Protein 1O0S (pdb70)

Solvent-accessible surface area: 52175 Å² total; per-residue (Å²): 108,35,31,114,140,96,65,27,58,32,150,153,58,89,136,56,84,161,123,77,68,59,18,66,54,132,24,21,91,100,68,123,55,26,203,52,122,22,9,78,0,14,22,38,22,89,37,9,14,12,10,15,0,50,71,157,17,2,94,155,15,1,0,28,3,8,11,0,17,17,99,17,90,12,123,68,14,6,141,40,5,9,34,71,0,134,130,38,114,73,63,32,26,45,10,72,23,4,12,31,1,27,14,60,2,12,23,5,5,5,36,0,2,10,77,47,10,146,70,0,3,46,6,10,26,62,77,7,4,4,68,0,1,79,85,69,11,51,18,75,58,39,24,30,7,0,18,0,8,23,102,10,40,32,37,72,114,0,68,108,1,0,42,15,13,95,42,108,40,1,64,0,0,0,0,0,2,0,25,51,2,101,73,59,28,22,4,1,1,14,0,16,0,3,0,8,3,5,6,4,3,0,4,3,5,1,6,0,45,10,77,8,12,0,10,0,0,0,2,1,1,0,52,35,107,115,15,16,100,45,109,59,20,1,7,24,170,64,129,16,47,124,45,177,85,8,50,57,0,0,42,20,0,0,108,0,0,17,146,44,15,26,99,66,0,0,0,0,0,4,3,1,22,62,108,22,3,62,115,3,10,104,78,4,35,106,125,30,1,0,0,0,1,27,24,10,0,28,2,0,0,2,0,0,0,3,24,0,0,28,85,24,25,162,100,81,1,8,95,8,84,4,0,0,36,8,11,47,40,37,0,4,5,0,0,53,10,0,5,45,9,0,68,88,60,71,35,55,88,128,72,0,8,93,57,0,29,0,2,38,170,98,3,3,1,0,132,120,54,202,172,45,73,104,54,16,98,68,1,8,10,112,42,106,107,28,107,38,20,57,78,1,1,168,67,7,118,0,4,0,0,0,0,22,20,111,65,171,37,19,1,75,79,116,2,0,104,20,0,33,124,32,24,165,91,0,4,0,0,0,16,10,69,76,51,51,86,5,0,1,46,2,101,61,0,0,51,45,4,121,13,22,4,4,0,0,1,23,15,73,34,113,90,31,136,37,131,72,128,61,21,73,9,1,23,12,28,27,1,5,0,3,0,0,0,0,0,0,1,9,5,0,52,0,122,58,0,53,58,43,4,0,5,21,0,0,118,43,0,9,78,42,4,82,115,95,14,34,156,21,13,31,2,1,7,89,17,131,72,1,104,63,2,1,15,43,0,0,10,53,0,0,101,83,0,47,184,80,39,41,13,80,37,198,91,92,13,114,40,19,71,95,32,0,101,26,47,33,32,71,20,95,47,84,83,14,53,99,32,84,124,49,145,74,150,110,91,84,120,184,60,152,90,102,121,95,140,216,172,139,103,220,113,51,32,114,144,89,66,26,72,28,170,143,53,90,137,57,72,154,163,78,65,62,28,69,54,137,29,21,91,102,75,122,56,28,195,44,125,20,7,81,0,13,23,37,24,96,35,11,13,12,10,14,0,46,67,155,19,2,94,153,15,1,0,30,2,9,13,2,17,17,99,17,88,20,124,69,14,8,144,31,4,15,32,72,0,143,129,47,114,75,66,33,24,45,15,68,17,4,12,34,1,29,15,52,2,16,24,5,6,5,53,0,1,20,73,52,13,148,71,1,4,43,6,9,26,68,83,7,1,2,72,2,6,81,81,80,11,56,20,76,60,41,23,27,4,0,18,0,7,22,99,11,43,33,39,75,115,0,66,110,2,1,48,16,19,97,39,122,46,1,66,0,0,0,0,0,1,0,27,54,2,107,72,49,28,23,3,1,1,16,0,14,0,5,0,11,4,6,5,4,2,0,4,2,6,1,4,0,43,12,74,14,14,0,10,0,0,0,2,0,0,0,49,38,104,114,17,25,107,45,98,62,6,1,6,25,117,70,103,18,42,114,49,178,82,4,39,60,0,0,42,17,0,0,101,0,0,17,146,36,16,25,98,72,0,0,0,0,0,4,2,2,18,65,98,15,4,69,90,0,10,91,87,2,37,110,116,10,2,0,0,0,0,28,26,9,0,28,1,0,0,2,0,0,0,0,20,1,0,24,96,26,28,158,88,93,0,6,103,7,67,1,0,0,35,7,6,45,39,41,0,4,4,0,0,51,7,0,4,47,11,0,72,84,61,70,32,43,110,141,78,0,9,86,54,0,24,1,1,40,168,99,4,2,3,0,116,99,57,196,177,46,90,114,61,11,81,72,1,4,15,108,40,106,108,21,108,41,12,48,109,0,0,114,64,10,119,0,4,0,0,0,0,22,18,103,66,179,33,20,0,66,74,113,4,0,92,0,0,33,113,29,22,160,81,0,2,0,0,0,19,10,68,70,49,63,80,3,0,1,39,2,100,47,0,0,45,46,4,107,10,25,2,3,0,1,2,24,14,81,35,111,85,38,128,31,114,82,117,62,23,83,5,4,48,11,32,28,1,9,0,3,0,0,0,0,0,0,1,8,7,0,54,1,129,60,1,62,45,37,4,0,6,18,0,0,123,40,0,9,74,48,5,79,117,90,22,20,155,21,9,55,0,1,5,94,36,139,68,0,105,65,2,0,15,48,0,0,13,50,0,0,99,83,0,45,186,79,43,37,16,83,34,198,88,90,14,152,44,16,74,106,31,0,99,26,46,30,25,56,22,110,46,90,87,15,44,90,27,66,131,67,148,74,150,109,88,90,161,178,70,252

Radius of gyration: 37.19 Å; Cα contacts (8 Å, |Δi|>4): 2303; chains: 2; bounding box: 97×107×68 Å

Structure (mmCIF, N/CA/C/O backbone):
data_1O0S
#
_entry.id   1O0S
#
_cell.length_a   130.947
_cell.length_b   130.947
_cell.length_c   149.128
_cell.angle_alpha   90.00
_cell.angle_beta   90.00
_cell.angle_gamma   120.00
#
_symmetry.space_group_name_H-M   'P 31 2 1'
#
loop_
_entity.id
_entity.type
_entity.pdbx_description
1 polymer 'NAD-dependent malic enzyme'
2 non-polymer TARTRONATE
3 non-polymer '1,4-DIHYDRONICOTINAMIDE ADENINE DINUCLEOTIDE'
4 water water
#
loop_
_atom_site.group_PDB
_atom_site.id
_atom_site.type_symbol
_atom_site.label_atom_id
_atom_site.label_alt_id
_atom_site.label_comp_id
_atom_site.label_asym_id
_atom_site.label_entity_id
_atom_site.label_seq_id
_atom_site.pdbx_PDB_ins_code
_atom_site.Cartn_x
_atom_site.Cartn_y
_atom_site.Cartn_z
_atom_site.occupancy
_atom_site.B_iso_or_equiv
_atom_site.auth_seq_id
_atom_site.auth_comp_id
_atom_site.auth_asym_id
_atom_site.auth_atom_id
_atom_site.pdbx_PDB_model_num
ATOM 1 N N . SER A 1 2 ? 41.342 77.857 46.609 1.00 46.06 2 SER A N 1
ATOM 2 C CA . SER A 1 2 ? 42.659 78.415 47.035 1.00 45.67 2 SER A CA 1
ATOM 3 C C . SER A 1 2 ? 43.127 79.511 46.081 1.00 45.68 2 SER A C 1
ATOM 4 O O . SER A 1 2 ? 42.686 79.595 44.937 1.00 48.98 2 SER A O 1
ATOM 7 N N . VAL A 1 3 ? 44.037 80.345 46.563 1.00 38.39 3 VAL A N 1
ATOM 8 C CA . VAL A 1 3 ? 44.563 81.445 45.774 1.00 36.62 3 VAL A CA 1
ATOM 9 C C . VAL A 1 3 ? 45.672 80.994 44.814 1.00 35.98 3 VAL A C 1
ATOM 10 O O . VAL A 1 3 ? 46.365 80.009 45.071 1.00 31.55 3 VAL A O 1
ATOM 14 N N . ALA A 1 4 ? 45.827 81.707 43.701 1.00 38.61 4 ALA A N 1
ATOM 15 C CA . ALA A 1 4 ? 46.858 81.370 42.717 1.00 39.01 4 ALA A CA 1
ATOM 16 C C . ALA A 1 4 ? 48.240 81.600 43.304 1.00 34.31 4 ALA A C 1
ATOM 17 O O . ALA A 1 4 ? 48.407 82.406 44.223 1.00 33.21 4 ALA A O 1
ATOM 19 N N . HIS A 1 5 ? 49.234 80.907 42.759 1.00 33.42 5 HIS A N 1
ATOM 20 C CA . HIS A 1 5 ? 50.605 81.023 43.249 1.00 34.25 5 HIS A CA 1
ATOM 21 C C . HIS A 1 5 ? 51.197 82.424 43.111 1.00 33.71 5 HIS A C 1
ATOM 22 O O . HIS A 1 5 ? 52.172 82.760 43.782 1.00 29.97 5 HIS A O 1
ATOM 29 N N . HIS A 1 6 ? 50.613 83.245 42.248 1.00 35.90 6 HIS A N 1
ATOM 30 C CA . HIS A 1 6 ? 51.124 84.600 42.050 1.00 40.07 6 HIS A CA 1
ATOM 31 C C . HIS A 1 6 ? 50.319 85.639 42.831 1.00 43.50 6 HIS A C 1
ATOM 32 O O . HIS A 1 6 ? 50.556 86.843 42.704 1.00 39.65 6 HIS A O 1
ATOM 39 N N . GLU A 1 7 ? 49.374 85.167 43.644 1.00 41.03 7 GLU A N 1
ATOM 40 C CA . GLU A 1 7 ? 48.531 86.054 44.447 1.00 34.52 7 GLU A CA 1
ATOM 41 C C . GLU A 1 7 ? 48.797 85.908 45.946 1.00 33.71 7 GLU A C 1
ATOM 42 O O . GLU A 1 7 ? 49.406 84.940 46.401 1.00 35.35 7 GLU A O 1
ATOM 48 N N . ASP A 1 8 ? 48.331 86.887 46.710 1.00 29.78 8 ASP A N 1
ATOM 49 C CA . ASP A 1 8 ? 48.486 86.879 48.157 1.00 28.94 8 ASP A CA 1
ATOM 50 C C . ASP A 1 8 ? 47.147 86.394 48.719 1.00 32.92 8 ASP A C 1
ATOM 51 O O . ASP A 1 8 ? 46.144 86.382 48.004 1.00 28.59 8 ASP A O 1
ATOM 56 N N . VAL A 1 9 ? 47.121 85.980 49.981 1.00 32.66 9 VAL A N 1
ATOM 57 C CA . VAL A 1 9 ? 45.872 85.518 50.573 1.00 28.54 9 VAL A CA 1
ATOM 58 C C . VAL A 1 9 ? 44.978 86.729 50.833 1.00 36.85 9 VAL A C 1
ATOM 59 O O . VAL A 1 9 ? 45.475 87.846 51.022 1.00 30.33 9 VAL A O 1
ATOM 63 N N . TYR A 1 10 ? 43.669 86.493 50.848 1.00 37.08 10 TYR A N 1
ATOM 64 C CA . TYR A 1 10 ? 42.663 87.533 51.063 1.00 39.67 10 TYR A CA 1
ATOM 65 C C . TYR A 1 10 ? 43.068 88.927 50.597 1.00 34.02 10 TYR A C 1
ATOM 66 O O . TYR A 1 10 ? 43.156 89.865 51.386 1.00 37.91 10 TYR A O 1
ATOM 75 N N . SER A 1 11 ? 43.311 89.043 49.296 1.00 34.87 11 SER A N 1
ATOM 76 C CA . SER A 1 11 ? 43.693 90.311 48.685 1.00 42.27 11 SER A CA 1
ATOM 77 C C . SER A 1 11 ? 42.902 90.527 47.400 1.00 41.31 11 SER A C 1
ATOM 78 O O . SER A 1 11 ? 43.424 91.078 46.427 1.00 42.54 11 SER A O 1
ATOM 81 N N . HIS A 1 12 ? 41.642 90.099 47.404 1.00 39.61 12 HIS A N 1
ATOM 82 C CA . HIS A 1 12 ? 40.786 90.225 46.233 1.00 46.91 12 HIS A CA 1
ATOM 83 C C . HIS A 1 12 ? 39.935 91.488 46.220 1.00 57.37 12 HIS A C 1
ATOM 84 O O . HIS A 1 12 ? 39.604 92.048 47.268 1.00 51.27 12 HIS A O 1
ATOM 91 N N . ASN A 1 13 ? 39.593 91.919 45.008 1.00 63.16 13 ASN A N 1
ATOM 92 C CA . ASN A 1 13 ? 38.771 93.099 44.775 1.00 64.15 13 ASN A CA 1
ATOM 93 C C . ASN A 1 13 ? 39.190 94.286 45.646 1.00 58.93 13 ASN A C 1
ATOM 94 O O . ASN A 1 13 ? 38.403 94.797 46.441 1.00 57.25 13 ASN A O 1
ATOM 99 N N . LEU A 1 14 ? 40.439 94.717 45.486 1.00 55.37 14 LEU A N 1
ATOM 100 C CA . LEU A 1 14 ? 40.968 95.848 46.245 1.00 59.88 14 LEU A CA 1
ATOM 101 C C . LEU A 1 14 ? 40.995 97.118 45.394 1.00 56.29 14 LEU A C 1
ATOM 102 O O . LEU A 1 14 ? 41.038 97.055 44.167 1.00 55.82 14 LEU A O 1
ATOM 107 N N . PRO A 1 15 ? 40.968 98.292 46.041 1.00 55.79 15 PRO A N 1
ATOM 108 C CA . PRO A 1 15 ? 40.997 99.543 45.283 1.00 54.87 15 PRO A CA 1
ATOM 109 C C . PRO A 1 15 ? 42.373 99.707 44.655 1.00 60.44 15 PRO A C 1
ATOM 110 O O . PRO A 1 15 ? 43.372 99.239 45.201 1.00 57.24 15 PRO A O 1
ATOM 114 N N . PRO A 1 16 ? 42.446 100.374 43.497 1.00 65.76 16 PRO A N 1
ATOM 115 C CA . PRO A 1 16 ? 43.746 100.561 42.851 1.00 65.53 16 PRO A CA 1
ATOM 116 C C . PRO A 1 16 ? 44.772 101.101 43.843 1.00 63.26 16 PRO A C 1
ATOM 117 O O . PRO A 1 16 ? 44.476 102.016 44.611 1.00 63.63 16 PRO A O 1
ATOM 121 N N . MET A 1 17 ? 45.972 100.529 43.837 1.00 61.58 17 MET A N 1
ATOM 122 C CA . MET A 1 17 ? 47.014 100.986 44.747 1.00 58.80 17 MET A CA 1
ATOM 123 C C . MET A 1 17 ? 48.403 101.048 44.145 1.00 53.86 17 MET A C 1
ATOM 124 O O . MET A 1 17 ? 48.789 100.219 43.324 1.00 53.31 17 MET A O 1
ATOM 129 N N . ASP A 1 18 ? 49.146 102.053 44.582 1.00 41.64 18 ASP A N 1
ATOM 130 C CA . ASP A 1 18 ? 50.515 102.285 44.157 1.00 53.38 18 ASP A CA 1
ATOM 131 C C . ASP A 1 18 ? 51.375 101.165 44.756 1.00 50.92 18 ASP A C 1
ATOM 132 O O . ASP A 1 18 ? 50.914 100.420 45.620 1.00 54.32 18 ASP A O 1
ATOM 137 N N . GLU A 1 19 ? 52.613 101.037 44.299 1.00 50.37 19 GLU A N 1
ATOM 138 C CA . GLU A 1 19 ? 53.501 100.012 44.829 1.00 51.93 19 GLU A CA 1
ATOM 139 C C . GLU A 1 19 ? 53.803 100.341 46.286 1.00 54.89 19 GLU A C 1
ATOM 140 O O . GLU A 1 19 ? 53.993 99.444 47.107 1.00 65.14 19 GLU A O 1
ATOM 146 N N . LYS A 1 20 ? 53.836 101.632 46.602 1.00 52.76 20 LYS A N 1
ATOM 147 C CA . LYS A 1 20 ? 54.106 102.092 47.962 1.00 49.99 20 LYS A CA 1
ATOM 148 C C . LYS A 1 20 ? 52.846 101.940 48.801 1.00 49.03 20 LYS A C 1
ATOM 149 O O . LYS A 1 20 ? 52.888 101.423 49.918 1.00 54.34 20 LYS A O 1
ATOM 155 N N . GLU A 1 21 ? 51.725 102.396 48.258 1.00 45.37 21 GLU A N 1
ATOM 156 C CA . GLU A 1 21 ? 50.457 102.296 48.962 1.00 48.37 21 GLU A CA 1
ATOM 157 C C . GLU A 1 21 ? 50.166 100.836 49.309 1.00 45.91 21 GLU A C 1
ATOM 158 O O . GLU A 1 21 ? 49.838 100.516 50.449 1.00 39.09 21 GLU A O 1
ATOM 164 N N . MET A 1 22 ? 50.305 99.954 48.322 1.00 43.63 22 MET A N 1
ATOM 165 C CA . MET A 1 22 ? 50.056 98.530 48.522 1.00 42.90 22 MET A CA 1
ATOM 166 C C . MET A 1 22 ? 50.852 97.952 49.690 1.00 39.79 22 MET A C 1
ATOM 167 O O . MET A 1 22 ? 50.311 97.200 50.502 1.00 39.61 22 MET A O 1
ATOM 172 N N . ALA A 1 23 ? 52.132 98.307 49.775 1.00 32.44 23 ALA A N 1
ATOM 173 C CA . ALA A 1 23 ? 52.998 97.797 50.837 1.00 37.23 23 ALA A CA 1
ATOM 174 C C . ALA A 1 23 ? 52.542 98.283 52.202 1.00 42.94 23 ALA A C 1
ATOM 175 O O . ALA A 1 23 ? 52.515 97.522 53.172 1.00 41.89 23 ALA A O 1
ATOM 177 N N . LEU A 1 24 ? 52.188 99.560 52.269 1.00 47.20 24 LEU A N 1
ATOM 178 C CA . LEU A 1 24 ? 51.728 100.166 53.510 1.00 42.26 24 LEU A CA 1
ATOM 179 C C . LEU A 1 24 ? 50.406 99.518 53.936 1.00 35.36 24 LEU A C 1
ATOM 180 O O . LEU A 1 24 ? 50.146 99.339 55.123 1.00 33.51 24 LEU A O 1
ATOM 185 N N . TYR A 1 25 ? 49.572 99.179 52.961 1.00 31.91 25 TYR A N 1
ATOM 186 C CA . TYR A 1 25 ? 48.296 98.529 53.241 1.00 30.77 25 TYR A CA 1
ATOM 187 C C . TYR A 1 25 ? 48.557 97.141 53.838 1.00 38.46 25 TYR A C 1
ATOM 188 O O . TYR A 1 25 ? 47.990 96.780 54.871 1.00 36.19 25 TYR A O 1
ATOM 197 N N . LYS A 1 26 ? 49.422 96.369 53.183 1.00 34.17 26 LYS A N 1
ATOM 198 C CA . LYS A 1 26 ? 49.749 95.024 53.647 1.00 33.18 26 LYS A CA 1
ATOM 199 C C . LYS A 1 26 ? 50.433 95.039 55.012 1.00 35.66 26 LYS A C 1
ATOM 200 O O . LYS A 1 26 ? 50.257 94.117 55.812 1.00 39.80 26 LYS A O 1
ATOM 206 N N . LEU A 1 27 ? 51.217 96.080 55.282 1.00 21.55 27 LEU A N 1
ATOM 207 C CA . LEU A 1 27 ? 51.902 96.170 56.567 1.00 30.27 27 LEU A CA 1
ATOM 208 C C . LEU A 1 27 ? 50.921 96.387 57.715 1.00 25.58 27 LEU A C 1
ATOM 209 O O . LEU A 1 27 ? 50.962 95.682 58.719 1.00 30.92 27 LEU A O 1
ATOM 214 N N . TYR A 1 28 ? 50.028 97.355 57.546 1.00 33.10 28 TYR A N 1
ATOM 215 C CA . TYR A 1 28 ? 49.046 97.713 58.573 1.00 32.63 28 TYR A CA 1
ATOM 216 C C . TYR A 1 28 ? 47.816 96.810 58.742 1.00 31.31 28 TYR A C 1
ATOM 217 O O . TYR A 1 28 ? 47.365 96.585 59.864 1.00 31.65 28 TYR A O 1
ATOM 226 N N . ARG A 1 29 ? 47.270 96.314 57.634 1.00 33.12 29 ARG A N 1
ATOM 227 C CA . ARG A 1 29 ? 46.049 95.510 57.659 1.00 28.73 29 ARG A CA 1
ATOM 228 C C . ARG A 1 29 ? 45.979 94.356 58.639 1.00 33.96 29 ARG A C 1
ATOM 229 O O . ARG A 1 29 ? 46.982 93.725 58.965 1.00 33.93 29 ARG A O 1
ATOM 237 N N . PRO A 1 30 ? 44.767 94.076 59.135 1.00 38.73 30 PRO A N 1
ATOM 238 C CA . PRO A 1 30 ? 44.554 92.981 60.086 1.00 32.66 30 PRO A CA 1
ATOM 239 C C . PRO A 1 30 ? 44.700 91.635 59.388 1.00 30.72 30 PRO A C 1
ATOM 240 O O . PRO A 1 30 ? 44.239 91.457 58.259 1.00 27.68 30 PRO A O 1
ATOM 244 N N . GLU A 1 31 ? 45.351 90.692 60.058 1.00 29.83 31 GLU A N 1
ATOM 245 C CA . GLU A 1 31 ? 45.568 89.367 59.493 1.00 31.96 31 GLU A CA 1
ATOM 246 C C . GLU A 1 31 ? 44.526 88.407 60.046 1.00 30.57 31 GLU A C 1
ATOM 247 O O . GLU A 1 31 ? 44.083 88.565 61.181 1.00 35.99 31 GLU A O 1
ATOM 253 N N . ARG A 1 32 ? 44.147 87.410 59.252 1.00 27.43 32 ARG A N 1
ATOM 254 C CA . ARG A 1 32 ? 43.146 86.440 59.685 1.00 31.40 32 ARG A CA 1
ATOM 255 C C . ARG A 1 32 ? 43.638 85.614 60.869 1.00 25.81 32 ARG A C 1
ATOM 256 O O . ARG A 1 32 ? 44.793 85.195 60.912 1.00 26.16 32 ARG A O 1
ATOM 264 N N . VAL A 1 33 ? 42.751 85.392 61.830 1.00 28.57 33 VAL A N 1
ATOM 265 C CA . VAL A 1 33 ? 43.076 84.609 63.018 1.00 36.50 33 VAL A CA 1
ATOM 266 C C . VAL A 1 33 ? 42.095 83.438 63.095 1.00 36.49 33 VAL A C 1
ATOM 267 O O . VAL A 1 33 ? 40.903 83.638 63.319 1.00 39.42 33 VAL A O 1
ATOM 271 N N . THR A 1 34 ? 42.603 82.225 62.903 1.00 36.20 34 THR A N 1
ATOM 272 C CA . THR A 1 34 ? 41.773 81.022 62.922 1.00 28.45 34 THR A CA 1
ATOM 273 C C . THR A 1 34 ? 41.638 80.435 64.326 1.00 33.24 34 THR A C 1
ATOM 274 O O . THR A 1 34 ? 42.630 80.228 65.021 1.00 37.07 34 THR A O 1
ATOM 278 N N . PRO A 1 35 ? 40.396 80.161 64.760 1.00 29.66 35 PRO A N 1
ATOM 279 C CA . PRO A 1 35 ? 40.124 79.601 66.085 1.00 32.51 35 PRO A CA 1
ATOM 280 C C . PRO A 1 35 ? 40.473 78.121 66.226 1.00 31.15 35 PRO A C 1
ATOM 281 O O . PRO A 1 35 ? 40.585 77.405 65.232 1.00 29.41 35 PRO A O 1
ATOM 285 N N . LYS A 1 36 ? 40.641 77.677 67.470 1.00 33.40 36 LYS A N 1
ATOM 286 C CA . LYS A 1 36 ? 40.943 76.277 67.767 1.00 41.73 36 LYS A CA 1
ATOM 287 C C . LYS A 1 36 ? 39.651 75.535 68.117 1.00 39.24 36 LYS A C 1
ATOM 288 O O . LYS A 1 36 ? 39.530 74.331 67.875 1.00 38.13 36 LYS A O 1
ATOM 294 N N . LYS A 1 37 ? 38.686 76.259 68.683 1.00 34.25 37 LYS A N 1
ATOM 295 C CA . LYS A 1 37 ? 37.408 75.660 69.092 1.00 33.35 37 LYS A CA 1
ATOM 296 C C . LYS A 1 37 ? 36.496 75.249 67.942 1.00 26.02 37 LYS A C 1
ATOM 297 O O . LYS A 1 37 ? 36.555 75.817 66.859 1.00 29.76 37 LYS A O 1
ATOM 303 N N . ARG A 1 38 ? 35.641 74.265 68.203 1.00 24.67 38 ARG A N 1
ATOM 304 C CA . ARG A 1 38 ? 34.695 73.766 67.208 1.00 28.71 38 ARG A CA 1
ATOM 305 C C . ARG A 1 38 ? 33.331 73.485 67.836 1.00 29.66 38 ARG A C 1
ATOM 306 O O . ARG A 1 38 ? 33.167 73.566 69.049 1.00 29.50 38 ARG A O 1
ATOM 314 N N . SER A 1 39 ? 32.360 73.145 66.997 1.00 26.57 39 SER A N 1
ATOM 315 C CA . SER A 1 39 ? 31.023 72.807 67.457 1.00 25.40 39 SER A CA 1
ATOM 316 C C . SER A 1 39 ? 30.491 73.729 68.541 1.00 27.16 39 SER A C 1
ATOM 317 O O . SER A 1 39 ? 30.689 74.936 68.473 1.00 27.84 39 SER A O 1
ATOM 320 N N . ALA A 1 40 ? 29.827 73.150 69.541 1.00 18.91 40 ALA A N 1
ATOM 321 C CA . ALA A 1 40 ? 29.228 73.928 70.626 1.00 22.31 40 ALA A CA 1
ATOM 322 C C . ALA A 1 40 ? 30.198 74.868 71.326 1.00 26.90 40 ALA A C 1
ATOM 323 O O . ALA A 1 40 ? 29.831 75.987 71.686 1.00 27.74 40 ALA A O 1
ATOM 325 N N . GLU A 1 41 ? 31.434 74.416 71.529 1.00 22.48 41 GLU A N 1
ATOM 326 C CA . GLU A 1 41 ? 32.416 75.252 72.191 1.00 25.85 41 GLU A CA 1
ATOM 327 C C . GLU A 1 41 ? 32.641 76.545 71.412 1.00 25.37 41 GLU A C 1
ATOM 328 O O . GLU A 1 41 ? 32.821 77.603 72.001 1.00 24.91 41 GLU A O 1
ATOM 334 N N . LEU A 1 42 ? 32.632 76.463 70.086 1.00 28.83 42 LEU A N 1
ATOM 335 C CA . LEU A 1 42 ? 32.824 77.658 69.270 1.00 29.20 42 LEU A CA 1
ATOM 336 C C . LEU A 1 42 ? 31.567 78.525 69.348 1.00 24.43 42 LEU A C 1
ATOM 337 O O . LEU A 1 42 ? 31.655 79.737 69.521 1.00 25.79 42 LEU A O 1
ATOM 342 N N . LEU A 1 43 ? 30.397 77.906 69.225 1.00 24.36 43 LEU A N 1
ATOM 343 C CA . LEU A 1 43 ? 29.152 78.670 69.292 1.00 28.03 43 LEU A CA 1
ATOM 344 C C . LEU A 1 43 ? 29.015 79.404 70.623 1.00 30.49 43 LEU A C 1
ATOM 345 O O . LEU A 1 43 ? 28.354 80.438 70.694 1.00 27.90 43 LEU A O 1
ATOM 350 N N . LYS A 1 44 ? 29.642 78.871 71.671 1.00 26.07 44 LYS A N 1
ATOM 351 C CA . LYS A 1 44 ? 29.562 79.476 73.000 1.00 32.59 44 LYS A CA 1
ATOM 352 C C . LYS A 1 44 ? 30.594 80.579 73.242 1.00 32.08 44 LYS A C 1
ATOM 353 O O . LYS A 1 44 ? 30.606 81.204 74.304 1.00 35.50 44 LYS A O 1
ATOM 359 N N . GLU A 1 45 ? 31.454 80.816 72.254 1.00 26.52 45 GLU A N 1
ATOM 360 C CA . GLU A 1 45 ? 32.446 81.885 72.340 1.00 21.31 45 GLU A CA 1
ATOM 361 C C . GLU A 1 45 ? 31.875 83.089 71.610 1.00 23.63 45 GLU A C 1
ATOM 362 O O . GLU A 1 45 ? 31.793 83.093 70.383 1.00 25.27 45 GLU A O 1
ATOM 368 N N . PRO A 1 46 ? 31.491 84.137 72.350 1.00 30.69 46 PRO A N 1
ATOM 369 C CA . PRO A 1 46 ? 30.923 85.342 71.736 1.00 26.85 46 PRO A CA 1
ATOM 370 C C . PRO A 1 46 ? 31.782 85.981 70.644 1.00 24.83 46 PRO A C 1
ATOM 371 O O . PRO A 1 46 ? 31.252 86.555 69.699 1.00 25.88 46 PRO A O 1
ATOM 375 N N . ARG A 1 47 ? 33.101 85.907 70.768 1.00 24.76 47 ARG A N 1
ATOM 376 C CA . ARG A 1 47 ? 33.943 86.536 69.755 1.00 28.18 47 ARG A CA 1
ATOM 377 C C . ARG A 1 47 ? 34.028 85.775 68.453 1.00 31.67 47 ARG A C 1
ATOM 378 O O . ARG A 1 47 ? 34.458 86.327 67.442 1.00 35.12 47 ARG A O 1
ATOM 386 N N . LEU A 1 48 ? 33.600 84.520 68.458 1.00 28.69 48 LEU A N 1
ATOM 387 C CA . LEU A 1 48 ? 33.643 83.720 67.239 1.00 28.26 48 LEU A CA 1
ATOM 388 C C . LEU A 1 48 ? 32.250 83.484 66.673 1.00 29.45 48 LEU A C 1
ATOM 389 O O . LEU A 1 48 ? 32.057 83.483 65.464 1.00 26.96 48 LEU A O 1
ATOM 394 N N . ASN A 1 49 ? 31.279 83.305 67.561 1.00 27.94 49 ASN A N 1
ATOM 395 C CA . ASN A 1 49 ? 29.919 82.998 67.152 1.00 26.00 49 ASN A CA 1
ATOM 396 C C . ASN A 1 49 ? 29.159 84.004 66.305 1.00 29.35 49 ASN A C 1
ATOM 397 O O . ASN A 1 49 ? 28.964 85.142 66.708 1.00 24.56 49 ASN A O 1
ATOM 402 N N . LYS A 1 50 ? 28.708 83.550 65.138 1.00 21.99 50 LYS A N 1
ATOM 403 C CA . LYS A 1 50 ? 27.941 84.376 64.216 1.00 25.76 50 LYS A CA 1
ATOM 404 C C . LYS A 1 50 ? 26.476 83.964 64.258 1.00 23.92 50 LYS A C 1
ATOM 405 O O . LYS A 1 50 ? 25.630 84.621 63.656 1.00 26.34 50 LYS A O 1
ATOM 411 N N . GLY A 1 51 ? 26.186 82.858 64.946 1.00 25.94 51 GLY A N 1
ATOM 412 C CA . GLY A 1 51 ? 24.821 82.367 65.010 1.00 24.37 51 GLY A CA 1
ATOM 413 C C . GLY A 1 51 ? 24.364 81.893 63.644 1.00 22.45 51 GLY A C 1
ATOM 414 O O . GLY A 1 51 ? 25.130 81.277 62.898 1.00 23.37 51 GLY A O 1
ATOM 415 N N . MET A 1 52 ? 23.117 82.173 63.296 1.00 25.07 52 MET A N 1
ATOM 416 C CA . MET A 1 52 ? 22.607 81.751 61.999 1.00 28.51 52 MET A CA 1
ATOM 417 C C . MET A 1 52 ? 23.253 82.544 60.877 1.00 21.98 52 MET A C 1
ATOM 418 O O . MET A 1 52 ? 22.914 82.376 59.702 1.00 25.34 52 MET A O 1
ATOM 423 N N . GLY A 1 53 ? 24.208 83.396 61.244 1.00 22.42 53 GLY A N 1
ATOM 424 C CA . GLY A 1 53 ? 24.918 84.181 60.251 1.00 21.05 53 GLY A CA 1
ATOM 425 C C . GLY A 1 53 ? 25.990 83.315 59.605 1.00 26.64 53 GLY A C 1
ATOM 426 O O . GLY A 1 53 ? 26.654 83.724 58.656 1.00 25.52 53 GLY A O 1
ATOM 427 N N . PHE A 1 54 ? 26.162 82.115 60.146 1.00 20.39 54 PHE A N 1
ATOM 428 C CA . PHE A 1 54 ? 27.126 81.137 59.643 1.00 19.65 54 PHE A CA 1
ATOM 429 C C . PHE A 1 54 ? 26.546 80.489 58.377 1.00 23.39 54 PHE A C 1
ATOM 430 O O . PHE A 1 54 ? 25.405 80.022 58.378 1.00 26.56 54 PHE A O 1
ATOM 438 N N . SER A 1 55 ? 27.326 80.438 57.305 1.00 20.91 55 SER A N 1
ATOM 439 C CA . SER A 1 55 ? 26.840 79.821 56.078 1.00 26.08 55 SER A CA 1
ATOM 440 C C . SER A 1 55 ? 26.853 78.308 56.268 1.00 24.01 55 SER A C 1
ATOM 441 O O . SER A 1 55 ? 27.454 77.809 57.213 1.00 23.46 55 SER A O 1
ATOM 444 N N . LEU A 1 56 ? 26.201 77.592 55.356 1.00 24.34 56 LEU A N 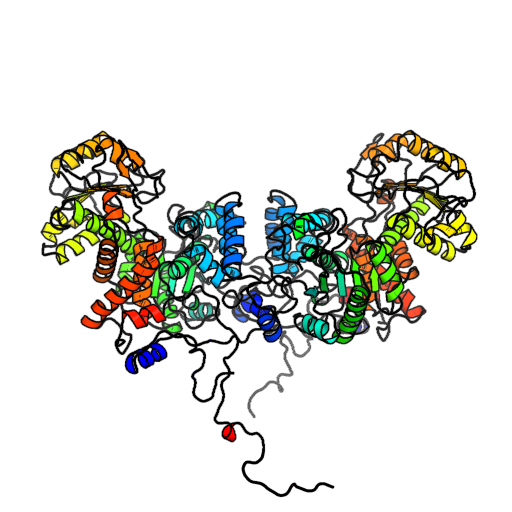1
ATOM 445 C CA . LEU A 1 56 ? 26.138 76.140 55.402 1.00 25.59 56 LEU A CA 1
ATOM 446 C C . LEU A 1 56 ? 27.544 75.540 55.327 1.00 23.35 56 LEU A C 1
ATOM 447 O O . LEU A 1 56 ? 27.862 74.595 56.061 1.00 29.20 56 LEU A O 1
ATOM 452 N N . TYR A 1 57 ? 28.396 76.083 54.456 1.00 21.80 57 TYR A N 1
ATOM 453 C CA . TYR A 1 57 ? 29.750 75.551 54.334 1.00 23.49 57 TYR A CA 1
ATOM 454 C C . TYR A 1 57 ? 30.518 75.781 55.621 1.00 27.61 57 TYR A C 1
ATOM 455 O O . TYR A 1 57 ? 31.254 74.902 56.073 1.00 25.19 57 TYR A O 1
ATOM 464 N N . GLU A 1 58 ? 30.358 76.962 56.210 1.00 25.13 58 GLU A N 1
ATOM 465 C CA . GLU A 1 58 ? 31.038 77.255 57.464 1.00 21.84 58 GLU A CA 1
ATOM 466 C C . GLU A 1 58 ? 30.596 76.292 58.568 1.00 22.83 58 GLU A C 1
ATOM 467 O O . GLU A 1 58 ? 31.418 75.822 59.358 1.00 24.28 58 GLU A O 1
ATOM 473 N N . ARG A 1 59 ? 29.294 76.015 58.628 1.00 23.57 59 ARG A N 1
ATOM 474 C CA . ARG A 1 59 ? 28.752 75.137 59.655 1.00 22.58 59 ARG A CA 1
ATOM 475 C C . ARG A 1 59 ? 29.249 73.717 59.533 1.00 21.41 59 ARG A C 1
ATOM 476 O O . ARG A 1 59 ? 29.464 73.043 60.535 1.00 24.65 59 ARG A O 1
ATOM 484 N N . GLN A 1 60 ? 29.417 73.253 58.304 1.00 26.11 60 GLN A N 1
ATOM 485 C CA . GLN A 1 60 ? 29.885 71.893 58.075 1.00 23.84 60 GLN A CA 1
ATOM 486 C C . GLN A 1 60 ? 31.377 71.755 58.396 1.00 19.19 60 GLN A C 1
ATOM 487 O O . GLN A 1 60 ? 31.796 70.796 59.057 1.00 26.31 60 GLN A O 1
ATOM 493 N N . TYR A 1 61 ? 32.170 72.720 57.939 1.00 19.90 61 TYR A N 1
ATOM 494 C CA . TYR A 1 61 ? 33.614 72.700 58.170 1.00 27.62 61 TYR A CA 1
ATOM 495 C C . TYR A 1 61 ? 33.989 72.784 59.640 1.00 21.36 61 TYR A C 1
ATOM 496 O O . TYR A 1 61 ? 34.843 72.030 60.113 1.00 24.33 61 TYR A O 1
ATOM 505 N N . LEU A 1 62 ? 33.349 73.707 60.353 1.00 23.95 62 LEU A N 1
ATOM 506 C CA . LEU A 1 62 ? 33.644 73.945 61.764 1.00 18.73 62 LEU A CA 1
ATOM 507 C C . LEU A 1 62 ? 32.900 73.062 62.755 1.00 20.92 62 LEU A C 1
ATOM 508 O O . LEU A 1 62 ? 33.014 73.271 63.952 1.00 21.06 62 LEU A O 1
ATOM 513 N N . GLY A 1 63 ? 32.120 72.104 62.260 1.00 14.22 63 GLY A N 1
ATOM 514 C CA . GLY A 1 63 ? 31.382 71.216 63.146 1.00 18.90 63 GLY A CA 1
ATOM 515 C C . GLY A 1 63 ? 30.196 71.831 63.872 1.00 21.71 63 GLY A C 1
ATOM 516 O O . GLY A 1 63 ? 29.824 71.383 64.969 1.00 21.72 63 GLY A O 1
ATOM 517 N N . LEU A 1 64 ? 29.579 72.827 63.246 1.00 19.18 64 LEU A N 1
ATOM 518 C CA . LEU A 1 64 ? 28.425 73.526 63.821 1.00 20.36 64 LEU A CA 1
ATOM 519 C C . LEU A 1 64 ? 27.094 73.041 63.226 1.00 29.98 64 LEU A C 1
ATOM 520 O O . LEU A 1 64 ? 26.019 73.295 63.783 1.00 22.37 64 LEU A O 1
ATOM 525 N N . HIS A 1 65 ? 27.160 72.343 62.099 1.00 27.73 65 HIS A N 1
ATOM 526 C CA . HIS A 1 65 ? 25.942 71.922 61.431 1.00 15.45 65 HIS A CA 1
ATOM 527 C C . HIS A 1 65 ? 25.023 71.060 62.282 1.00 16.75 65 HIS A C 1
ATOM 528 O O . HIS A 1 65 ? 25.436 70.059 62.863 1.00 18.02 65 HIS A O 1
ATOM 535 N N . GLY A 1 66 ? 23.762 71.469 62.358 1.00 21.46 66 GLY A N 1
ATOM 536 C CA . GLY A 1 66 ? 22.796 70.728 63.148 1.00 21.58 66 GLY A CA 1
ATOM 537 C C . GLY A 1 66 ? 22.592 71.327 64.534 1.00 24.64 66 GLY A C 1
ATOM 538 O O . GLY A 1 66 ? 21.556 71.100 65.157 1.00 22.98 66 GLY A O 1
ATOM 539 N N . LEU A 1 67 ? 23.567 72.095 65.015 1.00 20.50 67 LEU A N 1
ATOM 540 C CA . LEU A 1 67 ? 23.470 72.714 66.334 1.00 21.90 67 LEU A CA 1
ATOM 541 C C . LEU A 1 67 ? 22.750 74.054 66.232 1.00 24.99 67 LEU A C 1
ATOM 542 O O . LEU A 1 67 ? 22.408 74.660 67.246 1.00 26.12 67 LEU A O 1
ATOM 547 N N . LEU A 1 68 ? 22.546 74.515 65.004 1.00 24.13 68 LEU A N 1
ATOM 548 C CA . LEU A 1 68 ? 21.842 75.768 64.737 1.00 20.26 68 LEU A CA 1
ATOM 549 C C . LEU A 1 68 ? 20.618 75.461 63.860 1.00 25.11 68 LEU A C 1
ATOM 550 O O . LEU A 1 68 ? 20.587 74.450 63.154 1.00 24.94 68 LEU A O 1
ATOM 555 N N . PRO A 1 69 ? 19.590 76.329 63.902 1.00 22.27 69 PRO A N 1
ATOM 556 C CA . PRO A 1 69 ? 18.369 76.160 63.108 1.00 26.66 69 PRO A CA 1
ATOM 557 C C . PRO A 1 69 ? 18.727 76.235 61.614 1.00 28.57 69 PRO A C 1
ATOM 558 O O . PRO A 1 69 ? 19.693 76.905 61.232 1.00 29.07 69 PRO A O 1
ATOM 562 N N . PRO A 1 70 ? 17.944 75.564 60.754 1.00 25.91 70 PRO A N 1
ATOM 563 C CA . PRO A 1 70 ? 18.198 75.553 59.310 1.00 29.69 70 PRO A CA 1
ATOM 564 C C . PRO A 1 70 ? 17.877 76.830 58.548 1.00 34.95 70 PRO A C 1
ATOM 565 O O . PRO A 1 70 ? 17.401 76.779 57.416 1.00 37.24 70 PRO A O 1
ATOM 569 N N . ALA A 1 71 ? 18.132 77.974 59.167 1.00 33.84 71 ALA A N 1
ATOM 570 C CA . ALA A 1 71 ? 17.880 79.252 58.524 1.00 35.03 71 ALA A CA 1
ATOM 571 C C . ALA A 1 71 ? 19.219 79.952 58.451 1.00 31.66 71 ALA A C 1
ATOM 572 O O . ALA A 1 71 ? 20.031 79.826 59.367 1.00 26.13 71 ALA A O 1
ATOM 574 N N . PHE A 1 72 ? 19.453 80.681 57.367 1.00 30.62 72 PHE A N 1
ATOM 575 C CA . PHE A 1 72 ? 20.712 81.394 57.182 1.00 30.43 72 PHE A CA 1
ATOM 576 C C . PHE A 1 72 ? 20.449 82.886 57.071 1.00 34.10 72 PHE A C 1
ATOM 577 O O . PHE A 1 72 ? 19.559 83.314 56.345 1.00 33.04 72 PHE A O 1
ATOM 585 N N . MET A 1 73 ? 21.223 83.683 57.794 1.00 27.34 73 MET A N 1
ATOM 586 C CA . MET A 1 73 ? 21.001 85.120 57.785 1.00 32.61 73 MET A CA 1
ATOM 587 C C . MET A 1 73 ? 22.241 85.941 57.505 1.00 31.48 73 MET A C 1
ATOM 588 O O . MET A 1 73 ? 23.365 85.442 57.575 1.00 31.83 73 MET A O 1
ATOM 593 N N . THR A 1 74 ? 22.016 87.216 57.197 1.00 23.88 74 THR A N 1
ATOM 594 C CA . THR A 1 74 ? 23.099 88.166 56.964 1.00 20.86 74 THR A CA 1
ATOM 595 C C . THR A 1 74 ? 23.148 88.889 58.298 1.00 29.57 74 THR A C 1
ATOM 596 O O . THR A 1 74 ? 22.179 88.840 59.063 1.00 24.61 74 THR A O 1
ATOM 600 N N . GLN A 1 75 ? 24.251 89.564 58.587 1.00 32.63 75 GLN A N 1
ATOM 601 C CA . GLN A 1 75 ? 24.348 90.269 59.847 1.00 29.40 75 GLN A CA 1
ATOM 602 C C . GLN A 1 75 ? 23.266 91.337 59.922 1.00 32.93 75 GLN A C 1
ATOM 603 O O . GLN A 1 75 ? 22.756 91.628 61.002 1.00 30.05 75 GLN A O 1
ATOM 609 N N . GLU A 1 76 ? 22.916 91.915 58.774 1.00 31.93 76 GLU A N 1
ATOM 610 C CA . GLU A 1 76 ? 21.892 92.963 58.720 1.00 34.20 76 GLU A CA 1
ATOM 611 C C . GLU A 1 76 ? 20.524 92.424 59.125 1.00 26.45 76 GLU A C 1
ATOM 612 O O . GLU A 1 76 ? 19.800 93.054 59.899 1.00 37.50 76 GLU A O 1
ATOM 618 N N . GLN A 1 77 ? 20.168 91.257 58.603 1.00 31.22 77 GLN A N 1
ATOM 619 C CA . GLN A 1 77 ? 18.897 90.638 58.948 1.00 33.43 77 GLN A CA 1
ATOM 620 C C . GLN A 1 77 ? 18.891 90.293 60.445 1.00 41.96 77 GLN A C 1
ATOM 621 O O . GLN A 1 77 ? 17.859 90.365 61.111 1.00 33.00 77 GLN A O 1
ATOM 627 N N . GLN A 1 78 ? 20.051 89.911 60.968 1.00 33.76 78 GLN A N 1
ATOM 628 C CA . GLN A 1 78 ? 20.162 89.562 62.376 1.00 27.23 78 GLN A CA 1
ATOM 629 C C . GLN A 1 78 ? 19.977 90.803 63.246 1.00 22.77 78 GLN A C 1
ATOM 630 O O . GLN A 1 78 ? 19.328 90.751 64.291 1.00 25.43 78 GLN A O 1
ATOM 636 N N . ALA A 1 79 ? 20.560 91.916 62.813 1.00 26.16 79 ALA A N 1
ATOM 637 C CA . ALA A 1 79 ? 20.458 93.160 63.565 1.00 29.84 79 ALA A CA 1
ATOM 638 C C . ALA A 1 79 ? 19.007 93.632 63.573 1.00 31.32 79 ALA A C 1
ATOM 639 O O . ALA A 1 79 ? 18.529 94.196 64.560 1.00 27.17 79 ALA A O 1
ATOM 641 N N . TYR A 1 80 ? 18.310 93.398 62.466 1.00 26.26 80 TYR A N 1
ATOM 642 C CA . TYR A 1 80 ? 16.915 93.778 62.370 1.00 27.77 80 TYR A CA 1
ATOM 643 C C . TYR A 1 80 ? 16.142 93.019 63.444 1.00 37.15 80 TYR A C 1
ATOM 644 O O . TYR A 1 80 ? 15.373 93.611 64.194 1.00 42.52 80 TYR A O 1
ATOM 653 N N . ARG A 1 81 ? 16.361 91.706 63.522 1.00 31.48 81 ARG A N 1
ATOM 654 C CA . ARG A 1 81 ? 15.667 90.872 64.504 1.00 30.89 81 ARG A CA 1
ATOM 655 C C . ARG A 1 81 ? 15.938 91.363 65.919 1.00 32.48 81 ARG A C 1
ATOM 656 O O . ARG A 1 81 ? 15.037 91.396 66.762 1.00 26.58 81 ARG A O 1
ATOM 664 N N . VAL A 1 82 ? 17.180 91.757 66.180 1.00 27.31 82 VAL A N 1
ATOM 665 C CA . VAL A 1 82 ? 17.528 92.238 67.505 1.00 26.04 82 VAL A CA 1
ATOM 666 C C . VAL A 1 82 ? 16.878 93.576 67.840 1.00 32.55 82 VAL A C 1
ATOM 667 O O . VAL A 1 82 ? 16.299 93.734 68.916 1.00 33.73 82 VAL A O 1
ATOM 671 N N . ILE A 1 83 ? 16.968 94.542 66.932 1.00 29.41 83 ILE A N 1
ATOM 672 C CA . ILE A 1 83 ? 16.397 95.853 67.207 1.00 33.36 83 ILE A CA 1
ATOM 673 C C . ILE A 1 83 ? 14.880 95.740 67.372 1.00 33.13 83 ILE A C 1
ATOM 674 O O . ILE A 1 83 ? 14.294 96.363 68.259 1.00 34.07 83 ILE A O 1
ATOM 679 N N . THR A 1 84 ? 14.252 94.915 66.541 1.00 33.80 84 THR A N 1
ATOM 680 C CA . THR A 1 84 ? 12.812 94.711 66.623 1.00 33.18 84 THR A CA 1
ATOM 681 C C . THR A 1 84 ? 12.426 94.226 68.015 1.00 34.89 84 THR A C 1
ATOM 682 O O . THR A 1 84 ? 11.564 94.819 68.670 1.00 37.25 84 THR A O 1
ATOM 686 N N . LYS A 1 85 ? 13.071 93.157 68.474 1.00 31.29 85 LYS A N 1
ATOM 687 C CA . LYS A 1 85 ? 12.776 92.610 69.794 1.00 28.20 85 LYS A CA 1
ATOM 688 C C . LYS A 1 85 ? 13.133 93.598 70.914 1.00 34.10 85 LYS A C 1
ATOM 689 O O . LYS A 1 85 ? 12.497 93.621 71.972 1.00 36.91 85 LYS A O 1
ATOM 695 N N . LEU A 1 86 ? 14.150 94.416 70.674 1.00 26.93 86 LEU A N 1
ATOM 696 C CA . LEU A 1 86 ? 14.585 95.408 71.650 1.00 26.39 86 LEU A CA 1
ATOM 697 C C . LEU A 1 86 ? 13.440 96.391 71.934 1.00 36.30 86 LEU A C 1
ATOM 698 O O . LEU A 1 86 ? 13.090 96.650 73.090 1.00 33.09 86 LEU A O 1
ATOM 703 N N . ARG A 1 87 ? 12.850 96.919 70.865 1.00 36.68 87 ARG A N 1
ATOM 704 C CA . ARG A 1 87 ? 11.759 97.878 70.978 1.00 33.81 87 ARG A CA 1
ATOM 705 C C . ARG A 1 87 ? 10.457 97.287 71.494 1.00 35.37 87 ARG A C 1
ATOM 706 O O . ARG A 1 87 ? 9.612 98.018 72.006 1.00 39.14 87 ARG A O 1
ATOM 714 N N . GLU A 1 88 ? 10.289 95.973 71.367 1.00 36.21 88 GLU A N 1
ATOM 715 C CA . GLU A 1 88 ? 9.077 95.323 71.856 1.00 30.79 88 GLU A CA 1
ATOM 716 C C . GLU A 1 88 ? 9.213 95.072 73.351 1.00 36.82 88 GLU A C 1
ATOM 717 O O . GLU A 1 88 ? 8.247 94.678 74.005 1.00 37.26 88 GLU A O 1
ATOM 723 N N . GLN A 1 89 ? 10.410 95.290 73.894 1.00 31.08 89 GLN A N 1
ATOM 724 C CA . GLN A 1 89 ? 10.634 95.075 75.326 1.00 35.49 89 GLN A CA 1
ATOM 725 C C . GLN A 1 89 ? 9.766 96.030 76.150 1.00 39.12 89 GLN A C 1
ATOM 726 O O . GLN A 1 89 ? 9.527 97.171 75.749 1.00 31.96 89 GLN A O 1
ATOM 732 N N . PRO A 1 90 ? 9.296 95.569 77.322 1.00 34.64 90 PRO A N 1
ATOM 733 C CA . PRO A 1 90 ? 8.441 96.312 78.257 1.00 35.84 90 PRO A CA 1
ATOM 734 C C . PRO A 1 90 ? 9.057 97.577 78.839 1.00 40.91 90 PRO A C 1
ATOM 735 O O . PRO A 1 90 ? 8.353 98.546 79.114 1.00 35.60 90 PRO A O 1
ATOM 739 N N . ASN A 1 91 ? 10.370 97.570 79.029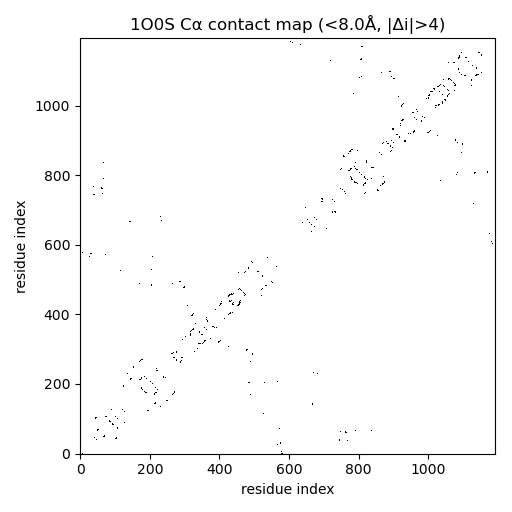 1.00 31.71 91 ASN A N 1
ATOM 740 C CA . ASN A 1 91 ? 11.037 98.725 79.599 1.00 30.35 91 ASN A CA 1
ATOM 741 C C . ASN A 1 91 ? 12.528 98.693 79.312 1.00 36.67 91 ASN A C 1
ATOM 742 O O . ASN A 1 91 ? 13.022 97.765 78.680 1.00 35.50 91 ASN A O 1
ATOM 747 N N . ASP A 1 92 ? 13.241 99.709 79.784 1.00 33.99 92 ASP A N 1
ATOM 748 C CA . ASP A 1 92 ? 14.673 99.799 79.566 1.00 32.86 92 ASP A CA 1
ATOM 749 C C . ASP A 1 92 ? 15.503 98.743 80.301 1.00 30.13 92 ASP A C 1
ATOM 750 O O . ASP A 1 92 ? 16.530 98.298 79.787 1.00 33.09 92 ASP A O 1
ATOM 755 N N . LEU A 1 93 ? 15.079 98.336 81.493 1.00 31.95 93 LEU A N 1
ATOM 756 C CA . LEU A 1 93 ? 15.833 97.318 82.226 1.00 31.37 93 LEU A CA 1
ATOM 757 C C . LEU A 1 93 ? 15.838 95.998 81.452 1.00 33.26 93 LEU A C 1
ATOM 758 O O . LEU A 1 93 ? 16.846 95.297 81.415 1.00 34.74 93 LEU A O 1
ATOM 763 N N . ALA A 1 94 ? 14.710 95.671 80.828 1.00 28.54 94 ALA A N 1
ATOM 764 C CA . ALA A 1 94 ? 14.600 94.447 80.043 1.00 30.65 94 ALA A CA 1
ATOM 765 C C . ALA A 1 94 ? 15.479 94.576 78.796 1.00 27.73 94 ALA A C 1
ATOM 766 O O . ALA A 1 94 ? 16.043 93.595 78.322 1.00 27.05 94 ALA A O 1
ATOM 768 N N . ARG A 1 95 ? 15.607 95.788 78.267 1.00 29.42 95 ARG A N 1
ATOM 769 C CA . ARG A 1 95 ? 16.456 95.984 77.102 1.00 26.44 95 ARG A CA 1
ATOM 770 C C . ARG A 1 95 ? 17.913 95.808 77.511 1.00 33.35 95 ARG A C 1
ATOM 771 O O . ARG A 1 95 ? 18.715 95.260 76.753 1.00 29.37 95 ARG A O 1
ATOM 779 N N . TYR A 1 96 ? 18.250 96.259 78.716 1.00 32.93 96 TYR A N 1
ATOM 780 C CA . TYR A 1 96 ? 19.614 96.121 79.215 1.00 33.22 96 TYR A CA 1
ATOM 781 C C . TYR A 1 96 ? 19.956 94.638 79.327 1.00 34.67 96 TYR A C 1
ATOM 782 O O . TYR A 1 96 ? 21.052 94.217 78.955 1.00 29.73 96 TYR A O 1
ATOM 791 N N . ILE A 1 97 ? 19.020 93.859 79.862 1.00 25.44 97 ILE A N 1
ATOM 792 C CA . ILE A 1 97 ? 19.204 92.416 80.029 1.00 25.48 97 ILE A CA 1
ATOM 793 C C . ILE A 1 97 ? 19.361 91.734 78.667 1.00 32.48 97 ILE A C 1
ATOM 794 O O . ILE A 1 97 ? 20.193 90.834 78.513 1.00 31.42 97 ILE A O 1
ATOM 799 N N . GLN A 1 98 ? 18.570 92.162 77.681 1.00 30.25 98 GLN A N 1
ATOM 800 C CA . GLN A 1 98 ? 18.641 91.570 76.343 1.00 28.83 98 GLN A CA 1
ATOM 801 C C . GLN A 1 98 ? 19.977 91.891 75.684 1.00 28.38 98 GLN A C 1
ATOM 802 O O . GLN A 1 98 ? 20.560 91.047 75.005 1.00 26.65 98 GLN A O 1
ATOM 808 N N . LEU A 1 99 ? 20.455 93.114 75.894 1.00 22.17 99 LEU A N 1
ATOM 809 C CA . LEU A 1 99 ? 21.713 93.566 75.310 1.00 27.03 99 LEU A CA 1
ATOM 810 C C . LEU A 1 99 ? 22.919 92.918 75.985 1.00 34.40 99 LEU A C 1
ATOM 811 O O . LEU A 1 99 ? 23.927 92.624 75.334 1.00 34.34 99 LEU A O 1
ATOM 816 N N . ASP A 1 100 ? 22.827 92.696 77.290 1.00 27.67 100 ASP A N 1
ATOM 817 C CA . ASP A 1 100 ? 23.924 92.064 78.004 1.00 29.75 100 ASP A CA 1
ATOM 818 C C . ASP A 1 100 ? 24.029 90.622 77.500 1.00 34.51 100 ASP A C 1
ATOM 819 O O . ASP A 1 100 ? 25.124 90.074 77.361 1.00 27.37 100 ASP A O 1
ATOM 824 N N . GLY A 1 101 ? 22.875 90.020 77.222 1.00 32.72 101 GLY A N 1
ATOM 825 C CA . GLY A 1 101 ? 22.845 88.660 76.726 1.00 25.83 101 GLY A CA 1
ATOM 826 C C . GLY A 1 101 ? 23.405 88.586 75.320 1.00 30.01 101 GLY A C 1
ATOM 827 O O . GLY A 1 101 ? 24.117 87.639 74.974 1.00 34.76 101 GLY A O 1
ATOM 828 N N . LEU A 1 102 ? 23.086 89.588 74.503 1.00 28.99 102 LEU A N 1
ATOM 829 C CA . LEU A 1 102 ? 23.570 89.632 73.127 1.00 31.21 102 LEU A CA 1
ATOM 830 C C . LEU A 1 102 ? 25.097 89.736 73.101 1.00 29.83 102 LEU A C 1
ATOM 831 O O . LEU A 1 102 ? 25.758 89.140 72.246 1.00 24.61 102 LEU A O 1
ATOM 836 N N . GLN A 1 103 ? 25.655 90.495 74.038 1.00 22.58 103 GLN A N 1
ATOM 837 C CA . GLN A 1 103 ? 27.102 90.651 74.110 1.00 26.14 103 GLN A CA 1
ATOM 838 C C . GLN A 1 103 ? 27.747 89.301 74.427 1.00 32.36 103 GLN A C 1
ATOM 839 O O . GLN A 1 103 ? 28.840 89.008 73.940 1.00 23.84 103 GLN A O 1
ATOM 845 N N . ASP A 1 104 ? 27.065 88.483 75.234 1.00 20.95 104 ASP A N 1
ATOM 846 C CA . ASP A 1 104 ? 27.574 87.154 75.594 1.00 34.11 104 ASP A CA 1
ATOM 847 C C . ASP A 1 104 ? 27.293 86.103 74.518 1.00 30.50 104 ASP A C 1
ATOM 848 O O . ASP A 1 104 ? 27.805 84.985 74.601 1.00 31.61 104 ASP A O 1
ATOM 853 N N . ARG A 1 105 ? 26.483 86.450 73.519 1.00 27.90 105 ARG A N 1
ATOM 854 C CA . ARG A 1 105 ? 26.116 85.496 72.467 1.00 24.14 105 ARG A CA 1
ATOM 855 C C . ARG A 1 105 ? 26.845 85.650 71.135 1.00 23.43 105 ARG A C 1
ATOM 856 O O . ARG A 1 105 ? 27.433 84.698 70.629 1.00 25.88 105 ARG A O 1
ATOM 864 N N . ASN A 1 106 ? 26.773 86.854 70.574 1.00 21.64 106 ASN A N 1
ATOM 865 C CA . ASN A 1 106 ? 27.371 87.193 69.292 1.00 26.72 106 ASN A CA 1
ATOM 866 C C . ASN A 1 106 ? 27.950 88.609 69.453 1.00 27.37 106 ASN A C 1
ATOM 867 O O . ASN A 1 106 ? 27.241 89.603 69.314 1.00 28.98 106 ASN A O 1
ATOM 872 N N . GLU A 1 107 ? 29.241 88.691 69.742 1.00 17.52 107 GLU A N 1
ATOM 873 C CA . GLU A 1 107 ? 29.893 89.979 69.973 1.00 23.04 107 GLU A CA 1
ATOM 874 C C . GLU A 1 107 ? 29.856 90.943 68.782 1.00 33.47 107 GLU A C 1
ATOM 875 O O . GLU A 1 107 ? 29.624 92.142 68.950 1.00 32.53 107 GLU A O 1
ATOM 881 N N . LYS A 1 108 ? 30.082 90.420 67.583 1.00 30.00 108 LYS A N 1
ATOM 882 C CA . LYS A 1 108 ? 30.061 91.231 66.368 1.00 28.75 108 LYS A CA 1
ATOM 883 C C . LYS A 1 108 ? 28.680 91.846 66.181 1.00 32.80 108 LYS A C 1
ATOM 884 O O . LYS A 1 108 ? 28.542 93.025 65.864 1.00 28.67 108 LYS A O 1
ATOM 890 N N . LEU A 1 109 ? 27.655 91.025 66.359 1.00 27.50 109 LEU A N 1
ATOM 891 C CA . LEU A 1 109 ? 26.287 91.488 66.216 1.00 22.93 109 LEU A CA 1
ATOM 892 C C . LEU A 1 109 ? 25.999 92.557 67.275 1.00 27.16 109 LEU A C 1
ATOM 893 O O . LEU A 1 109 ? 25.440 93.610 66.975 1.00 28.33 109 LEU A O 1
ATOM 898 N N . PHE A 1 110 ? 26.392 92.280 68.512 1.00 25.35 110 PHE A N 1
ATOM 899 C CA . PHE A 1 110 ? 26.193 93.226 69.611 1.00 24.65 110 PHE A CA 1
ATOM 900 C C . PHE A 1 110 ? 26.668 94.617 69.217 1.00 31.85 110 PHE A C 1
ATOM 901 O O . PHE A 1 110 ? 25.915 95.590 69.286 1.00 30.07 110 PHE A O 1
ATOM 909 N N . TYR A 1 111 ? 27.927 94.719 68.807 1.00 23.42 111 TYR A N 1
ATOM 910 C CA . TYR A 1 111 ? 28.453 96.017 68.429 1.00 29.82 111 TYR A CA 1
ATOM 911 C C . TYR A 1 111 ? 27.815 96.555 67.159 1.00 29.44 111 TYR A C 1
ATOM 912 O O . TYR A 1 111 ? 27.620 97.763 67.024 1.00 29.93 111 TYR A O 1
ATOM 921 N N . ARG A 1 112 ? 27.462 95.672 66.234 1.00 30.61 112 ARG A N 1
ATOM 922 C CA . ARG A 1 112 ? 26.798 96.124 65.019 1.00 33.15 112 ARG A CA 1
ATOM 923 C C . ARG A 1 112 ? 25.529 96.883 65.428 1.00 35.89 112 ARG A C 1
ATOM 924 O O . ARG A 1 112 ? 25.343 98.053 65.084 1.00 35.48 112 ARG A O 1
ATOM 932 N N . VAL A 1 113 ? 24.668 96.203 66.175 1.00 33.53 113 VAL A N 1
ATOM 933 C CA . VAL A 1 113 ? 23.407 96.774 66.632 1.00 32.46 113 VAL A CA 1
ATOM 934 C C . VAL A 1 113 ? 23.593 98.064 67.441 1.00 27.30 113 VAL A C 1
ATOM 935 O O . VAL A 1 113 ? 22.950 99.076 67.159 1.00 34.96 113 VAL A O 1
ATOM 939 N N . VAL A 1 114 ? 24.475 98.031 68.431 1.00 26.57 114 VAL A N 1
ATOM 940 C CA . VAL A 1 114 ? 24.731 99.207 69.253 1.00 18.01 114 VAL A CA 1
ATOM 941 C C . VAL A 1 114 ? 25.262 100.389 68.450 1.00 30.80 114 VAL A C 1
ATOM 942 O O . VAL A 1 114 ? 24.842 101.520 68.671 1.00 35.96 114 VAL A O 1
ATOM 946 N N . CYS A 1 115 ? 26.191 100.135 67.531 1.00 37.67 115 CYS A N 1
ATOM 947 C CA . CYS A 1 115 ? 26.764 101.208 66.723 1.00 30.82 115 CYS A CA 1
ATOM 948 C C . CYS A 1 115 ? 25.746 101.793 65.756 1.00 33.04 115 CYS A C 1
ATOM 949 O O . CYS A 1 115 ? 25.753 102.992 65.490 1.00 35.03 115 CYS A O 1
ATOM 952 N N . ASP A 1 116 ? 24.872 100.942 65.234 1.00 30.91 116 ASP A N 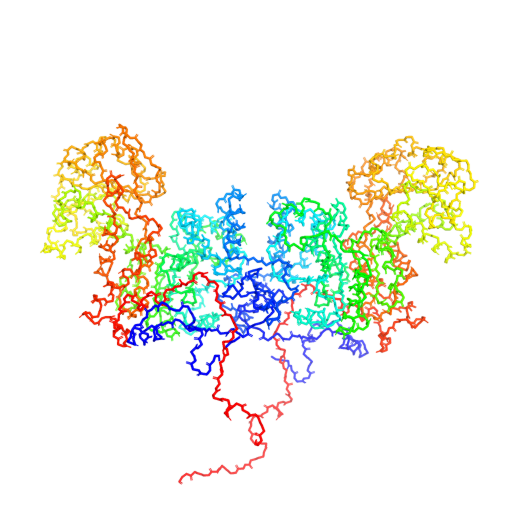1
ATOM 953 C CA . ASP A 1 116 ? 23.839 101.379 64.299 1.00 36.90 116 ASP A CA 1
ATOM 954 C C . ASP A 1 116 ? 22.758 102.225 64.974 1.00 31.38 116 ASP A C 1
ATOM 955 O O . ASP A 1 116 ? 22.180 103.114 64.357 1.00 34.59 116 ASP A O 1
ATOM 960 N N . HIS A 1 117 ? 22.481 101.950 66.241 1.00 28.31 117 HIS A N 1
ATOM 961 C CA . HIS A 1 117 ? 21.444 102.692 66.956 1.00 32.18 117 HIS A CA 1
ATOM 962 C C . HIS A 1 117 ? 22.050 103.257 68.233 1.00 30.84 117 HIS A C 1
ATOM 963 O O . HIS A 1 117 ? 21.537 103.034 69.328 1.00 37.51 117 HIS A O 1
ATOM 970 N N . VAL A 1 118 ? 23.142 103.995 68.081 1.00 31.95 118 VAL A N 1
ATOM 971 C CA . VAL A 1 118 ? 23.846 104.559 69.217 1.00 35.56 118 VAL A CA 1
ATOM 972 C C . VAL A 1 118 ? 23.024 105.514 70.094 1.00 42.75 118 VAL A C 1
ATOM 973 O O . VAL A 1 118 ? 23.039 105.403 71.322 1.00 43.58 118 VAL A O 1
ATOM 977 N N . LYS A 1 119 ? 22.298 106.439 69.478 1.00 41.36 119 LYS A N 1
ATOM 978 C CA . LYS A 1 119 ? 21.509 107.390 70.253 1.00 41.60 119 LYS A CA 1
ATOM 979 C C . LYS A 1 119 ? 20.417 106.676 71.046 1.00 37.26 119 LYS A C 1
ATOM 980 O O . LYS A 1 119 ? 20.120 107.034 72.184 1.00 35.18 119 LYS A O 1
ATOM 986 N N . GLU A 1 120 ? 19.839 105.649 70.437 1.00 40.26 120 GLU A N 1
ATOM 987 C CA . GLU A 1 120 ? 18.769 104.878 71.055 1.00 34.41 120 GLU A CA 1
ATOM 988 C C . GLU A 1 120 ? 19.259 103.834 72.066 1.00 33.86 120 GLU A C 1
ATOM 989 O O . GLU A 1 120 ? 18.549 103.508 73.014 1.00 37.94 120 GLU A O 1
ATOM 995 N N . LEU A 1 121 ? 20.474 103.323 71.886 1.00 33.14 121 LEU A N 1
ATOM 996 C CA . LEU A 1 121 ? 20.971 102.284 72.783 1.00 27.23 121 LEU A CA 1
ATOM 997 C C . LEU A 1 121 ? 22.058 102.660 73.778 1.00 29.36 121 LEU A C 1
ATOM 998 O O . LEU A 1 121 ? 22.273 101.941 74.753 1.00 41.45 121 LEU A O 1
ATOM 1003 N N . MET A 1 122 ? 22.756 103.763 73.547 1.00 30.69 122 MET A N 1
ATOM 1004 C CA . MET A 1 122 ? 23.804 104.156 74.474 1.00 32.13 122 MET A CA 1
ATOM 1005 C C . MET A 1 122 ? 23.253 104.300 75.901 1.00 33.22 122 MET A C 1
ATOM 1006 O O . MET A 1 122 ? 23.875 103.849 76.859 1.00 36.62 122 MET A O 1
ATOM 1011 N N . PRO A 1 123 ? 22.083 104.935 76.064 1.00 32.61 123 PRO A N 1
ATOM 1012 C CA . PRO A 1 123 ? 21.538 105.080 77.421 1.00 36.81 123 PRO A CA 1
ATOM 1013 C C . PRO A 1 123 ? 21.042 103.769 78.056 1.00 38.69 123 PRO A C 1
ATOM 1014 O O . PRO A 1 123 ? 20.576 103.743 79.200 1.00 32.75 123 PRO A O 1
ATOM 1018 N N . ILE A 1 124 ? 21.147 102.677 77.307 1.00 39.16 124 ILE A N 1
ATOM 1019 C CA . ILE A 1 124 ? 20.745 101.368 77.810 1.00 32.28 124 ILE A CA 1
ATOM 1020 C C . ILE A 1 124 ? 22.012 100.641 78.246 1.00 38.44 124 ILE A C 1
ATOM 1021 O O . ILE A 1 124 ? 22.087 100.096 79.349 1.00 29.31 124 ILE A O 1
ATOM 1026 N N . VAL A 1 125 ? 23.008 100.652 77.363 1.00 29.85 125 VAL A N 1
ATOM 1027 C CA . VAL A 1 125 ? 24.284 100.001 77.617 1.00 35.35 125 VAL A CA 1
ATOM 1028 C C . VAL A 1 125 ? 24.982 100.595 78.830 1.00 30.29 125 VAL A C 1
ATOM 1029 O O . VAL A 1 125 ? 25.556 99.875 79.641 1.00 28.47 125 VAL A O 1
ATOM 1033 N N . TYR A 1 126 ? 24.928 101.914 78.957 1.00 26.70 126 TYR A N 1
ATOM 1034 C CA . TYR A 1 126 ? 25.596 102.574 80.069 1.00 36.97 126 TYR A CA 1
ATOM 1035 C C . TYR A 1 126 ? 24.740 103.711 80.602 1.00 45.48 126 TYR A C 1
ATOM 1036 O O . TYR A 1 126 ? 23.670 103.495 81.171 1.00 46.12 126 TYR A O 1
ATOM 1045 N N . THR A 1 127 ? 25.241 104.921 80.385 1.00 58.47 127 THR A N 1
ATOM 1046 C CA . THR A 1 127 ? 24.619 106.169 80.794 1.00 61.97 127 THR A CA 1
ATOM 1047 C C . THR A 1 127 ? 23.735 106.079 82.040 1.00 55.87 127 THR A C 1
ATOM 1048 O O . THR A 1 127 ? 24.239 106.316 83.138 1.00 64.48 127 THR A O 1
ATOM 1052 N N . PRO A 1 128 ? 22.425 105.743 81.911 1.00 47.69 128 PRO A N 1
ATOM 1053 C CA . PRO A 1 128 ? 21.670 105.689 83.167 1.00 38.81 128 PRO A CA 1
ATOM 1054 C C . PRO A 1 128 ? 21.022 104.344 83.510 1.00 38.04 128 PRO A C 1
ATOM 1055 O O . PRO A 1 128 ? 20.722 104.078 84.671 1.00 37.84 128 PRO A O 1
ATOM 1059 N N . THR A 1 129 ? 20.787 103.505 82.508 1.00 30.22 129 THR A N 1
ATOM 1060 C CA . THR A 1 129 ? 20.143 102.224 82.763 1.00 30.92 129 THR A CA 1
ATOM 1061 C C . THR A 1 129 ? 21.011 101.207 83.497 1.00 29.64 129 THR A C 1
ATOM 1062 O O . THR A 1 129 ? 20.513 100.451 84.336 1.00 25.62 129 THR A O 1
ATOM 1066 N N . VAL A 1 130 ? 22.304 101.191 83.193 1.00 32.87 130 VAL A N 1
ATOM 1067 C CA . VAL A 1 130 ? 23.217 100.229 83.813 1.00 29.03 130 VAL A CA 1
ATOM 1068 C C . VAL A 1 130 ? 23.218 100.313 85.341 1.00 30.41 130 VAL A C 1
ATOM 1069 O O . VAL A 1 130 ? 23.197 99.288 86.030 1.00 26.70 130 VAL A O 1
ATOM 1073 N N . GLY A 1 131 ? 23.237 101.526 85.879 1.00 34.75 131 GLY A N 1
ATOM 1074 C CA . GLY A 1 131 ? 23.223 101.669 87.326 1.00 29.89 131 GLY A CA 1
ATOM 1075 C C . GLY A 1 131 ? 21.921 101.139 87.913 1.00 27.60 131 GLY A C 1
ATOM 1076 O O . GLY A 1 131 ? 21.913 100.457 88.942 1.00 28.45 131 GLY A O 1
ATOM 1077 N N . LEU A 1 132 ? 20.809 101.452 87.256 1.00 25.91 132 LEU A N 1
ATOM 1078 C CA . LEU A 1 132 ? 19.505 101.006 87.725 1.00 31.16 132 LEU A CA 1
ATOM 1079 C C . LEU A 1 132 ? 19.428 99.486 87.697 1.00 37.23 132 LEU A C 1
ATOM 1080 O O . LEU A 1 132 ? 18.829 98.870 88.585 1.00 34.68 132 LEU A O 1
ATOM 1085 N N . ALA A 1 133 ? 20.033 98.880 86.677 1.00 30.84 133 ALA A N 1
ATOM 1086 C CA . ALA A 1 133 ? 20.027 97.428 86.564 1.00 30.79 133 ALA A CA 1
ATOM 1087 C C . ALA A 1 133 ? 20.844 96.793 87.699 1.00 30.82 133 ALA A C 1
ATOM 1088 O O . ALA A 1 133 ? 20.431 95.788 88.286 1.00 33.82 133 ALA A O 1
ATOM 1090 N N . CYS A 1 134 ? 21.999 97.377 88.012 1.00 33.59 134 CYS A N 1
ATOM 1091 C CA . CYS A 1 134 ? 22.844 96.842 89.085 1.00 34.79 134 CYS A CA 1
ATOM 1092 C C . CYS A 1 134 ? 22.082 96.878 90.405 1.00 35.16 134 CYS A C 1
ATOM 1093 O O . CYS A 1 134 ? 22.088 95.910 91.170 1.00 37.62 134 CYS A O 1
ATOM 1096 N N . GLN A 1 135 ? 21.422 98.000 90.669 1.00 29.10 135 GLN A N 1
ATOM 1097 C CA . GLN A 1 135 ? 20.661 98.155 91.906 1.00 29.99 135 GLN A CA 1
ATOM 1098 C C . GLN A 1 135 ? 19.449 97.220 92.010 1.00 34.95 135 GLN A C 1
ATOM 1099 O O . GLN A 1 135 ? 19.276 96.518 93.012 1.00 34.67 135 GLN A O 1
ATOM 1105 N N . ASN A 1 136 ? 18.621 97.195 90.971 1.00 37.26 136 ASN A N 1
ATOM 1106 C CA . ASN A 1 136 ? 17.409 96.380 90.995 1.00 40.11 136 ASN A CA 1
ATOM 1107 C C . ASN A 1 136 ? 17.514 94.874 90.760 1.00 45.90 136 ASN A C 1
ATOM 1108 O O . ASN A 1 136 ? 16.749 94.113 91.350 1.00 44.02 136 ASN A O 1
ATOM 1113 N N . PHE A 1 137 ? 18.445 94.430 89.920 1.00 40.40 137 PHE A N 1
ATOM 1114 C CA . PHE A 1 137 ? 18.568 92.996 89.644 1.00 43.35 137 PHE A CA 1
ATOM 1115 C C . PHE A 1 137 ? 19.531 92.271 90.576 1.00 50.27 137 PHE A C 1
ATOM 1116 O O . PHE A 1 137 ? 19.400 91.068 90.793 1.00 47.85 137 PHE A O 1
ATOM 1124 N N . GLY A 1 138 ? 20.498 92.999 91.125 1.00 53.53 138 GLY A N 1
ATOM 1125 C CA . GLY A 1 138 ? 21.463 92.374 92.007 1.00 51.20 138 GLY A CA 1
ATOM 1126 C C . GLY A 1 138 ? 22.334 91.464 91.174 1.00 51.65 138 GLY A C 1
ATOM 1127 O O . GLY A 1 138 ? 22.831 91.886 90.133 1.00 64.41 138 GLY A O 1
ATOM 1128 N N . TYR A 1 139 ? 22.523 90.221 91.608 1.00 52.53 139 TYR A N 1
ATOM 1129 C CA . TYR A 1 139 ? 23.343 89.294 90.838 1.00 55.62 139 TYR A CA 1
ATOM 1130 C C . TYR A 1 139 ? 22.646 88.962 89.537 1.00 53.24 139 TYR A C 1
ATOM 1131 O O . TYR A 1 139 ? 21.565 88.377 89.528 1.00 56.01 139 TYR A O 1
ATOM 1140 N N . ILE A 1 140 ? 23.289 89.337 88.440 1.00 54.77 140 ILE A N 1
ATOM 1141 C CA . ILE A 1 140 ? 22.764 89.117 87.102 1.00 51.46 140 ILE A CA 1
ATOM 1142 C C . ILE A 1 140 ? 23.441 87.908 86.454 1.00 50.44 140 ILE A C 1
ATOM 1143 O O . ILE A 1 140 ? 24.670 87.853 86.354 1.00 50.53 140 ILE A O 1
ATOM 1148 N N . TYR A 1 141 ? 22.636 86.935 86.032 1.00 41.18 141 TYR A N 1
ATOM 1149 C CA . TYR A 1 141 ? 23.161 85.724 85.399 1.00 41.92 141 TYR A CA 1
ATOM 1150 C C . TYR A 1 141 ? 23.830 86.052 84.067 1.00 43.67 141 TYR A C 1
ATOM 1151 O O . TYR A 1 141 ? 23.221 86.685 83.199 1.00 36.50 141 TYR A O 1
ATOM 1160 N N . ARG A 1 142 ? 25.073 85.617 83.896 1.00 35.48 142 ARG A N 1
ATOM 1161 C CA . ARG A 1 142 ? 25.780 85.867 82.647 1.00 38.45 142 ARG A CA 1
ATOM 1162 C C . ARG A 1 142 ? 27.136 85.193 82.581 1.00 32.62 142 ARG A C 1
ATOM 1163 O O . ARG A 1 142 ? 27.620 84.649 83.572 1.00 36.26 142 ARG A O 1
ATOM 1171 N N . LYS A 1 143 ? 27.738 85.225 81.396 1.00 31.21 143 LYS A N 1
ATOM 1172 C CA . LYS A 1 143 ? 29.043 84.624 81.200 1.00 28.46 143 LYS A CA 1
ATOM 1173 C C . LYS A 1 143 ? 30.051 85.478 81.948 1.00 31.03 143 LYS A C 1
ATOM 1174 O O . LYS A 1 143 ? 29.859 86.687 82.097 1.00 39.81 143 LYS A O 1
ATOM 1180 N N . PRO A 1 144 ? 31.130 84.860 82.450 1.00 27.57 144 PRO A N 1
ATOM 1181 C CA . PRO A 1 144 ? 32.159 85.595 83.192 1.00 30.37 144 PRO A CA 1
ATOM 1182 C C . PRO A 1 144 ? 32.761 86.694 82.321 1.00 34.87 144 PRO A C 1
ATOM 1183 O O . PRO A 1 144 ? 33.642 86.426 81.506 1.00 39.72 144 PRO A O 1
ATOM 1187 N N . LYS A 1 145 ? 32.288 87.925 82.486 1.00 32.37 145 LYS A N 1
ATOM 1188 C CA . LYS A 1 145 ? 32.806 89.020 81.671 1.00 30.86 145 LYS A CA 1
ATOM 1189 C C . LYS A 1 145 ? 33.544 90.072 82.472 1.00 28.75 145 LYS A C 1
ATOM 1190 O O . LYS A 1 145 ? 33.787 91.170 81.987 1.00 34.67 145 LYS A O 1
ATOM 1196 N N . GLY A 1 146 ? 33.917 89.725 83.695 1.00 34.50 146 GLY A N 1
ATOM 1197 C CA . GLY A 1 146 ? 34.642 90.660 84.531 1.00 30.74 146 GLY A CA 1
ATOM 1198 C C . GLY A 1 146 ? 35.330 89.941 85.671 1.00 28.28 146 GLY A C 1
ATOM 1199 O O . GLY A 1 146 ? 35.158 88.737 85.855 1.00 28.43 146 GLY A O 1
ATOM 1200 N N . LEU A 1 147 ? 36.116 90.680 86.437 1.00 21.16 147 LEU A N 1
ATOM 1201 C CA . LEU A 1 147 ? 36.818 90.103 87.566 1.00 24.69 147 LEU A CA 1
ATOM 1202 C C . LEU A 1 147 ? 36.507 90.821 88.885 1.00 25.20 147 LEU A C 1
ATOM 1203 O O . LEU A 1 147 ? 36.267 92.032 88.915 1.00 29.28 147 LEU A O 1
ATOM 1208 N N . TYR A 1 148 ? 36.489 90.056 89.967 1.00 21.82 148 TYR A N 1
ATOM 1209 C CA . TYR A 1 148 ? 36.276 90.611 91.289 1.00 26.29 148 TYR A CA 1
ATOM 1210 C C . TYR A 1 148 ? 37.588 90.412 92.031 1.00 26.87 148 TYR A C 1
ATOM 1211 O O . TYR A 1 148 ? 38.067 89.284 92.153 1.00 27.04 148 TYR A O 1
ATOM 1220 N N . ILE A 1 149 ? 38.169 91.500 92.514 1.00 23.70 149 ILE A N 1
ATOM 1221 C CA . ILE A 1 149 ? 39.410 91.431 93.271 1.00 23.75 149 ILE A CA 1
ATOM 1222 C C . ILE A 1 149 ? 39.035 92.059 94.607 1.00 29.09 149 ILE A C 1
ATOM 1223 O O . ILE A 1 149 ? 38.595 93.202 94.656 1.00 25.02 149 ILE A O 1
ATOM 1228 N N . THR A 1 150 ? 39.186 91.307 95.692 1.00 23.17 150 THR A N 1
ATOM 1229 C CA . THR A 1 150 ? 38.774 91.822 96.987 1.00 31.22 150 THR A CA 1
ATOM 1230 C C . THR A 1 150 ? 39.899 92.168 97.939 1.00 30.73 150 THR A C 1
ATOM 1231 O O . THR A 1 150 ? 41.071 91.879 97.692 1.00 28.99 150 THR A O 1
ATOM 1235 N N . ILE A 1 151 ? 39.516 92.778 99.052 1.00 30.18 151 ILE A N 1
ATOM 1236 C CA . ILE A 1 151 ? 40.466 93.177 100.077 1.00 21.62 151 ILE A CA 1
ATOM 1237 C C . ILE A 1 151 ? 41.149 91.949 100.695 1.00 22.52 151 ILE A C 1
ATOM 1238 O O . ILE A 1 151 ? 42.167 92.075 101.391 1.00 29.87 151 ILE A O 1
ATOM 1243 N N . ASN A 1 152 ? 40.596 90.762 100.430 1.00 22.96 152 ASN A N 1
ATOM 1244 C CA . ASN A 1 152 ? 41.171 89.514 100.940 1.00 23.96 152 ASN A CA 1
ATOM 1245 C C . ASN A 1 152 ? 42.114 88.844 99.930 1.00 29.44 152 ASN A C 1
ATOM 1246 O O . ASN A 1 152 ? 42.560 87.713 100.131 1.00 26.27 152 ASN A O 1
ATOM 1251 N N . ASP A 1 153 ? 42.390 89.536 98.833 1.00 25.05 153 ASP A N 1
ATOM 1252 C CA . ASP A 1 153 ? 43.299 89.022 97.818 1.00 33.79 153 ASP A CA 1
ATOM 1253 C C . ASP A 1 153 ? 44.399 90.067 97.713 1.00 29.20 153 ASP A C 1
ATOM 1254 O O . ASP A 1 153 ? 44.950 90.321 96.637 1.00 28.03 153 ASP A O 1
ATOM 1259 N N . ASN A 1 154 ? 44.723 90.650 98.862 1.00 34.61 154 ASN A N 1
ATOM 1260 C CA . ASN A 1 154 ? 45.697 91.721 98.941 1.00 32.02 154 ASN A CA 1
ATOM 1261 C C . ASN A 1 154 ? 47.165 91.354 98.856 1.00 34.58 154 ASN A C 1
ATOM 1262 O O . ASN A 1 154 ? 47.822 91.163 99.878 1.00 36.97 154 ASN A O 1
ATOM 1267 N N . SER A 1 155 ? 47.672 91.280 97.628 1.00 34.95 155 SER A N 1
ATOM 1268 C CA . SER A 1 155 ? 49.081 90.992 97.356 1.00 31.23 155 SER A CA 1
ATOM 1269 C C . SER A 1 155 ? 49.219 90.923 95.851 1.00 27.96 155 SER A C 1
ATOM 1270 O O . SER A 1 155 ? 48.261 90.595 95.153 1.00 26.06 155 SER A O 1
ATOM 1273 N N . VAL A 1 156 ? 50.404 91.241 95.346 1.00 28.95 156 VAL A N 1
ATOM 1274 C CA . VAL A 1 156 ? 50.645 91.210 93.908 1.00 25.72 156 VAL A CA 1
ATOM 1275 C C . VAL A 1 156 ? 50.355 89.811 93.354 1.00 25.75 156 VAL A C 1
ATOM 1276 O O . VAL A 1 156 ? 49.709 89.657 92.312 1.00 27.59 156 VAL A O 1
ATOM 1280 N N . SER A 1 157 ? 50.816 88.794 94.070 1.00 22.48 157 SER A N 1
ATOM 1281 C CA . SER A 1 157 ? 50.625 87.406 93.650 1.00 21.73 157 SER A CA 1
ATOM 1282 C C . SER A 1 157 ? 49.166 86.948 93.618 1.00 27.28 157 SER A C 1
ATOM 1283 O O . SER A 1 157 ? 48.739 86.280 92.670 1.00 23.51 157 SER A O 1
ATOM 1286 N N . LYS A 1 158 ? 48.399 87.290 94.650 1.00 24.53 158 LYS A N 1
ATOM 1287 C CA . LYS A 1 158 ? 46.998 86.879 94.685 1.00 30.42 158 LYS A CA 1
ATOM 1288 C C . LYS A 1 158 ? 46.208 87.554 93.568 1.00 23.50 158 LYS A C 1
ATOM 1289 O O . LYS A 1 158 ? 45.352 86.936 92.939 1.00 24.49 158 LYS A O 1
ATOM 1295 N N . ILE A 1 159 ? 46.502 88.821 93.312 1.00 21.81 159 ILE A N 1
ATOM 1296 C CA . ILE A 1 159 ? 45.820 89.530 92.246 1.00 24.98 159 ILE A CA 1
ATOM 1297 C C . ILE A 1 159 ? 46.300 88.986 90.899 1.00 29.36 159 ILE A C 1
ATOM 1298 O O . ILE A 1 159 ? 45.508 88.824 89.969 1.00 25.88 159 ILE A O 1
ATOM 1303 N N . TYR A 1 160 ? 47.593 88.680 90.806 1.00 26.19 160 TYR A N 1
ATOM 1304 C CA . TYR A 1 160 ? 48.177 88.138 89.575 1.00 24.67 160 TYR A CA 1
ATOM 1305 C C . TYR A 1 160 ? 47.481 86.825 89.193 1.00 16.73 160 TYR A C 1
ATOM 1306 O O . TYR A 1 160 ? 47.130 86.603 88.031 1.00 23.57 160 TYR A O 1
ATOM 1315 N N . GLN A 1 161 ? 47.300 85.952 90.180 1.00 22.92 161 GLN A N 1
ATOM 1316 C CA . GLN A 1 161 ? 46.645 84.674 89.948 1.00 20.33 161 GLN A CA 1
ATOM 1317 C C . GLN A 1 161 ? 45.206 84.865 89.482 1.00 30.93 161 GLN A C 1
ATOM 1318 O O . GLN A 1 161 ? 44.699 84.065 88.699 1.00 28.56 161 GLN A O 1
ATOM 1324 N N . ILE A 1 162 ? 44.543 85.913 89.964 1.00 25.95 162 ILE A N 1
ATOM 1325 C CA . ILE A 1 162 ? 43.168 86.173 89.542 1.00 24.96 162 ILE A CA 1
ATOM 1326 C C . ILE A 1 162 ? 43.158 86.648 88.085 1.00 27.33 162 ILE A C 1
ATOM 1327 O O . ILE A 1 162 ? 42.286 86.263 87.296 1.00 28.45 162 ILE A O 1
ATOM 1332 N N . LEU A 1 163 ? 44.127 87.484 87.723 1.00 25.41 163 LEU A N 1
ATOM 1333 C CA . LEU A 1 163 ? 44.206 87.980 86.354 1.00 25.88 163 LEU A CA 1
ATOM 1334 C C . LEU A 1 163 ? 44.538 86.825 85.421 1.00 26.30 163 LEU A C 1
ATOM 1335 O O . LEU A 1 163 ? 44.121 86.812 84.260 1.00 25.26 163 LEU A O 1
ATOM 1340 N N . SER A 1 164 ? 45.288 85.858 85.944 1.00 26.95 164 SER A N 1
ATOM 1341 C CA . SER A 1 164 ? 45.689 84.682 85.183 1.00 21.09 164 SER A CA 1
ATOM 1342 C C . SER A 1 164 ? 44.492 83.787 84.893 1.00 32.27 164 SER A C 1
ATOM 1343 O O . SER A 1 164 ? 44.575 82.887 84.057 1.00 23.32 164 SER A O 1
ATOM 1346 N N . ASN A 1 165 ? 43.380 84.013 85.588 1.00 20.68 165 ASN A N 1
ATOM 1347 C CA . ASN A 1 165 ? 42.193 83.198 85.346 1.00 25.70 165 ASN A CA 1
ATOM 1348 C C . ASN A 1 165 ? 41.357 83.785 84.228 1.00 27.18 165 ASN A C 1
ATOM 1349 O O . ASN A 1 165 ? 40.412 83.163 83.753 1.00 26.72 165 ASN A O 1
ATOM 1354 N N . TRP A 1 166 ? 41.715 84.994 83.811 1.00 24.22 166 TRP A N 1
ATOM 1355 C CA . TRP A 1 166 ? 41.014 85.659 82.724 1.00 27.64 166 TRP A CA 1
ATOM 1356 C C . TRP A 1 166 ? 41.483 84.980 81.436 1.00 34.60 166 TRP A C 1
ATOM 1357 O O . TRP A 1 166 ? 42.676 84.739 81.262 1.00 36.79 166 TRP A O 1
ATOM 1368 N N . HIS A 1 167 ? 40.545 84.668 80.549 1.00 34.34 167 HIS A N 1
ATOM 1369 C CA . HIS A 1 167 ? 40.854 83.995 79.288 1.00 39.38 167 HIS A CA 1
ATOM 1370 C C . HIS A 1 167 ? 41.856 84.694 78.363 1.00 43.02 167 HIS A C 1
ATOM 1371 O O . HIS A 1 167 ? 42.833 84.082 77.927 1.00 43.88 167 HIS A O 1
ATOM 1378 N N . GLU A 1 168 ? 41.626 85.969 78.070 1.00 37.20 168 GLU A N 1
ATOM 1379 C CA . GLU A 1 168 ? 42.506 86.715 77.170 1.00 30.40 168 GLU A CA 1
ATOM 1380 C C . GLU A 1 168 ? 43.815 87.172 77.806 1.00 36.74 168 GLU A C 1
ATOM 1381 O O . GLU A 1 168 ? 43.825 87.707 78.914 1.00 26.20 168 GLU A O 1
ATOM 1387 N N . GLU A 1 169 ? 44.920 86.970 77.091 1.00 35.18 169 GLU A N 1
ATOM 1388 C CA . GLU A 1 169 ? 46.232 87.366 77.590 1.00 24.84 169 GLU A CA 1
ATOM 1389 C C . GLU A 1 169 ? 46.662 88.740 77.077 1.00 25.37 169 GLU A C 1
ATOM 1390 O O . GLU A 1 169 ? 47.506 89.397 77.679 1.00 25.77 169 GLU A O 1
ATOM 1396 N N . ASP A 1 170 ? 46.094 89.181 75.962 1.00 23.40 170 ASP A N 1
ATOM 1397 C CA . ASP A 1 170 ? 46.477 90.480 75.422 1.00 28.63 170 ASP A CA 1
ATOM 1398 C C . ASP A 1 170 ? 45.562 91.599 75.929 1.00 26.35 170 ASP A C 1
ATOM 1399 O O . ASP A 1 170 ? 44.870 92.254 75.156 1.00 27.20 170 ASP A O 1
ATOM 1404 N N . VAL A 1 171 ? 45.562 91.807 77.242 1.00 26.14 171 VAL A N 1
ATOM 1405 C CA . VAL A 1 171 ? 44.758 92.862 77.847 1.00 25.36 171 VAL A CA 1
ATOM 1406 C C . VAL A 1 171 ? 45.511 94.188 77.766 1.00 20.84 171 VAL A C 1
ATOM 1407 O O . VAL A 1 171 ? 46.671 94.275 78.176 1.00 22.07 171 VAL A O 1
ATOM 1411 N N . ARG A 1 172 ? 44.843 95.218 77.255 1.00 18.25 172 ARG A N 1
ATOM 1412 C CA . ARG A 1 172 ? 45.449 96.545 77.121 1.00 33.29 172 ARG A CA 1
ATOM 1413 C C . ARG A 1 172 ? 44.604 97.669 77.729 1.00 38.06 172 ARG A C 1
ATOM 1414 O O . ARG A 1 172 ? 45.084 98.792 77.905 1.00 33.80 172 ARG A O 1
ATOM 1422 N N . ALA A 1 173 ? 43.343 97.373 78.027 1.00 33.72 173 ALA A N 1
ATOM 1423 C CA . ALA A 1 173 ? 42.457 98.376 78.614 1.00 30.35 173 ALA A CA 1
ATOM 1424 C C . ALA A 1 173 ? 41.692 97.786 79.783 1.00 26.13 173 ALA A C 1
ATOM 1425 O O . ALA A 1 173 ? 41.019 96.772 79.643 1.00 24.35 173 ALA A O 1
ATOM 1427 N N . ILE A 1 174 ? 41.816 98.425 80.940 1.00 25.12 174 ILE A N 1
ATOM 1428 C CA . ILE A 1 174 ? 41.136 97.987 82.149 1.00 28.90 174 ILE A CA 1
ATOM 1429 C C . ILE A 1 174 ? 40.335 99.150 82.739 1.00 31.96 174 ILE A C 1
ATOM 1430 O O . ILE A 1 174 ? 40.846 100.264 82.867 1.00 26.13 174 ILE A O 1
ATOM 1435 N N . VAL A 1 175 ? 39.070 98.904 83.057 1.00 27.13 175 VAL A N 1
ATOM 1436 C CA . VAL A 1 175 ? 38.242 99.927 83.695 1.00 24.39 175 VAL A CA 1
ATOM 1437 C C . VAL A 1 175 ? 37.899 99.344 85.055 1.00 23.86 175 VAL A C 1
ATOM 1438 O O . VAL A 1 175 ? 37.280 98.285 85.142 1.00 28.40 175 VAL A O 1
ATOM 1442 N N . VAL A 1 176 ? 38.330 100.020 86.115 1.00 27.65 176 VAL A N 1
ATOM 1443 C CA . VAL A 1 176 ? 38.083 99.542 87.473 1.00 29.58 176 VAL A CA 1
ATOM 1444 C C . VAL A 1 176 ? 37.239 100.495 88.325 1.00 36.01 176 VAL A C 1
ATOM 1445 O O . VAL A 1 176 ? 37.273 101.709 88.131 1.00 28.34 176 VAL A O 1
ATOM 1449 N N . THR A 1 177 ? 36.479 99.924 89.261 1.00 33.98 177 THR A N 1
ATOM 1450 C CA . THR A 1 177 ? 35.631 100.683 90.185 1.00 29.21 177 THR A CA 1
ATOM 1451 C C . THR A 1 177 ? 35.560 99.931 91.514 1.00 27.55 177 THR A C 1
ATOM 1452 O O . THR A 1 177 ? 35.685 98.707 91.534 1.00 33.61 177 THR A O 1
ATOM 1456 N N . ASP A 1 178 ? 35.400 100.641 92.629 1.00 28.22 178 ASP A N 1
ATOM 1457 C CA . ASP A 1 178 ? 35.237 99.927 93.889 1.00 30.79 178 ASP A CA 1
ATOM 1458 C C . ASP A 1 178 ? 33.743 99.927 94.205 1.00 33.36 178 ASP A C 1
ATOM 1459 O O . ASP A 1 178 ? 33.310 99.416 95.230 1.00 32.12 178 ASP A O 1
ATOM 1464 N N . GLY A 1 179 ? 32.970 100.494 93.278 1.00 33.82 179 GLY A N 1
ATOM 1465 C CA . GLY A 1 179 ? 31.520 100.545 93.387 1.00 38.68 179 GLY A CA 1
ATOM 1466 C C . GLY A 1 179 ? 30.919 101.448 94.450 1.00 47.92 179 GLY A C 1
ATOM 1467 O O . GLY A 1 179 ? 29.735 101.318 94.790 1.00 36.49 179 GLY A O 1
ATOM 1468 N N . GLU A 1 180 ? 31.717 102.375 94.968 1.00 38.98 180 GLU A N 1
ATOM 1469 C CA . GLU A 1 180 ? 31.243 103.273 96.014 1.00 37.78 180 GLU A CA 1
ATOM 1470 C C . GLU A 1 180 ? 30.366 104.409 95.505 1.00 37.39 180 GLU A C 1
ATOM 1471 O O . GLU A 1 180 ? 29.409 104.798 96.168 1.00 35.09 180 GLU A O 1
ATOM 1477 N N . ARG A 1 181 ? 30.661 104.931 94.322 1.00 31.29 181 ARG A N 1
ATOM 1478 C CA . ARG A 1 181 ? 29.869 106.034 93.815 1.00 26.03 181 ARG A CA 1
ATOM 1479 C C . ARG A 1 181 ? 29.298 105.832 92.420 1.00 29.24 181 ARG A C 1
ATOM 1480 O O . ARG A 1 181 ? 29.628 106.574 91.488 1.00 28.84 181 ARG A O 1
ATOM 1488 N N . ILE A 1 182 ? 28.433 104.834 92.274 1.00 33.47 182 ILE A N 1
ATOM 1489 C CA . ILE A 1 182 ? 27.800 104.574 90.990 1.00 35.91 182 ILE A CA 1
ATOM 1490 C C . ILE A 1 182 ? 26.944 105.815 90.705 1.00 45.07 182 ILE A C 1
ATOM 1491 O O . ILE A 1 182 ? 25.990 106.112 91.434 1.00 40.73 182 ILE A O 1
ATOM 1496 N N . LEU A 1 183 ? 27.313 106.544 89.653 1.00 41.98 183 LEU A N 1
ATOM 1497 C CA . LEU A 1 183 ? 26.640 107.787 89.279 1.00 42.99 183 LEU A CA 1
ATOM 1498 C C . LEU A 1 183 ? 25.122 107.810 89.380 1.00 37.33 183 LEU A C 1
ATOM 1499 O O . LEU A 1 183 ? 24.424 107.189 88.579 1.00 47.16 183 LEU A O 1
ATOM 1504 N N . GLY A 1 184 ? 24.619 108.552 90.360 1.00 44.91 184 GLY A N 1
ATOM 1505 C CA . GLY A 1 184 ? 23.183 108.666 90.551 1.00 43.20 184 GLY A CA 1
ATOM 1506 C C . GLY A 1 184 ? 22.535 107.584 91.403 1.00 46.80 184 GLY A C 1
ATOM 1507 O O . GLY A 1 184 ? 21.322 107.594 91.597 1.00 51.19 184 GLY A O 1
ATOM 1508 N N . LEU A 1 185 ? 23.327 106.655 91.923 1.00 37.22 185 LEU A N 1
ATOM 1509 C CA . LEU A 1 185 ? 22.773 105.587 92.742 1.00 39.53 185 LEU A CA 1
ATOM 1510 C C . LEU A 1 185 ? 23.491 105.392 94.065 1.00 29.26 185 LEU A C 1
ATOM 1511 O O . LEU A 1 185 ? 22.892 104.944 95.042 1.00 43.21 185 LEU A O 1
ATOM 1516 N N . GLY A 1 186 ? 24.774 105.724 94.099 1.00 35.72 186 GLY A N 1
ATOM 1517 C CA . GLY A 1 186 ? 25.520 105.571 95.333 1.00 31.50 186 GLY A CA 1
ATOM 1518 C C . GLY A 1 186 ? 26.288 104.273 95.457 1.00 30.02 186 GLY A C 1
ATOM 1519 O O . GLY A 1 186 ? 26.723 103.689 94.470 1.00 39.71 186 GLY A O 1
ATOM 1520 N N . ASP A 1 187 ? 26.439 103.826 96.694 1.00 25.04 187 ASP A N 1
ATOM 1521 C CA . ASP A 1 187 ? 27.179 102.626 97.020 1.00 32.82 187 ASP A CA 1
ATOM 1522 C C . ASP A 1 187 ? 26.375 101.364 96.739 1.00 35.26 187 ASP A C 1
ATOM 1523 O O . ASP A 1 187 ? 25.371 101.096 97.404 1.00 28.24 187 ASP A O 1
ATOM 1528 N N . LEU A 1 188 ? 26.816 100.590 95.751 1.00 26.71 188 LEU A N 1
ATOM 1529 C CA . LEU A 1 188 ? 26.131 99.353 95.406 1.00 26.42 188 LEU A CA 1
ATOM 1530 C C . LEU A 1 188 ? 27.052 98.155 95.567 1.00 26.52 188 LEU A C 1
ATOM 1531 O O . LEU A 1 188 ? 26.704 97.038 95.189 1.00 30.23 188 LEU A O 1
ATOM 1536 N N . GLY A 1 189 ? 28.226 98.406 96.142 1.00 22.24 189 GLY A N 1
ATOM 1537 C CA . GLY A 1 189 ? 29.201 97.360 96.391 1.00 29.33 189 GLY A CA 1
ATOM 1538 C C . GLY A 1 189 ? 29.496 96.452 95.215 1.00 28.29 189 GLY A C 1
ATOM 1539 O O . GLY A 1 189 ? 29.625 96.904 94.079 1.00 27.65 189 GLY A O 1
ATOM 1540 N N . ALA A 1 190 ? 29.584 95.159 95.501 1.00 29.72 190 ALA A N 1
ATOM 1541 C CA . ALA A 1 190 ? 29.886 94.149 94.498 1.00 27.53 190 ALA A CA 1
ATOM 1542 C C . ALA A 1 190 ? 28.864 94.080 93.364 1.00 29.73 190 ALA A C 1
ATOM 1543 O O . ALA A 1 190 ? 29.056 93.350 92.396 1.00 33.93 190 ALA A O 1
ATOM 1545 N N . TYR A 1 191 ? 27.777 94.837 93.475 1.00 26.69 191 TYR A N 1
ATOM 1546 C CA . TYR A 1 191 ? 26.775 94.847 92.410 1.00 29.05 191 TYR A CA 1
ATOM 1547 C C . TYR A 1 191 ? 27.200 95.805 91.285 1.00 28.77 191 TYR A C 1
ATOM 1548 O O . TYR A 1 191 ? 26.621 95.807 90.191 1.00 34.08 191 TYR A O 1
ATOM 1557 N N . GLY A 1 192 ? 28.211 96.620 91.554 1.00 29.45 192 GLY A N 1
ATOM 1558 C CA . GLY A 1 192 ? 28.642 97.590 90.563 1.00 36.87 192 GLY A CA 1
ATOM 1559 C C . GLY A 1 192 ? 29.445 97.072 89.385 1.00 41.13 192 GLY A C 1
ATOM 1560 O O . GLY A 1 192 ? 29.863 97.858 88.531 1.00 33.57 192 GLY A O 1
ATOM 1561 N N . ILE A 1 193 ? 29.646 95.759 89.320 1.00 35.40 193 ILE A N 1
ATOM 1562 C CA . ILE A 1 193 ? 30.435 95.163 88.245 1.00 34.60 193 ILE A CA 1
ATOM 1563 C C . ILE A 1 193 ? 29.948 95.584 86.863 1.00 35.84 193 ILE A C 1
ATOM 1564 O O . ILE A 1 193 ? 30.734 95.665 85.921 1.00 32.55 193 ILE A O 1
ATOM 1569 N N . GLY A 1 194 ? 28.654 95.867 86.747 1.00 30.62 194 GLY A N 1
ATOM 1570 C CA . GLY A 1 194 ? 28.096 96.261 85.460 1.00 21.67 194 GLY A CA 1
ATOM 1571 C C . GLY A 1 194 ? 28.595 97.587 84.916 1.00 26.87 194 GLY A C 1
ATOM 1572 O O . GLY A 1 194 ? 28.482 97.853 83.712 1.00 24.68 194 GLY A O 1
ATOM 1573 N N . ILE A 1 195 ? 29.144 98.427 85.794 1.00 26.48 195 ILE A N 1
ATOM 1574 C CA . ILE A 1 195 ? 29.640 99.733 85.374 1.00 21.47 195 ILE A CA 1
ATOM 1575 C C . ILE A 1 195 ? 30.878 99.579 84.471 1.00 23.83 195 ILE A C 1
ATOM 1576 O O . ILE A 1 195 ? 30.916 100.107 83.364 1.00 32.70 195 ILE A O 1
ATOM 1581 N N . PRO A 1 196 ? 31.909 98.862 84.944 1.00 25.09 196 PRO A N 1
ATOM 1582 C CA . PRO A 1 196 ? 33.109 98.684 84.117 1.00 23.42 196 PRO A CA 1
ATOM 1583 C C . PRO A 1 196 ? 32.738 97.960 82.814 1.00 27.09 196 PRO A C 1
ATOM 1584 O O . PRO A 1 196 ? 33.238 98.288 81.736 1.00 25.37 196 PRO A O 1
ATOM 1588 N N . VAL A 1 197 ? 31.835 96.989 82.919 1.00 22.12 197 VAL A N 1
ATOM 1589 C CA . VAL A 1 197 ? 31.400 96.245 81.749 1.00 23.07 197 VAL A CA 1
ATOM 1590 C C . VAL A 1 197 ? 30.803 97.194 80.713 1.00 26.21 197 VAL A C 1
ATOM 1591 O O . VAL A 1 197 ? 31.207 97.190 79.551 1.00 26.43 197 VAL A O 1
ATOM 1595 N N . GLY A 1 198 ? 29.856 98.021 81.145 1.00 25.53 198 GLY A N 1
ATOM 1596 C CA . GLY A 1 198 ? 29.223 98.949 80.229 1.00 15.97 198 GLY A CA 1
ATOM 1597 C C . GLY A 1 198 ? 30.185 99.987 79.687 1.00 23.94 198 GLY A C 1
ATOM 1598 O O . GLY A 1 198 ? 30.116 100.350 78.511 1.00 24.63 198 GLY A O 1
ATOM 1599 N N . LYS A 1 199 ? 31.088 100.462 80.537 1.00 21.40 199 LYS A N 1
ATOM 1600 C CA . LYS A 1 199 ? 32.052 101.474 80.114 1.00 26.61 199 LYS A CA 1
ATOM 1601 C C . LYS A 1 199 ? 32.930 100.909 78.991 1.00 33.70 199 LYS A C 1
ATOM 1602 O O . LYS A 1 199 ? 33.154 101.573 77.975 1.00 27.78 199 LYS A O 1
ATOM 1608 N N . LEU A 1 200 ? 33.419 99.683 79.174 1.00 32.29 200 LEU A N 1
ATOM 1609 C CA . LEU A 1 200 ? 34.256 99.039 78.164 1.00 30.13 200 LEU A CA 1
ATOM 1610 C C . LEU A 1 200 ? 33.466 98.776 76.882 1.00 30.56 200 LEU A C 1
ATOM 1611 O O . LEU A 1 200 ? 34.009 98.871 75.778 1.00 30.89 200 LEU A O 1
ATOM 1616 N N . ALA A 1 201 ? 32.184 98.453 77.015 1.00 23.23 201 ALA A N 1
ATOM 1617 C CA . ALA A 1 201 ? 31.370 98.224 75.823 1.00 22.58 201 ALA A CA 1
ATOM 1618 C C . ALA A 1 201 ? 31.364 99.492 74.969 1.00 29.71 201 ALA A C 1
ATOM 1619 O O . ALA A 1 201 ? 31.255 99.424 73.736 1.00 24.72 201 ALA A O 1
ATOM 1621 N N . LEU A 1 202 ? 31.474 100.649 75.619 1.00 25.23 202 LEU A N 1
ATOM 1622 C CA . LEU A 1 202 ? 31.491 101.916 74.888 1.00 21.97 202 LEU A CA 1
ATOM 1623 C C . LEU A 1 202 ? 32.894 102.150 74.307 1.00 20.88 202 LEU A C 1
ATOM 1624 O O . LEU A 1 202 ? 33.031 102.690 73.207 1.00 28.61 202 LEU A O 1
ATOM 1629 N N . TYR A 1 203 ? 33.932 101.749 75.040 1.00 24.20 203 TYR A N 1
ATOM 1630 C CA . TYR A 1 203 ? 35.299 101.879 74.524 1.00 35.80 203 TYR A CA 1
ATOM 1631 C C . TYR A 1 203 ? 35.306 101.233 73.129 1.00 22.86 203 TYR A C 1
ATOM 1632 O O . TYR A 1 203 ? 35.815 101.802 72.160 1.00 23.41 203 TYR A O 1
ATOM 1641 N N . VAL A 1 204 ? 34.718 100.048 73.029 1.00 29.75 204 VAL A N 1
ATOM 1642 C CA . VAL A 1 204 ? 34.668 99.334 71.760 1.00 26.19 204 VAL A CA 1
ATOM 1643 C C . VAL A 1 204 ? 33.737 99.992 70.743 1.00 29.50 204 VAL A C 1
ATOM 1644 O O . VAL A 1 204 ? 34.166 100.385 69.663 1.00 30.45 204 VAL A O 1
ATOM 1648 N N . ALA A 1 205 ? 32.460 100.111 71.091 1.00 28.15 205 ALA A N 1
ATOM 1649 C CA . ALA A 1 205 ? 31.466 100.691 70.190 1.00 33.08 205 ALA A CA 1
ATOM 1650 C C . ALA A 1 205 ? 31.712 102.136 69.733 1.00 30.13 205 ALA A C 1
ATOM 1651 O O . ALA A 1 205 ? 31.436 102.477 68.582 1.00 28.48 205 ALA A O 1
ATOM 1653 N N . LEU A 1 206 ? 32.228 102.983 70.618 1.00 36.58 206 LEU A N 1
ATOM 1654 C CA . LEU A 1 206 ? 32.446 104.384 70.257 1.00 35.88 206 LEU A CA 1
ATOM 1655 C C . LEU A 1 206 ? 33.893 104.742 69.940 1.00 35.06 206 LEU A C 1
ATOM 1656 O O . LEU A 1 206 ? 34.144 105.631 69.123 1.00 32.68 206 LEU A O 1
ATOM 1661 N N . GLY A 1 207 ? 34.835 104.061 70.591 1.00 31.95 207 GLY A N 1
ATOM 1662 C CA . GLY A 1 207 ? 36.247 104.337 70.356 1.00 27.53 207 GLY A CA 1
ATOM 1663 C C . GLY A 1 207 ? 36.907 103.477 69.283 1.00 36.19 207 GLY A C 1
ATOM 1664 O O . GLY A 1 207 ? 37.812 103.931 68.583 1.00 37.70 207 GLY A O 1
ATOM 1665 N N . GLY A 1 208 ? 36.456 102.234 69.148 1.00 38.07 208 GLY A N 1
ATOM 1666 C CA . GLY A 1 208 ? 37.037 101.341 68.161 1.00 40.28 208 GLY A CA 1
ATOM 1667 C C . GLY A 1 208 ? 38.068 100.425 68.800 1.00 39.04 208 GLY A C 1
ATOM 1668 O O . GLY A 1 208 ? 38.730 99.638 68.117 1.00 32.59 208 GLY A O 1
ATOM 1669 N N . VAL A 1 209 ? 38.210 100.541 70.118 1.00 28.77 209 VAL A N 1
ATOM 1670 C CA . VAL A 1 209 ? 39.150 99.724 70.869 1.00 28.66 209 VAL A CA 1
ATOM 1671 C C . VAL A 1 209 ? 38.807 98.248 70.675 1.00 35.74 209 VAL A C 1
ATOM 1672 O O . VAL A 1 209 ? 37.634 97.870 70.736 1.00 34.88 209 VAL A O 1
ATOM 1676 N N . GLN A 1 210 ? 39.822 97.419 70.429 1.00 26.98 210 GLN A N 1
ATOM 1677 C CA . GLN A 1 210 ? 39.598 95.982 70.219 1.00 35.12 210 GLN A CA 1
ATOM 1678 C C . GLN A 1 210 ? 38.992 95.374 71.474 1.00 24.16 210 GLN A C 1
ATOM 1679 O O . GLN A 1 210 ? 39.555 95.505 72.559 1.00 27.10 210 GLN A O 1
ATOM 1685 N N . PRO A 1 211 ? 37.829 94.707 71.349 1.00 21.67 211 PRO A N 1
ATOM 1686 C CA . PRO A 1 211 ? 37.213 94.113 72.545 1.00 29.10 211 PRO A CA 1
ATOM 1687 C C . PRO A 1 211 ? 38.050 93.106 73.328 1.00 30.38 211 PRO A C 1
ATOM 1688 O O . PRO A 1 211 ? 37.882 92.968 74.539 1.00 29.09 211 PRO A O 1
ATOM 1692 N N . LYS A 1 212 ? 38.969 92.417 72.665 1.00 29.92 212 LYS A N 1
ATOM 1693 C CA . LYS A 1 212 ? 39.786 91.446 73.382 1.00 28.62 212 LYS A CA 1
ATOM 1694 C C . LYS A 1 212 ? 40.772 92.145 74.317 1.00 29.18 212 LYS A C 1
ATOM 1695 O O . LYS A 1 212 ? 41.325 91.526 75.224 1.00 28.17 212 LYS A O 1
ATOM 1701 N N . TRP A 1 213 ? 41.004 93.434 74.100 1.00 25.34 213 TRP A N 1
ATOM 1702 C CA . TRP A 1 213 ? 41.933 94.162 74.963 1.00 28.80 213 TRP A CA 1
ATOM 1703 C C . TRP A 1 213 ? 41.289 94.657 76.254 1.00 22.34 213 TRP A C 1
ATOM 1704 O O . TRP A 1 213 ? 41.988 95.091 77.167 1.00 29.43 213 TRP A O 1
ATOM 1715 N N . CYS A 1 214 ? 39.961 94.601 76.320 1.00 32.45 214 CYS A N 1
ATOM 1716 C CA . CYS A 1 214 ? 39.210 95.111 77.467 1.00 24.15 214 CYS A CA 1
ATOM 1717 C C . CYS A 1 214 ? 38.982 94.153 78.629 1.00 31.57 214 CYS A C 1
ATOM 1718 O O . CYS A 1 214 ? 38.579 93.003 78.440 1.00 27.47 214 CYS A O 1
ATOM 1721 N N . LEU A 1 215 ? 39.231 94.650 79.836 1.00 25.77 215 LEU A N 1
ATOM 1722 C CA . LEU A 1 215 ? 39.062 93.870 81.053 1.00 21.23 215 LEU A CA 1
ATOM 1723 C C . LEU A 1 215 ? 38.355 94.682 82.151 1.00 30.60 215 LEU A C 1
ATOM 1724 O O . LEU A 1 215 ? 38.955 95.586 82.744 1.00 28.83 215 LEU A O 1
ATOM 1729 N N . PRO A 1 216 ? 37.074 94.375 82.433 1.00 23.83 216 PRO A N 1
ATOM 1730 C CA . PRO A 1 216 ? 36.344 95.110 83.478 1.00 24.31 216 PRO A CA 1
ATOM 1731 C C . PRO A 1 216 ? 36.706 94.556 84.863 1.00 27.50 216 PRO A C 1
ATOM 1732 O O . PRO A 1 216 ? 36.783 93.339 85.049 1.00 23.84 216 PRO A O 1
ATOM 1736 N N . VAL A 1 217 ? 36.927 95.442 85.832 1.00 20.98 217 VAL A N 1
ATOM 1737 C CA . VAL A 1 217 ? 37.269 95.008 87.184 1.00 23.10 217 VAL A CA 1
ATOM 1738 C C . VAL A 1 217 ? 36.501 95.727 88.288 1.00 32.00 217 VAL A C 1
ATOM 1739 O O . VAL A 1 217 ? 36.251 96.932 88.220 1.00 20.11 217 VAL A O 1
ATOM 1743 N N . LEU A 1 218 ? 36.124 94.970 89.308 1.00 26.66 218 LEU A N 1
ATOM 1744 C CA . LEU A 1 218 ? 35.449 95.550 90.447 1.00 30.03 218 LEU A CA 1
ATOM 1745 C C . LEU A 1 218 ? 36.230 95.168 91.687 1.00 22.55 218 LEU A C 1
ATOM 1746 O O . LEU A 1 218 ? 36.470 93.979 91.933 1.00 25.93 218 LEU A O 1
ATOM 1751 N N . LEU A 1 219 ? 36.646 96.169 92.457 1.00 22.47 219 LEU A N 1
ATOM 1752 C CA . LEU A 1 219 ? 37.385 95.904 93.691 1.00 26.36 219 LEU A CA 1
ATOM 1753 C C . LEU A 1 219 ? 36.367 95.882 94.827 1.00 27.44 219 LEU A C 1
ATOM 1754 O O . LEU A 1 219 ? 35.566 96.805 94.958 1.00 35.25 219 LEU A O 1
ATOM 1759 N N . ASP A 1 220 ? 36.382 94.824 95.630 1.00 26.84 220 ASP A N 1
ATOM 1760 C CA . ASP A 1 220 ? 35.438 94.711 96.728 1.00 32.99 220 ASP A CA 1
ATOM 1761 C C . ASP A 1 220 ? 36.143 94.790 98.067 1.00 35.31 220 ASP A C 1
ATOM 1762 O O . ASP A 1 220 ? 36.864 93.870 98.452 1.00 37.99 220 ASP A O 1
ATOM 1767 N N . VAL A 1 221 ? 35.936 95.905 98.765 1.00 30.04 221 VAL A N 1
ATOM 1768 C CA . VAL A 1 221 ? 36.525 96.114 100.081 1.00 27.50 221 VAL A CA 1
ATOM 1769 C C . VAL A 1 221 ? 35.396 96.242 101.098 1.00 34.29 221 VAL A C 1
ATOM 1770 O O . VAL A 1 221 ? 35.624 96.572 102.265 1.00 32.07 221 VAL A O 1
ATOM 1774 N N . GLY A 1 222 ? 34.178 95.965 100.642 1.00 34.98 222 GLY A N 1
ATOM 1775 C CA . GLY A 1 222 ? 33.011 96.057 101.503 1.00 32.24 222 GLY A CA 1
ATOM 1776 C C . GLY A 1 222 ? 32.035 97.085 100.966 1.00 27.38 222 GLY A C 1
ATOM 1777 O O . GLY A 1 222 ? 32.209 97.596 99.862 1.00 30.84 222 GLY A O 1
ATOM 1778 N N . THR A 1 223 ? 30.996 97.387 101.738 1.00 29.84 223 THR A N 1
ATOM 1779 C CA . THR A 1 223 ? 30.012 98.379 101.326 1.00 32.22 223 THR A CA 1
ATOM 1780 C C . THR A 1 223 ? 29.431 99.043 102.568 1.00 38.37 223 THR A C 1
ATOM 1781 O O . THR A 1 223 ? 29.289 98.399 103.615 1.00 33.11 223 THR A O 1
ATOM 1785 N N . ASN A 1 224 ? 29.124 100.334 102.461 1.00 37.93 224 ASN A N 1
ATOM 1786 C CA . ASN A 1 224 ? 28.550 101.072 103.586 1.00 41.56 224 ASN A CA 1
ATOM 1787 C C . ASN A 1 224 ? 27.055 101.259 103.367 1.00 36.89 224 ASN A C 1
ATOM 1788 O O . ASN A 1 224 ? 26.394 102.023 104.068 1.00 36.43 224 ASN A O 1
ATOM 1793 N N . ASN A 1 225 ? 26.534 100.560 102.370 1.00 38.79 225 ASN A N 1
ATOM 1794 C CA . ASN A 1 225 ? 25.120 100.609 102.059 1.00 29.61 225 ASN A CA 1
ATOM 1795 C C . ASN A 1 225 ? 24.477 99.582 102.985 1.00 43.35 225 ASN A C 1
ATOM 1796 O O . ASN A 1 225 ? 24.619 98.370 102.786 1.00 39.88 225 ASN A O 1
ATOM 1801 N N . MET A 1 226 ? 23.792 100.077 104.011 1.00 39.30 226 MET A N 1
ATOM 1802 C CA . MET A 1 226 ? 23.130 99.224 104.988 1.00 38.78 226 MET A CA 1
ATOM 1803 C C . MET A 1 226 ? 22.084 98.290 104.395 1.00 27.73 226 MET A C 1
ATOM 1804 O O . MET A 1 226 ? 21.901 97.175 104.883 1.00 41.31 226 MET A O 1
ATOM 1809 N N . ASP A 1 227 ? 21.383 98.733 103.359 1.00 29.58 227 ASP A N 1
ATOM 1810 C CA . ASP A 1 227 ? 20.384 97.866 102.749 1.00 35.92 227 ASP A CA 1
ATOM 1811 C C . ASP A 1 227 ? 21.044 96.589 102.229 1.00 38.25 227 ASP A C 1
ATOM 1812 O O . ASP A 1 227 ? 20.482 95.500 102.345 1.00 45.15 227 ASP A O 1
ATOM 1817 N N . LEU A 1 228 ? 22.245 96.721 101.673 1.00 28.31 228 LEU A N 1
ATOM 1818 C CA . LEU A 1 228 ? 22.958 95.563 101.147 1.00 31.31 228 LEU A CA 1
ATOM 1819 C C . LEU A 1 228 ? 23.466 94.670 102.267 1.00 34.42 228 LEU A C 1
ATOM 1820 O O . LEU A 1 228 ? 23.428 93.444 102.159 1.00 35.60 228 LEU A O 1
ATOM 1825 N N . LEU A 1 229 ? 23.942 95.276 103.349 1.00 34.52 229 LEU A N 1
ATOM 1826 C CA . LEU A 1 229 ? 24.459 94.481 104.454 1.00 27.13 229 LEU A CA 1
ATOM 1827 C C . LEU A 1 229 ? 23.332 93.754 105.167 1.00 33.43 229 LEU A C 1
ATOM 1828 O O . LEU A 1 229 ? 23.564 92.771 105.872 1.00 33.80 229 LEU A O 1
ATOM 1833 N N . ASN A 1 230 ? 22.109 94.232 104.967 1.00 34.78 230 ASN A N 1
ATOM 1834 C CA . ASN A 1 230 ? 20.945 93.599 105.576 1.00 34.88 230 ASN A CA 1
ATOM 1835 C C . ASN A 1 230 ? 20.264 92.663 104.583 1.00 30.42 230 ASN A C 1
ATOM 1836 O O . ASN A 1 230 ? 19.417 91.857 104.965 1.00 39.28 230 ASN A O 1
ATOM 1841 N N . ASP A 1 231 ? 20.653 92.777 103.311 1.00 34.45 231 ASP A N 1
ATOM 1842 C CA . ASP A 1 231 ? 20.095 91.970 102.216 1.00 30.45 231 ASP A CA 1
ATOM 1843 C C . ASP A 1 231 ? 20.627 90.531 102.194 1.00 27.38 231 ASP A C 1
ATOM 1844 O O . ASP A 1 231 ? 21.822 90.310 102.010 1.00 41.41 231 ASP A O 1
ATOM 1849 N N . PRO A 1 232 ? 19.743 89.536 102.367 1.00 30.87 232 PRO A N 1
ATOM 1850 C CA . PRO A 1 232 ? 20.169 88.130 102.362 1.00 36.53 232 PRO A CA 1
ATOM 1851 C C . PRO A 1 232 ? 20.598 87.624 100.989 1.00 36.73 232 PRO A C 1
ATOM 1852 O O . PRO A 1 232 ? 21.010 86.469 100.840 1.00 30.37 232 PRO A O 1
ATOM 1856 N N . PHE A 1 233 ? 20.509 88.500 99.996 1.00 24.53 233 PHE A N 1
ATOM 1857 C CA . PHE A 1 233 ? 20.863 88.159 98.630 1.00 31.75 233 PHE A CA 1
ATOM 1858 C C . PHE A 1 233 ? 22.068 88.932 98.132 1.00 32.64 233 PHE A C 1
ATOM 1859 O O . PHE A 1 233 ? 22.438 88.825 96.965 1.00 35.29 233 PHE A O 1
ATOM 1867 N N . TYR A 1 234 ? 22.682 89.712 99.016 1.00 31.19 234 TYR A N 1
ATOM 1868 C CA . TYR A 1 234 ? 23.869 90.469 98.645 1.00 32.43 234 TYR A CA 1
ATOM 1869 C C . TYR A 1 234 ? 24.966 89.439 98.407 1.00 31.21 234 TYR A C 1
ATOM 1870 O O . TYR A 1 234 ? 25.093 88.478 99.169 1.00 28.50 234 TYR A O 1
ATOM 1879 N N . ILE A 1 235 ? 25.764 89.633 97.367 1.00 31.56 235 ILE A N 1
ATOM 1880 C CA . ILE A 1 235 ? 26.815 88.664 97.079 1.00 35.00 235 ILE A CA 1
ATOM 1881 C C . ILE A 1 235 ? 28.217 89.197 97.249 1.00 32.38 235 ILE A C 1
ATOM 1882 O O . ILE A 1 235 ? 29.169 88.580 96.791 1.00 29.14 235 ILE A O 1
ATOM 1887 N N . GLY A 1 236 ? 28.352 90.338 97.916 1.00 33.71 236 GLY A N 1
ATOM 1888 C CA . GLY A 1 236 ? 29.676 90.897 98.130 1.00 32.38 236 GLY A CA 1
ATOM 1889 C C . GLY A 1 236 ? 30.146 90.628 99.549 1.00 31.39 236 GLY A C 1
ATOM 1890 O O . GLY A 1 236 ? 29.445 89.971 100.336 1.00 26.31 236 GLY A O 1
ATOM 1891 N N . LEU A 1 237 ? 31.338 91.113 99.880 1.00 22.98 237 LEU A N 1
ATOM 1892 C CA . LEU A 1 237 ? 31.864 90.947 101.229 1.00 27.06 237 LEU A CA 1
ATOM 1893 C C . LEU A 1 237 ? 30.873 91.656 102.159 1.00 32.95 237 LEU A C 1
ATOM 1894 O O . LEU A 1 237 ? 30.543 92.825 101.953 1.00 28.04 237 LEU A O 1
ATOM 1899 N N . ARG A 1 238 ? 30.381 90.954 103.172 1.00 30.81 238 ARG A N 1
ATOM 1900 C CA . ARG A 1 238 ? 29.400 91.566 104.056 1.00 38.45 238 ARG A CA 1
ATOM 1901 C C . ARG A 1 238 ? 30.023 92.288 105.250 1.00 32.39 238 ARG A C 1
ATOM 1902 O O . ARG A 1 238 ? 30.012 91.804 106.379 1.00 44.48 238 ARG A O 1
ATOM 1910 N N . HIS A 1 239 ? 30.579 93.458 104.969 1.00 31.21 239 HIS A N 1
ATOM 1911 C CA . HIS A 1 239 ? 31.209 94.300 105.975 1.00 36.75 239 HIS A CA 1
ATOM 1912 C C . HIS A 1 239 ? 31.313 95.714 105.412 1.00 40.20 239 HIS A C 1
ATOM 1913 O O . HIS A 1 239 ? 31.144 95.925 104.210 1.00 35.08 239 HIS A O 1
ATOM 1920 N N . LYS A 1 240 ? 31.570 96.689 106.274 1.00 40.21 240 LYS A N 1
ATOM 1921 C CA . LYS A 1 240 ? 31.690 98.055 105.799 1.00 37.17 240 LYS A CA 1
ATOM 1922 C C . LYS A 1 240 ? 33.004 98.191 105.049 1.00 33.92 240 LYS A C 1
ATOM 1923 O O . LYS A 1 240 ? 33.891 97.352 105.185 1.00 33.39 240 LYS A O 1
ATOM 1929 N N . ARG A 1 241 ? 33.118 99.250 104.255 1.00 36.40 241 ARG A N 1
ATOM 1930 C CA . ARG A 1 241 ? 34.308 99.505 103.453 1.00 27.10 241 ARG A CA 1
ATOM 1931 C C . ARG A 1 241 ? 35.581 99.681 104.264 1.00 35.06 241 ARG A C 1
ATOM 1932 O O . ARG A 1 241 ? 35.588 100.393 105.268 1.00 36.45 241 ARG A O 1
ATOM 1940 N N . VAL A 1 242 ? 36.655 99.021 103.827 1.00 30.11 242 VAL A N 1
ATOM 1941 C CA . VAL A 1 242 ? 37.955 99.130 104.489 1.00 25.54 242 VAL A CA 1
ATOM 1942 C C . VAL A 1 242 ? 38.566 100.423 103.937 1.00 31.97 242 VAL A C 1
ATOM 1943 O O . VAL A 1 242 ? 38.368 100.739 102.765 1.00 28.34 242 VAL A O 1
ATOM 1947 N N . ARG A 1 243 ? 39.285 101.183 104.762 1.00 39.43 243 ARG A N 1
ATOM 1948 C CA . ARG A 1 243 ? 39.843 102.450 104.282 1.00 42.77 243 ARG A CA 1
ATOM 1949 C C . ARG A 1 243 ? 41.253 102.847 104.713 1.00 38.97 243 ARG A C 1
ATOM 1950 O O . ARG A 1 243 ? 41.793 103.846 104.232 1.00 38.78 243 ARG A O 1
ATOM 1958 N N . GLY A 1 244 ? 41.862 102.091 105.611 1.00 39.20 244 GLY A N 1
ATOM 1959 C CA . GLY A 1 244 ? 43.190 102.482 106.051 1.00 54.71 244 GLY A CA 1
ATOM 1960 C C . GLY A 1 244 ? 44.298 102.280 105.035 1.00 51.36 244 GLY A C 1
ATOM 1961 O O . GLY A 1 244 ? 44.107 102.448 103.827 1.00 49.65 244 GLY A O 1
ATOM 1962 N N . LYS A 1 245 ? 45.475 101.937 105.543 1.00 48.09 245 LYS A N 1
ATOM 1963 C CA . LYS A 1 245 ? 46.622 101.674 104.699 1.00 46.54 245 LYS A CA 1
ATOM 1964 C C . LYS A 1 245 ? 46.294 100.436 103.860 1.00 48.86 245 LYS A C 1
ATOM 1965 O O . LYS A 1 245 ? 46.789 100.286 102.745 1.00 51.23 245 LYS A O 1
ATOM 1971 N N . ASP A 1 246 ? 45.442 99.566 104.404 1.00 39.48 246 ASP A N 1
ATOM 1972 C CA . ASP A 1 246 ? 45.038 98.332 103.729 1.00 42.72 246 ASP A CA 1
ATOM 1973 C C . ASP A 1 246 ? 44.353 98.582 102.388 1.00 39.17 246 ASP A C 1
ATOM 1974 O O . ASP A 1 246 ? 44.592 97.862 101.418 1.00 47.02 246 ASP A O 1
ATOM 1979 N N . TYR A 1 247 ? 43.503 99.598 102.330 1.00 32.12 247 TYR A N 1
ATOM 1980 C CA . TYR A 1 247 ? 42.818 99.927 101.088 1.00 36.77 247 TYR A CA 1
ATOM 1981 C C . TYR A 1 247 ? 43.850 100.471 100.110 1.00 38.34 247 TYR A C 1
ATOM 1982 O O . TYR A 1 247 ? 43.857 100.111 98.934 1.00 35.92 247 TYR A O 1
ATOM 1991 N N . ASP A 1 248 ? 44.719 101.340 100.612 1.00 34.14 248 ASP A N 1
ATOM 1992 C CA . ASP A 1 248 ? 45.760 101.950 99.797 1.00 40.73 248 ASP A CA 1
ATOM 1993 C C . ASP A 1 248 ? 46.747 100.894 99.315 1.00 40.49 248 ASP A C 1
ATOM 1994 O O . ASP A 1 248 ? 47.360 101.034 98.258 1.00 36.20 248 ASP A O 1
ATOM 1999 N N . THR A 1 249 ? 46.900 99.839 100.103 1.00 38.43 249 THR A N 1
ATOM 2000 C CA . THR A 1 249 ? 47.803 98.762 99.753 1.00 38.73 249 THR A CA 1
ATOM 2001 C C . THR A 1 249 ? 47.194 97.921 98.636 1.00 40.46 249 THR A C 1
ATOM 2002 O O . THR A 1 249 ? 47.885 97.539 97.694 1.00 39.24 249 THR A O 1
ATOM 2006 N N . LEU A 1 250 ? 45.895 97.657 98.732 1.00 39.81 250 LEU A N 1
ATOM 2007 C CA . LEU A 1 250 ? 45.213 96.872 97.713 1.00 32.70 250 LEU A CA 1
ATOM 2008 C C . LEU A 1 250 ? 45.316 97.574 96.375 1.00 34.99 250 LEU A C 1
ATOM 2009 O O . LEU A 1 250 ? 45.588 96.944 95.352 1.00 41.37 250 LEU A O 1
ATOM 2014 N N . LEU A 1 251 ? 45.089 98.883 96.374 1.00 28.94 251 LEU A N 1
ATOM 2015 C CA . LEU A 1 251 ? 45.165 99.624 95.133 1.00 30.94 251 LEU A CA 1
ATOM 2016 C C . LEU A 1 251 ? 46.578 99.638 94.581 1.00 27.36 251 LEU A C 1
ATOM 2017 O O . LEU A 1 251 ? 46.762 99.554 93.372 1.00 31.00 251 LEU A O 1
ATOM 2022 N N . ASP A 1 252 ? 47.574 99.746 95.456 1.00 27.80 252 ASP A N 1
ATOM 2023 C CA . ASP A 1 252 ? 48.954 99.746 94.991 1.00 36.07 252 ASP A CA 1
ATOM 2024 C C . ASP A 1 252 ? 49.276 98.374 94.413 1.00 35.22 252 ASP A C 1
ATOM 2025 O O . ASP A 1 252 ? 49.816 98.267 93.314 1.00 33.46 252 ASP A O 1
ATOM 2030 N N . ASN A 1 253 ? 48.947 97.328 95.163 1.00 35.22 253 ASN A N 1
ATOM 2031 C CA . ASN A 1 253 ? 49.188 95.971 94.699 1.00 32.61 253 ASN A CA 1
ATOM 2032 C C . ASN A 1 253 ? 48.433 95.693 93.402 1.00 31.63 253 ASN A C 1
ATOM 2033 O O . ASN A 1 253 ? 48.896 94.921 92.564 1.00 34.80 253 ASN A O 1
ATOM 2038 N N . PHE A 1 254 ? 47.279 96.329 93.238 1.00 35.29 254 PHE A N 1
ATOM 2039 C CA . PHE A 1 254 ? 46.476 96.153 92.039 1.00 27.79 254 PHE A CA 1
ATOM 2040 C C . PHE A 1 254 ? 47.212 96.713 90.820 1.00 37.68 254 PHE A C 1
ATOM 2041 O O . PHE A 1 254 ? 47.408 96.007 89.829 1.00 34.11 254 PHE A O 1
ATOM 2049 N N . MET A 1 255 ? 47.615 97.980 90.890 1.00 30.21 255 MET A N 1
ATOM 2050 C CA . MET A 1 255 ? 48.319 98.605 89.772 1.00 29.73 255 MET A CA 1
ATOM 2051 C C . MET A 1 255 ? 49.590 97.823 89.441 1.00 28.66 255 MET A C 1
ATOM 2052 O O . MET A 1 255 ? 49.943 97.677 88.278 1.00 25.63 255 MET A O 1
ATOM 2057 N N . LYS A 1 256 ? 50.274 97.321 90.464 1.00 25.04 256 LYS A N 1
ATOM 2058 C CA . LYS A 1 256 ? 51.495 96.555 90.246 1.00 29.17 256 LYS A CA 1
ATOM 2059 C C . LYS A 1 256 ? 51.173 95.266 89.502 1.00 34.46 256 LYS A C 1
ATOM 2060 O O . LYS A 1 256 ? 51.726 95.000 88.435 1.00 36.88 256 LYS A O 1
ATOM 2066 N N . ALA A 1 257 ? 50.273 94.467 90.066 1.00 36.80 257 ALA A N 1
ATOM 2067 C CA . ALA A 1 257 ? 49.894 93.200 89.451 1.00 29.27 257 ALA A CA 1
ATOM 2068 C C . ALA A 1 257 ? 49.415 93.374 88.005 1.00 32.36 257 ALA A C 1
ATOM 2069 O O . ALA A 1 257 ? 49.846 92.643 87.111 1.00 23.00 257 ALA A O 1
ATOM 2071 N N . CYS A 1 258 ? 48.542 94.347 87.756 1.00 27.28 258 CYS A N 1
ATOM 2072 C CA . CYS A 1 258 ? 48.065 94.557 86.392 1.00 30.27 258 CYS A CA 1
ATOM 2073 C C . CYS A 1 258 ? 49.203 94.842 85.414 1.00 38.18 258 CYS A C 1
ATOM 2074 O O . CYS A 1 258 ? 49.217 94.314 84.292 1.00 27.61 258 CYS A O 1
ATOM 2077 N N . THR A 1 259 ? 50.153 95.677 85.829 1.00 33.55 259 THR A N 1
ATOM 2078 C CA . THR A 1 259 ? 51.274 96.016 84.956 1.00 32.44 259 THR A CA 1
ATOM 2079 C C . THR A 1 259 ? 52.294 94.883 84.882 1.00 31.04 259 THR A C 1
ATOM 2080 O O . THR A 1 259 ? 52.902 94.662 83.836 1.00 35.67 259 THR A O 1
ATOM 2084 N N . LYS A 1 260 ? 52.470 94.161 85.985 1.00 28.12 260 LYS A N 1
ATOM 2085 C CA . LYS A 1 260 ? 53.410 93.045 86.016 1.00 25.92 260 LYS A CA 1
ATOM 2086 C C . LYS A 1 260 ? 52.897 91.962 85.072 1.00 35.14 260 LYS A C 1
ATOM 2087 O O . LYS A 1 260 ? 53.667 91.293 84.392 1.00 32.75 260 LYS A O 1
ATOM 2093 N N . LYS A 1 261 ? 51.581 91.813 85.029 1.00 33.77 261 LYS A N 1
ATOM 2094 C CA . LYS A 1 261 ? 50.939 90.811 84.196 1.00 32.33 261 LYS A CA 1
ATOM 2095 C C . LYS A 1 261 ? 50.796 91.211 82.722 1.00 37.45 261 LYS A C 1
ATOM 2096 O O . LYS A 1 261 ? 51.218 90.475 81.841 1.00 29.30 261 LYS A O 1
ATOM 2102 N N . TYR A 1 262 ? 50.208 92.373 82.451 1.00 33.67 262 TYR A N 1
ATOM 2103 C CA . TYR A 1 262 ? 49.986 92.794 81.066 1.00 28.35 262 TYR A CA 1
ATOM 2104 C C . TYR A 1 262 ? 50.949 93.822 80.485 1.00 35.15 262 TYR A C 1
ATOM 2105 O O . TYR A 1 262 ? 50.892 94.121 79.287 1.00 32.67 262 TYR A O 1
ATOM 2114 N N . GLY A 1 263 ? 51.827 94.366 81.318 1.00 29.73 263 GLY A N 1
ATOM 2115 C CA . GLY A 1 263 ? 52.764 95.358 80.823 1.00 30.67 263 GLY A CA 1
ATOM 2116 C C . GLY A 1 263 ? 52.479 96.747 81.362 1.00 32.23 263 GLY A C 1
ATOM 2117 O O . GLY A 1 263 ? 51.330 97.108 81.613 1.00 29.98 263 GLY A O 1
ATOM 2118 N N . GLN A 1 264 ? 53.540 97.529 81.529 1.00 32.76 264 GLN A N 1
ATOM 2119 C CA . GLN A 1 264 ? 53.449 98.883 82.045 1.00 31.39 264 GLN A CA 1
ATOM 2120 C C . GLN A 1 264 ? 52.579 99.802 81.194 1.00 31.56 264 GLN A C 1
ATOM 2121 O O . GLN A 1 264 ? 52.036 100.787 81.693 1.00 31.05 264 GLN A O 1
ATOM 2127 N N . LYS A 1 265 ? 52.437 99.490 79.911 1.00 23.40 265 LYS A N 1
ATOM 2128 C CA . LYS A 1 265 ? 51.627 100.334 79.043 1.00 31.77 265 LYS A CA 1
ATOM 2129 C C . LYS A 1 265 ? 50.119 100.097 79.176 1.00 27.34 265 LYS A C 1
ATOM 2130 O O . LYS A 1 265 ? 49.322 100.785 78.543 1.00 27.60 265 LYS A O 1
ATOM 2136 N N . THR A 1 266 ? 49.728 99.137 80.005 1.00 24.82 266 THR A N 1
ATOM 2137 C CA . THR A 1 266 ? 48.315 98.834 80.191 1.00 25.98 266 THR A CA 1
ATOM 2138 C C . THR A 1 266 ? 47.556 100.056 80.671 1.00 29.67 266 THR A C 1
ATOM 2139 O O . THR A 1 266 ? 47.963 100.711 81.635 1.00 31.99 266 THR A O 1
ATOM 2143 N N . LEU A 1 267 ? 46.456 100.365 79.993 1.00 24.07 267 LEU A N 1
ATOM 2144 C CA . LEU A 1 267 ? 45.636 101.514 80.372 1.00 29.91 267 LEU A CA 1
ATOM 2145 C C . LEU A 1 267 ? 44.644 101.104 81.449 1.00 26.85 267 LEU A C 1
ATOM 2146 O O . LEU A 1 267 ? 43.834 100.206 81.245 1.00 27.19 267 LEU A O 1
ATOM 2151 N N . ILE A 1 268 ? 44.728 101.753 82.605 1.00 31.60 268 ILE A N 1
ATOM 2152 C CA . ILE A 1 268 ? 43.825 101.462 83.712 1.00 34.23 268 ILE A CA 1
ATOM 2153 C C . ILE A 1 268 ? 43.025 102.730 83.985 1.00 35.72 268 ILE A C 1
ATOM 2154 O O . ILE A 1 268 ? 43.584 103.760 84.357 1.00 29.60 268 ILE A O 1
ATOM 2159 N N . GLN A 1 269 ? 41.716 102.656 83.786 1.00 29.59 269 GLN A N 1
ATOM 2160 C CA . GLN A 1 269 ? 40.865 103.817 83.993 1.00 27.72 269 GLN A CA 1
ATOM 2161 C C . GLN A 1 269 ? 39.952 103.622 85.209 1.00 37.52 269 GLN A C 1
ATOM 2162 O O . GLN A 1 269 ? 39.302 102.583 85.355 1.00 35.32 269 GLN A O 1
ATOM 2168 N N . PHE A 1 270 ? 39.924 104.621 86.084 1.00 33.61 270 PHE A N 1
ATOM 2169 C CA . PHE A 1 270 ? 39.109 104.579 87.292 1.00 30.58 270 PHE A CA 1
ATOM 2170 C C . PHE A 1 270 ? 37.710 105.158 87.040 1.00 32.71 270 PHE A C 1
ATOM 2171 O O . PHE A 1 270 ? 37.562 106.237 86.462 1.00 36.93 270 PHE A O 1
ATOM 2179 N N . GLU A 1 271 ? 36.686 104.421 87.464 1.00 36.70 271 GLU A N 1
ATOM 2180 C CA . GLU A 1 271 ? 35.302 104.833 87.262 1.00 36.44 271 GLU A CA 1
ATOM 2181 C C . GLU A 1 271 ? 34.436 104.674 88.516 1.00 41.34 271 GLU A C 1
ATOM 2182 O O . GLU A 1 271 ? 34.523 103.673 89.228 1.00 31.64 271 GLU A O 1
ATOM 2188 N N . ASP A 1 272 ? 33.605 105.680 88.771 1.00 37.75 272 ASP A N 1
ATOM 2189 C CA . ASP A 1 272 ? 32.682 105.686 89.899 1.00 30.72 272 ASP A CA 1
ATOM 2190 C C . ASP A 1 272 ? 33.227 105.480 91.313 1.00 28.97 272 ASP A C 1
ATOM 2191 O O . ASP A 1 272 ? 32.606 104.804 92.135 1.00 32.25 272 ASP A O 1
ATOM 2196 N N . PHE A 1 273 ? 34.391 106.047 91.603 1.00 25.60 273 PHE A N 1
ATOM 2197 C CA . PHE A 1 273 ? 34.913 105.965 92.959 1.00 32.26 273 PHE A CA 1
ATOM 2198 C C . PHE A 1 273 ? 34.281 107.158 93.689 1.00 31.64 273 PHE A C 1
ATOM 2199 O O . PHE A 1 273 ? 33.725 108.041 93.044 1.00 34.14 273 PHE A O 1
ATOM 2207 N N . ALA A 1 274 ? 34.356 107.191 95.014 1.00 34.21 274 ALA A N 1
ATOM 2208 C CA . ALA A 1 274 ? 33.793 108.320 95.757 1.00 41.26 274 ALA A CA 1
ATOM 2209 C C . ALA A 1 274 ? 34.627 109.554 95.382 1.00 38.14 274 ALA A C 1
ATOM 2210 O O . ALA A 1 274 ? 35.853 109.479 95.318 1.00 40.89 274 ALA A O 1
ATOM 2212 N N . ASN A 1 275 ? 33.966 110.678 95.126 1.00 37.06 275 ASN A N 1
ATOM 2213 C CA . ASN A 1 275 ? 34.657 111.902 94.709 1.00 31.22 275 ASN A CA 1
ATOM 2214 C C . ASN A 1 275 ? 36.026 112.206 95.319 1.00 37.47 275 ASN A C 1
ATOM 2215 O O . ASN A 1 275 ? 37.007 112.368 94.591 1.00 40.66 275 ASN A O 1
ATOM 2220 N N . PRO A 1 276 ? 36.120 112.297 96.654 1.00 36.09 276 PRO A N 1
ATOM 2221 C CA . PRO A 1 276 ? 37.422 112.598 97.264 1.00 41.21 276 PRO A CA 1
ATOM 2222 C C . PRO A 1 276 ? 38.460 111.522 97.008 1.00 39.89 276 PRO A C 1
ATOM 2223 O O . PRO A 1 276 ? 39.620 111.805 96.710 1.00 38.95 276 PRO A O 1
ATOM 2227 N N . ASN A 1 277 ? 38.023 110.280 97.140 1.00 37.41 277 ASN A N 1
ATOM 2228 C CA . ASN A 1 277 ? 38.881 109.134 96.935 1.00 25.20 277 ASN A CA 1
ATOM 2229 C C . ASN A 1 277 ? 39.341 109.097 95.472 1.00 36.03 277 ASN A C 1
ATOM 2230 O O . ASN A 1 277 ? 40.516 108.879 95.178 1.00 36.56 277 ASN A O 1
ATOM 2235 N N . ALA A 1 278 ? 38.412 109.347 94.559 1.00 33.76 278 ALA A N 1
ATOM 2236 C CA . ALA A 1 278 ? 38.721 109.343 93.140 1.00 30.85 278 ALA A CA 1
ATOM 2237 C C . ALA A 1 278 ? 39.788 110.374 92.792 1.00 39.85 278 ALA A C 1
ATOM 2238 O O . ALA A 1 278 ? 40.712 110.092 92.020 1.00 37.60 278 ALA A O 1
ATOM 2240 N N . PHE A 1 279 ? 39.667 111.571 93.357 1.00 41.60 279 PHE A N 1
ATOM 2241 C CA . PHE A 1 279 ? 40.633 112.620 93.071 1.00 36.78 279 PHE A CA 1
ATOM 2242 C C . PHE A 1 279 ? 42.000 112.266 93.645 1.00 35.81 279 PHE A C 1
ATOM 2243 O O . PHE A 1 279 ? 43.033 112.496 93.012 1.00 35.43 279 PHE A O 1
ATOM 2251 N N . ARG A 1 280 ? 42.001 111.702 94.846 1.00 31.89 280 ARG A N 1
ATOM 2252 C CA . ARG A 1 280 ? 43.241 111.313 95.513 1.00 37.28 280 ARG A CA 1
ATOM 2253 C C . ARG A 1 280 ? 43.986 110.270 94.680 1.00 42.43 280 ARG A C 1
ATOM 2254 O O . ARG A 1 280 ? 45.179 110.402 94.408 1.00 41.55 280 ARG A O 1
ATOM 2262 N N . LEU A 1 281 ? 43.270 109.231 94.277 1.00 37.76 281 LEU A N 1
ATOM 2263 C CA . LEU A 1 281 ? 43.867 108.172 93.486 1.00 39.97 281 LEU A CA 1
ATOM 2264 C C . LEU A 1 281 ? 44.425 108.711 92.173 1.00 35.27 281 LEU A C 1
ATOM 2265 O O . LEU A 1 281 ? 45.514 108.319 91.762 1.00 35.07 281 LEU A O 1
ATOM 2270 N N . LEU A 1 282 ? 43.701 109.619 91.523 1.00 32.82 282 LEU A N 1
ATOM 2271 C CA . LEU A 1 282 ? 44.180 110.186 90.261 1.00 32.71 282 LEU A CA 1
ATOM 2272 C C . LEU A 1 282 ? 45.505 110.909 90.461 1.00 36.82 282 LEU A C 1
ATOM 2273 O O . LEU A 1 282 ? 46.432 110.777 89.657 1.00 35.62 282 LEU A O 1
ATOM 2278 N N . ASP A 1 283 ? 45.597 111.670 91.543 1.00 40.55 283 ASP A N 1
ATOM 2279 C CA . ASP A 1 283 ? 46.813 112.409 91.827 1.00 45.13 283 ASP A CA 1
ATOM 2280 C C . ASP A 1 283 ? 47.984 111.469 92.137 1.00 44.04 283 ASP A C 1
ATOM 2281 O O . ASP A 1 283 ? 49.130 111.756 91.793 1.00 39.27 283 ASP A O 1
ATOM 2286 N N . LYS A 1 284 ? 47.696 110.334 92.762 1.00 40.89 284 LYS A N 1
ATOM 2287 C CA . LYS A 1 284 ? 48.757 109.390 93.106 1.00 44.18 284 LYS A CA 1
ATOM 2288 C C . LYS A 1 284 ? 49.278 108.536 91.945 1.00 45.02 284 LYS A C 1
ATOM 2289 O O . LYS A 1 284 ? 50.461 108.195 91.900 1.00 41.19 284 LYS A O 1
ATOM 2295 N N . TYR A 1 285 ? 48.407 108.207 91.000 1.00 34.35 285 TYR A N 1
ATOM 2296 C CA . TYR A 1 285 ? 48.800 107.347 89.895 1.00 32.72 285 TYR A CA 1
ATOM 2297 C C . TYR A 1 285 ? 49.022 108.016 88.542 1.00 33.22 285 TYR A C 1
ATOM 2298 O O . TYR A 1 285 ? 49.770 107.494 87.713 1.00 42.85 285 TYR A O 1
ATOM 2307 N N . GLN A 1 286 ? 48.394 109.166 88.321 1.00 37.68 286 GLN A N 1
ATOM 2308 C CA . GLN A 1 286 ? 48.504 109.887 87.050 1.00 33.19 286 GLN A CA 1
ATOM 2309 C C . GLN A 1 286 ? 49.871 109.846 86.375 1.00 41.79 286 GLN A C 1
ATOM 2310 O O . GLN A 1 286 ? 49.976 109.544 85.179 1.00 34.93 286 GLN A O 1
ATOM 2316 N N . ASP A 1 287 ? 50.914 110.161 87.136 1.00 45.43 287 ASP A N 1
ATOM 2317 C CA . ASP A 1 287 ? 52.267 110.191 86.597 1.00 47.51 287 ASP A CA 1
ATOM 2318 C C . ASP A 1 287 ? 53.074 108.914 86.793 1.00 43.61 287 ASP A C 1
ATOM 2319 O O . ASP A 1 287 ? 54.228 108.851 86.379 1.00 31.62 287 ASP A O 1
ATOM 2324 N N . LYS A 1 288 ? 52.481 107.902 87.421 1.00 44.87 288 LYS A N 1
ATOM 2325 C CA . LYS A 1 288 ? 53.188 106.642 87.645 1.00 36.37 288 LYS A CA 1
ATOM 2326 C C . LYS A 1 288 ? 52.725 105.551 86.684 1.00 40.21 288 LYS A C 1
ATOM 2327 O O . LYS A 1 288 ? 53.509 104.687 86.300 1.00 35.02 288 LYS A O 1
ATOM 2333 N N . TYR A 1 289 ? 51.453 105.585 86.299 1.00 36.99 289 TYR A N 1
ATOM 2334 C CA . TYR A 1 289 ? 50.917 104.582 85.386 1.00 32.80 289 TYR A CA 1
ATOM 2335 C C . TYR A 1 289 ? 50.149 105.208 84.227 1.00 30.99 289 TYR A C 1
ATOM 2336 O O . TYR A 1 289 ? 49.983 106.423 84.153 1.00 33.58 289 TYR A O 1
ATOM 2345 N N . THR A 1 290 ? 49.704 104.368 83.301 1.00 29.22 290 THR A N 1
ATOM 2346 C CA . THR A 1 290 ? 48.922 104.846 82.168 1.00 32.72 290 THR A CA 1
ATOM 2347 C C . THR A 1 290 ? 47.489 104.821 82.693 1.00 36.24 290 THR A C 1
ATOM 2348 O O . THR A 1 290 ? 46.729 103.875 82.447 1.00 25.83 290 THR A O 1
ATOM 2352 N N . MET A 1 291 ? 47.130 105.872 83.424 1.00 35.33 291 MET A N 1
ATOM 2353 C CA . MET A 1 291 ? 45.814 105.957 84.044 1.00 41.87 291 MET A CA 1
ATOM 2354 C C . MET A 1 291 ? 45.149 107.322 83.985 1.00 33.60 291 MET A C 1
ATOM 2355 O O . MET A 1 291 ? 45.801 108.342 83.798 1.00 33.30 291 MET A O 1
ATOM 2360 N N . PHE A 1 292 ? 43.830 107.317 84.132 1.00 37.33 292 PHE A N 1
ATOM 2361 C CA . PHE A 1 292 ? 43.040 108.540 84.149 1.00 32.95 292 PHE A CA 1
ATOM 2362 C C . PHE A 1 292 ? 41.668 108.214 84.721 1.00 36.69 292 PHE A C 1
ATOM 2363 O O . PHE A 1 292 ? 41.269 107.042 84.779 1.00 34.31 292 PHE A O 1
ATOM 2371 N N . ASN A 1 293 ? 40.969 109.239 85.192 1.00 37.43 293 ASN A N 1
ATOM 2372 C CA . ASN A 1 293 ? 39.643 109.049 85.769 1.00 29.63 293 ASN A CA 1
ATOM 2373 C C . ASN A 1 293 ? 38.649 109.821 84.920 1.00 29.80 293 ASN A C 1
ATOM 2374 O O . ASN A 1 293 ? 38.703 111.049 84.858 1.00 36.66 293 ASN A O 1
ATOM 2379 N N . ASP A 1 294 ? 37.743 109.104 84.264 1.00 28.20 294 ASP A N 1
ATOM 2380 C CA . ASP A 1 294 ? 36.768 109.751 83.398 1.00 36.52 294 ASP A CA 1
ATOM 2381 C C . ASP A 1 294 ? 35.840 110.737 84.110 1.00 38.38 294 ASP A C 1
ATOM 2382 O O . ASP A 1 294 ? 35.524 111.794 83.558 1.00 32.22 294 ASP A O 1
ATOM 2387 N N . ASP A 1 295 ? 35.399 110.391 85.321 1.00 33.54 295 ASP A N 1
ATOM 2388 C CA . ASP A 1 295 ? 34.493 111.258 86.079 1.00 34.06 295 ASP A CA 1
ATOM 2389 C C . ASP A 1 295 ? 35.086 112.634 86.309 1.00 32.46 295 ASP A C 1
ATOM 2390 O O . ASP A 1 295 ? 34.381 113.640 86.262 1.00 33.17 295 ASP A O 1
ATOM 2395 N N . ILE A 1 296 ? 36.388 112.662 86.551 1.00 33.42 296 ILE A N 1
ATOM 2396 C CA . ILE A 1 296 ? 37.104 113.901 86.793 1.00 31.98 296 ILE A CA 1
ATOM 2397 C C . ILE A 1 296 ? 37.577 114.547 85.499 1.00 37.52 296 ILE A C 1
ATOM 2398 O O . ILE A 1 296 ? 37.080 115.591 85.087 1.00 40.72 296 ILE A O 1
ATOM 2403 N N . GLN A 1 297 ? 38.539 113.903 84.853 1.00 42.54 297 GLN A N 1
ATOM 2404 C CA . GLN A 1 297 ? 39.126 114.425 83.628 1.00 27.48 297 GLN A CA 1
ATOM 2405 C C . GLN A 1 297 ? 38.242 114.370 82.397 1.00 30.62 297 GLN A C 1
ATOM 2406 O O . GLN A 1 297 ? 38.324 115.244 81.532 1.00 41.45 297 GLN A O 1
ATOM 2412 N N . GLY A 1 298 ? 37.404 113.347 82.302 1.00 29.42 298 GLY A N 1
ATOM 2413 C CA . GLY A 1 298 ? 36.536 113.236 81.147 1.00 24.80 298 GLY A CA 1
ATOM 2414 C C . GLY A 1 298 ? 35.442 114.287 81.186 1.00 32.00 298 GLY A C 1
ATOM 2415 O O . GLY A 1 298 ? 35.115 114.916 80.174 1.00 30.71 298 GLY A O 1
ATOM 2416 N N . THR A 1 299 ? 34.871 114.483 82.368 1.00 37.76 299 THR A N 1
ATOM 2417 C CA . THR A 1 299 ? 33.805 115.464 82.534 1.00 33.54 299 THR A CA 1
ATOM 2418 C C . THR A 1 299 ? 34.348 116.857 82.229 1.00 37.29 299 THR A C 1
ATOM 2419 O O . THR A 1 299 ? 33.826 117.569 81.365 1.00 40.29 299 THR A O 1
ATOM 2423 N N . ALA A 1 300 ? 35.405 117.236 82.939 1.00 34.13 300 ALA A N 1
ATOM 2424 C CA . ALA A 1 300 ? 36.041 118.535 82.747 1.00 36.34 300 ALA A CA 1
ATOM 2425 C C . ALA A 1 300 ? 36.297 118.794 81.262 1.00 39.61 300 ALA A C 1
ATOM 2426 O O . ALA A 1 300 ? 36.018 119.874 80.739 1.00 43.75 300 ALA A O 1
ATOM 2428 N N . SER A 1 301 ? 36.813 117.771 80.592 1.00 38.68 301 SER A N 1
ATOM 2429 C CA . SER A 1 301 ? 37.148 117.826 79.177 1.00 27.34 301 SER A CA 1
ATOM 2430 C C . SER A 1 301 ? 35.998 118.041 78.203 1.00 32.95 301 SER A C 1
ATOM 2431 O O . SER A 1 301 ? 36.077 118.902 77.323 1.00 33.48 301 SER A O 1
ATOM 2434 N N . VAL A 1 302 ? 34.937 117.254 78.338 1.00 30.14 302 VAL A N 1
ATOM 2435 C CA . VAL A 1 302 ? 33.825 117.379 77.410 1.00 32.98 302 VAL A CA 1
ATOM 2436 C C . VAL A 1 302 ? 33.080 118.699 77.565 1.00 31.76 302 VAL A C 1
ATOM 2437 O O . VAL A 1 302 ? 32.547 119.231 76.588 1.00 34.80 302 VAL A O 1
ATOM 2441 N N . ILE A 1 303 ? 33.035 119.235 78.781 1.00 36.03 303 ILE A N 1
ATOM 2442 C CA . ILE A 1 303 ? 32.356 120.512 78.975 1.00 31.49 303 ILE A CA 1
ATOM 2443 C C . ILE A 1 303 ? 33.190 121.615 78.322 1.00 34.12 303 ILE A C 1
ATOM 2444 O O . ILE A 1 303 ? 32.651 122.507 77.652 1.00 34.87 303 ILE A O 1
ATOM 2449 N N . VAL A 1 304 ? 34.508 121.546 78.506 1.00 31.60 304 VAL A N 1
ATOM 2450 C CA . VAL A 1 304 ? 35.397 122.526 77.895 1.00 42.81 304 VAL A CA 1
ATOM 2451 C C . VAL A 1 304 ? 35.197 122.476 76.383 1.00 43.32 304 VAL A C 1
ATOM 2452 O O . VAL A 1 304 ? 35.295 123.493 75.699 1.00 42.67 304 VAL A O 1
ATOM 2456 N N . ALA A 1 305 ? 34.907 121.288 75.862 1.00 41.45 305 ALA A N 1
ATOM 2457 C CA . ALA A 1 305 ? 34.685 121.142 74.430 1.00 45.24 305 ALA A CA 1
ATOM 2458 C C . ALA A 1 305 ? 33.423 121.906 74.028 1.00 48.31 305 ALA A C 1
ATOM 2459 O O . ALA A 1 305 ? 33.388 122.568 72.989 1.00 41.66 305 ALA A O 1
ATOM 2461 N N . GLY A 1 306 ? 32.385 121.804 74.853 1.00 47.19 306 GLY A N 1
ATOM 2462 C CA . GLY A 1 306 ? 31.147 122.503 74.556 1.00 39.41 306 GLY A CA 1
ATOM 2463 C C . GLY A 1 306 ? 31.373 124.000 74.584 1.00 36.76 306 GLY A C 1
ATOM 2464 O O . GLY A 1 306 ? 30.895 124.729 73.716 1.00 41.17 306 GLY A O 1
ATOM 2465 N N . LEU A 1 307 ? 32.117 124.456 75.586 1.00 38.78 307 LEU A N 1
ATOM 2466 C CA . LEU A 1 307 ? 32.425 125.872 75.733 1.00 45.45 307 LEU A CA 1
ATOM 2467 C C . LEU A 1 307 ? 33.267 126.369 74.555 1.00 47.35 307 LEU A C 1
ATOM 2468 O O . LEU A 1 307 ? 32.997 127.434 73.995 1.00 46.94 307 LEU A O 1
ATOM 2473 N N . LEU A 1 308 ? 34.279 125.595 74.175 1.00 43.61 308 LEU A N 1
ATOM 2474 C CA . LEU A 1 308 ? 35.126 125.964 73.045 1.00 44.01 308 LEU A CA 1
ATOM 2475 C C . LEU A 1 308 ? 34.246 126.178 71.822 1.00 39.90 308 LEU A C 1
ATOM 2476 O O . LEU A 1 308 ? 34.403 127.155 71.095 1.00 44.32 308 LEU A O 1
ATOM 2481 N N . THR A 1 309 ? 33.308 125.267 71.597 1.00 34.97 309 THR A N 1
ATOM 2482 C CA . THR A 1 309 ? 32.416 125.399 70.457 1.00 41.59 309 THR A CA 1
ATOM 2483 C C . THR A 1 309 ? 31.628 126.704 70.574 1.00 47.99 309 THR A C 1
ATOM 2484 O O . THR A 1 309 ? 31.471 127.425 69.586 1.00 45.09 309 THR A O 1
ATOM 2488 N N . CYS A 1 310 ? 31.137 127.003 71.781 1.00 39.02 310 CYS A N 1
ATOM 2489 C CA . CYS A 1 310 ? 30.364 128.225 72.016 1.00 44.17 310 CYS A CA 1
ATOM 2490 C C . CYS A 1 310 ? 31.134 129.450 71.546 1.00 35.63 310 CYS A C 1
ATOM 2491 O O . CYS A 1 310 ? 30.552 130.393 71.009 1.00 43.60 310 CYS A O 1
ATOM 2494 N N . THR A 1 311 ? 32.443 129.424 71.764 1.00 39.04 311 THR A N 1
ATOM 2495 C CA . THR A 1 311 ? 33.325 130.507 71.357 1.00 46.96 311 THR A CA 1
ATOM 2496 C C . THR A 1 311 ? 32.993 130.953 69.938 1.00 50.86 311 THR A C 1
ATOM 2497 O O . THR A 1 311 ? 32.874 132.148 69.663 1.00 51.33 311 THR A O 1
ATOM 2501 N N . ARG A 1 312 ? 32.830 129.985 69.044 1.00 51.02 312 ARG A N 1
ATOM 2502 C CA . ARG A 1 312 ? 32.519 130.271 67.648 1.00 56.09 312 ARG A CA 1
ATOM 2503 C C . ARG A 1 312 ? 31.219 131.048 67.462 1.00 58.85 312 ARG A C 1
ATOM 2504 O O . ARG A 1 312 ? 30.882 131.428 66.344 1.00 67.36 312 ARG A O 1
ATOM 2512 N N . VAL A 1 313 ? 30.489 131.286 68.548 1.00 60.12 313 VAL A N 1
ATOM 2513 C CA . VAL A 1 313 ? 29.231 132.023 68.460 1.00 59.75 313 VAL A CA 1
ATOM 2514 C C . VAL A 1 313 ? 29.279 133.316 69.276 1.00 63.08 313 VAL A C 1
ATOM 2515 O O . VAL A 1 313 ? 28.840 134.368 68.810 1.00 63.10 313 VAL A O 1
ATOM 2519 N N . THR A 1 314 ? 29.815 133.241 70.490 1.00 68.24 314 THR A N 1
ATOM 2520 C CA . THR A 1 314 ? 29.920 134.421 71.342 1.00 64.68 314 THR A CA 1
ATOM 2521 C C . THR A 1 314 ? 31.075 135.278 70.845 1.00 66.85 314 THR A C 1
ATOM 2522 O O . THR A 1 314 ? 31.290 136.387 71.325 1.00 71.05 314 THR A O 1
ATOM 2526 N N . LYS A 1 315 ? 31.820 134.747 69.883 1.00 68.11 315 LYS A N 1
ATOM 2527 C CA . LYS A 1 315 ? 32.962 135.447 69.311 1.00 65.39 315 LYS A CA 1
ATOM 2528 C C . LYS A 1 315 ? 33.960 135.854 70.391 1.00 68.35 315 LYS A C 1
ATOM 2529 O O . LYS A 1 315 ? 34.795 136.733 70.177 1.00 68.44 315 LYS A O 1
ATOM 2535 N N . LYS A 1 316 ? 33.867 135.214 71.552 1.00 64.16 316 LYS A N 1
ATOM 2536 C CA . LYS A 1 316 ? 34.775 135.501 72.659 1.00 61.27 316 LYS A CA 1
ATOM 2537 C C . LYS A 1 316 ? 35.546 134.243 73.039 1.00 54.98 316 LYS A C 1
ATOM 2538 O O . LYS A 1 316 ? 34.950 133.229 73.394 1.00 51.43 316 LYS A O 1
ATOM 2544 N N . LEU A 1 317 ? 36.870 134.310 72.970 1.00 56.58 317 LEU A N 1
ATOM 2545 C CA . LEU A 1 317 ? 37.700 133.162 73.318 1.00 61.91 317 LEU A CA 1
ATOM 2546 C C . LEU A 1 317 ? 37.500 132.752 74.769 1.00 62.14 317 LEU A C 1
ATOM 2547 O O . LEU A 1 317 ? 37.003 133.530 75.581 1.00 62.92 317 LEU A O 1
ATOM 2552 N N . VAL A 1 318 ? 37.889 131.523 75.088 1.00 59.16 318 VAL A N 1
ATOM 2553 C CA . VAL A 1 318 ? 37.768 131.014 76.446 1.00 54.68 318 VAL A CA 1
ATOM 2554 C C . VAL A 1 318 ? 38.523 131.936 77.394 1.00 57.16 318 VAL A C 1
ATOM 2555 O O . VAL A 1 318 ? 38.121 132.130 78.542 1.00 59.77 318 VAL A O 1
ATOM 2559 N N . SER A 1 319 ? 39.622 132.501 76.902 1.00 58.29 319 SER A N 1
ATOM 2560 C CA . SER A 1 319 ? 40.447 133.407 77.693 1.00 54.31 319 SER A CA 1
ATOM 2561 C C . SER A 1 319 ? 39.882 134.829 77.660 1.00 54.51 319 SER A C 1
ATOM 2562 O O . SER A 1 319 ? 40.421 135.746 78.293 1.00 43.13 319 SER A O 1
ATOM 2565 N N . GLN A 1 320 ? 38.792 135.003 76.918 1.00 48.19 320 GLN A N 1
ATOM 2566 C CA . GLN A 1 320 ? 38.136 136.300 76.799 1.00 48.76 320 GLN A CA 1
ATOM 2567 C C . GLN A 1 320 ? 36.727 136.241 77.382 1.00 52.67 320 GLN A C 1
ATOM 2568 O O . GLN A 1 320 ? 35.902 137.118 77.126 1.00 47.98 320 GLN A O 1
ATOM 2574 N N . GLU A 1 321 ? 36.461 135.206 78.174 1.00 54.25 321 GLU A N 1
ATOM 2575 C CA . GLU A 1 321 ? 35.143 135.013 78.768 1.00 53.67 321 GLU A CA 1
ATOM 2576 C C . GLU A 1 321 ? 35.182 134.915 80.295 1.00 53.24 321 GLU A C 1
ATOM 2577 O O . GLU A 1 321 ? 36.237 134.694 80.894 1.00 53.04 321 GLU A O 1
ATOM 2583 N N . LYS A 1 322 ? 34.019 135.095 80.915 1.00 52.13 322 LYS A N 1
ATOM 2584 C CA . LYS A 1 322 ? 33.887 135.016 82.368 1.00 53.39 322 LYS A CA 1
ATOM 2585 C C . LYS A 1 322 ? 32.883 133.906 82.644 1.00 49.46 322 LYS A C 1
ATOM 2586 O O . LYS A 1 322 ? 31.806 133.882 82.042 1.00 40.55 322 LYS A O 1
ATOM 2592 N N . TYR A 1 323 ? 33.235 132.993 83.546 1.00 43.30 323 TYR A N 1
ATOM 2593 C CA . TYR A 1 323 ? 32.360 131.872 83.865 1.00 47.38 323 TYR A CA 1
ATOM 2594 C C . TYR A 1 323 ? 31.858 131.850 85.301 1.00 39.43 323 TYR A C 1
ATOM 2595 O O . TYR A 1 323 ? 32.611 132.090 86.244 1.00 44.45 323 TYR A O 1
ATOM 2604 N N . LEU A 1 324 ? 30.576 131.547 85.457 1.00 40.19 324 LEU A N 1
ATOM 2605 C CA . LEU A 1 324 ? 29.970 131.457 86.776 1.00 35.19 324 LEU A CA 1
ATOM 2606 C C . LEU A 1 324 ? 29.442 130.037 86.974 1.00 36.02 324 LEU A C 1
ATOM 2607 O O . LEU A 1 324 ? 28.600 129.573 86.209 1.00 36.40 324 LEU A O 1
ATOM 2612 N N . PHE A 1 325 ? 29.951 129.350 87.993 1.00 35.45 325 PHE A N 1
ATOM 2613 C CA . PHE A 1 325 ? 29.515 127.991 88.289 1.00 31.95 325 PHE A CA 1
ATOM 2614 C C . PHE A 1 325 ? 28.552 127.972 89.470 1.00 40.17 325 PHE A C 1
ATOM 2615 O O . PHE A 1 325 ? 28.876 128.479 90.544 1.00 36.86 325 PHE A O 1
ATOM 2623 N N . PHE A 1 326 ? 27.366 127.403 89.276 1.00 37.54 326 PHE A N 1
ATOM 2624 C CA . PHE A 1 326 ? 26.413 127.288 90.376 1.00 37.30 326 PHE A CA 1
ATOM 2625 C C . PHE A 1 326 ? 26.668 125.890 90.935 1.00 38.57 326 PHE A C 1
ATOM 2626 O O . PHE A 1 326 ? 26.203 124.894 90.381 1.00 34.94 326 PHE A O 1
ATOM 2634 N N . GLY A 1 327 ? 27.420 125.825 92.026 1.00 35.32 327 GLY A N 1
ATOM 2635 C CA . GLY A 1 327 ? 27.776 124.544 92.604 1.00 30.39 327 GLY A CA 1
ATOM 2636 C C . GLY A 1 327 ? 29.281 124.446 92.432 1.00 42.05 327 GLY A C 1
ATOM 2637 O O . GLY A 1 327 ? 29.812 124.863 91.398 1.00 44.69 327 GLY A O 1
ATOM 2638 N N . ALA A 1 328 ? 29.978 123.912 93.429 1.00 36.46 328 ALA A N 1
ATOM 2639 C CA . ALA A 1 328 ? 31.427 123.810 93.346 1.00 39.19 328 ALA A CA 1
ATOM 2640 C C . ALA A 1 328 ? 31.973 122.486 93.876 1.00 33.16 328 ALA A C 1
ATOM 2641 O O . ALA A 1 328 ? 32.976 122.464 94.590 1.00 39.64 328 ALA A O 1
ATOM 2643 N N . GLY A 1 329 ? 31.314 121.386 93.525 1.00 35.10 329 GLY A N 1
ATOM 2644 C CA . GLY A 1 329 ? 31.768 120.081 93.975 1.00 32.25 329 GLY A CA 1
ATOM 2645 C C . GLY A 1 329 ? 32.836 119.489 93.063 1.00 41.03 329 GLY A C 1
ATOM 2646 O O . GLY A 1 329 ? 33.760 120.187 92.630 1.00 33.19 329 GLY A O 1
ATOM 2647 N N . ALA A 1 330 ? 32.713 118.202 92.754 1.00 37.44 330 ALA A N 1
ATOM 2648 C CA . ALA A 1 330 ? 33.696 117.547 91.895 1.00 41.22 330 ALA A CA 1
ATOM 2649 C C . ALA A 1 330 ? 33.626 118.044 90.454 1.00 37.28 330 ALA A C 1
ATOM 2650 O O . ALA A 1 330 ? 34.624 118.492 89.895 1.00 40.39 330 ALA A O 1
ATOM 2652 N N . ALA A 1 331 ? 32.442 117.968 89.857 1.00 35.24 331 ALA A N 1
ATOM 2653 C CA . ALA A 1 331 ? 32.261 118.385 88.472 1.00 38.62 331 ALA A CA 1
ATOM 2654 C C . ALA A 1 331 ? 32.714 119.815 88.199 1.00 44.19 331 ALA A C 1
ATOM 2655 O O . ALA A 1 331 ? 33.636 120.049 87.411 1.00 39.45 331 ALA A O 1
ATOM 2657 N N . SER A 1 332 ? 32.065 120.771 88.854 1.00 39.54 332 SER A N 1
ATOM 2658 C CA . SER A 1 332 ? 32.394 122.177 88.664 1.00 42.10 332 SER A CA 1
ATOM 2659 C C . SER A 1 332 ? 33.866 122.485 88.882 1.00 38.20 332 SER A C 1
ATOM 2660 O O . SER A 1 332 ? 34.490 123.157 88.061 1.00 38.76 332 SER A O 1
ATOM 2663 N N . THR A 1 333 ? 34.426 121.999 89.981 1.00 37.69 333 THR A N 1
ATOM 2664 C CA . THR A 1 333 ? 35.830 122.269 90.260 1.00 39.56 333 THR A CA 1
ATOM 2665 C C . THR A 1 333 ? 36.728 121.714 89.161 1.00 40.73 333 THR A C 1
ATOM 2666 O O . THR A 1 333 ? 37.638 122.396 88.695 1.00 36.05 333 THR A O 1
ATOM 2670 N N . GLY A 1 334 ? 36.461 120.482 88.738 1.00 42.23 334 GLY A N 1
ATOM 2671 C CA . GLY A 1 334 ? 37.264 119.880 87.687 1.00 36.98 334 GLY A CA 1
ATOM 2672 C C . GLY A 1 334 ? 37.177 120.673 86.397 1.00 39.86 334 GLY A C 1
ATOM 2673 O O . GLY A 1 334 ? 38.190 120.945 85.745 1.00 41.94 334 GLY A O 1
ATOM 2674 N N . ILE A 1 335 ? 35.958 121.052 86.028 1.00 33.81 335 ILE A N 1
ATOM 2675 C CA . ILE A 1 335 ? 35.736 121.821 84.807 1.00 38.52 335 ILE A CA 1
ATOM 2676 C C . ILE A 1 335 ? 36.470 123.152 84.857 1.00 35.09 335 ILE A C 1
ATOM 2677 O O . ILE A 1 335 ? 37.153 123.519 83.911 1.00 43.33 335 ILE A O 1
ATOM 2682 N N . ALA A 1 336 ? 36.321 123.867 85.968 1.00 44.68 336 ALA A N 1
ATOM 2683 C CA . ALA A 1 336 ? 36.961 125.165 86.148 1.00 42.93 336 ALA A CA 1
ATOM 2684 C C . ALA A 1 336 ? 38.476 125.065 85.989 1.00 48.55 336 ALA A C 1
ATOM 2685 O O . ALA A 1 336 ? 39.084 125.862 85.272 1.00 49.67 336 ALA A O 1
ATOM 2687 N N . GLU A 1 337 ? 39.082 124.084 86.654 1.00 47.68 337 GLU A N 1
ATOM 2688 C CA . GLU A 1 337 ? 40.527 123.887 86.568 1.00 49.63 337 GLU A CA 1
ATOM 2689 C C . GLU A 1 337 ? 40.934 123.632 85.111 1.00 49.48 337 GLU A C 1
ATOM 2690 O O . GLU A 1 337 ? 41.933 124.171 84.632 1.00 45.68 337 GLU A O 1
ATOM 2696 N N . MET A 1 338 ? 40.150 122.825 84.402 1.00 42.56 338 MET A N 1
ATOM 2697 C CA . MET A 1 338 ? 40.440 122.538 82.997 1.00 50.10 338 MET A CA 1
ATOM 2698 C C . MET A 1 338 ? 40.341 123.808 82.160 1.00 51.55 338 MET A C 1
ATOM 2699 O O . MET A 1 338 ? 41.076 123.975 81.186 1.00 49.43 338 MET A O 1
ATOM 2704 N N . ILE A 1 339 ? 39.417 124.693 82.532 1.00 48.07 339 ILE A N 1
ATOM 2705 C CA . ILE A 1 339 ? 39.240 125.953 81.821 1.00 46.86 339 ILE A CA 1
ATOM 2706 C C . ILE A 1 339 ? 40.457 126.838 82.078 1.00 45.53 339 ILE A C 1
ATOM 2707 O O . ILE A 1 339 ? 40.899 127.569 81.196 1.00 42.61 339 ILE A O 1
ATOM 2712 N N . VAL A 1 340 ? 41.002 126.759 83.288 1.00 48.43 340 VAL A N 1
ATOM 2713 C CA . VAL A 1 340 ? 42.176 127.546 83.640 1.00 52.83 340 VAL A CA 1
ATOM 2714 C C . VAL A 1 340 ? 43.354 127.117 82.771 1.00 60.40 340 VAL A C 1
ATOM 2715 O O . VAL A 1 340 ? 44.061 127.956 82.206 1.00 63.75 340 VAL A O 1
ATOM 2719 N N . HIS A 1 341 ? 43.558 125.808 82.665 1.00 57.59 341 HIS A N 1
ATOM 2720 C CA . HIS A 1 341 ? 44.644 125.272 81.856 1.00 53.01 341 HIS A CA 1
ATOM 2721 C C . HIS A 1 341 ? 44.463 125.761 80.422 1.00 47.84 341 HIS A C 1
ATOM 2722 O O . HIS A 1 341 ? 45.385 126.310 79.825 1.00 59.60 341 HIS A O 1
ATOM 2729 N N . GLN A 1 342 ? 43.263 125.577 79.881 1.00 51.89 342 GLN A N 1
ATOM 2730 C CA . GLN A 1 342 ? 42.965 125.997 78.515 1.00 48.70 342 GLN A CA 1
ATOM 2731 C C . GLN A 1 342 ? 43.202 127.481 78.273 1.00 56.17 342 GLN A C 1
ATOM 2732 O O . GLN A 1 342 ? 43.595 127.875 77.177 1.00 62.29 342 GLN A O 1
ATOM 2738 N N . MET A 1 343 ? 42.951 128.308 79.283 1.00 55.23 343 MET A N 1
ATOM 2739 C CA . MET A 1 343 ? 43.150 129.743 79.127 1.00 58.39 343 MET A CA 1
ATOM 2740 C C . MET A 1 343 ? 44.638 130.066 79.108 1.00 56.50 343 MET A C 1
ATOM 2741 O O . MET A 1 343 ? 45.076 130.947 78.367 1.00 52.54 343 MET A O 1
ATOM 2746 N N . GLN A 1 344 ? 45.415 129.353 79.917 1.00 49.32 344 GLN A N 1
ATOM 2747 C CA . GLN A 1 344 ? 46.852 129.586 79.950 1.00 53.73 344 GLN A CA 1
ATOM 2748 C C . GLN A 1 344 ? 47.432 129.232 78.583 1.00 60.16 344 GLN A C 1
ATOM 2749 O O . GLN A 1 344 ? 48.205 130.001 78.010 1.00 58.14 344 GLN A O 1
ATOM 2755 N N . ASN A 1 345 ? 47.045 128.073 78.056 1.00 57.57 345 ASN A N 1
ATOM 2756 C CA . ASN A 1 345 ? 47.527 127.647 76.749 1.00 54.31 345 ASN A CA 1
ATOM 2757 C C . ASN A 1 345 ? 47.104 128.657 75.692 1.00 60.00 345 ASN A C 1
ATOM 2758 O O . ASN A 1 345 ? 47.498 128.547 74.530 1.00 62.92 345 ASN A O 1
ATOM 2763 N N . GLU A 1 346 ? 46.297 129.637 76.094 1.00 55.64 346 GLU A N 1
ATOM 2764 C CA . GLU A 1 346 ? 45.839 130.659 75.165 1.00 57.04 346 GLU A CA 1
ATOM 2765 C C . GLU A 1 346 ? 46.628 131.956 75.305 1.00 53.58 346 GLU A C 1
ATOM 2766 O O . GLU A 1 346 ? 46.439 132.880 74.518 1.00 54.99 346 GLU A O 1
ATOM 2772 N N . GLY A 1 347 ? 47.506 132.027 76.302 1.00 56.41 347 GLY A N 1
ATOM 2773 C CA . GLY A 1 347 ? 48.306 133.228 76.486 1.00 54.74 347 GLY A CA 1
ATOM 2774 C C . GLY A 1 347 ? 48.190 133.911 77.838 1.00 62.43 347 GLY A C 1
ATOM 2775 O O . GLY A 1 347 ? 49.154 134.506 78.318 1.00 64.36 347 GLY A O 1
ATOM 2776 N N . ILE A 1 348 ? 47.016 133.829 78.454 1.00 63.95 348 ILE A N 1
ATOM 2777 C CA . ILE A 1 348 ? 46.781 134.454 79.752 1.00 63.76 348 ILE A CA 1
ATOM 2778 C C . ILE A 1 348 ? 47.518 133.754 80.894 1.00 65.73 348 ILE A C 1
ATOM 2779 O O . ILE A 1 348 ? 47.904 132.591 80.777 1.00 72.05 348 ILE A O 1
ATOM 2784 N N . SER A 1 349 ? 47.716 134.477 81.994 1.00 60.56 349 SER A N 1
ATOM 2785 C CA . SER A 1 349 ? 48.390 133.931 83.170 1.00 57.79 349 SER A CA 1
ATOM 2786 C C . SER A 1 349 ? 47.380 133.159 84.009 1.00 56.52 349 SER A C 1
ATOM 2787 O O . SER A 1 349 ? 46.174 133.353 83.866 1.00 51.94 349 SER A O 1
ATOM 2790 N N . LYS A 1 350 ? 47.869 132.286 84.884 1.00 59.90 350 LYS A N 1
ATOM 2791 C CA . LYS A 1 350 ? 46.982 131.504 85.735 1.00 60.78 350 LYS A CA 1
ATOM 2792 C C . LYS A 1 350 ? 46.224 132.457 86.656 1.00 64.84 350 LYS A C 1
ATOM 2793 O O . LYS A 1 350 ? 45.032 132.277 86.917 1.00 63.55 350 LYS A O 1
ATOM 2799 N N . GLU A 1 351 ? 46.927 133.478 87.135 1.00 64.57 351 GLU A N 1
ATOM 2800 C CA . GLU A 1 351 ? 46.346 134.476 88.028 1.00 62.07 351 GLU A CA 1
ATOM 2801 C C . GLU A 1 351 ? 45.106 135.110 87.406 1.00 58.59 351 GLU A C 1
ATOM 2802 O O . GLU A 1 351 ? 44.044 135.159 88.029 1.00 54.68 351 GLU A O 1
ATOM 2808 N N . GLU A 1 352 ? 45.245 135.592 86.176 1.00 49.39 352 GLU A N 1
ATOM 2809 C CA . GLU A 1 352 ? 44.133 136.227 85.480 1.00 58.32 352 GLU A CA 1
ATOM 2810 C C . GLU A 1 352 ? 43.106 135.199 85.034 1.00 59.78 352 GLU A C 1
ATOM 2811 O O . GLU A 1 352 ? 41.923 135.508 84.905 1.00 60.92 352 GLU A O 1
ATOM 2817 N N . ALA A 1 353 ? 43.566 133.978 84.787 1.00 63.93 353 ALA A N 1
ATOM 2818 C CA . ALA A 1 353 ? 42.678 132.905 84.362 1.00 60.69 353 ALA A CA 1
ATOM 2819 C C . ALA A 1 353 ? 41.613 132.693 85.437 1.00 57.60 353 ALA A C 1
ATOM 2820 O O . ALA A 1 353 ? 40.415 132.685 85.149 1.00 55.41 353 ALA A O 1
ATOM 2822 N N . CYS A 1 354 ? 42.059 132.526 86.678 1.00 46.54 354 CYS A N 1
ATOM 2823 C CA . CYS A 1 354 ? 41.148 132.327 87.797 1.00 52.24 354 CYS A CA 1
ATOM 2824 C C . CYS A 1 354 ? 40.158 133.489 87.956 1.00 52.82 354 CYS A C 1
ATOM 2825 O O . CYS A 1 354 ? 38.968 133.277 88.205 1.00 49.17 354 CYS A O 1
ATOM 2828 N N . ASN A 1 355 ? 40.657 134.713 87.800 1.00 52.46 355 ASN A N 1
ATOM 2829 C CA . ASN A 1 355 ? 39.840 135.919 87.924 1.00 54.45 355 ASN A CA 1
ATOM 2830 C C . ASN A 1 355 ? 38.571 135.922 87.078 1.00 48.91 355 ASN A C 1
ATOM 2831 O O . ASN A 1 355 ? 37.625 136.647 87.384 1.00 50.35 355 ASN A O 1
ATOM 2836 N N . ARG A 1 356 ? 38.554 135.131 86.010 1.00 43.41 356 ARG A N 1
ATOM 2837 C CA . ARG A 1 356 ? 37.385 135.065 85.132 1.00 44.67 356 ARG A CA 1
ATOM 2838 C C . ARG A 1 356 ? 36.452 133.916 85.513 1.00 43.82 356 ARG A C 1
ATOM 2839 O O . ARG A 1 356 ? 35.458 133.653 84.823 1.00 41.09 356 ARG A O 1
ATOM 2847 N N . ILE A 1 357 ? 36.784 133.240 86.612 1.00 35.68 357 ILE A N 1
ATOM 2848 C CA . ILE A 1 357 ? 35.993 132.119 87.101 1.00 38.95 357 ILE A CA 1
ATOM 2849 C C . ILE A 1 357 ? 35.436 132.368 88.499 1.00 44.26 357 ILE A C 1
ATOM 2850 O O . ILE A 1 357 ? 36.185 132.653 89.438 1.00 40.67 357 ILE A O 1
ATOM 2855 N N . TYR A 1 358 ? 34.116 132.251 88.628 1.00 38.38 358 TYR A N 1
ATOM 2856 C CA . TYR A 1 358 ? 33.441 132.457 89.907 1.00 44.38 358 TYR A CA 1
ATOM 2857 C C . TYR A 1 358 ? 32.726 131.182 90.327 1.00 39.12 358 TYR A C 1
ATOM 2858 O O . TYR A 1 358 ? 32.044 130.548 89.519 1.00 38.49 358 TYR A O 1
ATOM 2867 N N . LEU A 1 359 ? 32.875 130.820 91.597 1.00 39.35 359 LEU A N 1
ATOM 2868 C CA . LEU A 1 359 ? 32.245 129.617 92.116 1.00 42.33 359 LEU A CA 1
ATOM 2869 C C . LEU A 1 359 ? 31.244 129.897 93.230 1.00 44.08 359 LEU A C 1
ATOM 2870 O O . LEU A 1 359 ? 31.498 130.697 94.133 1.00 39.27 359 LEU A O 1
ATOM 2875 N N . MET A 1 360 ? 30.099 129.231 93.145 1.00 48.42 360 MET A N 1
ATOM 2876 C CA . MET A 1 360 ? 29.051 129.337 94.153 1.00 47.83 360 MET A CA 1
ATOM 2877 C C . MET A 1 360 ? 28.764 127.915 94.609 1.00 48.90 360 MET A C 1
ATOM 2878 O O . MET A 1 360 ? 28.743 126.995 93.786 1.00 40.24 360 MET A O 1
ATOM 2883 N N . ASP A 1 361 ? 28.555 127.731 95.911 1.00 44.56 361 ASP A N 1
ATOM 2884 C CA . ASP A 1 361 ? 28.233 126.413 96.449 1.00 44.03 361 ASP A CA 1
ATOM 2885 C C . ASP A 1 361 ? 27.036 126.562 97.388 1.00 45.85 361 ASP A C 1
ATOM 2886 O O . ASP A 1 361 ? 26.451 127.640 97.481 1.00 36.87 361 ASP A O 1
ATOM 2891 N N . ILE A 1 362 ? 26.672 125.491 98.084 1.00 51.15 362 ILE A N 1
ATOM 2892 C CA . ILE A 1 362 ? 25.524 125.536 98.985 1.00 48.74 362 ILE A CA 1
ATOM 2893 C C . ILE A 1 362 ? 25.533 126.732 99.944 1.00 47.01 362 ILE A C 1
ATOM 2894 O O . ILE A 1 362 ? 24.478 127.160 100.410 1.00 54.00 362 ILE A O 1
ATOM 2899 N N . ASP A 1 363 ? 26.711 127.276 100.236 1.00 47.24 363 ASP A N 1
ATOM 2900 C CA . ASP A 1 363 ? 26.804 128.420 101.136 1.00 45.07 363 ASP A CA 1
ATOM 2901 C C . ASP A 1 363 ? 26.712 129.748 100.390 1.00 53.11 363 ASP A C 1
ATOM 2902 O O . ASP A 1 363 ? 26.502 130.798 100.999 1.00 61.86 363 ASP A O 1
ATOM 2907 N N . GLY A 1 364 ? 26.865 129.701 99.072 1.00 48.85 364 GLY A N 1
ATOM 2908 C CA . GLY A 1 364 ? 26.805 130.916 98.280 1.00 51.85 364 GLY A CA 1
ATOM 2909 C C . GLY A 1 364 ? 28.088 131.159 97.506 1.00 50.61 364 GLY A C 1
ATOM 2910 O O . GLY A 1 364 ? 28.759 130.216 97.093 1.00 52.80 364 GLY A O 1
ATOM 2911 N N . LEU A 1 365 ? 28.437 132.424 97.311 1.00 48.66 365 LEU A N 1
ATOM 2912 C CA . LEU A 1 365 ? 29.642 132.766 96.568 1.00 45.39 365 LEU A CA 1
ATOM 2913 C C . LEU A 1 365 ? 30.882 132.470 97.387 1.00 51.00 365 LEU A C 1
ATOM 2914 O O . LEU A 1 365 ? 30.968 132.854 98.553 1.00 49.54 365 LEU A O 1
ATOM 2919 N N . VAL A 1 366 ? 31.843 131.781 96.781 1.00 43.77 366 VAL A N 1
ATOM 2920 C CA . VAL A 1 366 ? 33.079 131.472 97.482 1.00 43.44 366 VAL A CA 1
ATOM 2921 C C . VAL A 1 366 ? 33.941 132.731 97.437 1.00 50.73 366 VAL A C 1
ATOM 2922 O O . VAL A 1 366 ? 34.414 133.131 96.374 1.00 46.29 366 VAL A O 1
ATOM 2926 N N . THR A 1 367 ? 34.126 133.361 98.593 1.00 52.33 367 THR A N 1
ATOM 2927 C CA . THR A 1 367 ? 34.922 134.583 98.686 1.00 50.84 367 THR A CA 1
ATOM 2928 C C . THR A 1 367 ? 36.225 134.333 99.438 1.00 50.39 367 THR A C 1
ATOM 2929 O O . THR A 1 367 ? 36.338 133.369 100.196 1.00 50.11 367 THR A O 1
ATOM 2933 N N . LYS A 1 368 ? 37.204 135.210 99.241 1.00 45.90 368 LYS A N 1
ATOM 2934 C CA . LYS A 1 368 ? 38.484 135.052 99.918 1.00 60.17 368 LYS A CA 1
ATOM 2935 C C . LYS A 1 368 ? 38.313 135.063 101.432 1.00 64.62 368 LYS A C 1
ATOM 2936 O O . LYS A 1 368 ? 39.170 134.567 102.165 1.00 70.50 368 LYS A O 1
ATOM 2942 N N . ASN A 1 369 ? 37.199 135.619 101.897 1.00 70.75 369 ASN A N 1
ATOM 2943 C CA . ASN A 1 369 ? 36.933 135.698 103.327 1.00 75.68 369 ASN A CA 1
ATOM 2944 C C . ASN A 1 369 ? 36.008 134.606 103.856 1.00 78.97 369 ASN A C 1
ATOM 2945 O O . ASN A 1 369 ? 35.123 134.882 104.665 1.00 84.56 369 ASN A O 1
ATOM 2950 N N . ARG A 1 370 ? 36.203 133.371 103.403 1.00 78.56 370 ARG A N 1
ATOM 2951 C CA . ARG A 1 370 ? 35.376 132.267 103.882 1.00 79.44 370 ARG A CA 1
ATOM 2952 C C . ARG A 1 370 ? 36.146 131.496 104.956 1.00 81.36 370 ARG A C 1
ATOM 2953 O O . ARG A 1 370 ? 37.373 131.403 104.901 1.00 82.79 370 ARG A O 1
ATOM 2961 N N . LYS A 1 371 ? 35.419 130.954 105.931 1.00 80.38 371 LYS A N 1
ATOM 2962 C CA . LYS A 1 371 ? 36.024 130.215 107.039 1.00 79.88 371 LYS A CA 1
ATOM 2963 C C . LYS A 1 371 ? 36.996 129.113 106.628 1.00 77.87 371 LYS A C 1
ATOM 2964 O O . LYS A 1 371 ? 38.213 129.300 106.673 1.00 81.80 371 LYS A O 1
ATOM 2970 N N . GLU A 1 372 ? 36.460 127.961 106.244 1.00 77.13 372 GLU A N 1
ATOM 2971 C CA . GLU A 1 372 ? 37.292 126.838 105.834 1.00 75.55 372 GLU A CA 1
ATOM 2972 C C . GLU A 1 372 ? 36.852 126.318 104.471 1.00 77.29 372 GLU A C 1
ATOM 2973 O O . GLU A 1 372 ? 35.865 125.589 104.366 1.00 83.30 372 GLU A O 1
ATOM 2979 N N . MET A 1 373 ? 37.592 126.689 103.430 1.00 74.98 373 MET A N 1
ATOM 2980 C CA . MET A 1 373 ? 37.264 126.264 102.073 1.00 75.27 373 MET A CA 1
ATOM 2981 C C . MET A 1 373 ? 38.222 125.209 101.518 1.00 74.56 373 MET A C 1
ATOM 2982 O O . MET A 1 373 ? 39.355 125.067 101.991 1.00 68.17 373 MET A O 1
ATOM 2987 N N . ASN A 1 374 ? 37.752 124.473 100.512 1.00 70.87 374 ASN A N 1
ATOM 2988 C CA . ASN A 1 374 ? 38.542 123.428 99.867 1.00 67.94 374 ASN A CA 1
ATOM 2989 C C . ASN A 1 374 ? 39.794 124.029 99.242 1.00 59.82 374 ASN A C 1
ATOM 2990 O O . ASN A 1 374 ? 39.729 125.070 98.590 1.00 65.64 374 ASN A O 1
ATOM 2995 N N . PRO A 1 375 ? 40.949 123.370 99.418 1.00 62.74 375 PRO A N 1
ATOM 2996 C CA . PRO A 1 375 ? 42.210 123.869 98.858 1.00 63.39 375 PRO A CA 1
ATOM 2997 C C . PRO A 1 375 ? 42.080 124.248 97.383 1.00 61.20 375 PRO A C 1
ATOM 2998 O O . PRO A 1 375 ? 42.559 125.293 96.954 1.00 59.51 375 PRO A O 1
ATOM 3002 N N . ARG A 1 376 ? 41.418 123.389 96.616 1.00 66.93 376 ARG A N 1
ATOM 3003 C CA . ARG A 1 376 ? 41.224 123.611 95.185 1.00 61.04 376 ARG A CA 1
ATOM 3004 C C . ARG A 1 376 ? 40.391 124.856 94.882 1.00 55.75 376 ARG A C 1
ATOM 3005 O O . ARG A 1 376 ? 40.254 125.255 93.726 1.00 52.73 376 ARG A O 1
ATOM 3013 N N . HIS A 1 377 ? 39.839 125.470 95.922 1.00 55.27 377 HIS A N 1
ATOM 3014 C CA . HIS A 1 377 ? 39.030 126.671 95.753 1.00 54.15 377 HIS A CA 1
ATOM 3015 C C . HIS A 1 377 ? 39.825 127.933 96.093 1.00 57.18 377 HIS A C 1
ATOM 3016 O O . HIS A 1 377 ? 39.450 129.041 95.705 1.00 55.93 377 HIS A O 1
ATOM 3023 N N . VAL A 1 378 ? 40.931 127.757 96.809 1.00 53.90 378 VAL A N 1
ATOM 3024 C CA . VAL A 1 378 ? 41.780 128.874 97.208 1.00 52.03 378 VAL A CA 1
ATOM 3025 C C . VAL A 1 378 ? 42.081 129.853 96.072 1.00 58.07 378 VAL A C 1
ATOM 3026 O O . VAL A 1 378 ? 41.963 131.065 96.240 1.00 61.03 378 VAL A O 1
ATOM 3030 N N . GLN A 1 379 ? 42.468 129.326 94.915 1.00 55.01 379 GLN A N 1
ATOM 3031 C CA . GLN A 1 379 ? 42.807 130.172 93.778 1.00 54.43 379 GLN A CA 1
ATOM 3032 C C . GLN A 1 379 ? 41.611 130.733 93.015 1.00 54.37 379 GLN A C 1
ATOM 3033 O O . GLN A 1 379 ? 41.788 131.512 92.075 1.00 42.80 379 GLN A O 1
ATOM 3039 N N . PHE A 1 380 ? 40.401 130.336 93.405 1.00 45.00 380 PHE A N 1
ATOM 3040 C CA . PHE A 1 380 ? 39.199 130.832 92.738 1.00 50.51 380 PHE A CA 1
ATOM 3041 C C . PHE A 1 380 ? 38.400 131.768 93.649 1.00 52.67 380 PHE A C 1
ATOM 3042 O O . PHE A 1 380 ? 37.519 132.496 93.186 1.00 46.77 380 PHE A O 1
ATOM 3050 N N . ALA A 1 381 ? 38.707 131.743 94.943 1.00 52.74 381 ALA A N 1
ATOM 3051 C CA . ALA A 1 381 ? 38.019 132.598 95.906 1.00 55.07 381 ALA A CA 1
ATOM 3052 C C . ALA A 1 381 ? 38.046 134.032 95.400 1.00 54.07 381 ALA A C 1
ATOM 3053 O O . ALA A 1 381 ? 39.090 134.532 94.981 1.00 49.55 381 ALA A O 1
ATOM 3055 N N . LYS A 1 382 ? 36.895 134.693 95.448 1.00 56.85 382 LYS A N 1
ATOM 3056 C CA . LYS A 1 382 ? 36.785 136.066 94.974 1.00 56.03 382 LYS A CA 1
ATOM 3057 C C . LYS A 1 382 ? 36.857 137.133 96.066 1.00 55.94 382 LYS A C 1
ATOM 3058 O O . LYS A 1 382 ? 36.248 137.006 97.131 1.00 58.42 382 LYS A O 1
ATOM 3064 N N . ASP A 1 383 ? 37.643 138.171 95.788 1.00 59.19 383 ASP A N 1
ATOM 3065 C CA . ASP A 1 383 ? 37.778 139.301 96.673 1.00 57.28 383 ASP A CA 1
ATOM 3066 C C . ASP A 1 383 ? 36.565 140.208 96.591 1.00 52.75 383 ASP A C 1
ATOM 3067 O O . ASP A 1 383 ? 36.634 141.317 96.089 1.00 53.80 383 ASP A O 1
ATOM 3072 N N . MET A 1 384 ? 35.417 139.676 97.011 1.00 46.38 384 MET A N 1
ATOM 3073 C CA . MET A 1 384 ? 34.185 140.457 96.866 1.00 54.36 384 MET A CA 1
ATOM 3074 C C . MET A 1 384 ? 33.215 140.135 98.002 1.00 55.41 384 MET A C 1
ATOM 3075 O O . MET A 1 384 ? 33.472 139.241 98.811 1.00 53.85 384 MET A O 1
ATOM 3080 N N . PRO A 1 385 ? 32.101 140.884 98.096 1.00 56.09 385 PRO A N 1
ATOM 3081 C CA . PRO A 1 385 ? 31.100 140.671 99.148 1.00 54.45 385 PRO A CA 1
ATOM 3082 C C . PRO A 1 385 ? 30.348 139.345 99.081 1.00 49.26 385 PRO A C 1
ATOM 3083 O O . PRO A 1 385 ? 29.939 138.907 98.008 1.00 48.18 385 PRO A O 1
ATOM 3087 N N . GLU A 1 386 ? 30.159 138.718 100.239 1.00 47.11 386 GLU A N 1
ATOM 3088 C CA . GLU A 1 386 ? 29.454 137.441 100.312 1.00 50.90 386 GLU A CA 1
ATOM 3089 C C . GLU A 1 386 ? 27.966 137.580 99.985 1.00 52.80 386 GLU A C 1
ATOM 3090 O O . GLU A 1 386 ? 27.346 138.603 100.283 1.00 53.23 386 GLU A O 1
ATOM 3096 N N . THR A 1 387 ? 27.401 136.547 99.366 1.00 49.61 387 THR A N 1
ATOM 3097 C CA . THR A 1 387 ? 25.983 136.539 99.008 1.00 44.73 387 THR A CA 1
ATOM 3098 C C . THR A 1 387 ? 25.498 135.132 98.647 1.00 51.04 387 THR A C 1
ATOM 3099 O O . THR A 1 387 ? 26.299 134.237 98.384 1.00 56.23 387 THR A O 1
ATOM 3103 N N . THR A 1 388 ? 24.182 134.951 98.630 1.00 46.10 388 THR A N 1
ATOM 3104 C CA . THR A 1 388 ? 23.576 133.662 98.313 1.00 44.99 388 THR A CA 1
ATOM 3105 C C . THR A 1 388 ? 22.700 133.805 97.075 1.00 46.85 388 THR A C 1
ATOM 3106 O O . THR A 1 388 ? 22.063 132.850 96.631 1.00 43.51 388 THR A O 1
ATOM 3110 N N . SER A 1 389 ? 22.677 135.009 96.517 1.00 40.71 389 SER A N 1
ATOM 3111 C CA . SER A 1 389 ? 21.856 135.292 95.350 1.00 46.11 389 SER A CA 1
ATOM 3112 C C . SER A 1 389 ? 22.581 135.097 94.023 1.00 42.08 389 SER A C 1
ATOM 3113 O O . SER A 1 389 ? 23.607 135.727 93.764 1.00 39.92 389 SER A O 1
ATOM 3116 N N . ILE A 1 390 ? 22.034 134.224 93.180 1.00 46.63 390 ILE A N 1
ATOM 3117 C CA . ILE A 1 390 ? 22.626 133.972 91.879 1.00 42.39 390 ILE A CA 1
ATOM 3118 C C . ILE A 1 390 ? 22.551 135.286 91.119 1.00 48.01 390 ILE A C 1
ATOM 3119 O O . ILE A 1 390 ? 23.514 135.699 90.470 1.00 45.38 390 ILE A O 1
ATOM 3124 N N . LEU A 1 391 ? 21.403 135.949 91.218 1.00 39.64 391 LEU A N 1
ATOM 3125 C CA . LEU A 1 391 ? 21.202 137.218 90.526 1.00 45.71 391 LEU A CA 1
ATOM 3126 C C . LEU A 1 391 ? 22.175 138.298 90.978 1.00 41.78 391 LEU A C 1
ATOM 3127 O O . LEU A 1 391 ? 22.620 139.105 90.165 1.00 42.82 391 LEU A O 1
ATOM 3132 N N . GLU A 1 392 ? 22.513 138.320 92.265 1.00 40.04 392 GLU A N 1
ATOM 3133 C CA . GLU A 1 392 ? 23.451 139.325 92.747 1.00 42.06 392 GLU A CA 1
ATOM 3134 C C . GLU A 1 392 ? 24.847 139.051 92.207 1.00 40.10 392 GLU A C 1
ATOM 3135 O O . GLU A 1 392 ? 25.563 139.984 91.832 1.00 46.51 392 GLU A O 1
ATOM 3141 N N . VAL A 1 393 ? 25.232 137.775 92.161 1.00 46.86 393 VAL A N 1
ATOM 3142 C CA . VAL A 1 393 ? 26.550 137.391 91.650 1.00 46.56 393 VAL A CA 1
ATOM 3143 C C . VAL A 1 393 ? 26.625 137.656 90.150 1.00 39.76 393 VAL A C 1
ATOM 3144 O O . VAL A 1 393 ? 27.650 138.107 89.644 1.00 40.47 393 VAL A O 1
ATOM 3148 N N . ILE A 1 394 ? 25.533 137.378 89.443 1.00 42.89 394 ILE A N 1
ATOM 3149 C CA . ILE A 1 394 ? 25.475 137.616 88.003 1.00 39.36 394 ILE A CA 1
ATOM 3150 C C . ILE A 1 394 ? 25.697 139.102 87.715 1.00 48.74 394 ILE A C 1
ATOM 3151 O O . ILE A 1 394 ? 26.612 139.470 86.975 1.00 51.78 394 ILE A O 1
ATOM 3156 N N . ARG A 1 395 ? 24.865 139.949 88.314 1.00 44.84 395 ARG A N 1
ATOM 3157 C CA . ARG A 1 395 ? 24.964 141.393 88.138 1.00 45.80 395 ARG A CA 1
ATOM 3158 C C . ARG A 1 395 ? 26.343 141.954 88.497 1.00 42.36 395 ARG A C 1
ATOM 3159 O O . ARG A 1 395 ? 26.802 142.923 87.895 1.00 51.43 395 ARG A O 1
ATOM 3167 N N . ALA A 1 396 ? 27.001 141.348 89.478 1.00 37.67 396 ALA A N 1
ATOM 3168 C CA . ALA A 1 396 ? 28.311 141.825 89.906 1.00 45.82 396 ALA A CA 1
ATOM 3169 C C . ALA A 1 396 ? 29.451 141.423 88.975 1.00 52.82 396 ALA A C 1
ATOM 3170 O O . ALA A 1 396 ? 30.379 142.202 88.754 1.00 56.46 396 ALA A O 1
ATOM 3172 N N . ALA A 1 397 ? 29.385 140.210 88.434 1.00 49.14 397 ALA A N 1
ATOM 3173 C CA . ALA A 1 397 ? 30.434 139.718 87.544 1.00 48.90 397 ALA A CA 1
ATOM 3174 C C . ALA A 1 397 ? 30.026 139.736 86.073 1.00 43.61 397 ALA A C 1
ATOM 3175 O O . ALA A 1 397 ? 30.879 139.683 85.185 1.00 44.59 397 ALA A O 1
ATOM 3177 N N . ARG A 1 398 ? 28.723 139.811 85.818 1.00 33.64 398 ARG A N 1
ATOM 3178 C CA . ARG A 1 398 ? 28.213 139.819 84.448 1.00 43.64 398 ARG A CA 1
ATOM 3179 C C . ARG A 1 398 ? 28.909 138.717 83.636 1.00 46.58 398 ARG A C 1
ATOM 3180 O O . ARG A 1 398 ? 29.470 138.981 82.571 1.00 47.90 398 ARG A O 1
ATOM 3188 N N . PRO A 1 399 ? 28.877 137.467 84.130 1.00 44.04 399 PRO A N 1
ATOM 3189 C CA . PRO A 1 399 ? 29.524 136.366 83.409 1.00 40.51 399 PRO A CA 1
ATOM 3190 C C . PRO A 1 399 ? 28.908 136.198 82.031 1.00 40.45 399 PRO A C 1
ATOM 3191 O O . PRO A 1 399 ? 27.799 136.666 81.783 1.00 34.58 399 PRO A O 1
ATOM 3195 N N . GLY A 1 400 ? 29.631 135.526 81.139 1.00 46.64 400 GLY A N 1
ATOM 3196 C CA . GLY A 1 400 ? 29.119 135.300 79.798 1.00 40.11 400 GLY A CA 1
ATOM 3197 C C . GLY A 1 400 ? 28.571 133.893 79.705 1.00 46.17 400 GLY A C 1
ATOM 3198 O O . GLY A 1 400 ? 27.795 133.567 78.801 1.00 50.27 400 GLY A O 1
ATOM 3199 N N . ALA A 1 401 ? 28.983 133.057 80.655 1.00 38.85 401 ALA A N 1
ATOM 3200 C CA . ALA A 1 401 ? 28.547 131.670 80.708 1.00 43.04 401 ALA A CA 1
ATOM 3201 C C . ALA A 1 401 ? 28.108 131.272 82.115 1.00 39.01 401 ALA A C 1
ATOM 3202 O O . ALA A 1 401 ? 28.758 131.610 83.115 1.00 38.19 401 ALA A O 1
ATOM 3204 N N . LEU A 1 402 ? 26.998 130.544 82.177 1.00 37.25 402 LEU A N 1
ATOM 3205 C CA . LEU A 1 402 ? 26.443 130.074 83.438 1.00 37.41 402 LEU A CA 1
ATOM 3206 C C . LEU A 1 402 ? 26.425 128.548 83.420 1.00 32.11 402 LEU A C 1
ATOM 3207 O O . LEU A 1 402 ? 25.702 127.939 82.628 1.00 35.46 402 LEU A O 1
ATOM 3212 N N . ILE A 1 403 ? 27.216 127.941 84.300 1.00 34.24 403 ILE A N 1
ATOM 3213 C CA . ILE A 1 403 ? 27.308 126.487 84.383 1.00 33.43 403 ILE A CA 1
ATOM 3214 C C . ILE A 1 403 ? 26.820 125.915 85.711 1.00 32.29 403 ILE A C 1
ATOM 3215 O O . ILE A 1 403 ? 27.385 126.195 86.765 1.00 35.45 403 ILE A O 1
ATOM 3220 N N . GLY A 1 404 ? 25.775 125.098 85.652 1.00 30.00 404 GLY A N 1
ATOM 3221 C CA . GLY A 1 404 ? 25.254 124.498 86.866 1.00 34.90 404 GLY A CA 1
ATOM 3222 C C . GLY A 1 404 ? 25.599 123.030 87.078 1.00 32.55 404 GLY A C 1
ATOM 3223 O O . GLY A 1 404 ? 25.297 122.175 86.240 1.00 31.72 404 GLY A O 1
ATOM 3224 N N . ALA A 1 405 ? 26.255 122.747 88.198 1.00 38.01 405 ALA A N 1
ATOM 3225 C CA . ALA A 1 405 ? 26.621 121.385 88.578 1.00 41.58 405 ALA A CA 1
ATOM 3226 C C . ALA A 1 405 ? 26.276 121.274 90.067 1.00 43.55 405 ALA A C 1
ATOM 3227 O O . ALA A 1 405 ? 27.134 121.017 90.926 1.00 29.16 405 ALA A O 1
ATOM 3229 N N . SER A 1 406 ? 24.999 121.518 90.349 1.00 42.64 406 SER A N 1
ATOM 3230 C CA . SER A 1 406 ? 24.445 121.465 91.697 1.00 53.68 406 SER A CA 1
ATOM 3231 C C . SER A 1 406 ? 23.115 120.747 91.564 1.00 54.23 406 SER A C 1
ATOM 3232 O O . SER A 1 406 ? 22.205 121.234 90.894 1.00 67.14 406 SER A O 1
ATOM 3235 N N . THR A 1 407 ? 23.005 119.596 92.202 1.00 50.20 407 THR A N 1
ATOM 3236 C CA . THR A 1 407 ? 21.795 118.782 92.158 1.00 52.09 407 THR A CA 1
ATOM 3237 C C . THR A 1 407 ? 20.447 119.487 92.388 1.00 52.98 407 THR A C 1
ATOM 3238 O O . THR A 1 407 ? 19.430 118.817 92.585 1.00 58.80 407 THR A O 1
ATOM 3242 N N . VAL A 1 408 ? 20.425 120.817 92.356 1.00 45.10 408 VAL A N 1
ATOM 3243 C CA . VAL A 1 408 ? 19.191 121.564 92.591 1.00 41.72 408 VAL A CA 1
ATOM 3244 C C . VAL A 1 408 ? 18.320 121.794 91.359 1.00 42.68 408 VAL A C 1
ATOM 3245 O O . VAL A 1 408 ? 18.666 122.571 90.467 1.00 37.33 408 VAL A O 1
ATOM 3249 N N . ARG A 1 409 ? 17.172 121.122 91.335 1.00 46.46 409 ARG A N 1
ATOM 3250 C CA . ARG A 1 409 ? 16.218 121.232 90.238 1.00 49.90 409 ARG A CA 1
ATOM 3251 C C . ARG A 1 409 ? 15.770 122.676 89.999 1.00 50.45 409 ARG A C 1
ATOM 3252 O O . ARG A 1 409 ? 15.503 123.425 90.938 1.00 46.60 409 ARG A O 1
ATOM 3260 N N . GLY A 1 410 ? 15.696 123.051 88.727 1.00 50.31 410 GLY A N 1
ATOM 3261 C CA . GLY A 1 410 ? 15.257 124.382 88.343 1.00 53.09 410 GLY A CA 1
ATOM 3262 C C . GLY A 1 410 ? 15.819 125.590 89.070 1.00 47.84 410 GLY A C 1
ATOM 3263 O O . GLY A 1 410 ? 15.108 126.583 89.239 1.00 46.77 410 GLY A O 1
ATOM 3264 N N . ALA A 1 411 ? 17.079 125.529 89.490 1.00 38.96 411 ALA A N 1
ATOM 3265 C CA . ALA A 1 411 ? 17.701 126.655 90.181 1.00 39.93 411 ALA A CA 1
ATOM 3266 C C . ALA A 1 411 ? 17.960 127.817 89.218 1.00 45.43 411 ALA A C 1
ATOM 3267 O O . ALA A 1 411 ? 18.246 128.940 89.643 1.00 43.04 411 ALA A O 1
ATOM 3269 N N . PHE A 1 412 ? 17.877 127.532 87.921 1.00 34.64 412 PHE A N 1
ATOM 3270 C CA . PHE A 1 412 ? 18.079 128.542 86.888 1.00 46.13 412 PHE A CA 1
ATOM 3271 C C . PHE A 1 412 ? 16.695 128.966 86.423 1.00 47.78 412 PHE A C 1
ATOM 3272 O O . PHE A 1 412 ? 16.219 128.549 85.367 1.00 44.95 412 PHE A O 1
ATOM 3280 N N . ASN A 1 413 ? 16.051 129.793 87.237 1.00 52.78 413 ASN A N 1
ATOM 3281 C CA . ASN A 1 413 ? 14.704 130.274 86.951 1.00 55.99 413 ASN A CA 1
ATOM 3282 C C . ASN A 1 413 ? 14.689 131.417 85.944 1.00 57.28 413 ASN A C 1
ATOM 3283 O O . ASN A 1 413 ? 15.732 131.978 85.599 1.00 61.67 413 ASN A O 1
ATOM 3288 N N . GLU A 1 414 ? 13.485 131.761 85.493 1.00 58.93 414 GLU A N 1
ATOM 3289 C CA . GLU A 1 414 ? 13.278 132.836 84.530 1.00 54.42 414 GLU A CA 1
ATOM 3290 C C . GLU A 1 414 ? 14.121 134.064 84.848 1.00 49.08 414 GLU A C 1
ATOM 3291 O O . GLU A 1 414 ? 14.858 134.541 83.993 1.00 47.27 414 GLU A O 1
ATOM 3297 N N . GLU A 1 415 ? 14.029 134.570 86.074 1.00 46.84 415 GLU A N 1
ATOM 3298 C CA . GLU A 1 415 ? 14.809 135.746 86.444 1.00 49.82 415 GLU A CA 1
ATOM 3299 C C . GLU A 1 415 ? 16.304 135.577 86.198 1.00 51.96 415 GLU A C 1
ATOM 3300 O O . GLU A 1 415 ? 16.980 136.517 85.768 1.00 47.07 415 GLU A O 1
ATOM 3306 N N . VAL A 1 416 ? 16.824 134.385 86.478 1.00 50.30 416 VAL A N 1
ATOM 3307 C CA . VAL A 1 416 ? 18.245 134.131 86.283 1.00 44.09 416 VAL A CA 1
ATOM 3308 C C . VAL A 1 416 ? 18.587 134.080 84.808 1.00 42.56 416 VAL A C 1
ATOM 3309 O O . VAL A 1 416 ? 19.566 134.680 84.370 1.00 36.45 416 VAL A O 1
ATOM 3313 N N . ILE A 1 417 ? 17.768 133.362 84.049 1.00 41.71 417 ILE A N 1
ATOM 3314 C CA . ILE A 1 417 ? 17.971 133.222 82.617 1.00 37.46 417 ILE A CA 1
ATOM 3315 C C . ILE A 1 417 ? 17.888 134.602 81.966 1.00 43.63 417 ILE A C 1
ATOM 3316 O O . ILE A 1 417 ? 18.750 134.975 81.165 1.00 41.18 417 ILE A O 1
ATOM 3321 N N . ARG A 1 418 ? 16.855 135.360 82.331 1.00 48.46 418 ARG A N 1
ATOM 3322 C CA . ARG A 1 418 ? 16.645 136.708 81.805 1.00 42.27 418 ARG A CA 1
ATOM 3323 C C . ARG A 1 418 ? 17.876 137.559 82.055 1.00 42.29 418 ARG A C 1
ATOM 3324 O O . ARG A 1 418 ? 18.328 138.288 81.173 1.00 48.38 418 ARG A O 1
ATOM 3332 N N . ALA A 1 419 ? 18.410 137.473 83.268 1.00 39.61 419 ALA A N 1
ATOM 3333 C CA . ALA A 1 419 ? 19.594 138.243 83.623 1.00 43.93 419 ALA A CA 1
ATOM 3334 C C . ALA A 1 419 ? 20.733 137.945 82.648 1.00 50.21 419 ALA A C 1
ATOM 3335 O O . ALA A 1 419 ? 21.378 138.857 82.119 1.00 42.66 419 ALA A O 1
ATOM 3337 N N . MET A 1 420 ? 20.971 136.661 82.408 1.00 46.98 420 MET A N 1
ATOM 3338 C CA . MET A 1 420 ? 22.028 136.245 81.504 1.00 43.06 420 MET A CA 1
ATOM 3339 C C . MET A 1 420 ? 21.788 136.770 80.095 1.00 41.01 420 MET A C 1
ATOM 3340 O O . MET A 1 420 ? 22.725 137.180 79.406 1.00 41.39 420 MET A O 1
ATOM 3345 N N . ALA A 1 421 ? 20.530 136.746 79.670 1.00 42.11 421 ALA A N 1
ATOM 3346 C CA . ALA A 1 421 ? 20.166 137.230 78.347 1.00 51.19 421 ALA A CA 1
ATOM 3347 C C . ALA A 1 421 ? 19.865 138.717 78.449 1.00 58.08 421 ALA A C 1
ATOM 3348 O O . ALA A 1 421 ? 18.775 139.168 78.100 1.00 73.11 421 ALA A O 1
ATOM 3350 N N . GLU A 1 422 ? 20.837 139.470 78.950 1.00 60.29 422 GLU A N 1
ATOM 3351 C CA . GLU A 1 422 ? 20.703 140.912 79.105 1.00 63.23 422 GLU A CA 1
ATOM 3352 C C . GLU A 1 422 ? 22.118 141.460 79.134 1.00 61.39 422 GLU A C 1
ATOM 3353 O O . GLU A 1 422 ? 22.396 142.537 78.606 1.00 68.23 422 GLU A O 1
ATOM 3359 N N . ILE A 1 423 ? 23.009 140.698 79.756 1.00 57.21 423 ILE A N 1
ATOM 3360 C CA . ILE A 1 423 ? 24.413 141.069 79.843 1.00 58.87 423 ILE A CA 1
ATOM 3361 C C . ILE A 1 423 ? 25.126 140.445 78.647 1.00 57.37 423 ILE A C 1
ATOM 3362 O O . ILE A 1 423 ? 26.248 140.823 78.314 1.00 60.50 423 ILE A O 1
ATOM 3367 N N . ASN A 1 424 ? 24.456 139.498 77.995 1.00 48.92 424 ASN A N 1
ATOM 3368 C CA . ASN A 1 424 ? 25.043 138.793 76.861 1.00 52.31 424 ASN A CA 1
ATOM 3369 C C . ASN A 1 424 ? 24.067 138.576 75.705 1.00 47.90 424 ASN A C 1
ATOM 3370 O O . ASN A 1 424 ? 22.911 138.201 75.919 1.00 49.23 424 ASN A O 1
ATOM 3375 N N . GLU A 1 425 ? 24.546 138.801 74.484 1.00 50.73 425 GLU A N 1
ATOM 3376 C CA . GLU A 1 425 ? 23.737 138.618 73.275 1.00 52.75 425 GLU A CA 1
ATOM 3377 C C . GLU A 1 425 ? 23.377 137.150 73.072 1.00 53.78 425 GLU A C 1
ATOM 3378 O O . GLU A 1 425 ? 22.270 136.822 72.634 1.00 47.99 425 GLU A O 1
ATOM 3384 N N . ARG A 1 426 ? 24.332 136.274 73.371 1.00 53.43 426 ARG A N 1
ATOM 3385 C CA . ARG A 1 426 ? 24.142 134.833 73.244 1.00 47.11 426 ARG A CA 1
ATOM 3386 C C . ARG A 1 426 ? 24.663 134.163 74.517 1.00 51.07 426 ARG A C 1
ATOM 3387 O O . ARG A 1 426 ? 25.769 133.622 74.554 1.00 44.42 426 ARG A O 1
ATOM 3395 N N . PRO A 1 427 ? 23.857 134.202 75.586 1.00 52.59 427 PRO A N 1
ATOM 3396 C CA . PRO A 1 427 ? 24.192 133.621 76.889 1.00 49.70 427 PRO A CA 1
ATOM 3397 C C . PRO A 1 427 ? 24.431 132.115 76.873 1.00 34.56 427 PRO A C 1
ATOM 3398 O O . PRO A 1 427 ? 23.650 131.354 76.299 1.00 38.54 427 PRO A O 1
ATOM 3402 N N . ILE A 1 428 ? 25.514 131.700 77.519 1.00 40.12 428 ILE A N 1
ATOM 3403 C CA . ILE A 1 428 ? 25.866 130.289 77.602 1.00 38.33 428 ILE A CA 1
ATOM 3404 C C . ILE A 1 428 ? 25.280 129.729 78.895 1.00 36.80 428 ILE A C 1
ATOM 3405 O O . ILE A 1 428 ? 25.670 130.137 79.992 1.00 35.27 428 ILE A O 1
ATOM 3410 N N . ILE A 1 429 ? 24.333 128.803 78.764 1.00 37.67 429 ILE A N 1
ATOM 3411 C CA . ILE A 1 429 ? 23.702 128.191 79.930 1.00 32.52 429 ILE A CA 1
ATOM 3412 C C . ILE A 1 429 ? 23.858 126.673 79.895 1.00 33.39 429 ILE A C 1
ATOM 3413 O O . ILE A 1 429 ? 23.325 126.005 79.009 1.00 36.73 429 ILE A O 1
ATOM 3418 N N . PHE A 1 430 ? 24.595 126.136 80.860 1.00 37.52 430 PHE A N 1
ATOM 3419 C CA . PHE A 1 430 ? 24.817 124.696 80.954 1.00 38.90 430 PHE A CA 1
ATOM 3420 C C . PHE A 1 430 ? 24.195 124.144 82.235 1.00 38.26 430 PHE A C 1
ATOM 3421 O O . PHE A 1 430 ? 24.637 124.475 83.340 1.00 35.73 430 PHE A O 1
ATOM 3429 N N . ALA A 1 431 ? 23.166 123.313 82.081 1.00 36.40 431 ALA A N 1
ATOM 3430 C CA . ALA A 1 431 ? 22.491 122.682 83.219 1.00 36.92 431 ALA A CA 1
ATOM 3431 C C . ALA A 1 431 ? 22.969 121.227 83.214 1.00 34.10 431 ALA A C 1
ATOM 3432 O O . ALA A 1 431 ? 22.403 120.374 82.538 1.00 35.46 431 ALA A O 1
ATOM 3434 N N . LEU A 1 432 ? 24.014 120.957 83.986 1.00 34.17 432 LEU A N 1
ATOM 3435 C CA . LEU A 1 432 ? 24.640 119.639 84.019 1.00 35.73 432 LEU A CA 1
ATOM 3436 C C . LEU A 1 432 ? 24.148 118.602 85.018 1.00 39.63 432 LEU A C 1
ATOM 3437 O O . LEU A 1 432 ? 24.425 117.416 84.850 1.00 44.76 432 LEU A O 1
ATOM 3442 N N . SER A 1 433 ? 23.435 119.016 86.056 1.00 36.01 433 SER A N 1
ATOM 3443 C CA . SER A 1 433 ? 22.961 118.042 87.037 1.00 36.65 433 SER A CA 1
ATOM 3444 C C . SER A 1 433 ? 22.133 116.948 86.382 1.00 36.41 433 SER A C 1
ATOM 3445 O O . SER A 1 433 ? 21.354 117.212 85.471 1.00 39.44 433 SER A O 1
ATOM 3448 N N . ASN A 1 434 ? 22.319 115.718 86.849 1.00 35.03 434 ASN A N 1
ATOM 3449 C CA . ASN A 1 434 ? 21.606 114.565 86.311 1.00 34.50 434 ASN A CA 1
ATOM 3450 C C . ASN A 1 434 ? 20.707 113.948 87.384 1.00 33.11 434 ASN A C 1
ATOM 3451 O O . ASN A 1 434 ? 20.998 114.048 88.573 1.00 37.00 434 ASN A O 1
ATOM 3456 N N . PRO A 1 435 ? 19.587 113.328 86.980 1.00 36.51 435 PRO A N 1
ATOM 3457 C CA . PRO A 1 435 ? 19.127 113.210 85.591 1.00 39.12 435 PRO A CA 1
ATOM 3458 C C . PRO A 1 435 ? 18.433 114.513 85.217 1.00 44.33 435 PRO A C 1
ATOM 3459 O O . PRO A 1 435 ? 18.608 115.522 85.905 1.00 39.75 435 PRO A O 1
ATOM 3463 N N . THR A 1 436 ? 17.640 114.490 84.145 1.00 46.54 436 THR A N 1
ATOM 3464 C CA . THR A 1 436 ? 16.918 115.685 83.711 1.00 47.33 436 THR A CA 1
ATOM 3465 C C . THR A 1 436 ? 16.089 116.265 84.856 1.00 50.60 436 THR A C 1
ATOM 3466 O O . THR A 1 436 ? 15.931 117.481 84.962 1.00 42.17 436 THR A O 1
ATOM 3470 N N . SER A 1 437 ? 15.573 115.392 85.720 1.00 49.56 437 SER A N 1
ATOM 3471 C CA . SER A 1 437 ? 14.757 115.829 86.847 1.00 49.64 437 SER A CA 1
ATOM 3472 C C . SER A 1 437 ? 15.529 116.690 87.843 1.00 48.92 437 SER A C 1
ATOM 3473 O O . SER A 1 437 ? 14.929 117.284 88.738 1.00 54.18 437 SER A O 1
ATOM 3476 N N . LYS A 1 438 ? 16.853 116.755 87.702 1.00 34.69 438 LYS A N 1
ATOM 3477 C CA . LYS A 1 438 ? 17.656 117.571 88.614 1.00 32.71 438 LYS A CA 1
ATOM 3478 C C . LYS A 1 438 ? 18.265 118.765 87.877 1.00 38.89 438 LYS A C 1
ATOM 3479 O O . LYS A 1 438 ? 18.929 119.615 88.480 1.00 32.36 438 LYS A O 1
ATOM 3485 N N . ALA A 1 439 ? 18.032 118.821 86.569 1.00 36.58 439 ALA A N 1
ATOM 3486 C CA . ALA A 1 439 ? 18.562 119.893 85.737 1.00 40.44 439 ALA A CA 1
ATOM 3487 C C . ALA A 1 439 ? 18.222 121.280 86.282 1.00 43.19 439 ALA A C 1
ATOM 3488 O O . ALA A 1 439 ? 17.069 121.558 86.621 1.00 36.52 439 ALA A O 1
ATOM 3490 N N . GLU A 1 440 ? 19.234 122.144 86.370 1.00 44.64 440 GLU A N 1
ATOM 3491 C CA . GLU A 1 440 ? 19.045 123.505 86.861 1.00 38.67 440 GLU A CA 1
ATOM 3492 C C . GLU A 1 440 ? 17.998 124.234 86.018 1.00 46.06 440 GLU A C 1
ATOM 3493 O O . GLU A 1 440 ? 17.453 125.256 86.442 1.00 44.42 440 GLU A O 1
ATOM 3499 N N . CYS A 1 441 ? 17.737 123.708 84.821 1.00 40.86 441 CYS A N 1
ATOM 3500 C CA . CYS A 1 441 ? 16.723 124.256 83.923 1.00 43.37 441 CYS A CA 1
ATOM 3501 C C . CYS A 1 441 ? 16.650 123.404 82.662 1.00 46.36 441 CYS A C 1
ATOM 3502 O O . CYS A 1 441 ? 17.641 122.801 82.253 1.00 43.81 441 CYS A O 1
ATOM 3505 N N . THR A 1 442 ? 15.467 123.321 82.065 1.00 46.77 442 THR A N 1
ATOM 3506 C CA . THR A 1 442 ? 15.297 122.533 80.851 1.00 43.39 442 THR A CA 1
ATOM 3507 C C . THR A 1 442 ? 15.746 123.380 79.664 1.00 47.65 442 THR A C 1
ATOM 3508 O O . THR A 1 442 ? 15.974 124.584 79.805 1.00 43.77 442 THR A O 1
ATOM 3512 N N . ALA A 1 443 ? 15.881 122.749 78.502 1.00 47.08 443 ALA A N 1
ATOM 3513 C CA . ALA A 1 443 ? 16.292 123.461 77.298 1.00 48.63 443 ALA A CA 1
ATOM 3514 C C . ALA A 1 443 ? 15.176 124.418 76.907 1.00 51.03 443 ALA A C 1
ATOM 3515 O O . ALA A 1 443 ? 15.425 125.572 76.554 1.00 47.67 443 ALA A O 1
ATOM 3517 N N . GLU A 1 444 ? 13.943 123.925 76.985 1.00 49.81 444 GLU A N 1
ATOM 3518 C CA . GLU A 1 444 ? 12.765 124.713 76.638 1.00 57.76 444 GLU A CA 1
ATOM 3519 C C . GLU A 1 444 ? 12.728 126.038 77.394 1.00 55.94 444 GLU A C 1
ATOM 3520 O O . GLU A 1 444 ? 12.356 127.073 76.835 1.00 51.51 444 GLU A O 1
ATOM 3526 N N . GLU A 1 445 ? 13.116 126.000 78.665 1.00 53.62 445 GLU A N 1
ATOM 3527 C CA . GLU A 1 445 ? 13.129 127.195 79.501 1.00 51.60 445 GLU A CA 1
ATOM 3528 C C . GLU A 1 445 ? 14.256 128.143 79.116 1.00 47.46 445 GLU A C 1
ATOM 3529 O O . GLU A 1 445 ? 14.073 129.359 79.103 1.00 46.83 445 GLU A O 1
ATOM 3535 N N . ALA A 1 446 ? 15.422 127.584 78.805 1.00 43.96 446 ALA A N 1
ATOM 3536 C CA . ALA A 1 446 ? 16.581 128.391 78.430 1.00 42.96 446 ALA A CA 1
ATOM 3537 C C . ALA A 1 446 ? 16.361 129.150 77.122 1.00 45.93 446 ALA A C 1
ATOM 3538 O O . ALA A 1 446 ? 16.798 130.292 76.976 1.00 43.56 446 ALA A O 1
ATOM 3540 N N . TYR A 1 447 ? 15.683 128.517 76.172 1.00 38.75 447 TYR A N 1
ATOM 3541 C CA . TYR A 1 447 ? 15.430 129.150 74.885 1.00 51.43 447 TYR A CA 1
ATOM 3542 C C . TYR A 1 447 ? 14.267 130.131 74.970 1.00 56.76 447 TYR A C 1
ATOM 3543 O O . TYR A 1 447 ? 14.343 131.242 74.443 1.00 59.97 447 TYR A O 1
ATOM 3552 N N . THR A 1 448 ? 13.196 129.725 75.642 1.00 55.62 448 THR A N 1
ATOM 3553 C CA . THR A 1 448 ? 12.027 130.583 75.791 1.00 56.59 448 THR A CA 1
ATOM 3554 C C . THR A 1 448 ? 12.383 131.882 76.514 1.00 55.29 448 THR A C 1
ATOM 3555 O O . THR A 1 448 ? 12.026 132.968 76.067 1.00 60.91 448 THR A O 1
ATOM 3559 N N . PHE A 1 449 ? 13.107 131.763 77.621 1.00 50.17 449 PHE A N 1
ATOM 3560 C CA . PHE A 1 449 ? 13.498 132.917 78.421 1.00 52.11 449 PHE A CA 1
ATOM 3561 C C . PHE A 1 449 ? 14.690 133.707 77.892 1.00 51.61 449 PHE A C 1
ATOM 3562 O O . PHE A 1 449 ? 15.255 134.539 78.601 1.00 53.80 449 PHE A O 1
ATOM 3570 N N . THR A 1 450 ? 15.077 133.441 76.650 1.00 46.80 450 THR A N 1
ATOM 3571 C CA . THR A 1 450 ? 16.183 134.162 76.027 1.00 49.43 450 THR A CA 1
ATOM 3572 C C . THR A 1 450 ? 15.786 134.471 74.591 1.00 45.41 450 THR A C 1
ATOM 3573 O O . THR A 1 450 ? 16.593 134.958 73.800 1.00 44.45 450 THR A O 1
ATOM 3577 N N . ASN A 1 451 ? 14.529 134.181 74.267 1.00 51.27 451 ASN A N 1
ATOM 3578 C CA . ASN A 1 451 ? 14.007 134.413 72.929 1.00 54.25 451 ASN A CA 1
ATOM 3579 C C . ASN A 1 451 ? 14.833 133.605 71.941 1.00 62.99 451 ASN A C 1
ATOM 3580 O O . ASN A 1 451 ? 15.039 134.014 70.798 1.00 65.55 451 ASN A O 1
ATOM 3585 N N . GLY A 1 452 ? 15.316 132.456 72.404 1.00 63.05 452 GLY A N 1
ATOM 3586 C CA . GLY A 1 452 ? 16.105 131.573 71.563 1.00 59.35 452 GLY A CA 1
ATOM 3587 C C . GLY A 1 452 ? 17.490 132.074 71.203 1.00 55.88 452 GLY A C 1
ATOM 3588 O O . GLY A 1 452 ? 17.926 131.918 70.067 1.00 64.27 452 GLY A O 1
ATOM 3589 N N . ALA A 1 453 ? 18.192 132.663 72.164 1.00 52.80 453 ALA A N 1
ATOM 3590 C CA . ALA A 1 453 ? 19.531 133.176 71.905 1.00 51.52 453 ALA A CA 1
ATOM 3591 C C . ALA A 1 453 ? 20.566 132.489 72.790 1.00 53.35 453 ALA A C 1
ATOM 3592 O O . ALA A 1 453 ? 21.768 132.608 72.563 1.00 48.89 453 ALA A O 1
ATOM 3594 N N . ALA A 1 454 ? 20.095 131.768 73.800 1.00 50.58 454 ALA A N 1
ATOM 3595 C CA . ALA A 1 454 ? 20.987 131.080 74.723 1.00 47.74 454 ALA A CA 1
ATOM 3596 C C . ALA A 1 454 ? 21.730 129.904 74.081 1.00 44.61 454 ALA A C 1
ATOM 3597 O O . ALA A 1 454 ? 21.207 129.233 73.194 1.00 36.77 454 ALA A O 1
ATOM 3599 N N . LEU A 1 455 ? 22.957 129.672 74.533 1.00 43.98 455 LEU A N 1
ATOM 3600 C CA . LEU A 1 455 ? 23.768 128.558 74.052 1.00 46.24 455 LEU A CA 1
ATOM 3601 C C . LEU A 1 455 ? 23.663 127.528 75.171 1.00 46.52 455 LEU A C 1
ATOM 3602 O O . LEU A 1 455 ? 24.426 127.558 76.138 1.00 35.07 455 LEU A O 1
ATOM 3607 N N . TYR A 1 456 ? 22.708 126.616 75.023 1.00 47.55 456 TYR A N 1
ATOM 3608 C CA . TYR A 1 456 ? 22.425 125.612 76.039 1.00 49.56 456 TYR A CA 1
ATOM 3609 C C . TYR A 1 456 ? 22.954 124.201 75.800 1.00 46.47 456 TYR A C 1
ATOM 3610 O O . TYR A 1 456 ? 22.962 123.702 74.677 1.00 45.94 456 TYR A O 1
ATOM 3619 N N . ALA A 1 457 ? 23.378 123.567 76.889 1.00 49.89 457 ALA A N 1
ATOM 3620 C CA . ALA A 1 457 ? 23.876 122.196 76.880 1.00 47.47 457 ALA A CA 1
ATOM 3621 C C . ALA A 1 457 ? 23.442 121.600 78.219 1.00 46.68 457 ALA A C 1
ATOM 3622 O O . ALA A 1 457 ? 23.310 122.323 79.204 1.00 44.25 457 ALA A O 1
ATOM 3624 N N . SER A 1 458 ? 23.218 120.292 78.261 1.00 40.65 458 SER A N 1
ATOM 3625 C CA . SER A 1 458 ? 22.783 119.653 79.500 1.00 44.43 458 SER A CA 1
ATOM 3626 C C . SER A 1 458 ? 23.472 118.322 79.753 1.00 49.43 458 SER A C 1
ATOM 3627 O O . SER A 1 458 ? 24.046 117.728 78.845 1.00 44.85 458 SER A O 1
ATOM 3630 N N . GLY A 1 459 ? 23.404 117.858 80.995 1.00 48.79 459 GLY A N 1
ATOM 3631 C CA . GLY A 1 459 ? 24.008 116.586 81.333 1.00 56.86 459 GLY A CA 1
ATOM 3632 C C . GLY A 1 459 ? 23.119 115.477 80.808 1.00 59.40 459 GLY A C 1
ATOM 3633 O O . GLY A 1 459 ? 23.598 114.471 80.288 1.00 59.93 459 GLY A O 1
ATOM 3634 N N . SER A 1 460 ? 21.812 115.679 80.935 1.00 59.83 460 SER A N 1
ATOM 3635 C CA . SER A 1 460 ? 20.830 114.707 80.480 1.00 56.98 460 SER A CA 1
ATOM 3636 C C . SER A 1 460 ? 20.019 115.281 79.322 1.00 60.33 460 SER A C 1
ATOM 3637 O O . SER A 1 460 ? 19.513 116.399 79.396 1.00 66.31 460 SER A O 1
ATOM 3640 N N . PRO A 1 461 ? 19.884 114.506 78.238 1.00 61.72 461 PRO A N 1
ATOM 3641 C CA . PRO A 1 461 ? 19.166 114.812 76.993 1.00 61.87 461 PRO A CA 1
ATOM 3642 C C . PRO A 1 461 ? 17.751 115.380 77.094 1.00 58.02 461 PRO A C 1
ATOM 3643 O O . PRO A 1 461 ? 16.901 114.833 77.796 1.00 55.34 461 PRO A O 1
ATOM 3647 N N . PHE A 1 462 ? 17.511 116.477 76.374 1.00 55.04 462 PHE A N 1
ATOM 3648 C CA . PHE A 1 462 ? 16.196 117.116 76.322 1.00 57.73 462 PHE A CA 1
ATOM 3649 C C . PHE A 1 462 ? 15.691 117.114 74.876 1.00 62.20 462 PHE A C 1
ATOM 3650 O O . PHE A 1 462 ? 16.473 117.245 73.935 1.00 59.67 462 PHE A O 1
ATOM 3658 N N . PRO A 1 463 ? 14.373 116.970 74.682 1.00 65.38 463 PRO A N 1
ATOM 3659 C CA . PRO A 1 463 ? 13.777 116.951 73.340 1.00 63.40 463 PRO A CA 1
ATOM 3660 C C . PRO A 1 463 ? 14.104 118.207 72.539 1.00 61.40 463 PRO A C 1
ATOM 3661 O O . PRO A 1 463 ? 14.646 119.171 73.078 1.00 63.13 463 PRO A O 1
ATOM 3665 N N . ASN A 1 464 ? 13.774 118.191 71.251 1.00 62.12 464 ASN A N 1
ATOM 3666 C CA . ASN A 1 464 ? 14.012 119.346 70.393 1.00 66.44 464 ASN A CA 1
ATOM 3667 C C . ASN A 1 464 ? 12.945 120.396 70.685 1.00 67.02 464 ASN A C 1
ATOM 3668 O O . ASN A 1 464 ? 11.809 120.058 71.017 1.00 61.22 464 ASN A O 1
ATOM 3673 N N . PHE A 1 465 ? 13.309 121.668 70.557 1.00 70.17 465 PHE A N 1
ATOM 3674 C CA . PHE A 1 465 ? 12.370 122.750 70.825 1.00 71.56 465 PHE A CA 1
ATOM 3675 C C . PHE A 1 465 ? 12.069 123.585 69.584 1.00 72.07 465 PHE A C 1
ATOM 3676 O O . PHE A 1 465 ? 12.959 123.879 68.786 1.00 67.58 465 PHE A O 1
ATOM 3684 N N . GLU A 1 466 ? 10.805 123.968 69.430 1.00 76.17 466 GLU A N 1
ATOM 3685 C CA . GLU A 1 466 ? 10.381 124.766 68.286 1.00 81.23 466 GLU A CA 1
ATOM 3686 C C . GLU A 1 466 ? 9.727 126.071 68.725 1.00 78.58 466 GLU A C 1
ATOM 3687 O O . GLU A 1 466 ? 8.552 126.097 69.092 1.00 74.84 466 GLU A O 1
ATOM 3693 N N . LEU A 1 467 ? 10.501 127.152 68.680 1.00 80.69 467 LEU A N 1
ATOM 3694 C CA . LEU A 1 467 ? 10.023 128.471 69.084 1.00 87.29 467 LEU A CA 1
ATOM 3695 C C . LEU A 1 467 ? 10.036 129.480 67.939 1.00 88.19 467 LEU A C 1
ATOM 3696 O O . LEU A 1 467 ? 11.093 129.780 67.380 1.00 87.16 467 LEU A O 1
ATOM 3701 N N . ASN A 1 468 ? 8.860 130.010 67.611 1.00 88.31 468 ASN A N 1
ATOM 3702 C CA . ASN A 1 468 ? 8.721 131.001 66.545 1.00 88.18 468 ASN A CA 1
ATOM 3703 C C . ASN A 1 468 ? 9.399 130.574 65.246 1.00 84.41 468 ASN A C 1
ATOM 3704 O O . ASN A 1 468 ? 10.129 131.358 64.636 1.00 80.58 468 ASN A O 1
ATOM 3709 N N . GLY A 1 469 ? 9.155 129.336 64.825 1.00 82.19 469 GLY A N 1
ATOM 3710 C CA . GLY A 1 469 ? 9.755 128.844 63.598 1.00 80.59 469 GLY A CA 1
ATOM 3711 C C . GLY A 1 469 ? 11.123 128.218 63.806 1.00 79.56 469 GLY A C 1
ATOM 3712 O O . GLY A 1 469 ? 11.357 127.081 63.396 1.00 83.53 469 GLY A O 1
ATOM 3713 N N . HIS A 1 470 ? 12.026 128.961 64.440 1.00 78.27 470 HIS A N 1
ATOM 3714 C CA . HIS A 1 470 ? 13.383 128.485 64.710 1.00 77.96 470 HIS A CA 1
ATOM 3715 C C . HIS A 1 470 ? 13.379 127.203 65.536 1.00 78.14 470 HIS A C 1
ATOM 3716 O O . HIS A 1 470 ? 12.821 127.162 66.634 1.00 76.35 470 HIS A O 1
ATOM 3723 N N . THR A 1 471 ? 14.008 126.159 65.006 1.00 76.92 471 THR A N 1
ATOM 3724 C CA . THR A 1 471 ? 14.079 124.880 65.703 1.00 74.67 471 THR A CA 1
ATOM 3725 C C . THR A 1 471 ? 15.387 124.804 66.481 1.00 68.51 471 THR A C 1
ATOM 3726 O O . THR A 1 471 ? 16.417 125.300 66.022 1.00 67.56 471 THR A O 1
ATOM 3730 N N . TYR A 1 472 ? 15.339 124.192 67.660 1.00 61.51 472 TYR A N 1
ATOM 3731 C CA . TYR A 1 472 ? 16.527 124.053 68.493 1.00 61.78 472 TYR A CA 1
ATOM 3732 C C . TYR A 1 472 ? 16.781 122.597 68.889 1.00 61.41 472 TYR A C 1
ATOM 3733 O O . TYR A 1 472 ? 15.859 121.869 69.266 1.00 55.65 472 TYR A O 1
ATOM 3742 N N . LYS A 1 473 ? 18.039 122.181 68.789 1.00 57.09 473 LYS A N 1
ATOM 3743 C CA . LYS A 1 473 ? 18.438 120.825 69.147 1.00 55.20 473 LYS A CA 1
ATOM 3744 C C . LYS A 1 473 ? 19.499 120.924 70.239 1.00 56.21 473 LYS A C 1
ATOM 3745 O O . LYS A 1 473 ? 20.696 120.841 69.964 1.00 60.09 473 LYS A O 1
ATOM 3751 N N . PRO A 1 474 ? 19.070 121.108 71.496 1.00 48.82 474 PRO A N 1
ATOM 3752 C CA . PRO A 1 474 ? 20.018 121.216 72.608 1.00 47.69 474 PRO A CA 1
ATOM 3753 C C . PRO A 1 474 ? 20.883 119.959 72.721 1.00 47.47 474 PRO A C 1
ATOM 3754 O O . PRO A 1 474 ? 20.388 118.837 72.569 1.00 46.59 474 PRO A O 1
ATOM 3758 N N . GLY A 1 475 ? 22.172 120.154 72.978 1.00 45.22 475 GLY A N 1
ATOM 3759 C CA . GLY A 1 475 ? 23.084 119.029 73.093 1.00 48.44 475 GLY A CA 1
ATOM 3760 C C . GLY A 1 475 ? 23.380 118.558 74.507 1.00 52.62 475 GLY A C 1
ATOM 3761 O O . GLY A 1 475 ? 23.050 119.229 75.490 1.00 47.07 475 GLY A O 1
ATOM 3762 N N . GLN A 1 476 ? 24.016 117.393 74.601 1.00 51.88 476 GLN A N 1
ATOM 3763 C CA . GLN A 1 476 ? 24.373 116.793 75.883 1.00 48.45 476 GLN A CA 1
ATOM 3764 C C . GLN A 1 476 ? 25.890 116.794 76.064 1.00 42.05 476 GLN A C 1
ATOM 3765 O O . GLN A 1 476 ? 26.626 116.471 75.140 1.00 40.19 476 GLN A O 1
ATOM 3771 N N . GLY A 1 477 ? 26.360 117.151 77.252 1.00 48.32 477 GLY A N 1
ATOM 3772 C CA . GLY A 1 477 ? 27.794 117.145 77.500 1.00 40.46 477 GLY A CA 1
ATOM 3773 C C . GLY A 1 477 ? 28.204 115.751 77.946 1.00 40.07 477 GLY A C 1
ATOM 3774 O O . GLY A 1 477 ? 28.632 115.542 79.088 1.00 38.70 477 GLY A O 1
ATOM 3775 N N . ASN A 1 478 ? 28.078 114.798 77.028 1.00 30.68 478 ASN A N 1
ATOM 3776 C CA . ASN A 1 478 ? 28.388 113.400 77.295 1.00 27.92 478 ASN A CA 1
ATOM 3777 C C . ASN A 1 478 ? 29.878 113.059 77.247 1.00 34.39 478 ASN A C 1
ATOM 3778 O O . ASN A 1 478 ? 30.560 113.344 76.264 1.00 34.31 478 ASN A O 1
ATOM 3783 N N . ASN A 1 479 ? 30.373 112.436 78.311 1.00 38.70 479 ASN A N 1
ATOM 3784 C CA . ASN A 1 479 ? 31.778 112.039 78.400 1.00 37.97 479 ASN A CA 1
ATOM 3785 C C . ASN A 1 479 ? 32.171 111.126 77.246 1.00 39.95 479 ASN A C 1
ATOM 3786 O O . ASN A 1 479 ? 33.335 111.078 76.855 1.00 37.93 479 ASN A O 1
ATOM 3791 N N . ALA A 1 480 ? 31.189 110.412 76.705 1.00 28.67 480 ALA A N 1
ATOM 3792 C CA . ALA A 1 480 ? 31.417 109.500 75.599 1.00 24.95 480 ALA A CA 1
ATOM 3793 C C . ALA A 1 480 ? 32.087 110.163 74.405 1.00 39.86 480 ALA A C 1
ATOM 3794 O O . ALA A 1 480 ? 32.619 109.467 73.536 1.00 35.10 480 ALA A O 1
ATOM 3796 N N . TYR A 1 481 ? 32.043 111.498 74.346 1.00 32.23 481 TYR A N 1
ATOM 3797 C CA . TYR A 1 481 ? 32.667 112.245 73.247 1.00 36.23 481 TYR A CA 1
ATOM 3798 C C . TYR A 1 481 ? 34.186 112.272 73.399 1.00 35.63 481 TYR A C 1
ATOM 3799 O O . TYR A 1 481 ? 34.917 112.455 72.427 1.00 44.72 481 TYR A O 1
ATOM 3808 N N . ILE A 1 482 ? 34.650 112.089 74.628 1.00 33.11 482 ILE A N 1
ATOM 3809 C CA . ILE A 1 482 ? 36.070 112.140 74.930 1.00 29.58 482 ILE A CA 1
ATOM 3810 C C . ILE A 1 482 ? 36.781 110.812 75.241 1.00 35.36 482 ILE A C 1
ATOM 3811 O O . ILE A 1 482 ? 37.693 110.422 74.517 1.00 35.29 482 ILE A O 1
ATOM 3816 N N . PHE A 1 483 ? 36.365 110.116 76.299 1.00 33.06 483 PHE A N 1
ATOM 3817 C CA . PHE A 1 483 ? 37.054 108.891 76.709 1.00 36.61 483 PHE A CA 1
ATOM 3818 C C . PHE A 1 483 ? 37.344 107.801 75.671 1.00 30.40 483 PHE A C 1
ATOM 3819 O O . PHE A 1 483 ? 38.410 107.191 75.708 1.00 35.78 483 PHE A O 1
ATOM 3827 N N . PRO A 1 484 ? 36.426 107.547 74.726 1.00 33.37 484 PRO A N 1
ATOM 3828 C CA . PRO A 1 484 ? 36.756 106.497 73.755 1.00 32.38 484 PRO A CA 1
ATOM 3829 C C . PRO A 1 484 ? 38.029 106.856 72.978 1.00 34.50 484 PRO A C 1
ATOM 3830 O O . PRO A 1 484 ? 38.992 106.086 72.947 1.00 33.76 484 PRO A O 1
ATOM 3834 N N . GLY A 1 485 ? 38.023 108.034 72.362 1.00 29.79 485 GLY A N 1
ATOM 3835 C CA . GLY A 1 485 ? 39.168 108.483 71.586 1.00 26.57 485 GLY A CA 1
ATOM 3836 C C . GLY A 1 485 ? 40.436 108.628 72.398 1.00 32.40 485 GLY A C 1
ATOM 3837 O O . GLY A 1 485 ? 41.524 108.332 71.906 1.00 34.05 485 GLY A O 1
ATOM 3838 N N . VAL A 1 486 ? 40.313 109.087 73.641 1.00 30.38 486 VAL A N 1
ATOM 3839 C CA . VAL A 1 486 ? 41.491 109.245 74.486 1.00 28.52 486 VAL A CA 1
ATOM 3840 C C . VAL A 1 486 ? 42.054 107.871 74.828 1.00 31.43 486 VAL A C 1
ATOM 3841 O O . VAL A 1 486 ? 43.263 107.699 74.942 1.00 31.62 486 VAL A O 1
ATOM 3845 N N . ALA A 1 487 ? 41.162 106.900 74.995 1.00 27.58 487 ALA A N 1
ATOM 3846 C CA . ALA A 1 487 ? 41.565 105.537 75.299 1.00 30.34 487 ALA A CA 1
ATOM 3847 C C . ALA A 1 487 ? 42.241 104.927 74.065 1.00 28.21 487 ALA A C 1
ATOM 3848 O O . ALA A 1 487 ? 43.319 104.351 74.165 1.00 26.97 487 ALA A O 1
ATOM 3850 N N . LEU A 1 488 ? 41.604 105.079 72.905 1.00 30.78 488 LEU A N 1
ATOM 3851 C CA . LEU A 1 488 ? 42.127 104.540 71.649 1.00 34.80 488 LEU A CA 1
ATOM 3852 C C . LEU A 1 488 ? 43.542 105.031 71.369 1.00 35.21 488 LEU A C 1
ATOM 3853 O O . LEU A 1 488 ? 44.463 104.233 71.208 1.00 34.09 488 LEU A O 1
ATOM 3858 N N . GLY A 1 489 ? 43.707 106.349 71.312 1.00 35.73 489 GLY A N 1
ATOM 3859 C CA . GLY A 1 489 ? 45.015 106.921 71.056 1.00 32.39 489 GLY A CA 1
ATOM 3860 C C . GLY A 1 489 ? 46.044 106.446 72.058 1.00 29.17 489 GLY A C 1
ATOM 3861 O O . GLY A 1 489 ? 47.174 106.132 71.701 1.00 38.75 489 GLY A O 1
ATOM 3862 N N . THR A 1 490 ? 45.646 106.378 73.319 1.00 30.30 490 THR A N 1
ATOM 3863 C CA . THR A 1 490 ? 46.541 105.946 74.389 1.00 22.33 490 THR A CA 1
ATOM 3864 C C . THR A 1 490 ? 47.006 104.499 74.213 1.00 28.34 490 THR A C 1
ATOM 3865 O O . THR A 1 490 ? 48.171 104.172 74.437 1.00 26.27 490 THR A O 1
ATOM 3869 N N . ILE A 1 491 ? 46.092 103.633 73.802 1.00 29.30 491 ILE A N 1
ATOM 3870 C CA . ILE A 1 491 ? 46.421 102.229 73.618 1.00 24.09 491 ILE A CA 1
ATOM 3871 C C . ILE A 1 491 ? 47.294 102.013 72.376 1.00 29.87 491 ILE A C 1
ATOM 3872 O O . ILE A 1 491 ? 48.425 101.533 72.481 1.00 28.88 491 ILE A O 1
ATOM 3877 N N . LEU A 1 492 ? 46.775 102.399 71.214 1.00 20.81 492 LEU A N 1
ATOM 3878 C CA . LEU A 1 492 ? 47.481 102.228 69.949 1.00 34.50 492 LEU A CA 1
ATOM 3879 C C . LEU A 1 492 ? 48.902 102.773 69.910 1.00 36.24 492 LEU A C 1
ATOM 3880 O O . LEU A 1 492 ? 49.768 102.180 69.273 1.00 36.40 492 LEU A O 1
ATOM 3885 N N . PHE A 1 493 ? 49.151 103.891 70.584 1.00 36.89 493 PHE A N 1
ATOM 3886 C CA . PHE A 1 493 ? 50.484 104.476 70.579 1.00 29.16 493 PHE A CA 1
ATOM 3887 C C . PHE A 1 493 ? 51.268 104.292 71.864 1.00 24.74 493 PHE A C 1
ATOM 3888 O O . PHE A 1 493 ? 52.397 104.767 71.979 1.00 27.91 493 PHE A O 1
ATOM 3896 N N . GLN A 1 494 ? 50.677 103.589 72.827 1.00 20.02 494 GLN A N 1
ATOM 3897 C CA . GLN A 1 494 ? 51.350 103.322 74.086 1.00 26.08 494 GLN A CA 1
ATOM 3898 C C . GLN A 1 494 ? 51.839 104.583 74.778 1.00 32.43 494 GLN A C 1
ATOM 3899 O O . GLN A 1 494 ? 52.987 104.660 75.227 1.00 32.60 494 GLN A O 1
ATOM 3905 N N . ILE A 1 495 ? 50.965 105.576 74.858 1.00 39.83 495 ILE A N 1
ATOM 3906 C CA . ILE A 1 495 ? 51.302 106.823 75.526 1.00 33.30 495 ILE A CA 1
ATOM 3907 C C . ILE A 1 495 ? 51.566 106.457 76.987 1.00 35.71 495 ILE A C 1
ATOM 3908 O O . ILE A 1 495 ? 50.775 105.750 77.604 1.00 34.93 495 ILE A O 1
ATOM 3913 N N . ARG A 1 496 ? 52.686 106.924 77.530 1.00 31.67 496 ARG A N 1
ATOM 3914 C CA . ARG A 1 496 ? 53.067 106.608 78.905 1.00 36.55 496 ARG A CA 1
ATOM 3915 C C . ARG A 1 496 ? 52.139 107.179 79.977 1.00 36.83 496 ARG A C 1
ATOM 3916 O O . ARG A 1 496 ? 51.802 106.497 80.951 1.00 35.19 496 ARG A O 1
ATOM 3924 N N . HIS A 1 497 ? 51.751 108.440 79.808 1.00 34.27 497 HIS A N 1
ATOM 3925 C CA . HIS A 1 497 ? 50.875 109.100 80.766 1.00 31.97 497 HIS A CA 1
ATOM 3926 C C . HIS A 1 497 ? 49.924 110.039 80.053 1.00 33.29 497 HIS A C 1
ATOM 3927 O O . HIS A 1 497 ? 50.265 110.618 79.023 1.00 40.24 497 HIS A O 1
ATOM 3934 N N . VAL A 1 498 ? 48.720 110.176 80.600 1.00 42.17 498 VAL A N 1
ATOM 3935 C CA . VAL A 1 498 ? 47.707 111.046 80.020 1.00 40.34 498 VAL A CA 1
ATOM 3936 C C . VAL A 1 498 ? 47.526 112.278 80.905 1.00 45.59 498 VAL A C 1
ATOM 3937 O O . VAL A 1 498 ? 47.082 112.167 82.048 1.00 36.31 498 VAL A O 1
ATOM 3941 N N . ASP A 1 499 ? 47.874 113.450 80.382 1.00 45.79 499 ASP A N 1
ATOM 3942 C CA . ASP A 1 499 ? 47.730 114.681 81.152 1.00 33.85 499 ASP A CA 1
ATOM 3943 C C . ASP A 1 499 ? 46.666 115.625 80.602 1.00 39.11 499 ASP A C 1
ATOM 3944 O O . ASP A 1 499 ? 46.040 115.358 79.573 1.00 38.20 499 ASP A O 1
ATOM 3949 N N . ASN A 1 500 ? 46.469 116.736 81.303 1.00 42.61 500 ASN A N 1
ATOM 3950 C CA . ASN A 1 500 ? 45.478 117.728 80.914 1.00 44.04 500 ASN A CA 1
ATOM 3951 C C . ASN A 1 500 ? 45.614 118.154 79.462 1.00 37.54 500 ASN A C 1
ATOM 3952 O O . ASN A 1 500 ? 44.621 118.289 78.747 1.00 46.15 500 ASN A O 1
ATOM 3957 N N . ASP A 1 501 ? 46.848 118.372 79.030 1.00 40.22 501 ASP A N 1
ATOM 3958 C CA . ASP A 1 501 ? 47.101 118.803 77.663 1.00 38.69 501 ASP A CA 1
ATOM 3959 C C . ASP A 1 501 ? 46.421 117.879 76.669 1.00 32.76 501 ASP A C 1
ATOM 3960 O O . ASP A 1 501 ? 45.786 118.342 75.722 1.00 36.36 501 ASP A O 1
ATOM 3965 N N . LEU A 1 502 ? 46.524 116.572 76.900 1.00 37.47 502 LEU A N 1
ATOM 3966 C CA . LEU A 1 502 ? 45.899 115.606 76.002 1.00 32.07 502 LEU A CA 1
ATOM 3967 C C . LEU A 1 502 ? 44.363 115.675 76.049 1.00 35.79 502 LEU A C 1
ATOM 3968 O O . LEU A 1 502 ? 43.707 115.567 75.008 1.00 36.56 502 LEU A O 1
ATOM 3973 N N . PHE A 1 503 ? 43.780 115.857 77.235 1.00 31.82 503 PHE A N 1
ATOM 3974 C CA . PHE A 1 503 ? 42.319 115.973 77.317 1.00 34.31 503 PHE A CA 1
ATOM 3975 C C . PHE A 1 503 ? 41.878 117.258 76.616 1.00 27.72 503 PHE A C 1
ATOM 3976 O O . PHE A 1 503 ? 40.820 117.312 75.986 1.00 33.79 503 PHE A O 1
ATOM 3984 N N . LEU A 1 504 ? 42.704 118.294 76.730 1.00 36.56 504 LEU A N 1
ATOM 3985 C CA . LEU A 1 504 ? 42.413 119.576 76.100 1.00 36.35 504 LEU A CA 1
ATOM 3986 C C . LEU A 1 504 ? 42.439 119.382 74.588 1.00 37.88 504 LEU A C 1
ATOM 3987 O O . LEU A 1 504 ? 41.607 119.922 73.859 1.00 41.10 504 LEU A O 1
ATOM 3992 N N . LEU A 1 505 ? 43.403 118.591 74.128 1.00 45.93 505 LEU A N 1
ATOM 3993 C CA . LEU A 1 505 ? 43.557 118.286 72.710 1.00 35.72 505 LEU A CA 1
ATOM 3994 C C . LEU A 1 505 ? 42.316 117.528 72.240 1.00 34.34 505 LEU A C 1
ATOM 3995 O O . LEU A 1 505 ? 41.799 117.756 71.142 1.00 28.32 505 LEU A O 1
ATOM 4000 N N . ALA A 1 506 ? 41.836 116.619 73.078 1.00 32.63 506 ALA A N 1
ATOM 4001 C CA . ALA A 1 506 ? 40.648 115.858 72.728 1.00 33.29 506 ALA A CA 1
ATOM 4002 C C . ALA A 1 506 ? 39.446 116.802 72.656 1.00 36.03 506 ALA A C 1
ATOM 4003 O O . ALA A 1 506 ? 38.613 116.696 71.751 1.00 40.77 506 ALA A O 1
ATOM 4005 N N . ALA A 1 507 ? 39.365 117.727 73.611 1.00 38.61 507 ALA A N 1
ATOM 4006 C CA . ALA A 1 507 ? 38.258 118.686 73.664 1.00 38.13 507 ALA A CA 1
ATOM 4007 C C . ALA A 1 507 ? 38.269 119.586 72.439 1.00 40.59 507 ALA A C 1
ATOM 4008 O O . ALA A 1 507 ? 37.224 119.845 71.842 1.00 39.45 507 ALA A O 1
ATOM 4010 N N . LYS A 1 508 ? 39.452 120.065 72.061 1.00 40.29 508 LYS A N 1
ATOM 4011 C CA . LYS A 1 508 ? 39.563 120.922 70.888 1.00 36.56 508 LYS A CA 1
ATOM 4012 C C . LYS A 1 508 ? 39.113 120.146 69.656 1.00 37.53 508 LYS A C 1
ATOM 4013 O O . LYS A 1 508 ? 38.458 120.695 68.766 1.00 44.82 508 LYS A O 1
ATOM 4019 N N . LYS A 1 509 ? 39.439 118.857 69.616 1.00 33.27 509 LYS A N 1
ATOM 4020 C CA . LYS A 1 509 ? 39.052 118.031 68.479 1.00 37.82 509 LYS A CA 1
ATOM 4021 C C . LYS A 1 509 ? 37.537 117.847 68.420 1.00 37.36 509 LYS A C 1
ATOM 4022 O O . LYS A 1 509 ? 36.943 117.880 67.345 1.00 32.93 509 LYS A O 1
ATOM 4028 N N . VAL A 1 510 ? 36.906 117.635 69.568 1.00 34.22 510 VAL A N 1
ATOM 4029 C CA . VAL A 1 510 ? 35.458 117.477 69.573 1.00 37.26 510 VAL A CA 1
ATOM 4030 C C . VAL A 1 510 ? 34.821 118.762 69.036 1.00 36.95 510 VAL A C 1
ATOM 4031 O O . VAL A 1 510 ? 33.913 118.725 68.198 1.00 29.48 510 VAL A O 1
ATOM 4035 N N . ALA A 1 511 ? 35.310 119.900 69.518 1.00 32.92 511 ALA A N 1
ATOM 4036 C CA . ALA A 1 511 ? 34.783 121.195 69.090 1.00 34.94 511 ALA A CA 1
ATOM 4037 C C . ALA A 1 511 ? 34.886 121.381 67.578 1.00 37.07 511 ALA A C 1
ATOM 4038 O O . ALA A 1 511 ? 33.922 121.787 66.931 1.00 36.62 511 ALA A O 1
ATOM 4040 N N . SER A 1 512 ? 36.052 121.063 67.020 1.00 37.65 512 SER A N 1
ATOM 4041 C CA . SER A 1 512 ? 36.295 121.215 65.586 1.00 41.02 512 SER A CA 1
ATOM 4042 C C . SER A 1 512 ? 35.372 120.377 64.704 1.00 46.35 512 SER A C 1
ATOM 4043 O O . SER A 1 512 ? 35.236 120.648 63.514 1.00 39.80 512 SER A O 1
ATOM 4046 N N . CYS A 1 513 ? 34.751 119.351 65.275 1.00 45.19 513 CYS A N 1
ATOM 4047 C CA . CYS A 1 513 ? 33.862 118.505 64.489 1.00 43.88 513 CYS A CA 1
ATOM 4048 C C . CYS A 1 513 ? 32.411 118.955 64.500 1.00 41.16 513 CYS A C 1
ATOM 4049 O O . CYS A 1 513 ? 31.567 118.351 63.838 1.00 49.00 513 CYS A O 1
ATOM 4052 N N . VAL A 1 514 ? 32.113 120.014 65.250 1.00 42.67 514 VAL A N 1
ATOM 4053 C CA . VAL A 1 514 ? 30.751 120.536 65.286 1.00 35.63 514 VAL A CA 1
ATOM 4054 C C . VAL A 1 514 ? 30.507 121.249 63.961 1.00 36.91 514 VAL A C 1
ATOM 4055 O O . VAL A 1 514 ? 31.190 122.223 63.632 1.00 43.51 514 VAL A O 1
ATOM 4059 N N . THR A 1 515 ? 29.529 120.761 63.207 1.00 36.35 515 THR A N 1
ATOM 4060 C CA . THR A 1 515 ? 29.203 121.327 61.897 1.00 50.44 515 THR A CA 1
ATOM 4061 C C . THR A 1 515 ? 28.353 122.594 61.963 1.00 58.65 515 THR A C 1
ATOM 4062 O O . THR A 1 515 ? 27.712 122.879 62.975 1.00 62.00 515 THR A O 1
ATOM 4066 N N . GLU A 1 516 ? 28.346 123.347 60.869 1.00 59.01 516 GLU A N 1
ATOM 4067 C CA . GLU A 1 516 ? 27.571 124.576 60.802 1.00 62.73 516 GLU A CA 1
ATOM 4068 C C . GLU A 1 516 ? 26.082 124.275 60.807 1.00 63.77 516 GLU A C 1
ATOM 4069 O O . GLU A 1 516 ? 25.297 125.011 61.401 1.00 66.62 516 GLU A O 1
ATOM 4075 N N . ASP A 1 517 ? 25.697 123.189 60.145 1.00 64.00 517 ASP A N 1
ATOM 4076 C CA . ASP A 1 517 ? 24.296 122.798 60.074 1.00 70.50 517 ASP A CA 1
ATOM 4077 C C . ASP A 1 517 ? 23.700 122.533 61.450 1.00 70.70 517 ASP A C 1
ATOM 4078 O O . ASP A 1 517 ? 22.487 122.648 61.635 1.00 69.50 517 ASP A O 1
ATOM 4083 N N . SER A 1 518 ? 24.549 122.181 62.413 1.00 67.72 518 SER A N 1
ATOM 4084 C CA . SER A 1 518 ? 24.078 121.905 63.767 1.00 65.47 518 SER A CA 1
ATOM 4085 C C . SER A 1 518 ? 24.208 123.159 64.616 1.00 63.52 518 SER A C 1
ATOM 4086 O O . SER A 1 518 ? 23.416 123.393 65.530 1.00 64.76 518 SER A O 1
ATOM 4089 N N . LEU A 1 519 ? 25.216 123.964 64.304 1.00 61.44 519 LEU A N 1
ATOM 4090 C CA . LEU A 1 519 ? 25.460 125.201 65.032 1.00 64.17 519 LEU A CA 1
ATOM 4091 C C . LEU A 1 519 ? 24.292 126.161 64.795 1.00 66.94 519 LEU A C 1
ATOM 4092 O O . LEU A 1 519 ? 23.967 126.984 65.652 1.00 61.59 519 LEU A O 1
ATOM 4097 N N . LYS A 1 520 ? 23.664 126.050 63.627 1.00 68.19 520 LYS A N 1
ATOM 4098 C CA . LYS A 1 520 ? 22.539 126.912 63.293 1.00 69.51 520 LYS A CA 1
ATOM 4099 C C . LYS A 1 520 ? 21.283 126.434 64.005 1.00 70.06 520 LYS A C 1
ATOM 4100 O O . LYS A 1 520 ? 20.256 127.116 64.004 1.00 68.27 520 LYS A O 1
ATOM 4106 N N . VAL A 1 521 ? 21.375 125.258 64.617 1.00 65.53 521 VAL A N 1
ATOM 4107 C CA . VAL A 1 521 ? 20.255 124.685 65.352 1.00 62.69 521 VAL A CA 1
ATOM 4108 C C . VAL A 1 521 ? 20.586 124.673 66.848 1.00 60.17 521 VAL A C 1
ATOM 4109 O O . VAL A 1 521 ? 20.029 123.886 67.617 1.00 63.04 521 VAL A O 1
ATOM 4113 N N . GLY A 1 522 ? 21.505 125.549 67.247 1.00 54.73 522 GLY A N 1
ATOM 4114 C CA . GLY A 1 522 ? 21.901 125.642 68.643 1.00 57.21 522 GLY A CA 1
ATOM 4115 C C . GLY A 1 522 ? 22.567 124.404 69.226 1.00 56.12 522 GLY A C 1
ATOM 4116 O O . GLY A 1 522 ? 22.462 124.140 70.424 1.00 53.91 522 GLY A O 1
ATOM 4117 N N . ARG A 1 523 ? 23.260 123.643 68.388 1.00 56.27 523 ARG A N 1
ATOM 4118 C CA . ARG A 1 523 ? 23.934 122.439 68.855 1.00 50.37 523 ARG A CA 1
ATOM 4119 C C . ARG A 1 523 ? 25.431 122.701 68.988 1.00 50.91 523 ARG A C 1
ATOM 4120 O O . ARG A 1 523 ? 26.093 123.033 68.004 1.00 53.09 523 ARG A O 1
ATOM 4128 N N . VAL A 1 524 ? 25.960 122.559 70.203 1.00 44.58 524 VAL A N 1
ATOM 4129 C CA . VAL A 1 524 ? 27.384 122.787 70.457 1.00 42.64 524 VAL A CA 1
ATOM 4130 C C . VAL A 1 524 ? 28.161 121.482 70.680 1.00 37.89 524 VAL A C 1
ATOM 4131 O O . VAL A 1 524 ? 29.240 121.481 71.274 1.00 34.59 524 VAL A O 1
ATOM 4135 N N . TYR A 1 525 ? 27.593 120.377 70.208 1.00 36.01 525 TYR A N 1
ATOM 4136 C CA . TYR A 1 525 ? 28.223 119.059 70.312 1.00 38.91 525 TYR A CA 1
ATOM 4137 C C . TYR A 1 525 ? 27.919 118.284 69.053 1.00 35.13 525 TYR A C 1
ATOM 4138 O O . TYR A 1 525 ? 26.851 118.445 68.471 1.00 42.27 525 TYR A O 1
ATOM 4147 N N . PRO A 1 526 ? 28.866 117.449 68.597 1.00 39.94 526 PRO A N 1
ATOM 4148 C CA . PRO A 1 526 ? 28.651 116.658 67.384 1.00 35.65 526 PRO A CA 1
ATOM 4149 C C . PRO A 1 526 ? 27.591 115.605 67.663 1.00 36.27 526 PRO A C 1
ATOM 4150 O O . PRO A 1 526 ? 27.254 115.351 68.816 1.00 44.46 526 PRO A O 1
ATOM 4154 N N . GLN A 1 527 ? 27.066 114.994 66.612 1.00 44.27 527 GLN A N 1
ATOM 4155 C CA . GLN A 1 527 ? 26.064 113.955 66.780 1.00 37.60 527 GLN A CA 1
ATOM 4156 C C . GLN A 1 527 ? 26.756 112.690 67.275 1.00 39.41 527 GLN A C 1
ATOM 4157 O O . GLN A 1 527 ? 27.861 112.361 66.837 1.00 33.66 527 GLN A O 1
ATOM 4163 N N . LEU A 1 528 ? 26.102 111.984 68.189 1.00 38.76 528 LEU A N 1
ATOM 4164 C CA . LEU A 1 528 ? 26.659 110.767 68.772 1.00 38.86 528 LEU A CA 1
ATOM 4165 C C . LEU A 1 528 ? 27.165 109.752 67.745 1.00 32.46 528 LEU A C 1
ATOM 4166 O O . LEU A 1 528 ? 28.211 109.139 67.948 1.00 36.99 528 LEU A O 1
ATOM 4171 N N . LYS A 1 529 ? 26.445 109.586 66.639 1.00 32.68 529 LYS A N 1
ATOM 4172 C CA . LYS A 1 529 ? 26.866 108.631 65.622 1.00 39.77 529 LYS A CA 1
ATOM 4173 C C . LYS A 1 529 ? 28.217 108.971 65.007 1.00 35.32 529 LYS A C 1
ATOM 4174 O O . LYS A 1 529 ? 28.767 108.184 64.236 1.00 41.97 529 LYS A O 1
ATOM 4180 N N . GLU A 1 530 ? 28.757 110.134 65.347 1.00 36.08 530 GLU A N 1
ATOM 4181 C CA . GLU A 1 530 ? 30.044 110.547 64.800 1.00 37.00 530 GLU A CA 1
ATOM 4182 C C . GLU A 1 530 ? 31.229 110.279 65.719 1.00 28.91 530 GLU A C 1
ATOM 4183 O O . GLU A 1 530 ? 32.372 110.513 65.340 1.00 34.25 530 GLU A O 1
ATOM 4189 N N . ILE A 1 531 ? 30.969 109.771 66.917 1.00 28.86 531 ILE A N 1
ATOM 4190 C CA . ILE A 1 531 ? 32.054 109.513 67.858 1.00 27.75 531 ILE A CA 1
ATOM 4191 C C . ILE A 1 531 ? 33.148 108.557 67.358 1.00 24.95 531 ILE A C 1
ATOM 4192 O O . ILE A 1 531 ? 34.316 108.721 67.711 1.00 31.05 531 ILE A O 1
ATOM 4197 N N . ARG A 1 532 ? 32.793 107.565 66.548 1.00 26.51 532 ARG A N 1
ATOM 4198 C CA . ARG A 1 532 ? 33.809 106.638 66.046 1.00 32.81 532 ARG A CA 1
ATOM 4199 C C . ARG A 1 532 ? 34.851 107.392 65.231 1.00 34.78 532 ARG A C 1
ATOM 4200 O O . ARG A 1 532 ? 36.053 107.193 65.413 1.00 31.41 532 ARG A O 1
ATOM 4208 N N . GLU A 1 533 ? 34.380 108.259 64.338 1.00 32.94 533 GLU A N 1
ATOM 4209 C CA . GLU A 1 533 ? 35.261 109.057 63.493 1.00 31.83 533 GLU A CA 1
ATOM 4210 C C . GLU A 1 533 ? 36.017 110.056 64.358 1.00 38.79 533 GLU A C 1
ATOM 4211 O O . GLU A 1 533 ? 37.225 110.243 64.197 1.00 41.10 533 GLU A O 1
ATOM 4217 N N . ILE A 1 534 ? 35.310 110.692 65.286 1.00 34.31 534 ILE A N 1
ATOM 4218 C CA . ILE A 1 534 ? 35.939 111.655 66.178 1.00 23.88 534 ILE A CA 1
ATOM 4219 C C . ILE A 1 534 ? 37.044 110.970 66.971 1.00 27.41 534 ILE A C 1
ATOM 4220 O O . ILE A 1 534 ? 38.130 111.529 67.156 1.00 35.13 534 ILE A O 1
ATOM 4225 N N . SER A 1 535 ? 36.754 109.763 67.449 1.00 29.08 535 SER A N 1
ATOM 4226 C CA . SER A 1 535 ? 37.713 108.968 68.216 1.00 31.62 535 SER A CA 1
ATOM 4227 C C . SER A 1 535 ? 39.007 108.725 67.432 1.00 32.71 535 SER A C 1
ATOM 4228 O O . SER A 1 535 ? 40.104 108.809 67.983 1.00 32.95 535 SER A O 1
ATOM 4231 N N . ILE A 1 536 ? 38.867 108.396 66.152 1.00 31.91 536 ILE A N 1
ATOM 4232 C CA . ILE A 1 536 ? 40.024 108.152 65.292 1.00 35.16 536 ILE A CA 1
ATOM 4233 C C . ILE A 1 536 ? 40.832 109.439 65.126 1.00 34.83 536 ILE A C 1
ATOM 4234 O O . ILE A 1 536 ? 42.063 109.438 65.231 1.00 39.35 536 ILE A O 1
ATOM 4239 N N . GLN A 1 537 ? 40.131 110.539 64.873 1.00 32.20 537 GLN A N 1
ATOM 4240 C CA . GLN A 1 537 ? 40.786 111.824 64.690 1.00 30.45 537 GLN A CA 1
ATOM 4241 C C . GLN A 1 537 ? 41.512 112.225 65.962 1.00 39.14 537 GLN A C 1
ATOM 4242 O O . GLN A 1 537 ? 42.584 112.835 65.913 1.00 40.40 537 GLN A O 1
ATOM 4248 N N . ILE A 1 538 ? 40.940 111.877 67.108 1.00 36.25 538 ILE A N 1
ATOM 4249 C CA . ILE A 1 538 ? 41.579 112.204 68.374 1.00 31.17 538 ILE A CA 1
ATOM 4250 C C . ILE A 1 538 ? 42.835 111.355 68.540 1.00 34.69 538 ILE A C 1
ATOM 4251 O O . ILE A 1 538 ? 43.882 111.854 68.958 1.00 35.29 538 ILE A O 1
ATOM 4256 N N . ALA A 1 539 ? 42.725 110.067 68.214 1.00 36.98 539 ALA A N 1
ATOM 4257 C CA . ALA A 1 539 ? 43.853 109.141 68.342 1.00 35.01 539 ALA A CA 1
ATOM 4258 C C . ALA A 1 539 ? 45.060 109.620 67.531 1.00 22.26 539 ALA A C 1
ATOM 4259 O O . ALA A 1 539 ? 46.187 109.653 68.034 1.00 31.42 539 ALA A O 1
ATOM 4261 N N . VAL A 1 540 ? 44.816 109.999 66.282 1.00 29.26 540 VAL A N 1
ATOM 4262 C CA . VAL A 1 540 ? 45.877 110.499 65.410 1.00 33.61 540 VAL A CA 1
ATOM 4263 C C . VAL A 1 540 ? 46.496 111.790 65.957 1.00 42.28 540 VAL A C 1
ATOM 4264 O O . VAL A 1 540 ? 47.717 111.955 65.958 1.00 42.20 540 VAL A O 1
ATOM 4268 N N . GLU A 1 541 ? 45.653 112.705 66.424 1.00 39.25 541 GLU A N 1
ATOM 4269 C CA . GLU A 1 541 ? 46.140 113.976 66.953 1.00 38.13 541 GLU A CA 1
ATOM 4270 C C . GLU A 1 541 ? 47.026 113.735 68.173 1.00 35.70 541 GLU A C 1
ATOM 4271 O O . GLU A 1 541 ? 48.070 114.368 68.334 1.00 29.60 541 GLU A O 1
ATOM 4277 N N . MET A 1 542 ? 46.607 112.814 69.032 1.00 31.58 542 MET A N 1
ATOM 4278 C CA . MET A 1 542 ? 47.383 112.478 70.218 1.00 29.86 542 MET A CA 1
ATOM 4279 C C . MET A 1 542 ? 48.759 111.929 69.831 1.00 26.44 542 MET A C 1
ATOM 4280 O O . MET A 1 542 ? 49.753 112.174 70.524 1.00 31.03 542 MET A O 1
ATOM 4285 N N . ALA A 1 543 ? 48.810 111.168 68.741 1.00 31.67 543 ALA A N 1
ATOM 4286 C CA . ALA A 1 543 ? 50.072 110.592 68.283 1.00 34.98 543 ALA A CA 1
ATOM 4287 C C . ALA A 1 543 ? 51.022 111.732 67.915 1.00 27.76 543 ALA A C 1
ATOM 4288 O O . ALA A 1 543 ? 52.142 111.816 68.427 1.00 35.92 543 ALA A O 1
ATOM 4290 N N . LYS A 1 544 ? 50.555 112.617 67.042 1.00 26.51 544 LYS A N 1
ATOM 4291 C CA . LYS A 1 544 ? 51.359 113.759 66.618 1.00 38.15 544 LYS A CA 1
ATOM 4292 C C . LYS A 1 544 ? 51.930 114.496 67.836 1.00 39.68 544 LYS A C 1
ATOM 4293 O O . LYS A 1 544 ? 53.142 114.717 67.940 1.00 37.51 544 LYS A O 1
ATOM 4299 N N . TYR A 1 545 ? 51.047 114.855 68.763 1.00 38.71 545 TYR A N 1
ATOM 4300 C CA . TYR A 1 545 ? 51.441 115.566 69.972 1.00 40.27 545 TYR A CA 1
ATOM 4301 C C . TYR A 1 545 ? 52.431 114.765 70.809 1.00 38.39 545 TYR A C 1
ATOM 4302 O O . TYR A 1 545 ? 53.433 115.299 71.277 1.00 46.76 545 TYR A O 1
ATOM 4311 N N . CYS A 1 546 ? 52.152 113.483 70.998 1.00 40.35 546 CYS A N 1
ATOM 4312 C CA . CYS A 1 546 ? 53.019 112.652 71.823 1.00 40.69 546 CYS A CA 1
ATOM 4313 C C . CYS A 1 546 ? 54.374 112.304 71.222 1.00 42.43 546 CYS A C 1
ATOM 4314 O O . CYS A 1 546 ? 55.359 112.184 71.951 1.00 49.14 546 CYS A O 1
ATOM 4317 N N . TYR A 1 547 ? 54.441 112.139 69.905 1.00 40.87 547 TYR A N 1
ATOM 4318 C CA . TYR A 1 547 ? 55.726 111.832 69.290 1.00 49.59 547 TYR A CA 1
ATOM 4319 C C . TYR A 1 547 ? 56.648 113.047 69.397 1.00 49.23 547 TYR A C 1
ATOM 4320 O O . TYR A 1 547 ? 57.858 112.895 69.546 1.00 49.51 547 TYR A O 1
ATOM 4329 N N . LYS A 1 548 ? 56.068 114.246 69.361 1.00 52.50 548 LYS A N 1
ATOM 4330 C CA . LYS A 1 548 ? 56.855 115.475 69.468 1.00 48.32 548 LYS A CA 1
ATOM 4331 C C . LYS A 1 548 ? 57.536 115.615 70.826 1.00 52.49 548 LYS A C 1
ATOM 4332 O O . LYS A 1 548 ? 58.687 116.052 70.898 1.00 53.46 548 LYS A O 1
ATOM 4338 N N . ASN A 1 549 ? 56.839 115.258 71.903 1.00 43.97 549 ASN A N 1
ATOM 4339 C CA . ASN A 1 549 ? 57.454 115.360 73.223 1.00 46.00 549 ASN A CA 1
ATOM 4340 C C . ASN A 1 549 ? 57.943 114.013 73.753 1.00 48.08 549 ASN A C 1
ATOM 4341 O O . ASN A 1 549 ? 58.230 113.865 74.940 1.00 52.51 549 ASN A O 1
ATOM 4346 N N . GLY A 1 550 ? 58.037 113.039 72.854 1.00 46.82 550 GLY A N 1
ATOM 4347 C CA . GLY A 1 550 ? 58.527 111.719 73.208 1.00 42.43 550 GLY A CA 1
ATOM 4348 C C . GLY A 1 550 ? 57.825 110.979 74.324 1.00 38.62 550 GLY A C 1
ATOM 4349 O O . GLY A 1 550 ? 58.481 110.394 75.193 1.00 38.49 550 GLY A O 1
ATOM 4350 N N . THR A 1 551 ? 56.498 110.983 74.310 1.00 35.86 551 THR A N 1
ATOM 4351 C CA . THR A 1 551 ? 55.745 110.283 75.343 1.00 37.44 551 THR A CA 1
ATOM 4352 C C . THR A 1 551 ? 55.035 109.057 74.779 1.00 36.03 551 THR A C 1
ATOM 4353 O O . THR A 1 551 ? 54.500 108.240 75.534 1.00 39.99 551 THR A O 1
ATOM 4357 N N . ALA A 1 552 ? 55.029 108.930 73.455 1.00 34.77 552 ALA A N 1
ATOM 4358 C CA . ALA A 1 552 ? 54.426 107.769 72.806 1.00 34.78 552 ALA A CA 1
ATOM 4359 C C . ALA A 1 552 ? 55.491 106.679 72.773 1.00 39.76 552 ALA A C 1
ATOM 4360 O O . ALA A 1 552 ? 56.578 106.880 72.232 1.00 41.38 552 ALA A O 1
ATOM 4362 N N . ASN A 1 553 ? 55.186 105.525 73.350 1.00 39.90 553 ASN A N 1
ATOM 4363 C CA . ASN A 1 553 ? 56.157 104.443 73.380 1.00 39.66 553 ASN A CA 1
ATOM 4364 C C . ASN A 1 553 ? 56.158 103.534 72.155 1.00 42.84 553 ASN A C 1
ATOM 4365 O O . ASN A 1 553 ? 57.106 102.785 71.948 1.00 40.99 553 ASN A O 1
ATOM 4370 N N . LEU A 1 554 ? 55.105 103.578 71.346 1.00 39.27 554 LEU A N 1
ATOM 4371 C CA . LEU A 1 554 ? 55.093 102.742 70.157 1.00 32.58 554 LEU A CA 1
ATOM 4372 C C . LEU A 1 554 ? 56.277 103.178 69.307 1.00 41.39 554 LEU A C 1
ATOM 4373 O O . LEU A 1 554 ? 56.386 104.344 68.912 1.00 30.86 554 LEU A O 1
ATOM 4378 N N . TYR A 1 555 ? 57.169 102.236 69.042 1.00 38.10 555 TYR A N 1
ATOM 4379 C CA . TYR A 1 555 ? 58.351 102.506 68.249 1.00 31.66 555 TYR A CA 1
ATOM 4380 C C . TYR A 1 555 ? 58.399 101.544 67.069 1.00 38.15 555 TYR A C 1
ATOM 4381 O O . TYR A 1 555 ? 58.214 100.340 67.233 1.00 41.87 555 TYR A O 1
ATOM 4390 N N . PRO A 1 556 ? 58.632 102.068 65.856 1.00 41.85 556 PRO A N 1
ATOM 4391 C CA . PRO A 1 556 ? 58.832 103.492 65.572 1.00 41.85 556 PRO A CA 1
ATOM 4392 C C . PRO A 1 556 ? 57.501 104.144 65.232 1.00 43.50 556 PRO A C 1
ATOM 4393 O O . PRO A 1 556 ? 56.485 103.459 65.111 1.00 43.30 556 PRO A O 1
ATOM 4397 N N . GLN A 1 557 ? 57.504 105.463 65.073 1.00 35.71 557 GLN A N 1
ATOM 4398 C CA . GLN A 1 557 ? 56.279 106.160 64.716 1.00 36.00 557 GLN A CA 1
ATOM 4399 C C . GLN A 1 557 ? 55.820 105.631 63.362 1.00 43.14 557 GLN A C 1
ATOM 4400 O O . GLN A 1 557 ? 56.593 105.618 62.405 1.00 38.86 557 GLN A O 1
ATOM 4406 N N . PRO A 1 558 ? 54.566 105.163 63.262 1.00 42.87 558 PRO A N 1
ATOM 4407 C CA . PRO A 1 558 ? 54.109 104.660 61.964 1.00 45.54 558 PRO A CA 1
ATOM 4408 C C . PRO A 1 558 ? 54.152 105.733 60.875 1.00 51.62 558 PRO A C 1
ATOM 4409 O O . PRO A 1 558 ? 53.823 106.896 61.117 1.00 54.16 558 PRO A O 1
ATOM 4413 N N . GLU A 1 559 ? 54.571 105.326 59.679 1.00 49.67 559 GLU A N 1
ATOM 4414 C CA . GLU A 1 559 ? 54.683 106.220 58.528 1.00 50.06 559 GLU A CA 1
ATOM 4415 C C . GLU A 1 559 ? 53.394 106.985 58.232 1.00 49.91 559 GLU A C 1
ATOM 4416 O O . GLU A 1 559 ? 53.436 108.154 57.848 1.00 50.74 559 GLU A O 1
ATOM 4422 N N . ASP A 1 560 ? 52.251 106.329 58.397 1.00 42.63 560 ASP A N 1
ATOM 4423 C CA . ASP A 1 560 ? 50.965 106.982 58.144 1.00 41.44 560 ASP A CA 1
ATOM 4424 C C . ASP A 1 560 ? 50.039 106.783 59.345 1.00 47.26 560 ASP A C 1
ATOM 4425 O O . ASP A 1 560 ? 49.318 105.782 59.433 1.00 37.81 560 ASP A O 1
ATOM 4430 N N . LEU A 1 561 ? 50.068 107.751 60.260 1.00 37.49 561 LEU A N 1
ATOM 4431 C CA . LEU A 1 561 ? 49.270 107.707 61.480 1.00 41.22 561 LEU A CA 1
ATOM 4432 C C . LEU A 1 561 ? 47.804 107.342 61.272 1.00 35.25 561 LEU A C 1
ATOM 4433 O O . LEU A 1 561 ? 47.294 106.407 61.892 1.00 35.44 561 LEU A O 1
ATOM 4438 N N . GLU A 1 562 ? 47.131 108.078 60.398 1.00 33.64 562 GLU A N 1
ATOM 4439 C CA . GLU A 1 562 ? 45.722 107.837 60.128 1.00 38.95 562 GLU A CA 1
ATOM 4440 C C . GLU A 1 562 ? 45.440 106.439 59.585 1.00 41.16 562 GLU A C 1
ATOM 4441 O O . GLU A 1 562 ? 44.481 105.786 59.998 1.00 35.83 562 GLU A O 1
ATOM 4447 N N . LYS A 1 563 ? 46.266 105.979 58.652 1.00 40.83 563 LYS A N 1
ATOM 4448 C CA . LYS A 1 563 ? 46.073 104.650 58.085 1.00 41.32 563 LYS A CA 1
ATOM 4449 C C . LYS A 1 563 ? 46.290 103.574 59.142 1.00 22.42 563 LYS A C 1
ATOM 4450 O O . LYS A 1 563 ? 45.510 102.628 59.238 1.00 29.50 563 LYS A O 1
ATOM 4456 N N . TYR A 1 564 ? 47.354 103.722 59.925 1.00 26.10 564 TYR A N 1
ATOM 4457 C CA . TYR A 1 564 ? 47.660 102.772 60.997 1.00 30.51 564 TYR A CA 1
ATOM 4458 C C . TYR A 1 564 ? 46.450 102.661 61.929 1.00 31.15 564 TYR A C 1
ATOM 4459 O O . TYR A 1 564 ? 45.976 101.563 62.207 1.00 26.62 564 TYR A O 1
ATOM 4468 N N . VAL A 1 565 ? 45.952 103.803 62.401 1.00 31.99 565 VAL A N 1
ATOM 4469 C CA . VAL A 1 565 ? 44.794 103.831 63.301 1.00 27.57 565 VAL A CA 1
ATOM 4470 C C . VAL A 1 565 ? 43.540 103.208 62.682 1.00 35.08 565 VAL A C 1
ATOM 4471 O O . VAL A 1 565 ? 42.865 102.400 63.321 1.00 33.95 565 VAL A O 1
ATOM 4475 N N . ARG A 1 566 ? 43.234 103.581 61.443 1.00 29.56 566 ARG A N 1
ATOM 4476 C CA . ARG A 1 566 ? 42.062 103.045 60.760 1.00 29.25 566 ARG A CA 1
ATOM 4477 C C . ARG A 1 566 ? 42.174 101.540 60.534 1.00 30.53 566 ARG A C 1
ATOM 4478 O O . ARG A 1 566 ? 41.165 100.851 60.398 1.00 32.17 566 ARG A O 1
ATOM 4486 N N . ALA A 1 567 ? 43.392 101.017 60.486 1.00 37.38 567 ALA A N 1
ATOM 4487 C CA . ALA A 1 567 ? 43.539 99.578 60.293 1.00 39.93 567 ALA A CA 1
ATOM 4488 C C . ALA A 1 567 ? 43.472 98.857 61.643 1.00 35.30 567 ALA A C 1
ATOM 4489 O O . ALA A 1 567 ? 43.242 97.655 61.698 1.00 42.22 567 ALA A O 1
ATOM 4491 N N . GLN A 1 568 ? 43.665 99.602 62.727 1.00 32.02 568 GLN A N 1
ATOM 4492 C CA . GLN A 1 568 ? 43.639 99.036 64.071 1.00 26.71 568 GLN A CA 1
ATOM 4493 C C . GLN A 1 568 ? 42.260 98.951 64.733 1.00 35.56 568 GLN A C 1
ATOM 4494 O O . GLN A 1 568 ? 42.011 98.049 65.537 1.00 30.14 568 GLN A O 1
ATOM 4500 N N . VAL A 1 569 ? 41.368 99.882 64.411 1.00 28.05 569 VAL A N 1
ATOM 4501 C CA . VAL A 1 569 ? 40.048 99.895 65.034 1.00 31.36 569 VAL A CA 1
ATOM 4502 C C . VAL A 1 569 ? 39.187 98.673 64.747 1.00 36.06 569 VAL A C 1
ATOM 4503 O O . VAL A 1 569 ? 39.303 98.047 63.693 1.00 31.18 569 VAL A O 1
ATOM 4507 N N . TYR A 1 570 ? 38.308 98.362 65.696 1.00 26.89 570 TYR A N 1
ATOM 4508 C CA . TYR A 1 570 ? 37.408 97.218 65.608 1.00 29.18 570 TYR A CA 1
ATOM 4509 C C . TYR A 1 570 ? 36.477 97.272 64.402 1.00 31.33 570 TYR A C 1
ATOM 4510 O O . TYR A 1 570 ? 35.946 98.324 64.055 1.00 31.84 570 TYR A O 1
ATOM 4519 N N . ASN A 1 571 ? 36.279 96.119 63.773 1.00 28.82 571 ASN A N 1
ATOM 4520 C CA . ASN A 1 571 ? 35.418 96.010 62.606 1.00 29.10 571 ASN A CA 1
ATOM 4521 C C . ASN A 1 571 ? 34.230 95.122 62.965 1.00 31.69 571 ASN A C 1
ATOM 4522 O O . ASN A 1 571 ? 34.391 93.933 63.228 1.00 28.82 571 ASN A O 1
ATOM 4527 N N . THR A 1 572 ? 33.039 95.712 62.969 1.00 29.61 572 THR A N 1
ATOM 4528 C CA . THR A 1 572 ? 31.819 95.002 63.325 1.00 30.11 572 THR A CA 1
ATOM 4529 C C . THR A 1 572 ? 31.368 93.958 62.317 1.00 27.46 572 THR A C 1
ATOM 4530 O O . THR A 1 572 ? 30.453 93.190 62.592 1.00 25.60 572 THR A O 1
ATOM 4534 N N . GLU A 1 573 ? 32.014 93.921 61.157 1.00 30.50 573 GLU A N 1
ATOM 4535 C CA . GLU A 1 573 ? 31.665 92.957 60.121 1.00 28.44 573 GLU A CA 1
ATOM 4536 C C . GLU A 1 573 ? 32.164 91.544 60.445 1.00 23.39 573 GLU A C 1
ATOM 4537 O O . GLU A 1 573 ? 33.225 91.361 61.028 1.00 29.84 573 GLU A O 1
ATOM 4543 N N . TYR A 1 574 ? 31.390 90.542 60.057 1.00 25.46 574 TYR A N 1
ATOM 4544 C CA . TYR A 1 574 ? 31.792 89.166 60.287 1.00 27.86 574 TYR A CA 1
ATOM 4545 C C . TYR A 1 574 ? 33.076 88.884 59.498 1.00 31.74 574 TYR A C 1
ATOM 4546 O O . TYR A 1 574 ? 33.233 89.334 58.368 1.00 30.98 574 TYR A O 1
ATOM 4555 N N . GLU A 1 575 ? 33.987 88.132 60.094 1.00 30.98 575 GLU A N 1
ATOM 4556 C CA . GLU A 1 575 ? 35.239 87.791 59.426 1.00 36.24 575 GLU A CA 1
ATOM 4557 C C . GLU A 1 575 ? 35.326 86.291 59.151 1.00 36.19 575 GLU A C 1
ATOM 4558 O O . GLU A 1 575 ? 34.583 85.495 59.733 1.00 29.57 575 GLU A O 1
ATOM 4564 N N . GLU A 1 576 ? 36.234 85.912 58.258 1.00 36.02 576 GLU A N 1
ATOM 4565 C CA . GLU A 1 576 ? 36.438 84.507 57.930 1.00 30.52 576 GLU A CA 1
ATOM 4566 C C . GLU A 1 576 ? 37.163 83.843 59.092 1.00 29.87 576 GLU A C 1
ATOM 4567 O O . GLU A 1 576 ? 38.111 84.406 59.636 1.00 27.68 576 GLU A O 1
ATOM 4573 N N . LEU A 1 577 ? 36.718 82.651 59.475 1.00 29.45 577 LEU A N 1
ATOM 4574 C CA . LEU A 1 577 ? 37.349 81.928 60.573 1.00 31.02 577 LEU A CA 1
ATOM 4575 C C . LEU A 1 577 ? 38.160 80.739 60.050 1.00 32.36 577 LEU A C 1
ATOM 4576 O O . LEU A 1 577 ? 38.859 80.074 60.807 1.00 41.46 577 LEU A O 1
ATOM 4581 N N . ILE A 1 578 ? 38.049 80.474 58.755 1.00 30.05 578 ILE A N 1
ATOM 4582 C CA . ILE A 1 578 ? 38.768 79.372 58.127 1.00 31.75 578 ILE A CA 1
ATOM 4583 C C . ILE A 1 578 ? 40.038 79.857 57.431 1.00 33.45 578 ILE A C 1
ATOM 4584 O O . ILE A 1 578 ? 40.018 80.868 56.716 1.00 32.31 578 ILE A O 1
ATOM 4589 N N . ASN A 1 579 ? 41.142 79.141 57.645 1.00 26.91 579 ASN A N 1
ATOM 4590 C CA . ASN A 1 579 ? 42.416 79.511 57.034 1.00 26.91 579 ASN A CA 1
ATOM 4591 C C . ASN A 1 579 ? 42.282 79.715 55.535 1.00 25.34 579 ASN A C 1
ATOM 4592 O O . ASN A 1 579 ? 41.570 78.970 54.852 1.00 31.25 579 ASN A O 1
ATOM 4597 N N . ALA A 1 580 ? 42.969 80.724 55.017 1.00 27.96 580 ALA A N 1
ATOM 4598 C CA . ALA A 1 580 ? 42.957 80.960 53.583 1.00 32.10 580 ALA A CA 1
ATOM 4599 C C . ALA A 1 580 ? 44.007 79.992 53.039 1.00 29.47 580 ALA A C 1
ATOM 4600 O O . ALA A 1 580 ? 45.042 79.782 53.674 1.00 31.30 580 ALA A O 1
ATOM 4602 N N . THR A 1 581 ? 43.726 79.382 51.893 1.00 34.19 581 THR A N 1
ATOM 4603 C CA . THR A 1 581 ? 44.660 78.444 51.265 1.00 31.76 581 THR A CA 1
ATOM 4604 C C . THR A 1 581 ? 45.272 79.128 50.052 1.00 28.84 581 THR A C 1
ATOM 4605 O O . THR A 1 581 ? 44.673 80.035 49.474 1.00 33.44 581 THR A O 1
ATOM 4609 N N . TYR A 1 582 ? 46.467 78.704 49.666 1.00 34.87 582 TYR A N 1
ATOM 4610 C CA . TYR A 1 582 ? 47.123 79.310 48.519 1.00 36.54 582 TYR A CA 1
ATOM 4611 C C . TYR A 1 582 ? 48.122 78.357 47.880 1.00 40.32 582 TYR A C 1
ATOM 4612 O O . TYR A 1 582 ? 48.755 77.537 48.557 1.00 25.25 582 TYR A O 1
ATOM 4621 N N . ASP A 1 583 ? 48.237 78.472 46.564 1.00 37.28 583 ASP A N 1
ATOM 4622 C CA . ASP A 1 583 ? 49.121 77.631 45.784 1.00 30.44 583 ASP A CA 1
ATOM 4623 C C . ASP A 1 583 ? 50.586 77.978 45.878 1.00 37.11 583 ASP A C 1
ATOM 4624 O O . ASP A 1 583 ? 50.972 79.100 46.198 1.00 34.75 583 ASP A O 1
ATOM 4629 N N . TRP A 1 584 ? 51.394 76.969 45.601 1.00 35.90 584 TRP A N 1
ATOM 4630 C CA . TRP A 1 584 ? 52.834 77.095 45.550 1.00 34.58 584 TRP A CA 1
ATOM 4631 C C . TRP A 1 584 ? 53.089 76.755 44.077 1.00 30.57 584 TRP A C 1
ATOM 4632 O O . TRP A 1 584 ? 52.185 76.276 43.385 1.00 28.06 584 TRP A O 1
ATOM 4643 N N . PRO A 1 585 ? 54.298 77.024 43.565 1.00 36.30 585 PRO A N 1
ATOM 4644 C CA . PRO A 1 585 ? 54.508 76.673 42.157 1.00 37.60 585 PRO A CA 1
ATOM 4645 C C . PRO A 1 585 ? 54.174 75.192 42.002 1.00 36.62 585 PRO A C 1
ATOM 4646 O O . PRO A 1 585 ? 54.616 74.363 42.796 1.00 35.84 585 PRO A O 1
ATOM 4650 N N . GLU A 1 586 ? 53.373 74.871 40.995 1.00 31.21 586 GLU A N 1
ATOM 4651 C CA . GLU A 1 586 ? 52.949 73.497 40.751 1.00 35.27 586 GLU A CA 1
ATOM 4652 C C . GLU A 1 586 ? 54.001 72.417 41.033 1.00 30.77 586 GLU A C 1
ATOM 4653 O O . GLU A 1 586 ? 53.715 71.424 41.701 1.00 41.83 586 GLU A O 1
ATOM 4659 N N . GLN A 1 587 ? 55.216 72.605 40.533 1.00 28.90 587 GLN A N 1
ATOM 4660 C CA . GLN A 1 587 ? 56.259 71.605 40.725 1.00 31.65 587 GLN A CA 1
ATOM 4661 C C . GLN A 1 587 ? 56.676 71.459 42.185 1.00 42.23 587 GLN A C 1
ATOM 4662 O O . GLN A 1 587 ? 57.155 70.393 42.602 1.00 37.96 587 GLN A O 1
ATOM 4668 N N . ASP A 1 588 ? 56.491 72.518 42.968 1.00 29.73 588 ASP A N 1
ATOM 4669 C CA . ASP A 1 588 ? 56.869 72.466 44.373 1.00 36.90 588 ASP A CA 1
ATOM 4670 C C . ASP A 1 588 ? 55.799 71.874 45.293 1.00 34.24 588 ASP A C 1
ATOM 4671 O O . ASP A 1 588 ? 56.073 71.609 46.464 1.00 31.61 588 ASP A O 1
ATOM 4676 N N . MET A 1 589 ? 54.593 71.669 44.773 1.00 28.21 589 MET A N 1
ATOM 4677 C CA . MET A 1 589 ? 53.502 71.101 45.571 1.00 37.68 589 MET A CA 1
ATOM 4678 C C . MET A 1 589 ? 53.296 69.619 45.283 1.00 41.92 589 MET A C 1
ATOM 4679 O O . MET A 1 589 ? 52.355 69.017 45.799 1.00 39.87 589 MET A O 1
ATOM 4684 N N . ARG A 1 590 ? 54.155 69.042 44.447 1.00 42.17 590 ARG A N 1
ATOM 4685 C CA . ARG A 1 590 ? 54.046 67.632 44.074 1.00 40.29 590 ARG A CA 1
ATOM 4686 C C . ARG A 1 590 ? 54.404 66.681 45.205 1.00 33.48 590 ARG A C 1
ATOM 4687 O O . ARG A 1 590 ? 55.337 66.930 45.973 1.00 33.52 590 ARG A O 1
ATOM 4695 N N . HIS A 1 591 ? 53.661 65.581 45.283 1.00 36.77 591 HIS A N 1
ATOM 4696 C CA . HIS A 1 591 ? 53.889 64.543 46.284 1.00 36.36 591 HIS A CA 1
ATOM 4697 C C . HIS A 1 591 ? 54.632 63.400 45.593 1.00 37.96 591 HIS A C 1
ATOM 4698 O O . HIS A 1 591 ? 54.263 63.004 44.490 1.00 40.13 591 HIS A O 1
ATOM 4705 N N . GLY A 1 592 ? 55.666 62.869 46.239 1.00 37.10 592 GLY A N 1
ATOM 4706 C CA . GLY A 1 592 ? 56.413 61.775 45.645 1.00 39.23 592 GLY A CA 1
ATOM 4707 C C . GLY A 1 592 ? 57.895 62.074 45.600 1.00 36.04 592 GLY A C 1
ATOM 4708 O O . GLY A 1 592 ? 58.297 63.228 45.753 1.00 30.61 592 GLY A O 1
ATOM 4709 N N . PHE A 1 593 ? 58.709 61.040 45.403 1.00 34.49 593 PHE A N 1
ATOM 4710 C CA . PHE A 1 593 ? 60.152 61.230 45.338 1.00 39.47 593 PHE A CA 1
ATOM 4711 C C . PHE A 1 593 ? 60.511 62.306 44.320 1.00 38.55 593 PHE A C 1
ATOM 4712 O O . PHE A 1 593 ? 59.965 62.341 43.211 1.00 33.40 593 PHE A O 1
ATOM 4720 N N . PRO A 1 594 ? 61.412 63.219 44.698 1.00 35.59 594 PRO A N 1
ATOM 4721 C CA . PRO A 1 594 ? 61.830 64.284 43.785 1.00 43.06 594 PRO A CA 1
ATOM 4722 C C . PRO A 1 594 ? 62.752 63.649 42.738 1.00 46.34 594 PRO A C 1
ATOM 4723 O O . PRO A 1 594 ? 62.768 64.052 41.579 1.00 39.51 594 PRO A O 1
ATOM 4727 N N . VAL A 1 595 ? 63.505 62.639 43.170 1.00 44.11 595 VAL A N 1
ATOM 4728 C CA . VAL A 1 595 ? 64.417 61.903 42.299 1.00 41.25 595 VAL A CA 1
ATOM 4729 C C . VAL A 1 595 ? 64.071 60.421 42.409 1.00 32.15 595 VAL A C 1
ATOM 4730 O O . VAL A 1 595 ? 64.031 59.866 43.502 1.00 34.22 595 VAL A O 1
ATOM 4734 N N . PRO A 1 596 ? 63.824 59.759 41.268 1.00 41.14 596 PRO A N 1
ATOM 4735 C CA . PRO A 1 596 ? 63.468 58.338 41.238 1.00 34.19 596 PRO A CA 1
ATOM 4736 C C . PRO A 1 596 ? 64.461 57.354 41.846 1.00 36.81 596 PRO A C 1
ATOM 4737 O O . PRO A 1 596 ? 65.676 57.540 41.781 1.00 33.31 596 PRO A O 1
ATOM 4741 N N . VAL A 1 597 ? 63.911 56.305 42.446 1.00 26.36 597 VAL A N 1
ATOM 4742 C CA . VAL A 1 597 ? 64.695 55.250 43.054 1.00 35.28 597 VAL A CA 1
ATOM 4743 C C . VAL A 1 597 ? 63.973 53.953 42.738 1.00 29.09 597 VAL A C 1
ATOM 4744 O O . VAL A 1 597 ? 62.810 53.973 42.344 1.00 27.92 597 VAL A O 1
ATOM 4748 N N . VAL A 1 598 ? 64.666 52.830 42.894 1.00 26.71 598 VAL A N 1
ATOM 4749 C CA . VAL A 1 598 ? 64.058 51.529 42.652 1.00 36.02 598 VAL A CA 1
ATOM 4750 C C . VAL A 1 598 ? 63.334 51.115 43.938 1.00 42.71 598 VAL A C 1
ATOM 4751 O O . VAL A 1 598 ? 63.894 51.200 45.033 1.00 42.96 598 VAL A O 1
ATOM 4755 N N . ARG A 1 599 ? 62.087 50.679 43.812 1.00 51.55 599 ARG A N 1
ATOM 4756 C CA . ARG A 1 599 ? 61.317 50.277 44.988 1.00 54.60 599 ARG A CA 1
ATOM 4757 C C . ARG A 1 599 ? 61.954 49.083 45.702 1.00 50.12 599 ARG A C 1
ATOM 4758 O O . ARG A 1 599 ? 62.478 48.175 45.060 1.00 52.48 599 ARG A O 1
ATOM 4766 N N . HIS A 1 600 ? 61.916 49.097 47.034 1.00 54.89 600 HIS A N 1
ATOM 4767 C CA . HIS A 1 600 ? 62.469 48.003 47.831 1.00 50.88 600 HIS A CA 1
ATOM 4768 C C . HIS A 1 600 ? 61.683 46.727 47.557 1.00 54.63 600 HIS A C 1
ATOM 4769 O O . HIS A 1 600 ? 60.620 46.760 46.933 1.00 53.89 600 HIS A O 1
ATOM 4776 N N . ASP A 1 601 ? 62.213 45.607 48.040 1.00 57.21 601 ASP A N 1
ATOM 4777 C CA . ASP A 1 601 ? 61.564 44.305 47.904 1.00 63.74 601 ASP A CA 1
ATOM 4778 C C . ASP A 1 601 ? 61.245 43.862 49.331 1.00 63.57 601 ASP A C 1
ATOM 4779 O O . ASP A 1 601 ? 61.854 44.368 50.271 1.00 54.89 601 ASP A O 1
ATOM 4784 N N . SER A 1 602 ? 60.304 42.934 49.503 1.00 68.37 602 SER A N 1
ATOM 4785 C CA . SER A 1 602 ? 59.933 42.469 50.848 1.00 78.44 602 SER A CA 1
ATOM 4786 C C . SER A 1 602 ? 60.320 41.000 51.170 1.00 81.60 602 SER A C 1
ATOM 4787 O O . SER A 1 602 ? 61.464 40.606 50.970 1.00 82.73 602 SER A O 1
ATOM 4790 N N . MET A 1 603 ? 59.380 40.178 51.649 1.00 87.79 603 MET A N 1
ATOM 4791 C CA . MET A 1 603 ? 59.614 38.726 52.045 1.00 89.29 603 MET A CA 1
ATOM 4792 C C . MET A 1 603 ? 60.231 37.451 51.326 1.00 93.52 603 MET A C 1
ATOM 4793 O O . MET A 1 603 ? 60.833 37.824 49.961 1.00 96.67 603 MET A O 1
ATOM 4798 N N . SER B 1 2 ? 42.865 66.063 97.964 1.00 48.81 2 SER B N 1
ATOM 4799 C CA . SER B 1 2 ? 43.202 64.430 98.633 1.00 51.45 2 SER B CA 1
ATOM 4800 C C . SER B 1 2 ? 43.378 63.318 100.054 1.00 52.93 2 SER B C 1
ATOM 4801 O O . SER B 1 2 ? 43.788 63.521 101.129 1.00 56.78 2 SER B O 1
ATOM 4804 N N . VAL B 1 3 ? 43.786 61.889 100.079 1.00 44.15 3 VAL B N 1
ATOM 4805 C CA . VAL B 1 3 ? 44.216 60.308 101.449 1.00 37.62 3 VAL B CA 1
ATOM 4806 C C . VAL B 1 3 ? 45.455 58.779 102.595 1.00 40.46 3 VAL B C 1
ATOM 4807 O O . VAL B 1 3 ? 46.488 58.347 101.998 1.00 35.03 3 VAL B O 1
ATOM 4811 N N . ALA B 1 4 ? 45.288 57.840 103.766 1.00 40.02 4 ALA B N 1
ATOM 4812 C CA . ALA B 1 4 ? 46.344 56.802 104.271 1.00 46.59 4 ALA B CA 1
ATOM 4813 C C . ALA B 1 4 ? 46.546 55.612 103.347 1.00 48.93 4 ALA B C 1
ATOM 4814 O O . ALA B 1 4 ? 45.631 55.225 102.631 1.00 48.69 4 ALA B O 1
ATOM 4816 N N . HIS B 1 5 ? 47.749 55.042 103.364 1.00 43.00 5 HIS B N 1
ATOM 4817 C CA . HIS B 1 5 ? 48.051 53.923 102.477 1.00 43.38 5 HIS B CA 1
ATOM 4818 C C . HIS B 1 5 ? 47.139 52.711 102.657 1.00 46.33 5 HIS B C 1
ATOM 4819 O O . HIS B 1 5 ? 46.996 51.898 101.743 1.00 39.65 5 HIS B O 1
ATOM 4826 N N . HIS B 1 6 ? 46.520 52.592 103.829 1.00 48.86 6 HIS B N 1
ATOM 4827 C CA . HIS B 1 6 ? 45.619 51.471 104.105 1.00 44.42 6 HIS B CA 1
ATOM 4828 C C . HIS B 1 6 ? 44.158 51.799 103.788 1.00 40.53 6 HIS B C 1
ATOM 4829 O O . HIS B 1 6 ? 43.280 50.954 103.930 1.00 44.77 6 HIS B O 1
ATOM 4836 N N . GLU B 1 7 ? 43.903 53.026 103.351 1.00 38.92 7 GLU B N 1
ATOM 4837 C CA . GLU B 1 7 ? 42.549 53.450 103.022 1.00 37.96 7 GLU B CA 1
ATOM 4838 C C . GLU B 1 7 ? 42.303 53.511 101.513 1.00 41.09 7 GLU B C 1
ATOM 4839 O O . GLU B 1 7 ? 43.233 53.567 100.706 1.00 37.47 7 GLU B O 1
ATOM 4845 N N . ASP B 1 8 ? 41.029 53.497 101.148 1.00 36.21 8 ASP B N 1
ATOM 4846 C CA . ASP B 1 8 ? 40.626 53.597 99.763 1.00 27.12 8 ASP B CA 1
ATOM 4847 C C . ASP B 1 8 ? 40.205 55.047 99.627 1.00 37.79 8 ASP B C 1
ATOM 4848 O O . ASP B 1 8 ? 39.842 55.680 100.624 1.00 30.28 8 ASP B O 1
ATOM 4853 N N . VAL B 1 9 ? 40.272 55.584 98.412 1.00 34.10 9 VAL B N 1
ATOM 4854 C CA . VAL B 1 9 ? 39.868 56.965 98.173 1.00 27.09 9 VAL B CA 1
ATOM 4855 C C . VAL B 1 9 ? 38.364 57.084 98.436 1.00 25.32 9 VAL B C 1
ATOM 4856 O O . VAL B 1 9 ? 37.652 56.083 98.444 1.00 28.92 9 VAL B O 1
ATOM 4860 N N . TYR B 1 10 ? 37.896 58.311 98.645 1.00 31.71 10 TYR B N 1
ATOM 4861 C CA . TYR B 1 10 ? 36.489 58.607 98.939 1.00 32.78 10 TYR B CA 1
ATOM 4862 C C . TYR B 1 10 ? 35.656 57.483 99.552 1.00 33.31 10 TYR B C 1
ATOM 4863 O O . TYR B 1 10 ? 34.631 57.078 99.005 1.00 34.45 10 TYR B O 1
ATOM 4872 N N . SER B 1 11 ? 36.089 57.016 100.720 1.00 37.10 11 SER B N 1
ATOM 4873 C CA . SER B 1 11 ? 35.401 55.939 101.428 1.00 35.88 11 SER B CA 1
ATOM 4874 C C . SER B 1 11 ? 35.212 56.240 102.917 1.00 41.86 11 SER B C 1
ATOM 4875 O O . SER B 1 11 ? 35.178 55.320 103.734 1.00 42.00 11 SER B O 1
ATOM 4878 N N . HIS B 1 12 ? 35.092 57.514 103.274 1.00 44.54 12 HIS B N 1
ATOM 4879 C CA . HIS B 1 12 ? 34.921 57.881 104.679 1.00 49.16 12 HIS B CA 1
ATOM 4880 C C . HIS B 1 12 ? 33.445 57.940 105.076 1.00 41.24 12 HIS B C 1
ATOM 4881 O O . HIS B 1 12 ? 32.565 58.139 104.232 1.00 40.81 12 HIS B O 1
ATOM 4888 N N . ASN B 1 13 ? 33.185 57.750 106.366 1.00 49.96 13 ASN B N 1
ATOM 4889 C CA . ASN B 1 13 ? 31.826 57.788 106.896 1.00 54.01 13 ASN B CA 1
ATOM 4890 C C . ASN B 1 13 ? 30.903 56.823 106.152 1.00 52.30 13 ASN B C 1
ATOM 4891 O O . ASN B 1 13 ? 29.766 57.166 105.829 1.00 52.68 13 ASN B O 1
ATOM 4896 N N . LEU B 1 14 ? 31.392 55.619 105.877 1.00 50.44 14 LEU B N 1
ATOM 4897 C CA . LEU B 1 14 ? 30.578 54.625 105.182 1.00 55.58 14 LEU B CA 1
ATOM 4898 C C . LEU B 1 14 ? 29.804 53.774 106.189 1.00 56.19 14 LEU B C 1
ATOM 4899 O O . LEU B 1 14 ? 30.357 53.327 107.192 1.00 55.23 14 LEU B O 1
ATOM 4904 N N . PRO B 1 15 ? 28.507 53.544 105.934 1.00 55.26 15 PRO B N 1
ATOM 4905 C CA . PRO B 1 15 ? 27.680 52.739 106.837 1.00 54.36 15 PRO B CA 1
ATOM 4906 C C . PRO B 1 15 ? 28.311 51.377 107.098 1.00 55.58 15 PRO B C 1
ATOM 4907 O O . PRO B 1 15 ? 29.096 50.882 106.289 1.00 52.35 15 PRO B O 1
ATOM 4911 N N . PRO B 1 16 ? 27.973 50.753 108.237 1.00 61.56 16 PRO B N 1
ATOM 4912 C CA . PRO B 1 16 ? 28.532 49.439 108.563 1.00 60.50 16 PRO B CA 1
ATOM 4913 C C . PRO B 1 16 ? 28.185 48.433 107.469 1.00 55.46 16 PRO B C 1
ATOM 4914 O O . PRO B 1 16 ? 27.024 48.311 107.073 1.00 53.77 16 PRO B O 1
ATOM 4918 N N . MET B 1 17 ? 29.197 47.724 106.981 1.00 52.45 17 MET B N 1
ATOM 4919 C CA . MET B 1 17 ? 28.999 46.737 105.926 1.00 49.26 17 MET B CA 1
ATOM 4920 C C . MET B 1 17 ? 29.873 45.512 106.109 1.00 49.64 17 MET B C 1
ATOM 4921 O O . MET B 1 17 ? 31.013 45.608 106.562 1.00 44.22 17 MET B O 1
ATOM 4926 N N . ASP B 1 18 ? 29.329 44.362 105.730 1.00 53.81 18 ASP B N 1
ATOM 4927 C CA . ASP B 1 18 ? 30.045 43.097 105.806 1.00 58.34 18 ASP B CA 1
ATOM 4928 C C . ASP B 1 18 ? 31.005 43.019 104.618 1.00 52.66 18 ASP B C 1
ATOM 4929 O O . ASP B 1 18 ? 30.767 43.633 103.583 1.00 58.48 18 ASP B O 1
ATOM 4934 N N . GLU B 1 19 ? 32.090 42.271 104.778 1.00 52.29 19 GLU B N 1
ATOM 4935 C CA . GLU B 1 19 ? 33.099 42.112 103.732 1.00 48.68 19 GLU B CA 1
ATOM 4936 C C . GLU B 1 19 ? 32.511 42.035 102.318 1.00 51.71 19 GLU B C 1
ATOM 4937 O O . GLU B 1 19 ? 33.004 42.693 101.392 1.00 41.45 19 GLU B O 1
ATOM 4943 N N . LYS B 1 20 ? 31.461 41.233 102.157 1.00 46.89 20 LYS B N 1
ATOM 4944 C CA . LYS B 1 20 ? 30.803 41.067 100.861 1.00 45.06 20 LYS B CA 1
ATOM 4945 C C . LYS B 1 20 ? 30.009 42.305 100.453 1.00 47.36 20 LYS B C 1
ATOM 4946 O O . LYS B 1 20 ? 30.036 42.718 99.293 1.00 48.40 20 LYS B O 1
ATOM 4952 N N . GLU B 1 21 ? 29.289 42.884 101.405 1.00 39.75 21 GLU B N 1
ATOM 4953 C CA . GLU B 1 21 ? 28.498 44.073 101.136 1.00 43.43 21 GLU B CA 1
ATOM 4954 C C . GLU B 1 21 ? 29.437 45.198 100.727 1.00 38.67 21 GLU B C 1
ATOM 4955 O O . GLU B 1 21 ? 29.111 46.008 99.866 1.00 34.39 21 GLU B O 1
ATOM 4961 N N . MET B 1 22 ? 30.604 45.243 101.356 1.00 32.39 22 MET B N 1
ATOM 4962 C CA . MET B 1 22 ? 31.596 46.262 101.041 1.00 38.57 22 MET B CA 1
ATOM 4963 C C . MET B 1 22 ? 32.045 46.065 99.603 1.00 35.12 22 MET B C 1
ATOM 4964 O O . MET B 1 22 ? 32.135 47.018 98.836 1.00 36.17 22 MET B O 1
ATOM 4969 N N . ALA B 1 23 ? 32.315 44.817 99.241 1.00 31.74 23 ALA B N 1
ATOM 4970 C CA . ALA B 1 23 ? 32.770 44.508 97.891 1.00 31.58 23 ALA B CA 1
ATOM 4971 C C . ALA B 1 23 ? 31.751 44.904 96.830 1.00 31.07 23 ALA B C 1
ATOM 4972 O O . ALA B 1 23 ? 32.094 45.540 95.840 1.00 27.55 23 ALA B O 1
ATOM 4974 N N . LEU B 1 24 ? 30.495 44.530 97.037 1.00 24.90 24 LEU B N 1
ATOM 4975 C CA . LEU B 1 24 ? 29.455 44.848 96.063 1.00 33.57 24 LEU B CA 1
ATOM 4976 C C . LEU B 1 24 ? 29.233 46.355 95.963 1.00 30.78 24 LEU B C 1
ATOM 4977 O O . LEU B 1 24 ? 28.903 46.872 94.899 1.00 37.56 24 LEU B O 1
ATOM 4982 N N . TYR B 1 25 ? 29.407 47.050 97.080 1.00 30.03 25 TYR B N 1
ATOM 4983 C CA . TYR B 1 25 ? 29.225 48.491 97.126 1.00 32.85 25 TYR B CA 1
ATOM 4984 C C . TYR B 1 25 ? 30.298 49.189 96.283 1.00 31.80 25 TYR B C 1
ATOM 4985 O O . TYR B 1 25 ? 30.007 50.122 95.537 1.00 25.86 25 TYR B O 1
ATOM 4994 N N . LYS B 1 26 ? 31.538 48.731 96.410 1.00 27.90 26 LYS B N 1
ATOM 4995 C CA . LYS B 1 26 ? 32.650 49.305 95.660 1.00 30.78 26 LYS B CA 1
ATOM 4996 C C . LYS B 1 26 ? 32.510 49.011 94.167 1.00 30.18 26 LYS B C 1
ATOM 4997 O O . LYS B 1 26 ? 32.889 49.818 93.318 1.00 31.54 26 LYS B O 1
ATOM 5003 N N . LEU B 1 27 ? 31.961 47.845 93.856 1.00 25.59 27 LEU B N 1
ATOM 5004 C CA . LEU B 1 27 ? 31.778 47.443 92.476 1.00 25.77 27 LEU B CA 1
ATOM 5005 C C . LEU B 1 27 ? 30.747 48.297 91.742 1.00 35.17 27 LEU B C 1
ATOM 5006 O O . LEU B 1 27 ? 30.960 48.684 90.594 1.00 29.85 27 LEU B O 1
ATOM 5011 N N . TYR B 1 28 ? 29.635 48.588 92.413 1.00 26.04 28 TYR B N 1
ATOM 5012 C CA . TYR B 1 28 ? 28.547 49.368 91.824 1.00 26.92 28 TYR B CA 1
ATOM 5013 C C . TYR B 1 28 ? 28.666 50.892 91.964 1.00 22.76 28 TYR B C 1
ATOM 5014 O O . TYR B 1 28 ? 28.147 51.638 91.140 1.00 21.69 28 TYR B O 1
ATOM 5023 N N . ARG B 1 29 ? 29.338 51.362 93.004 1.00 27.49 29 ARG B N 1
ATOM 5024 C CA . ARG B 1 29 ? 29.394 52.798 93.235 1.00 27.07 29 ARG B CA 1
ATOM 5025 C C . ARG B 1 29 ? 29.990 53.691 92.147 1.00 31.38 29 ARG B C 1
ATOM 5026 O O . ARG B 1 29 ? 30.931 53.315 91.447 1.00 27.37 29 ARG B O 1
ATOM 5034 N N . PRO B 1 30 ? 29.430 54.898 91.989 1.00 26.00 30 PRO B N 1
ATOM 5035 C CA . PRO B 1 30 ? 29.945 55.822 90.983 1.00 25.51 30 PRO B CA 1
ATOM 5036 C C . PRO B 1 30 ? 31.361 56.212 91.376 1.00 30.57 30 PRO B C 1
ATOM 5037 O O . PRO B 1 30 ? 31.673 56.304 92.569 1.00 33.30 30 PRO B O 1
ATOM 5041 N N . GLU B 1 31 ? 32.215 56.413 90.376 1.00 23.85 31 GLU B N 1
ATOM 5042 C CA . GLU B 1 31 ? 33.595 56.801 90.611 1.00 26.81 31 GLU B CA 1
ATOM 5043 C C . GLU B 1 31 ? 33.715 58.279 90.252 1.00 23.96 31 GLU B C 1
ATOM 5044 O O . GLU B 1 31 ? 32.922 58.804 89.472 1.00 26.82 31 GLU B O 1
ATOM 5050 N N . ARG B 1 32 ? 34.713 58.945 90.810 1.00 26.15 32 ARG B N 1
ATOM 5051 C CA . ARG B 1 32 ? 34.906 60.357 90.530 1.00 24.51 32 ARG B CA 1
ATOM 5052 C C . ARG B 1 32 ? 35.447 60.571 89.121 1.00 24.10 32 ARG B C 1
ATOM 5053 O O . ARG B 1 32 ? 36.229 59.769 88.610 1.00 22.66 32 ARG B O 1
ATOM 5061 N N . VAL B 1 33 ? 35.023 61.665 88.506 1.00 27.91 33 VAL B N 1
ATOM 5062 C CA . VAL B 1 33 ? 35.449 62.032 87.161 1.00 25.97 33 VAL B CA 1
ATOM 5063 C C . VAL B 1 33 ? 35.926 63.467 87.243 1.00 28.64 33 VAL B C 1
ATOM 5064 O O . VAL B 1 33 ? 35.137 64.368 87.514 1.00 32.18 33 VAL B O 1
ATOM 5068 N N . THR B 1 34 ? 37.223 63.670 87.045 1.00 27.50 34 THR B N 1
ATOM 5069 C CA . THR B 1 34 ? 37.818 64.999 87.086 1.00 28.88 34 THR B CA 1
ATOM 5070 C C . THR B 1 34 ? 37.740 65.605 85.686 1.00 30.89 34 THR B C 1
ATOM 5071 O O . THR B 1 34 ? 38.032 64.934 84.702 1.00 39.66 34 THR B O 1
ATOM 5075 N N . PRO B 1 35 ? 37.335 66.879 85.577 1.00 30.28 35 PRO B N 1
ATOM 5076 C CA . PRO B 1 35 ? 37.234 67.529 84.265 1.00 33.30 35 PRO B CA 1
ATOM 5077 C C . PRO B 1 35 ? 38.575 68.056 83.773 1.00 23.20 35 PRO B C 1
ATOM 5078 O O . PRO B 1 35 ? 39.539 68.097 84.523 1.00 26.28 35 PRO B O 1
ATOM 5082 N N . LYS B 1 36 ? 38.615 68.468 82.512 1.00 27.48 36 LYS B N 1
ATOM 5083 C CA . LYS B 1 36 ? 39.825 69.013 81.910 1.00 38.89 36 LYS B CA 1
ATOM 5084 C C . LYS B 1 36 ? 39.751 70.536 81.875 1.00 32.52 36 LYS B C 1
ATOM 5085 O O . LYS B 1 36 ? 40.776 71.216 81.897 1.00 35.40 36 LYS B O 1
ATOM 5091 N N . LYS B 1 37 ? 38.533 71.068 81.828 1.00 34.12 37 LYS B N 1
ATOM 5092 C CA . LYS B 1 37 ? 38.335 72.514 81.761 1.00 28.27 37 LYS B CA 1
ATOM 5093 C C . LYS B 1 37 ? 38.679 73.264 83.040 1.00 26.50 37 LYS B C 1
ATOM 5094 O O . LYS B 1 37 ? 38.688 72.695 84.130 1.00 27.19 37 LYS B O 1
ATOM 5100 N N . ARG B 1 38 ? 38.987 74.545 82.879 1.00 24.73 38 ARG B N 1
ATOM 5101 C CA . ARG B 1 38 ? 39.346 75.417 83.990 1.00 23.63 38 ARG B CA 1
ATOM 5102 C C . ARG B 1 38 ? 38.758 76.798 83.726 1.00 27.96 38 ARG B C 1
ATOM 5103 O O . ARG B 1 38 ? 38.294 77.082 82.622 1.00 19.88 38 ARG B O 1
ATOM 5111 N N . SER B 1 39 ? 38.791 77.652 84.745 1.00 21.12 39 SER B N 1
ATOM 5112 C CA . SER B 1 39 ? 38.310 79.011 84.619 1.00 27.44 39 SER B CA 1
ATOM 5113 C C . SER B 1 39 ? 36.964 79.144 83.907 1.00 22.32 39 SER B C 1
ATOM 5114 O O . SER B 1 39 ? 36.086 78.298 84.065 1.00 22.62 39 SER B O 1
ATOM 5117 N N . ALA B 1 40 ? 36.808 80.216 83.130 1.00 23.22 40 ALA B N 1
ATOM 5118 C CA . ALA B 1 40 ? 35.552 80.488 82.434 1.00 24.07 40 ALA B CA 1
ATOM 5119 C C . ALA B 1 40 ? 35.046 79.293 81.641 1.00 27.42 40 ALA B C 1
ATOM 5120 O O . ALA B 1 40 ? 33.843 79.038 81.602 1.00 29.83 40 ALA B O 1
ATOM 5122 N N . GLU B 1 41 ? 35.951 78.560 81.001 1.00 20.17 41 GLU B N 1
ATOM 5123 C CA . GLU B 1 41 ? 35.527 77.378 80.250 1.00 24.02 41 GLU B CA 1
ATOM 5124 C C . GLU B 1 41 ? 34.770 76.420 81.180 1.00 26.06 41 GLU B C 1
ATOM 5125 O O . GLU B 1 41 ? 33.707 75.904 80.828 1.00 22.49 41 GLU B O 1
ATOM 5131 N N . LEU B 1 42 ? 35.307 76.189 82.373 1.00 20.45 42 LEU B N 1
ATOM 5132 C CA . LEU B 1 42 ? 34.639 75.302 83.320 1.00 24.85 42 LEU B CA 1
ATOM 5133 C C . LEU B 1 42 ? 33.323 75.937 83.789 1.00 27.72 42 LEU B C 1
ATOM 5134 O O . LEU B 1 42 ? 32.290 75.269 83.870 1.00 19.75 42 LEU B O 1
ATOM 5139 N N . LEU B 1 43 ? 33.350 77.232 84.091 1.00 20.08 43 LEU B N 1
ATOM 5140 C CA . LEU B 1 43 ? 32.142 77.928 84.544 1.00 21.70 43 LEU B CA 1
ATOM 5141 C C . LEU B 1 43 ? 31.032 77.913 83.479 1.00 28.50 43 LEU B C 1
ATOM 5142 O O . LEU B 1 43 ? 29.853 77.983 83.819 1.00 25.66 43 LEU B O 1
ATOM 5147 N N . LYS B 1 44 ? 31.422 77.829 82.203 1.00 23.92 44 LYS B N 1
ATOM 5148 C CA . LYS B 1 44 ? 30.484 77.813 81.074 1.00 26.55 44 LYS B CA 1
ATOM 5149 C C . LYS B 1 44 ? 29.908 76.434 80.778 1.00 19.90 44 LYS B C 1
ATOM 5150 O O . LYS B 1 44 ? 29.085 76.291 79.871 1.00 20.70 44 LYS B O 1
ATOM 5156 N N . GLU B 1 45 ? 30.371 75.422 81.506 1.00 20.90 45 GLU B N 1
ATOM 5157 C CA . GLU B 1 45 ? 29.869 74.062 81.332 1.00 21.62 45 GLU B CA 1
ATOM 5158 C C . GLU B 1 45 ? 28.867 73.799 82.449 1.00 24.00 45 GLU B C 1
ATOM 5159 O O . GLU B 1 45 ? 29.257 73.642 83.604 1.00 19.51 45 GLU B O 1
ATOM 5165 N N . PRO B 1 46 ? 27.565 73.734 82.119 1.00 29.67 46 PRO B N 1
ATOM 5166 C CA . PRO B 1 46 ? 26.500 73.492 83.104 1.00 24.79 46 PRO B CA 1
ATOM 5167 C C . PRO B 1 46 ? 26.668 72.214 83.904 1.00 28.43 46 PRO B C 1
ATOM 5168 O O . PRO B 1 46 ? 26.251 72.136 85.059 1.00 23.55 46 PRO B O 1
ATOM 5172 N N . ARG B 1 47 ? 27.277 71.206 83.295 1.00 22.31 47 ARG B N 1
ATOM 5173 C CA . ARG B 1 47 ? 27.448 69.939 83.984 1.00 22.94 47 ARG B CA 1
ATOM 5174 C C . ARG B 1 47 ? 28.549 69.997 85.039 1.00 19.44 47 ARG B C 1
ATOM 5175 O O . ARG B 1 47 ? 28.674 69.094 85.860 1.00 27.87 47 ARG B O 1
ATOM 5183 N N . LEU B 1 48 ? 29.342 71.060 85.028 1.00 22.20 48 LEU B N 1
ATOM 5184 C CA . LEU B 1 48 ? 30.435 71.180 85.990 1.00 25.40 48 LEU B CA 1
ATOM 5185 C C . LEU B 1 48 ? 30.227 72.349 86.951 1.00 20.48 48 LEU B C 1
ATOM 5186 O O . LEU B 1 48 ? 30.528 72.255 88.139 1.00 30.07 48 LEU B O 1
ATOM 5191 N N . ASN B 1 49 ? 29.714 73.448 86.414 1.00 20.64 49 ASN B N 1
ATOM 5192 C CA . ASN B 1 49 ? 29.512 74.673 87.173 1.00 27.43 49 ASN B CA 1
ATOM 5193 C C . ASN B 1 49 ? 28.568 74.603 88.374 1.00 26.19 49 ASN B C 1
ATOM 5194 O O . ASN B 1 49 ? 27.415 74.210 88.258 1.00 25.04 49 ASN B O 1
ATOM 5199 N N . LYS B 1 50 ? 29.091 74.999 89.527 1.00 27.22 50 LYS B N 1
ATOM 5200 C CA . LYS B 1 50 ? 28.341 75.039 90.772 1.00 25.14 50 LYS B CA 1
ATOM 5201 C C . LYS B 1 50 ? 28.097 76.514 91.097 1.00 23.13 50 LYS B C 1
ATOM 5202 O O . LYS B 1 50 ? 27.436 76.839 92.087 1.00 23.15 50 LYS B O 1
ATOM 5208 N N . GLY B 1 51 ? 28.632 77.403 90.260 1.00 24.28 51 GLY B N 1
ATOM 5209 C CA . GLY B 1 51 ? 28.471 78.829 90.500 1.00 23.62 51 GLY B CA 1
ATOM 5210 C C . GLY B 1 51 ? 29.087 79.215 91.838 1.00 27.73 51 GLY B C 1
ATOM 5211 O O . GLY B 1 51 ? 30.162 78.721 92.202 1.00 20.44 51 GLY B O 1
ATOM 5212 N N . MET B 1 52 ? 28.420 80.093 92.580 1.00 25.42 52 MET B N 1
ATOM 5213 C CA . MET B 1 52 ? 28.936 80.501 93.880 1.00 23.13 52 MET B CA 1
ATOM 5214 C C . MET B 1 52 ? 28.947 79.358 94.878 1.00 23.58 52 MET B C 1
ATOM 5215 O O . MET B 1 52 ? 29.353 79.535 96.018 1.00 24.62 52 MET B O 1
ATOM 5220 N N . GLY B 1 53 ? 28.497 78.184 94.445 1.00 21.41 53 GLY B N 1
ATOM 5221 C CA . GLY B 1 53 ? 28.528 77.015 95.307 1.00 24.39 53 GLY B CA 1
ATOM 5222 C C . GLY B 1 53 ? 29.953 76.475 95.404 1.00 23.07 53 GLY B C 1
ATOM 5223 O O . GLY B 1 53 ? 30.249 75.648 96.260 1.00 23.90 53 GLY B O 1
ATOM 5224 N N . PHE B 1 54 ? 30.839 76.930 94.518 1.00 21.56 54 PHE B N 1
ATOM 5225 C CA . PHE B 1 54 ? 32.234 76.497 94.553 1.00 21.18 54 PHE B CA 1
ATOM 5226 C C . PHE B 1 54 ? 32.868 77.103 95.807 1.00 24.21 54 PHE B C 1
ATOM 5227 O O . PHE B 1 54 ? 32.679 78.291 96.094 1.00 24.70 54 PHE B O 1
ATOM 5235 N N . SER B 1 55 ? 33.626 76.293 96.532 1.00 17.68 55 SER B N 1
ATOM 5236 C CA . SER B 1 55 ? 34.311 76.747 97.742 1.00 25.18 55 SER B CA 1
ATOM 5237 C C . SER B 1 55 ? 35.504 77.611 97.322 1.00 29.35 55 SER B C 1
ATOM 5238 O O . SER B 1 55 ? 35.920 77.578 96.163 1.00 31.62 55 SER B O 1
ATOM 5241 N N . LEU B 1 56 ? 36.053 78.382 98.253 1.00 23.24 56 LEU B N 1
ATOM 5242 C CA . LEU B 1 56 ? 37.210 79.217 97.934 1.00 31.89 56 LEU B CA 1
ATOM 5243 C C . LEU B 1 56 ? 38.387 78.373 97.421 1.00 23.82 56 LEU B C 1
ATOM 5244 O O . LEU B 1 56 ? 39.077 78.762 96.481 1.00 29.41 56 LEU B O 1
ATOM 5249 N N . TYR B 1 57 ? 38.621 77.226 98.049 1.00 23.92 57 TYR B N 1
ATOM 5250 C CA . TYR B 1 57 ? 39.709 76.355 97.634 1.00 28.40 57 TYR B CA 1
ATOM 5251 C C . TYR B 1 57 ? 39.473 75.818 96.231 1.00 29.64 57 TYR B C 1
ATOM 5252 O O . TYR B 1 57 ? 40.396 75.765 95.430 1.00 24.00 57 TYR B O 1
ATOM 5261 N N . GLU B 1 58 ? 38.244 75.411 95.931 1.00 25.55 58 GLU B N 1
ATOM 5262 C CA . GLU B 1 58 ? 37.948 74.898 94.599 1.00 20.75 58 GLU B CA 1
ATOM 5263 C C . GLU B 1 58 ? 38.249 75.970 93.560 1.00 20.94 58 GLU B C 1
ATOM 5264 O O . GLU B 1 58 ? 38.888 75.697 92.540 1.00 22.89 58 GLU B O 1
ATOM 5270 N N . ARG B 1 59 ? 37.798 77.193 93.825 1.00 22.70 59 ARG B N 1
ATOM 5271 C CA . ARG B 1 59 ? 38.000 78.298 92.895 1.00 19.38 59 ARG B CA 1
ATOM 5272 C C . ARG B 1 59 ? 39.478 78.557 92.633 1.00 22.97 59 ARG B C 1
ATOM 5273 O O . ARG B 1 59 ? 39.867 78.842 91.509 1.00 20.81 59 ARG B O 1
ATOM 5281 N N . GLN B 1 60 ? 40.295 78.462 93.675 1.00 22.15 60 GLN B N 1
ATOM 5282 C CA . GLN B 1 60 ? 41.724 78.699 93.543 1.00 22.47 60 GLN B CA 1
ATOM 5283 C C . GLN B 1 60 ? 42.372 77.583 92.725 1.00 26.86 60 GLN B C 1
ATOM 5284 O O . GLN B 1 60 ? 43.105 77.847 91.763 1.00 23.61 60 GLN B O 1
ATOM 5290 N N . TYR B 1 61 ? 42.079 76.344 93.110 1.00 19.49 61 TYR B N 1
ATOM 5291 C CA . TYR B 1 61 ? 42.599 75.148 92.436 1.00 25.59 61 TYR B CA 1
ATOM 5292 C C . TYR B 1 61 ? 42.213 75.076 90.960 1.00 27.77 61 TYR B C 1
ATOM 5293 O O . TYR B 1 61 ? 43.037 74.746 90.106 1.00 24.34 61 TYR B O 1
ATOM 5302 N N . LEU B 1 62 ? 40.949 75.365 90.673 1.00 19.26 62 LEU B N 1
ATOM 5303 C CA . LEU B 1 62 ? 40.417 75.278 89.320 1.00 22.99 62 LEU B CA 1
ATOM 5304 C C . LEU B 1 62 ? 40.537 76.549 88.486 1.00 19.48 62 LEU B C 1
ATOM 5305 O O . LEU B 1 62 ? 40.057 76.594 87.350 1.00 22.70 62 LEU B O 1
ATOM 5310 N N . GLY B 1 63 ? 41.177 77.573 89.036 1.00 18.57 63 GLY B N 1
ATOM 5311 C CA . GLY B 1 63 ? 41.336 78.812 88.291 1.00 30.18 63 GLY B CA 1
ATOM 5312 C C . GLY B 1 63 ? 40.042 79.578 88.070 1.00 29.92 63 GLY B C 1
ATOM 5313 O O . GLY B 1 63 ? 39.873 80.237 87.037 1.00 21.80 63 GLY B O 1
ATOM 5314 N N . LEU B 1 64 ? 39.135 79.506 89.045 1.00 27.58 64 LEU B N 1
ATOM 5315 C CA . LEU B 1 64 ? 37.847 80.198 88.966 1.00 28.11 64 LEU B CA 1
ATOM 5316 C C . LEU B 1 64 ? 37.843 81.463 89.823 1.00 30.92 64 LEU B C 1
ATOM 5317 O O . LEU B 1 64 ? 37.012 82.358 89.630 1.00 28.57 64 LEU B O 1
ATOM 5322 N N . HIS B 1 65 ? 38.770 81.541 90.772 1.00 28.66 65 HIS B N 1
ATOM 5323 C CA . HIS B 1 65 ? 38.808 82.684 91.677 1.00 23.39 65 HIS B CA 1
ATOM 5324 C C . HIS B 1 65 ? 38.863 84.036 90.961 1.00 31.82 65 HIS B C 1
ATOM 5325 O O . HIS B 1 65 ? 39.682 84.257 90.068 1.00 24.80 65 HIS B O 1
ATOM 5332 N N . GLY B 1 66 ? 37.982 84.945 91.360 1.00 21.59 66 GLY B N 1
ATOM 5333 C CA . GLY B 1 66 ? 37.947 86.249 90.725 1.00 24.90 66 GLY B CA 1
ATOM 5334 C C . GLY B 1 66 ? 36.907 86.333 89.623 1.00 24.43 66 GLY B C 1
ATOM 5335 O O . GLY B 1 66 ? 36.452 87.424 89.273 1.00 29.07 66 GLY B O 1
ATOM 5336 N N . LEU B 1 67 ? 36.524 85.183 89.071 1.00 22.63 67 LEU B N 1
ATOM 5337 C CA . LEU B 1 67 ? 35.526 85.143 88.010 1.00 22.62 67 LEU B CA 1
ATOM 5338 C C . LEU B 1 67 ? 34.123 85.078 88.598 1.00 20.09 67 LEU B C 1
ATOM 5339 O O . LEU B 1 67 ? 33.134 85.304 87.899 1.00 22.66 67 LEU B O 1
ATOM 5344 N N . LEU B 1 68 ? 34.055 84.776 89.889 1.00 25.44 68 LEU B N 1
ATOM 5345 C CA . LEU B 1 68 ? 32.792 84.665 90.617 1.00 25.03 68 LEU B CA 1
ATOM 5346 C C . LEU B 1 68 ? 32.756 85.711 91.726 1.00 28.72 68 LEU B C 1
ATOM 5347 O O . LEU B 1 68 ? 33.803 86.156 92.190 1.00 31.33 68 LEU B O 1
ATOM 5352 N N . PRO B 1 69 ? 31.548 86.114 92.161 1.00 32.81 69 PRO B N 1
ATOM 5353 C CA . PRO B 1 69 ? 31.404 87.110 93.233 1.00 34.27 69 PRO B CA 1
ATOM 5354 C C . PRO B 1 69 ? 31.960 86.507 94.523 1.00 26.66 69 PRO B C 1
ATOM 5355 O O . PRO B 1 69 ? 31.958 85.282 94.687 1.00 23.31 69 PRO B O 1
ATOM 5359 N N . PRO B 1 70 ? 32.440 87.351 95.452 1.00 25.11 70 PRO B N 1
ATOM 5360 C CA . PRO B 1 70 ? 33.009 86.915 96.735 1.00 21.31 70 PRO B CA 1
ATOM 5361 C C . PRO B 1 70 ? 32.001 86.393 97.761 1.00 35.19 70 PRO B C 1
ATOM 5362 O O . PRO B 1 70 ? 32.017 86.801 98.922 1.00 35.49 70 PRO B O 1
ATOM 5366 N N . ALA B 1 71 ? 31.116 85.505 97.330 1.00 30.55 71 ALA B N 1
ATOM 5367 C CA . ALA B 1 71 ? 30.146 84.914 98.237 1.00 32.88 71 ALA B CA 1
ATOM 5368 C C . ALA B 1 71 ? 30.165 83.416 97.982 1.00 28.19 71 ALA B C 1
ATOM 5369 O O . ALA B 1 71 ? 30.297 82.971 96.839 1.00 29.71 71 ALA B O 1
ATOM 5371 N N . PHE B 1 72 ? 30.049 82.648 99.055 1.00 20.59 72 PHE B N 1
ATOM 5372 C CA . PHE B 1 72 ? 30.048 81.198 98.977 1.00 26.67 72 PHE B CA 1
ATOM 5373 C C . PHE B 1 72 ? 28.693 80.716 99.438 1.00 30.88 72 PHE B C 1
ATOM 5374 O O . PHE B 1 72 ? 28.183 81.161 100.472 1.00 30.76 72 PHE B O 1
ATOM 5382 N N . MET B 1 73 ? 28.101 79.812 98.666 1.00 23.95 73 MET B N 1
ATOM 5383 C CA . MET B 1 73 ? 26.769 79.328 98.997 1.00 27.44 73 MET B CA 1
ATOM 5384 C C . MET B 1 73 ? 26.684 77.823 99.109 1.00 29.20 73 MET B C 1
ATOM 5385 O O . MET B 1 73 ? 27.582 77.098 98.684 1.00 31.61 73 MET B O 1
ATOM 5390 N N . THR B 1 74 ? 25.599 77.360 99.715 1.00 31.12 74 THR B N 1
ATOM 5391 C CA . THR B 1 74 ? 25.361 75.934 99.827 1.00 29.93 74 THR B CA 1
ATOM 5392 C C . THR B 1 74 ? 24.407 75.708 98.672 1.00 22.96 74 THR B C 1
ATOM 5393 O O . THR B 1 74 ? 23.835 76.664 98.150 1.00 26.27 74 THR B O 1
ATOM 5397 N N . GLN B 1 75 ? 24.224 74.466 98.251 1.00 24.99 75 GLN B N 1
ATOM 5398 C CA . GLN B 1 75 ? 23.312 74.231 97.148 1.00 24.22 75 GLN B CA 1
ATOM 5399 C C . GLN B 1 75 ? 21.880 74.580 97.541 1.00 28.09 75 GLN B C 1
ATOM 5400 O O . GLN B 1 75 ? 21.089 75.044 96.715 1.00 24.49 75 GLN B O 1
ATOM 5406 N N . GLU B 1 76 ? 21.555 74.339 98.805 1.00 26.21 76 GLU B N 1
ATOM 5407 C CA . GLU B 1 76 ? 20.223 74.628 99.327 1.00 21.65 76 GLU B CA 1
ATOM 5408 C C . GLU B 1 76 ? 19.989 76.137 99.245 1.00 22.38 76 GLU B C 1
ATOM 5409 O O . GLU B 1 76 ? 18.899 76.596 98.913 1.00 21.77 76 GLU B O 1
ATOM 5415 N N . GLN B 1 77 ? 21.026 76.908 99.551 1.00 24.61 77 GLN B N 1
ATOM 5416 C CA . GLN B 1 77 ? 20.932 78.358 99.499 1.00 20.17 77 GLN B CA 1
ATOM 5417 C C . GLN B 1 77 ? 20.669 78.820 98.068 1.00 32.87 77 GLN B C 1
ATOM 5418 O O . GLN B 1 77 ? 19.856 79.719 97.835 1.00 29.62 77 GLN B O 1
ATOM 5424 N N . GLN B 1 78 ? 21.370 78.210 97.110 1.00 23.18 78 GLN B N 1
ATOM 5425 C CA . GLN B 1 78 ? 21.200 78.564 95.705 1.00 23.48 78 GLN B CA 1
ATOM 5426 C C . GLN B 1 78 ? 19.794 78.208 95.220 1.00 15.90 78 GLN B C 1
ATOM 5427 O O . GLN B 1 78 ? 19.195 78.946 94.436 1.00 25.28 78 GLN B O 1
ATOM 5433 N N . ALA B 1 79 ? 19.269 77.078 95.686 1.00 22.59 79 ALA B N 1
ATOM 5434 C CA . ALA B 1 79 ? 17.937 76.649 95.271 1.00 19.27 79 ALA B CA 1
ATOM 5435 C C . ALA B 1 79 ? 16.876 77.637 95.780 1.00 32.52 79 ALA B C 1
ATOM 5436 O O . ALA B 1 79 ? 15.869 77.899 95.109 1.00 29.94 79 ALA B O 1
ATOM 5438 N N . TYR B 1 80 ? 17.110 78.178 96.969 1.00 25.75 80 TYR B N 1
ATOM 5439 C CA . TYR B 1 80 ? 16.202 79.150 97.580 1.00 29.85 80 TYR B CA 1
ATOM 5440 C C . TYR B 1 80 ? 16.184 80.423 96.741 1.00 33.43 80 TYR B C 1
ATOM 5441 O O . TYR B 1 80 ? 15.132 81.009 96.478 1.00 29.57 80 TYR B O 1
ATOM 5450 N N . ARG B 1 81 ? 17.365 80.858 96.329 1.00 26.66 81 ARG B N 1
ATOM 5451 C CA . ARG B 1 81 ? 17.461 82.054 95.521 1.00 30.61 81 ARG B CA 1
ATOM 5452 C C . ARG B 1 81 ? 16.697 81.856 94.216 1.00 30.66 81 ARG B C 1
ATOM 5453 O O . ARG B 1 81 ? 16.017 82.767 93.745 1.00 26.12 81 ARG B O 1
ATOM 5461 N N . VAL B 1 82 ? 16.802 80.660 93.637 1.00 21.29 82 VAL B N 1
ATOM 5462 C CA . VAL B 1 82 ? 16.118 80.364 92.383 1.00 15.94 82 VAL B CA 1
ATOM 5463 C C . VAL B 1 82 ? 14.598 80.307 92.532 1.00 23.28 82 VAL B C 1
ATOM 5464 O O . VAL B 1 82 ? 13.866 80.839 91.691 1.00 24.78 82 VAL B O 1
ATOM 5468 N N . ILE B 1 83 ? 14.121 79.665 93.593 1.00 26.62 83 ILE B N 1
ATOM 5469 C CA . ILE B 1 83 ? 12.681 79.576 93.804 1.00 35.84 83 ILE B CA 1
ATOM 5470 C C . ILE B 1 83 ? 12.078 80.954 94.067 1.00 33.42 83 ILE B C 1
ATOM 5471 O O . ILE B 1 83 ? 10.957 81.236 93.657 1.00 32.92 83 ILE B O 1
ATOM 5476 N N . THR B 1 84 ? 12.831 81.820 94.733 1.00 36.60 84 THR B N 1
ATOM 5477 C CA . THR B 1 84 ? 12.331 83.155 95.006 1.00 34.49 84 THR B CA 1
ATOM 5478 C C . THR B 1 84 ? 12.065 83.889 93.701 1.00 39.28 84 THR B C 1
ATOM 5479 O O . THR B 1 84 ? 10.959 84.384 93.481 1.00 41.55 84 THR B O 1
ATOM 5483 N N . LYS B 1 85 ? 13.071 83.946 92.830 1.00 20.18 85 LYS B N 1
ATOM 5484 C CA . LYS B 1 85 ? 12.922 84.622 91.557 1.00 28.00 85 LYS B CA 1
ATOM 5485 C C . LYS B 1 85 ? 11.843 83.960 90.693 1.00 28.69 85 LYS B C 1
ATOM 5486 O O . LYS B 1 85 ? 11.136 84.630 89.940 1.00 28.84 85 LYS B O 1
ATOM 5492 N N . LEU B 1 86 ? 11.712 82.645 90.822 1.00 28.72 86 LEU B N 1
ATOM 5493 C CA . LEU B 1 86 ? 10.730 81.870 90.063 1.00 30.61 86 LEU B CA 1
ATOM 5494 C C . LEU B 1 86 ? 9.296 82.292 90.433 1.00 34.49 86 LEU B C 1
ATOM 5495 O O . LEU B 1 86 ? 8.439 82.484 89.567 1.00 26.63 86 LEU B O 1
ATOM 5500 N N . ARG B 1 87 ? 9.048 82.432 91.730 1.00 30.57 87 ARG B N 1
ATOM 5501 C CA . ARG B 1 87 ? 7.733 82.825 92.206 1.00 35.71 87 ARG B CA 1
ATOM 5502 C C . ARG B 1 87 ? 7.480 84.307 91.968 1.00 33.88 87 ARG B C 1
ATOM 5503 O O . ARG B 1 87 ? 6.332 84.752 91.953 1.00 35.02 87 ARG B O 1
ATOM 5511 N N . GLU B 1 88 ? 8.549 85.067 91.747 1.00 31.78 88 GLU B N 1
ATOM 5512 C CA . GLU B 1 88 ? 8.409 86.497 91.486 1.00 36.00 88 GLU B CA 1
ATOM 5513 C C . GLU B 1 88 ? 8.197 86.795 90.002 1.00 39.41 88 GLU B C 1
ATOM 5514 O O . GLU B 1 88 ? 7.966 87.943 89.630 1.00 35.70 88 GLU B O 1
ATOM 5520 N N . GLN B 1 89 ? 8.281 85.768 89.156 1.00 34.24 89 GLN B N 1
ATOM 5521 C CA . GLN B 1 89 ? 8.087 85.952 87.721 1.00 34.78 89 GLN B CA 1
ATOM 5522 C C . GLN B 1 89 ? 6.621 86.294 87.435 1.00 34.73 89 GLN B C 1
ATOM 5523 O O . GLN B 1 89 ? 5.722 85.809 88.111 1.00 36.51 89 GLN B O 1
ATOM 5529 N N . PRO B 1 90 ? 6.372 87.131 86.418 1.00 36.71 90 PRO B N 1
ATOM 5530 C CA . PRO B 1 90 ? 5.054 87.599 85.969 1.00 38.28 90 PRO B CA 1
ATOM 5531 C C . PRO B 1 90 ? 4.092 86.510 85.511 1.00 41.09 90 PRO B C 1
ATOM 5532 O O . PRO B 1 90 ? 2.874 86.640 85.668 1.00 30.96 90 PRO B O 1
ATOM 5536 N N . ASN B 1 91 ? 4.632 85.447 84.925 1.00 27.11 91 ASN B N 1
ATOM 5537 C CA . ASN B 1 91 ? 3.792 84.370 84.416 1.00 31.87 91 ASN B CA 1
ATOM 5538 C C . ASN B 1 91 ? 4.604 83.094 84.194 1.00 31.54 91 ASN B C 1
ATOM 5539 O O . ASN B 1 91 ? 5.825 83.105 84.336 1.00 25.93 91 ASN B O 1
ATOM 5544 N N . ASP B 1 92 ? 3.932 82.002 83.836 1.00 29.75 92 ASP B N 1
ATOM 5545 C CA . ASP B 1 92 ? 4.623 80.737 83.606 1.00 33.08 92 ASP B CA 1
ATOM 5546 C C . ASP B 1 92 ? 5.637 80.772 82.470 1.00 32.80 92 ASP B C 1
ATOM 5547 O O . ASP B 1 92 ? 6.668 80.096 82.534 1.00 35.02 92 ASP B O 1
ATOM 5552 N N . LEU B 1 93 ? 5.343 81.540 81.426 1.00 28.93 93 LEU B N 1
ATOM 5553 C CA . LEU B 1 93 ? 6.261 81.647 80.298 1.00 27.52 93 LEU B CA 1
ATOM 5554 C C . LEU B 1 93 ? 7.575 82.245 80.791 1.00 25.88 93 LEU B C 1
ATOM 5555 O O . LEU B 1 93 ? 8.652 81.843 80.367 1.00 33.65 93 LEU B O 1
ATOM 5560 N N . ALA B 1 94 ? 7.481 83.201 81.704 1.00 31.11 94 ALA B N 1
ATOM 5561 C CA . ALA B 1 94 ? 8.670 83.826 82.252 1.00 27.62 94 ALA B CA 1
ATOM 5562 C C . ALA B 1 94 ? 9.418 82.831 83.134 1.00 31.60 94 ALA B C 1
ATOM 5563 O O . ALA B 1 94 ? 10.643 82.907 83.267 1.00 30.65 94 ALA B O 1
ATOM 5565 N N . ARG B 1 95 ? 8.685 81.913 83.763 1.00 20.45 95 ARG B N 1
ATOM 5566 C CA . ARG B 1 95 ? 9.337 80.918 84.613 1.00 28.27 95 ARG B CA 1
ATOM 5567 C C . ARG B 1 95 ? 10.031 79.898 83.718 1.00 25.54 95 ARG B C 1
ATOM 5568 O O . ARG B 1 95 ? 11.083 79.361 84.073 1.00 25.79 95 ARG B O 1
ATOM 5576 N N . TYR B 1 96 ? 9.444 79.654 82.549 1.00 27.47 96 TYR B N 1
ATOM 5577 C CA . TYR B 1 96 ? 10.011 78.715 81.586 1.00 26.68 96 TYR B CA 1
ATOM 5578 C C . TYR B 1 96 ? 11.391 79.192 81.155 1.00 32.59 96 TYR B C 1
ATOM 5579 O O . TYR B 1 96 ? 12.348 78.411 81.131 1.00 28.68 96 TYR B O 1
ATOM 5588 N N . ILE B 1 97 ? 11.481 80.473 80.807 1.00 23.98 97 ILE B N 1
ATOM 5589 C CA . ILE B 1 97 ? 12.741 81.067 80.360 1.00 28.38 97 ILE B CA 1
ATOM 5590 C C . ILE B 1 97 ? 13.787 81.029 81.457 1.00 31.90 97 ILE B C 1
ATOM 5591 O O . ILE B 1 97 ? 14.972 80.810 81.186 1.00 24.99 97 ILE B O 1
ATOM 5596 N N . GLN B 1 98 ? 13.359 81.248 82.695 1.00 25.71 98 GLN B N 1
ATOM 5597 C CA . GLN B 1 98 ? 14.304 81.233 83.794 1.00 20.65 98 GLN B CA 1
ATOM 5598 C C . GLN B 1 98 ? 14.845 79.833 84.013 1.00 25.83 98 GLN B C 1
ATOM 5599 O O . GLN B 1 98 ? 16.030 79.651 84.263 1.00 24.24 98 GLN B O 1
ATOM 5605 N N . LEU B 1 99 ? 13.963 78.847 83.926 1.00 23.83 99 LEU B N 1
ATOM 5606 C CA . LEU B 1 99 ? 14.346 77.459 84.129 1.00 22.96 99 LEU B CA 1
ATOM 5607 C C . LEU B 1 99 ? 15.261 76.997 82.984 1.00 38.57 99 LEU B C 1
ATOM 5608 O O . LEU B 1 99 ? 16.238 76.274 83.207 1.00 30.47 99 LEU B O 1
ATOM 5613 N N . ASP B 1 100 ? 14.957 77.433 81.763 1.00 28.82 100 ASP B N 1
ATOM 5614 C CA . ASP B 1 100 ? 15.774 77.058 80.618 1.00 28.74 100 ASP B CA 1
ATOM 5615 C C . ASP B 1 100 ? 17.169 77.628 80.797 1.00 29.79 100 ASP B C 1
ATOM 5616 O O . ASP B 1 100 ? 18.153 76.976 80.469 1.00 24.54 100 ASP B O 1
ATOM 5621 N N . GLY B 1 101 ? 17.251 78.852 81.309 1.00 21.67 101 GLY B N 1
ATOM 5622 C CA . GLY B 1 101 ? 18.551 79.454 81.546 1.00 22.19 101 GLY B CA 1
ATOM 5623 C C . GLY B 1 101 ? 19.295 78.729 82.665 1.00 25.89 101 GLY B C 1
ATOM 5624 O O . GLY B 1 101 ? 20.515 78.589 82.618 1.00 29.77 101 GLY B O 1
ATOM 5625 N N . LEU B 1 102 ? 18.563 78.261 83.674 1.00 17.76 102 LEU B N 1
ATOM 5626 C CA . LEU B 1 102 ? 19.178 77.543 84.784 1.00 23.22 102 LEU B CA 1
ATOM 5627 C C . LEU B 1 102 ? 19.792 76.224 84.309 1.00 15.41 102 LEU B C 1
ATOM 5628 O O . LEU B 1 102 ? 20.919 75.899 84.664 1.00 19.20 102 LEU B O 1
ATOM 5633 N N . GLN B 1 103 ? 19.062 75.459 83.507 1.00 18.90 103 GLN B N 1
ATOM 5634 C CA . GLN B 1 103 ? 19.614 74.204 83.011 1.00 20.76 103 GLN B CA 1
ATOM 5635 C C . GLN B 1 103 ? 20.906 74.509 82.232 1.00 22.80 103 GLN B C 1
ATOM 5636 O O . GLN B 1 103 ? 21.846 73.721 82.253 1.00 29.40 103 GLN B O 1
ATOM 5642 N N . ASP B 1 104 ? 20.953 75.655 81.560 1.00 18.58 104 ASP B N 1
ATOM 5643 C CA . ASP B 1 104 ? 22.147 76.037 80.802 1.00 26.46 104 ASP B CA 1
ATOM 5644 C C . ASP B 1 104 ? 23.238 76.634 81.673 1.00 29.19 104 ASP B C 1
ATOM 5645 O O . ASP B 1 104 ? 24.351 76.869 81.197 1.00 30.62 104 ASP B O 1
ATOM 5650 N N . ARG B 1 105 ? 22.928 76.879 82.944 1.00 31.87 105 ARG B N 1
ATOM 5651 C CA . ARG B 1 105 ? 23.892 77.492 83.855 1.00 27.31 105 ARG B CA 1
ATOM 5652 C C . ARG B 1 105 ? 24.536 76.577 84.877 1.00 19.90 105 ARG B C 1
ATOM 5653 O O . ARG B 1 105 ? 25.757 76.571 85.044 1.00 21.64 105 ARG B O 1
ATOM 5661 N N . ASN B 1 106 ? 23.702 75.814 85.564 1.00 19.67 106 ASN B N 1
ATOM 5662 C CA . ASN B 1 106 ? 24.145 74.932 86.641 1.00 19.32 106 ASN B CA 1
ATOM 5663 C C . ASN B 1 106 ? 23.179 73.750 86.655 1.00 21.89 106 ASN B C 1
ATOM 5664 O O . ASN B 1 106 ? 22.107 73.794 87.267 1.00 26.40 106 ASN B O 1
ATOM 5669 N N . GLU B 1 107 ? 23.578 72.688 85.971 1.00 24.41 107 GLU B N 1
ATOM 5670 C CA . GLU B 1 107 ? 22.755 71.499 85.828 1.00 25.26 107 GLU B CA 1
ATOM 5671 C C . GLU B 1 107 ? 22.328 70.803 87.122 1.00 26.10 107 GLU B C 1
ATOM 5672 O O . GLU B 1 107 ? 21.165 70.411 87.263 1.00 19.20 107 GLU B O 1
ATOM 5678 N N . LYS B 1 108 ? 23.255 70.636 88.058 1.00 21.93 108 LYS B N 1
ATOM 5679 C CA . LYS B 1 108 ? 22.923 69.987 89.322 1.00 18.11 108 LYS B CA 1
ATOM 5680 C C . LYS B 1 108 ? 21.848 70.798 90.064 1.00 21.70 108 LYS B C 1
ATOM 5681 O O . LYS B 1 108 ? 20.912 70.239 90.626 1.00 22.28 108 LYS B O 1
ATOM 5687 N N . LEU B 1 109 ? 21.991 72.116 90.049 1.00 19.52 109 LEU B N 1
ATOM 5688 C CA . LEU B 1 109 ? 21.038 73.007 90.705 1.00 23.91 109 LEU B CA 1
ATOM 5689 C C . LEU B 1 109 ? 19.677 72.957 90.023 1.00 32.67 109 LEU B C 1
ATOM 5690 O O . LEU B 1 109 ? 18.638 72.942 90.695 1.00 26.18 109 LEU B O 1
ATOM 5695 N N . PHE B 1 110 ? 19.695 72.927 88.689 1.00 25.91 110 PHE B N 1
ATOM 5696 C CA . PHE B 1 110 ? 18.477 72.847 87.886 1.00 23.28 110 PHE B CA 1
ATOM 5697 C C . PHE B 1 110 ? 17.642 71.655 88.335 1.00 25.47 110 PHE B C 1
ATOM 5698 O O . PHE B 1 110 ? 16.454 71.791 88.646 1.00 28.21 110 PHE B O 1
ATOM 5706 N N . TYR B 1 111 ? 18.268 70.484 88.384 1.00 19.98 111 TYR B N 1
ATOM 5707 C CA . TYR B 1 111 ? 17.549 69.285 88.778 1.00 23.31 111 TYR B CA 1
ATOM 5708 C C . TYR B 1 111 ? 17.206 69.228 90.259 1.00 28.85 111 TYR B C 1
ATOM 5709 O O . TYR B 1 111 ? 16.230 68.576 90.654 1.00 24.26 111 TYR B O 1
ATOM 5718 N N . ARG B 1 112 ? 18.005 69.906 91.073 1.00 22.81 112 ARG B N 1
ATOM 5719 C CA . ARG B 1 112 ? 17.747 69.960 92.503 1.00 22.98 112 ARG B CA 1
ATOM 5720 C C . ARG B 1 112 ? 16.459 70.763 92.698 1.00 21.62 112 ARG B C 1
ATOM 5721 O O . ARG B 1 112 ? 15.594 70.389 93.493 1.00 26.10 112 ARG B O 1
ATOM 5729 N N . VAL B 1 113 ? 16.335 71.866 91.962 1.00 21.34 113 VAL B N 1
ATOM 5730 C CA . VAL B 1 113 ? 15.152 72.718 92.067 1.00 26.42 113 VAL B CA 1
ATOM 5731 C C . VAL B 1 113 ? 13.900 72.009 91.532 1.00 27.10 113 VAL B C 1
ATOM 5732 O O . VAL B 1 113 ? 12.890 71.915 92.225 1.00 30.11 113 VAL B O 1
ATOM 5736 N N . VAL B 1 114 ? 13.969 71.489 90.313 1.00 22.49 114 VAL B N 1
ATOM 5737 C CA . VAL B 1 114 ? 12.832 70.790 89.731 1.00 26.35 114 VAL B CA 1
ATOM 5738 C C . VAL B 1 114 ? 12.387 69.609 90.591 1.00 33.87 114 VAL B C 1
ATOM 5739 O O . VAL B 1 114 ? 11.196 69.410 90.818 1.00 36.52 114 VAL B O 1
ATOM 5743 N N . CYS B 1 115 ? 13.348 68.828 91.071 1.00 27.11 115 CYS B N 1
ATOM 5744 C CA . CYS B 1 115 ? 13.048 67.663 91.897 1.00 29.52 115 CYS B CA 1
ATOM 5745 C C . CYS B 1 115 ? 12.424 68.012 93.245 1.00 26.05 115 CYS B C 1
ATOM 5746 O O . CYS B 1 115 ? 11.647 67.231 93.788 1.00 34.12 115 CYS B O 1
ATOM 5749 N N . ASP B 1 116 ? 12.779 69.175 93.782 1.00 30.55 116 ASP B N 1
ATOM 5750 C CA . ASP B 1 116 ? 12.262 69.641 95.071 1.00 31.14 116 ASP B CA 1
ATOM 5751 C C . ASP B 1 116 ? 10.850 70.208 94.985 1.00 34.69 116 ASP B C 1
ATOM 5752 O O . ASP B 1 116 ? 10.132 70.242 95.983 1.00 35.47 116 ASP B O 1
ATOM 5757 N N . HIS B 1 117 ? 10.465 70.660 93.797 1.00 29.26 117 HIS B N 1
ATOM 5758 C CA . HIS B 1 117 ? 9.164 71.285 93.581 1.00 27.39 117 HIS B CA 1
ATOM 5759 C C . HIS B 1 117 ? 8.531 70.705 92.314 1.00 26.56 117 HIS B C 1
ATOM 5760 O O . HIS B 1 117 ? 8.154 71.439 91.395 1.00 28.16 117 HIS B O 1
ATOM 5767 N N . VAL B 1 118 ? 8.416 69.383 92.284 1.00 24.66 118 VAL B N 1
ATOM 5768 C CA . VAL B 1 118 ? 7.888 68.664 91.136 1.00 31.70 118 VAL B CA 1
ATOM 5769 C C . VAL B 1 118 ? 6.503 69.098 90.692 1.00 33.42 118 VAL B C 1
ATOM 5770 O O . VAL B 1 118 ? 6.296 69.424 89.526 1.00 31.92 118 VAL B O 1
ATOM 5774 N N . LYS B 1 119 ? 5.554 69.105 91.619 1.00 32.71 119 LYS B N 1
ATOM 5775 C CA . LYS B 1 119 ? 4.193 69.487 91.287 1.00 31.74 119 LYS B CA 1
ATOM 5776 C C . LYS B 1 119 ? 4.114 70.920 90.757 1.00 25.25 119 LYS B C 1
ATOM 5777 O O . LYS B 1 119 ? 3.306 71.229 89.881 1.00 32.09 119 LYS B O 1
ATOM 5783 N N . GLU B 1 120 ? 4.977 71.783 91.275 1.00 24.20 120 GLU B N 1
ATOM 5784 C CA . GLU B 1 120 ? 4.986 73.189 90.893 1.00 24.68 120 GLU B CA 1
ATOM 5785 C C . GLU B 1 120 ? 5.690 73.452 89.559 1.00 36.30 120 GLU B C 1
ATOM 5786 O O . GLU B 1 120 ? 5.219 74.250 88.736 1.00 33.81 120 GLU B O 1
ATOM 5792 N N . LEU B 1 121 ? 6.805 72.766 89.334 1.00 29.05 121 LEU B N 1
ATOM 5793 C CA . LEU B 1 121 ? 7.597 72.996 88.136 1.00 26.58 121 LEU B CA 1
ATOM 5794 C C . LEU B 1 121 ? 7.454 72.046 86.953 1.00 25.07 121 LEU B C 1
ATOM 5795 O O . LEU B 1 121 ? 7.803 72.415 85.836 1.00 25.73 121 LEU B O 1
ATOM 5800 N N . MET B 1 122 ? 6.951 70.835 87.164 1.00 30.63 122 MET B N 1
ATOM 5801 C CA . MET B 1 122 ? 6.797 69.924 86.029 1.00 24.73 122 MET B CA 1
ATOM 5802 C C . MET B 1 122 ? 5.968 70.580 84.920 1.00 27.40 122 MET B C 1
ATOM 5803 O O . MET B 1 122 ? 6.276 70.433 83.738 1.00 31.34 122 MET B O 1
ATOM 5808 N N . PRO B 1 123 ? 4.899 71.314 85.287 1.00 28.16 123 PRO B N 1
ATOM 5809 C CA . PRO B 1 123 ? 4.076 71.960 84.259 1.00 25.45 123 PRO B CA 1
ATOM 5810 C C . PRO B 1 123 ? 4.735 73.166 83.601 1.00 27.20 123 PRO B C 1
ATOM 5811 O O . PRO B 1 123 ? 4.192 73.742 82.656 1.00 28.88 123 PRO B O 1
ATOM 5815 N N . ILE B 1 124 ? 5.899 73.551 84.111 1.00 28.54 124 ILE B N 1
ATOM 5816 C CA . ILE B 1 124 ? 6.646 74.666 83.540 1.00 20.88 124 ILE B CA 1
ATOM 5817 C C . ILE B 1 124 ? 7.715 74.054 82.620 1.00 28.47 124 ILE B C 1
ATOM 5818 O O . ILE B 1 124 ? 7.901 74.501 81.493 1.00 29.09 124 ILE B O 1
ATOM 5823 N N . VAL B 1 125 ? 8.402 73.024 83.113 1.00 27.46 125 VAL B N 1
ATOM 5824 C CA . VAL B 1 125 ? 9.447 72.324 82.356 1.00 25.97 125 VAL B CA 1
ATOM 5825 C C . VAL B 1 125 ? 8.895 71.693 81.080 1.00 27.10 125 VAL B C 1
ATOM 5826 O O . VAL B 1 125 ? 9.538 71.697 80.041 1.00 34.26 125 VAL B O 1
ATOM 5830 N N . TYR B 1 126 ? 7.706 71.124 81.170 1.00 29.05 126 TYR B N 1
ATOM 5831 C CA . TYR B 1 126 ? 7.103 70.479 80.014 1.00 31.03 126 TYR B CA 1
ATOM 5832 C C . TYR B 1 126 ? 5.615 70.772 80.012 1.00 34.55 126 TYR B C 1
ATOM 5833 O O . TYR B 1 126 ? 5.188 71.921 79.866 1.00 26.88 126 TYR B O 1
ATOM 5842 N N . THR B 1 127 ? 4.857 69.697 80.197 1.00 50.43 127 THR B N 1
ATOM 5843 C CA . THR B 1 127 ? 3.402 69.671 80.262 1.00 61.62 127 THR B CA 1
ATOM 5844 C C . THR B 1 127 ? 2.670 70.743 79.450 1.00 56.62 127 THR B C 1
ATOM 5845 O O . THR B 1 127 ? 2.586 70.602 78.227 1.00 65.93 127 THR B O 1
ATOM 5849 N N . PRO B 1 128 ? 2.136 71.819 80.077 1.00 40.71 128 PRO B N 1
ATOM 5850 C CA . PRO B 1 128 ? 1.468 72.732 79.142 1.00 33.65 128 PRO B CA 1
ATOM 5851 C C . PRO B 1 128 ? 2.248 73.984 78.769 1.00 31.30 128 PRO B C 1
ATOM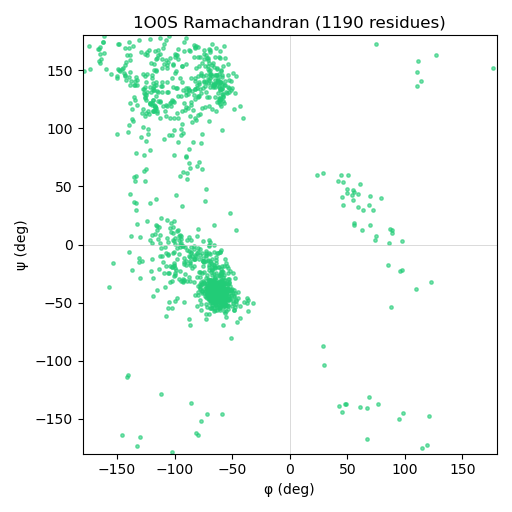 5852 O O . PRO B 1 128 ? 1.960 74.625 77.755 1.00 32.49 128 PRO B O 1
ATOM 5856 N N . THR B 1 129 ? 3.232 74.343 79.584 1.00 30.69 129 THR B N 1
ATOM 5857 C CA . THR B 1 129 ? 3.992 75.551 79.307 1.00 29.79 129 THR B CA 1
ATOM 5858 C C . THR B 1 129 ? 4.988 75.464 78.151 1.00 24.78 129 THR B C 1
ATOM 5859 O O . THR B 1 129 ? 5.127 76.420 77.386 1.00 31.83 129 THR B O 1
ATOM 5863 N N . VAL B 1 130 ? 5.668 74.331 78.007 1.00 31.60 130 VAL B N 1
ATOM 5864 C CA . VAL B 1 130 ? 6.663 74.201 76.945 1.00 27.74 130 VAL B CA 1
ATOM 5865 C C . VAL B 1 130 ? 6.128 74.511 75.544 1.00 23.77 130 VAL B C 1
ATOM 5866 O O . VAL B 1 130 ? 6.746 75.268 74.788 1.00 26.79 130 VAL B O 1
ATOM 5870 N N . GLY B 1 131 ? 4.975 73.948 75.202 1.00 20.76 131 GLY B N 1
ATOM 5871 C CA . GLY B 1 131 ? 4.401 74.202 73.890 1.00 24.46 131 GLY B CA 1
ATOM 5872 C C . GLY B 1 131 ? 4.078 75.665 73.635 1.00 24.17 131 GLY B C 1
ATOM 5873 O O . GLY B 1 131 ? 4.279 76.173 72.528 1.00 25.09 131 GLY B O 1
ATOM 5874 N N . LEU B 1 132 ? 3.578 76.354 74.654 1.00 27.62 132 LEU B N 1
ATOM 5875 C CA . LEU B 1 132 ? 3.231 77.763 74.503 1.00 30.17 132 LEU B CA 1
ATOM 5876 C C . LEU B 1 132 ? 4.489 78.613 74.370 1.00 34.06 132 LEU B C 1
ATOM 5877 O O . LEU B 1 132 ? 4.489 79.625 73.668 1.00 32.46 132 LEU B O 1
ATOM 5882 N N . ALA B 1 133 ? 5.570 78.202 75.033 1.00 25.71 133 ALA B N 1
ATOM 5883 C CA . ALA B 1 133 ? 6.818 78.952 74.926 1.00 32.27 133 ALA B CA 1
ATOM 5884 C C . ALA B 1 133 ? 7.370 78.809 73.502 1.00 28.43 133 ALA B C 1
ATOM 5885 O O . ALA B 1 133 ? 7.877 79.772 72.922 1.00 31.55 133 ALA B O 1
ATOM 5887 N N . CYS B 1 134 ? 7.260 77.614 72.928 1.00 29.01 134 CYS B N 1
ATOM 5888 C CA . CYS B 1 134 ? 7.761 77.403 71.571 1.00 33.70 134 CYS B CA 1
ATOM 5889 C C . CYS B 1 134 ? 6.996 78.269 70.579 1.00 30.54 134 CYS B C 1
ATOM 5890 O O . CYS B 1 134 ? 7.582 78.915 69.714 1.00 34.52 134 CYS B O 1
ATOM 5893 N N . GLN B 1 135 ? 5.679 78.277 70.721 1.00 35.95 135 GLN B N 1
ATOM 5894 C CA . GLN B 1 135 ? 4.819 79.052 69.844 1.00 38.07 135 GLN B CA 1
ATOM 5895 C C . GLN B 1 135 ? 5.044 80.555 69.948 1.00 36.58 135 GLN B C 1
ATOM 5896 O O . GLN B 1 135 ? 5.240 81.231 68.941 1.00 40.14 135 GLN B O 1
ATOM 5902 N N . ASN B 1 136 ? 5.028 81.066 71.175 1.00 34.57 136 ASN B N 1
ATOM 5903 C CA . ASN B 1 136 ? 5.166 82.498 71.421 1.00 32.46 136 ASN B CA 1
ATOM 5904 C C . ASN B 1 136 ? 6.549 83.130 71.311 1.00 34.61 136 ASN B C 1
ATOM 5905 O O . ASN B 1 136 ? 6.676 84.277 70.884 1.00 37.79 136 ASN B O 1
ATOM 5910 N N . PHE B 1 137 ? 7.587 82.396 71.681 1.00 32.38 137 PHE B N 1
ATOM 5911 C CA . PHE B 1 137 ? 8.935 82.949 71.655 1.00 36.64 137 PHE B CA 1
ATOM 5912 C C . PHE B 1 137 ? 9.742 82.729 70.381 1.00 45.06 137 PHE B C 1
ATOM 5913 O O . PHE B 1 137 ? 10.572 83.561 70.020 1.00 48.55 137 PHE B O 1
ATOM 5921 N N . GLY B 1 138 ? 9.510 81.613 69.702 1.00 45.00 138 GLY B N 1
ATOM 5922 C CA . GLY B 1 138 ? 10.251 81.343 68.485 1.00 43.18 138 GLY B CA 1
ATOM 5923 C C . GLY B 1 138 ? 11.651 80.870 68.807 1.00 49.53 138 GLY B C 1
ATOM 5924 O O . GLY B 1 138 ? 11.835 80.057 69.717 1.00 41.44 138 GLY B O 1
ATOM 5925 N N . TYR B 1 139 ? 12.641 81.367 68.068 1.00 48.86 139 TYR B N 1
ATOM 5926 C CA . TYR B 1 139 ? 14.020 80.966 68.315 1.00 56.10 139 TYR B CA 1
ATOM 5927 C C . TYR B 1 139 ? 14.552 81.662 69.552 1.00 52.04 139 TYR B C 1
ATOM 5928 O O . TYR B 1 139 ? 15.028 82.792 69.488 1.00 55.66 139 TYR B O 1
ATOM 5937 N N . ILE B 1 140 ? 14.457 80.970 70.678 1.00 51.61 140 ILE B N 1
ATOM 5938 C CA . ILE B 1 140 ? 14.925 81.474 71.960 1.00 50.36 140 ILE B CA 1
ATOM 5939 C C . ILE B 1 140 ? 16.434 81.303 72.036 1.00 50.96 140 ILE B C 1
ATOM 5940 O O . ILE B 1 140 ? 16.986 80.331 71.516 1.00 51.25 140 ILE B O 1
ATOM 5945 N N . TYR B 1 141 ? 17.101 82.246 72.689 1.00 46.49 141 TYR B N 1
ATOM 5946 C CA . TYR B 1 141 ? 18.549 82.189 72.825 1.00 40.80 141 TYR B CA 1
ATOM 5947 C C . TYR B 1 141 ? 18.966 81.236 73.938 1.00 45.35 141 TYR B C 1
ATOM 5948 O O . TYR B 1 141 ? 18.484 81.341 75.072 1.00 36.86 141 TYR B O 1
ATOM 5957 N N . ARG B 1 142 ? 19.856 80.303 73.615 1.00 32.30 142 ARG B N 1
ATOM 5958 C CA . ARG B 1 142 ? 20.355 79.363 74.610 1.00 27.11 142 ARG B CA 1
ATOM 5959 C C . ARG B 1 142 ? 21.582 78.625 74.130 1.00 31.91 142 ARG B C 1
ATOM 5960 O O . ARG B 1 142 ? 21.936 78.690 72.957 1.00 37.80 142 ARG B O 1
ATOM 5968 N N . LYS B 1 143 ? 22.249 77.939 75.049 1.00 35.54 143 LYS B N 1
ATOM 5969 C CA . LYS B 1 143 ? 23.421 77.166 74.677 1.00 36.46 143 LYS B CA 1
ATOM 5970 C C . LYS B 1 143 ? 22.888 76.038 73.802 1.00 37.25 143 LYS B C 1
ATOM 5971 O O . LYS B 1 143 ? 21.710 75.676 73.905 1.00 33.80 143 LYS B O 1
ATOM 5977 N N . PRO B 1 144 ? 23.724 75.493 72.900 1.00 26.91 144 PRO B N 1
ATOM 5978 C CA . PRO B 1 144 ? 23.224 74.404 72.052 1.00 32.97 144 PRO B CA 1
ATOM 5979 C C . PRO B 1 144 ? 22.778 73.251 72.948 1.00 25.33 144 PRO B C 1
ATOM 5980 O O . PRO B 1 144 ? 23.581 72.709 73.702 1.00 39.03 144 PRO B O 1
ATOM 5984 N N . LYS B 1 145 ? 21.504 72.888 72.895 1.00 24.42 145 LYS B N 1
ATOM 5985 C CA . LYS B 1 145 ? 21.030 71.788 73.733 1.00 30.58 145 LYS B CA 1
ATOM 5986 C C . LYS B 1 145 ? 20.190 70.780 72.967 1.00 29.09 145 LYS B C 1
ATOM 5987 O O . LYS B 1 145 ? 19.465 69.986 73.563 1.00 20.19 145 LYS B O 1
ATOM 5993 N N . GLY B 1 146 ? 20.296 70.818 71.643 1.00 22.18 146 GLY B N 1
ATOM 5994 C CA . GLY B 1 146 ? 19.555 69.886 70.814 1.00 24.64 146 GLY B CA 1
ATOM 5995 C C . GLY B 1 146 ? 20.114 69.889 69.408 1.00 26.64 146 GLY B C 1
ATOM 5996 O O . GLY B 1 146 ? 20.940 70.734 69.054 1.00 25.32 146 GLY B O 1
ATOM 5997 N N . LEU B 1 147 ? 19.666 68.945 68.595 1.00 23.33 147 LEU B N 1
ATOM 5998 C CA . LEU B 1 147 ? 20.135 68.860 67.220 1.00 17.84 147 LEU B CA 1
ATOM 5999 C C . LEU B 1 147 ? 18.994 69.026 66.219 1.00 21.58 147 LEU B C 1
ATOM 6000 O O . LEU B 1 147 ? 17.898 68.521 66.434 1.00 24.58 147 LEU B O 1
ATOM 6005 N N . TYR B 1 148 ? 19.258 69.766 65.147 1.00 22.81 148 TYR B N 1
ATOM 6006 C CA . TYR B 1 148 ? 18.292 69.965 64.078 1.00 21.86 148 TYR B CA 1
ATOM 6007 C C . TYR B 1 148 ? 18.787 69.134 62.899 1.00 26.67 148 TYR B C 1
ATOM 6008 O O . TYR B 1 148 ? 19.892 69.358 62.395 1.00 28.54 148 TYR B O 1
ATOM 6017 N N . ILE B 1 149 ? 17.976 68.174 62.470 1.00 24.23 149 ILE B N 1
ATOM 6018 C CA . ILE B 1 149 ? 18.321 67.317 61.337 1.00 26.37 149 ILE B CA 1
ATOM 6019 C C . ILE B 1 149 ? 17.203 67.525 60.316 1.00 33.15 149 ILE B C 1
ATOM 6020 O O . ILE B 1 149 ? 16.043 67.294 60.631 1.00 19.63 149 ILE B O 1
ATOM 6025 N N . THR B 1 150 ? 17.549 67.957 59.103 1.00 25.99 150 THR B N 1
ATOM 6026 C CA . THR B 1 150 ? 16.533 68.237 58.092 1.00 28.07 150 THR B CA 1
ATOM 6027 C C . THR B 1 150 ? 16.414 67.267 56.938 1.00 32.44 150 THR B C 1
ATOM 6028 O O . THR B 1 150 ? 17.196 66.323 56.792 1.00 34.68 150 THR B O 1
ATOM 6032 N N . ILE B 1 151 ? 15.411 67.539 56.109 1.00 29.58 151 ILE B N 1
ATOM 6033 C CA . ILE B 1 151 ? 15.121 66.742 54.932 1.00 30.64 151 ILE B CA 1
ATOM 6034 C C . ILE B 1 151 ? 16.265 66.939 53.935 1.00 30.39 151 ILE B C 1
ATOM 6035 O O . ILE B 1 151 ? 16.396 66.195 52.965 1.00 29.01 151 ILE B O 1
ATOM 6040 N N . ASN B 1 152 ? 17.104 67.941 54.192 1.00 23.46 152 ASN B N 1
ATOM 6041 C CA . ASN B 1 152 ? 18.239 68.217 53.320 1.00 23.39 152 ASN B CA 1
ATOM 6042 C C . ASN B 1 152 ? 19.532 67.541 53.777 1.00 27.11 152 ASN B C 1
ATOM 6043 O O . ASN B 1 152 ? 20.570 67.675 53.127 1.00 30.44 152 ASN B O 1
ATOM 6048 N N . ASP B 1 153 ? 19.473 66.825 54.895 1.00 23.24 153 ASP B N 1
ATOM 6049 C CA . ASP B 1 153 ? 20.642 66.115 55.420 1.00 22.46 153 ASP B CA 1
ATOM 6050 C C . ASP B 1 153 ? 20.282 64.645 55.370 1.00 24.56 153 ASP B C 1
ATOM 6051 O O . ASP B 1 153 ? 20.623 63.876 56.264 1.00 25.65 153 ASP B O 1
ATOM 6056 N N . ASN B 1 154 ? 19.599 64.274 54.291 1.00 29.42 154 ASN B N 1
ATOM 6057 C CA . ASN B 1 154 ? 19.082 62.927 54.099 1.00 29.57 154 ASN B CA 1
ATOM 6058 C C . ASN B 1 154 ? 19.998 61.789 53.642 1.00 35.55 154 ASN B C 1
ATOM 6059 O O . ASN B 1 154 ? 19.902 61.315 52.506 1.00 33.93 154 ASN B O 1
ATOM 6064 N N . SER B 1 155 ? 20.878 61.351 54.535 1.00 27.00 155 SER B N 1
ATOM 6065 C CA . SER B 1 155 ? 21.755 60.218 54.272 1.00 25.07 155 SER B CA 1
ATOM 6066 C C . SER B 1 155 ? 22.301 59.794 55.617 1.00 27.93 155 SER B C 1
ATOM 6067 O O . SER B 1 155 ? 22.315 60.585 56.564 1.00 28.01 155 SER B O 1
ATOM 6070 N N . VAL B 1 156 ? 22.712 58.537 55.716 1.00 20.45 156 VAL B N 1
ATOM 6071 C CA . VAL B 1 156 ? 23.263 58.025 56.959 1.00 22.87 156 VAL B CA 1
ATOM 6072 C C . VAL B 1 156 ? 24.490 58.855 57.335 1.00 24.34 156 VAL B C 1
ATOM 6073 O O . VAL B 1 156 ? 24.640 59.263 58.483 1.00 27.34 156 VAL B O 1
ATOM 6077 N N . SER B 1 157 ? 25.350 59.124 56.357 1.00 31.18 157 SER B N 1
ATOM 6078 C CA . SER B 1 157 ? 26.568 59.898 56.598 1.00 29.09 157 SER B CA 1
ATOM 6079 C C . SER B 1 157 ? 26.314 61.339 57.018 1.00 23.96 157 SER B C 1
ATOM 6080 O O . SER B 1 157 ? 26.977 61.851 57.916 1.00 20.72 157 SER B O 1
ATOM 6083 N N . LYS B 1 158 ? 25.375 62.002 56.354 1.00 23.03 158 LYS B N 1
ATOM 6084 C CA . LYS B 1 158 ? 25.086 63.390 56.676 1.00 24.06 158 LYS B CA 1
ATOM 6085 C C . LYS B 1 158 ? 24.540 63.525 58.100 1.00 24.74 158 LYS B C 1
ATOM 6086 O O . LYS B 1 158 ? 24.919 64.439 58.833 1.00 26.00 158 LYS B O 1
ATOM 6092 N N . ILE B 1 159 ? 23.667 62.607 58.496 1.00 21.08 159 ILE B N 1
ATOM 6093 C CA . ILE B 1 159 ? 23.098 62.652 59.838 1.00 23.33 159 ILE B CA 1
ATOM 6094 C C . ILE B 1 159 ? 24.184 62.272 60.828 1.00 27.11 159 ILE B C 1
ATOM 6095 O O . ILE B 1 159 ? 24.277 62.843 61.911 1.00 23.93 159 ILE B O 1
ATOM 6100 N N . TYR B 1 160 ? 25.025 61.318 60.444 1.00 24.58 160 TYR B N 1
ATOM 6101 C CA . TYR B 1 160 ? 26.101 60.880 61.315 1.00 22.18 160 TYR B CA 1
ATOM 6102 C C . TYR B 1 160 ? 27.006 62.054 61.662 1.00 20.97 160 TYR B C 1
ATOM 6103 O O . TYR B 1 160 ? 27.450 62.187 62.798 1.00 23.89 160 TYR B O 1
ATOM 6112 N N . GLN B 1 161 ? 27.289 62.898 60.677 1.00 17.66 161 GLN B N 1
ATOM 6113 C CA . GLN B 1 161 ? 28.146 64.054 60.908 1.00 18.05 161 GLN B CA 1
ATOM 6114 C C . GLN B 1 161 ? 27.484 65.067 61.831 1.00 26.58 161 GLN B C 1
ATOM 6115 O O . GLN B 1 161 ? 28.160 65.739 62.615 1.00 25.33 161 GLN B O 1
ATOM 6121 N N . ILE B 1 162 ? 26.165 65.196 61.737 1.00 19.27 162 ILE B N 1
ATOM 6122 C CA . ILE B 1 162 ? 25.474 66.131 62.611 1.00 24.42 162 ILE B CA 1
ATOM 6123 C C . ILE B 1 162 ? 25.583 65.591 64.052 1.00 27.27 162 ILE B C 1
ATOM 6124 O O . ILE B 1 162 ? 25.904 66.332 64.983 1.00 21.68 162 ILE B O 1
ATOM 6129 N N . LEU B 1 163 ? 25.353 64.294 64.227 1.00 28.24 163 LEU B N 1
ATOM 6130 C CA . LEU B 1 163 ? 25.455 63.681 65.553 1.00 18.28 163 LEU B CA 1
ATOM 6131 C C . LEU B 1 163 ? 26.883 63.847 66.080 1.00 21.71 163 LEU B C 1
ATOM 6132 O O . LEU B 1 163 ? 27.095 64.056 67.278 1.00 24.29 163 LEU B O 1
ATOM 6137 N N . SER B 1 164 ? 27.862 63.761 65.186 1.00 19.13 164 SER B N 1
ATOM 6138 C CA . SER B 1 164 ? 29.260 63.905 65.586 1.00 27.82 164 SER B CA 1
ATOM 6139 C C . SER B 1 164 ? 29.541 65.308 66.118 1.00 29.43 164 SER B C 1
ATOM 6140 O O . SER B 1 164 ? 30.560 65.542 66.763 1.00 25.09 164 SER B O 1
ATOM 6143 N N . ASN B 1 165 ? 28.635 66.244 65.851 1.00 27.38 165 ASN B N 1
ATOM 6144 C CA . ASN B 1 165 ? 28.828 67.606 66.320 1.00 25.22 165 ASN B CA 1
ATOM 6145 C C . ASN B 1 165 ? 28.317 67.771 67.740 1.00 26.86 165 ASN B C 1
ATOM 6146 O O . ASN B 1 165 ? 28.501 68.816 68.349 1.00 21.46 165 ASN B O 1
ATOM 6151 N N . TRP B 1 166 ? 27.684 66.728 68.263 1.00 25.22 166 TRP B N 1
ATOM 6152 C CA . TRP B 1 166 ? 27.175 66.759 69.625 1.00 24.09 166 TRP B CA 1
ATOM 6153 C C . TRP B 1 166 ? 28.359 66.520 70.551 1.00 29.22 166 TRP B C 1
ATOM 6154 O O . TRP B 1 166 ? 29.220 65.697 70.263 1.00 34.64 166 TRP B O 1
ATOM 6165 N N . HIS B 1 167 ? 28.398 67.249 71.659 1.00 28.36 167 HIS B N 1
ATOM 6166 C CA . HIS B 1 167 ? 29.475 67.125 72.633 1.00 36.34 167 HIS B CA 1
ATOM 6167 C C . HIS B 1 167 ? 29.624 65.701 73.184 1.00 38.61 167 HIS B C 1
ATOM 6168 O O . HIS B 1 167 ? 30.606 65.006 72.892 1.00 46.53 167 HIS B O 1
ATOM 6175 N N . GLU B 1 168 ? 28.649 65.264 73.974 1.00 28.00 168 GLU B N 1
ATOM 6176 C CA . GLU B 1 168 ? 28.698 63.933 74.585 1.00 22.80 168 GLU B CA 1
ATOM 6177 C C . GLU B 1 168 ? 28.796 62.784 73.597 1.00 22.62 168 GLU B C 1
ATOM 6178 O O . GLU B 1 168 ? 28.058 62.725 72.615 1.00 32.25 168 GLU B O 1
ATOM 6184 N N . GLU B 1 169 ? 29.694 61.849 73.877 1.00 29.80 169 GLU B N 1
ATOM 6185 C CA . GLU B 1 169 ? 29.852 60.688 73.016 1.00 27.13 169 GLU B CA 1
ATOM 6186 C C . GLU B 1 169 ? 28.975 59.550 73.547 1.00 28.93 169 GLU B C 1
ATOM 6187 O O . GLU B 1 169 ? 28.489 58.725 72.776 1.00 21.91 169 GLU B O 1
ATOM 6193 N N . ASP B 1 170 ? 28.749 59.525 74.861 1.00 23.17 170 ASP B N 1
ATOM 6194 C CA . ASP B 1 170 ? 27.949 58.460 75.477 1.00 22.43 170 ASP B CA 1
ATOM 6195 C C . ASP B 1 170 ? 26.445 58.764 75.543 1.00 33.14 170 ASP B C 1
ATOM 6196 O O . ASP B 1 170 ? 25.849 58.843 76.625 1.00 23.32 170 ASP B O 1
ATOM 6201 N N . VAL B 1 171 ? 25.836 58.933 74.369 1.00 27.15 171 VAL B N 1
ATOM 6202 C CA . VAL B 1 171 ? 24.398 59.188 74.276 1.00 26.52 171 VAL B CA 1
ATOM 6203 C C . VAL B 1 171 ? 23.683 57.839 74.372 1.00 21.93 171 VAL B C 1
ATOM 6204 O O . VAL B 1 171 ? 24.080 56.884 73.720 1.00 17.89 171 VAL B O 1
ATOM 6208 N N . ARG B 1 172 ? 22.637 57.760 75.184 1.00 20.78 172 ARG B N 1
ATOM 6209 C CA . ARG B 1 172 ? 21.901 56.509 75.333 1.00 19.14 172 ARG B CA 1
ATOM 6210 C C . ARG B 1 172 ? 20.394 56.694 75.200 1.00 24.60 172 ARG B C 1
ATOM 6211 O O . ARG B 1 172 ? 19.660 55.723 75.020 1.00 27.19 172 ARG B O 1
ATOM 6219 N N . ALA B 1 173 ? 19.934 57.938 75.291 1.00 22.84 173 ALA B N 1
ATOM 6220 C CA . ALA B 1 173 ? 18.510 58.220 75.177 1.00 18.33 173 ALA B CA 1
ATOM 6221 C C . ALA B 1 173 ? 18.290 59.409 74.284 1.00 24.86 173 ALA B C 1
ATOM 6222 O O . ALA B 1 173 ? 18.863 60.480 74.506 1.00 20.17 173 ALA B O 1
ATOM 6224 N N . ILE B 1 174 ? 17.441 59.212 73.278 1.00 21.47 174 ILE B N 1
ATOM 6225 C CA . ILE B 1 174 ? 17.107 60.244 72.319 1.00 23.01 174 ILE B CA 1
ATOM 6226 C C . ILE B 1 174 ? 15.597 60.402 72.231 1.00 25.60 174 ILE B C 1
ATOM 6227 O O . ILE B 1 174 ? 14.861 59.411 72.161 1.00 26.07 174 ILE B O 1
ATOM 6232 N N . VAL B 1 175 ? 15.139 61.647 72.255 1.00 27.56 175 VAL B N 1
ATOM 6233 C CA . VAL B 1 175 ? 13.718 61.946 72.106 1.00 21.20 175 VAL B CA 1
ATOM 6234 C C . VAL B 1 175 ? 13.658 62.803 70.850 1.00 19.75 175 VAL B C 1
ATOM 6235 O O . VAL B 1 175 ? 14.342 63.824 70.754 1.00 21.98 175 VAL B O 1
ATOM 6239 N N . VAL B 1 176 ? 12.860 62.377 69.877 1.00 21.40 176 VAL B N 1
ATOM 6240 C CA . VAL B 1 176 ? 12.754 63.112 68.625 1.00 18.82 176 VAL B CA 1
ATOM 6241 C C . VAL B 1 176 ? 11.311 63.439 68.254 1.00 19.27 176 VAL B C 1
ATOM 6242 O O . VAL B 1 176 ? 10.388 62.683 68.557 1.00 25.42 176 VAL B O 1
ATOM 6246 N N . THR B 1 177 ? 11.142 64.588 67.607 1.00 17.14 177 THR B N 1
ATOM 6247 C CA . THR B 1 177 ? 9.848 65.051 67.131 1.00 24.25 177 THR B CA 1
ATOM 6248 C C . THR B 1 177 ? 10.085 65.735 65.791 1.00 20.08 177 THR B C 1
ATOM 6249 O O . THR B 1 177 ? 11.187 66.210 65.524 1.00 22.94 177 THR B O 1
ATOM 6253 N N . ASP B 1 178 ? 9.065 65.776 64.942 1.00 19.01 178 ASP B N 1
ATOM 6254 C CA . ASP B 1 178 ? 9.198 66.492 63.677 1.00 24.39 178 ASP B CA 1
ATOM 6255 C C . ASP B 1 178 ? 8.368 67.766 63.880 1.00 20.94 178 ASP B C 1
ATOM 6256 O O . ASP B 1 178 ? 8.175 68.569 62.968 1.00 29.42 178 ASP B O 1
ATOM 6261 N N . GLY B 1 179 ? 7.896 67.923 65.113 1.00 25.46 179 GLY B N 1
ATOM 6262 C CA . GLY B 1 179 ? 7.120 69.083 65.513 1.00 23.03 179 GLY B CA 1
ATOM 6263 C C . GLY B 1 179 ? 5.781 69.312 64.836 1.00 33.21 179 GLY B C 1
ATOM 6264 O O . GLY B 1 179 ? 5.200 70.391 64.969 1.00 27.81 179 GLY B O 1
ATOM 6265 N N . GLU B 1 180 ? 5.270 68.321 64.116 1.00 30.67 180 GLU B N 1
ATOM 6266 C CA . GLU B 1 180 ? 3.995 68.523 63.442 1.00 30.19 180 GLU B CA 1
ATOM 6267 C C . GLU B 1 180 ? 2.810 68.562 64.402 1.00 26.49 180 GLU B C 1
ATOM 6268 O O . GLU B 1 180 ? 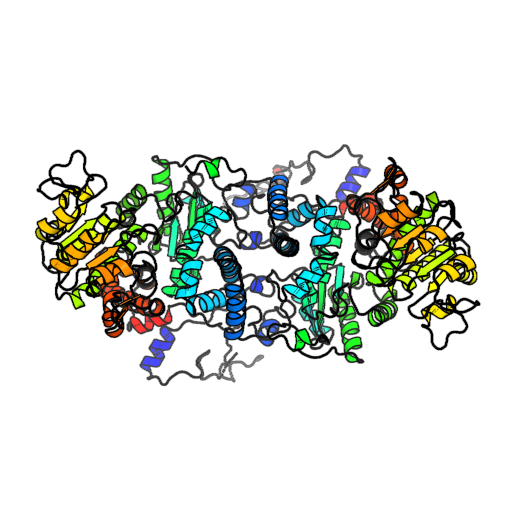1.883 69.337 64.196 1.00 23.59 180 GLU B O 1
ATOM 6274 N N . ARG B 1 181 ? 2.846 67.759 65.465 1.00 24.24 181 ARG B N 1
ATOM 6275 C CA . ARG B 1 181 ? 1.719 67.720 66.398 1.00 26.28 181 ARG B CA 1
ATOM 6276 C C . ARG B 1 181 ? 2.065 67.981 67.854 1.00 26.52 181 ARG B C 1
ATOM 6277 O O . ARG B 1 181 ? 1.934 67.090 68.691 1.00 26.19 181 ARG B O 1
ATOM 6285 N N . ILE B 1 182 ? 2.520 69.192 68.162 1.00 25.13 182 ILE B N 1
ATOM 6286 C CA . ILE B 1 182 ? 2.842 69.513 69.535 1.00 30.39 182 ILE B CA 1
ATOM 6287 C C . ILE B 1 182 ? 1.514 69.591 70.269 1.00 34.79 182 ILE B C 1
ATOM 6288 O O . ILE B 1 182 ? 0.647 70.398 69.934 1.00 27.68 182 ILE B O 1
ATOM 6293 N N . LEU B 1 183 ? 1.371 68.728 71.266 1.00 33.81 183 LEU B N 1
ATOM 6294 C CA . LEU B 1 183 ? 0.152 68.611 72.053 1.00 39.20 183 LEU B CA 1
ATOM 6295 C C . LEU B 1 183 ? -0.494 69.929 72.471 1.00 38.10 183 LEU B C 1
ATOM 6296 O O . LEU B 1 183 ? 0.108 70.736 73.169 1.00 40.03 183 LEU B O 1
ATOM 6301 N N . GLY B 1 184 ? -1.728 70.144 72.033 1.00 34.38 184 GLY B N 1
ATOM 6302 C CA . GLY B 1 184 ? -2.419 71.365 72.394 1.00 41.18 184 GLY B CA 1
ATOM 6303 C C . GLY B 1 184 ? -2.151 72.563 71.504 1.00 45.67 184 GLY B C 1
ATOM 6304 O O . GLY B 1 184 ? -2.922 73.520 71.531 1.00 50.85 184 GLY B O 1
ATOM 6305 N N . LEU B 1 185 ? -1.077 72.531 70.718 1.00 37.69 185 LEU B N 1
ATOM 6306 C CA . LEU B 1 185 ? -0.767 73.659 69.842 1.00 33.38 185 LEU B CA 1
ATOM 6307 C C . LEU B 1 185 ? -0.742 73.339 68.353 1.00 37.03 185 LEU B C 1
ATOM 6308 O O . LEU B 1 185 ? -1.007 74.207 67.525 1.00 37.18 185 LEU B O 1
ATOM 6313 N N . GLY B 1 186 ? -0.412 72.104 68.001 1.00 37.76 186 GLY B N 1
ATOM 6314 C CA . GLY B 1 186 ? -0.382 71.754 66.598 1.00 26.84 186 GLY B CA 1
ATOM 6315 C C . GLY B 1 186 ? 1.001 71.780 65.980 1.00 29.97 186 GLY B C 1
ATOM 6316 O O . GLY B 1 186 ? 1.988 71.452 66.633 1.00 30.89 186 GLY B O 1
ATOM 6317 N N . ASP B 1 187 ? 1.056 72.184 64.714 1.00 32.08 187 ASP B N 1
ATOM 6318 C CA . ASP B 1 187 ? 2.289 72.244 63.927 1.00 34.89 187 ASP B CA 1
ATOM 6319 C C . ASP B 1 187 ? 3.088 73.512 64.212 1.00 30.94 187 ASP B C 1
ATOM 6320 O O . ASP B 1 187 ? 2.704 74.604 63.783 1.00 24.59 187 ASP B O 1
ATOM 6325 N N . LEU B 1 188 ? 4.204 73.359 64.923 1.00 27.39 188 LEU B N 1
ATOM 6326 C CA . LEU B 1 188 ? 5.063 74.492 65.252 1.00 24.84 188 LEU B CA 1
ATOM 6327 C C . LEU B 1 188 ? 6.421 74.416 64.537 1.00 32.68 188 LEU B C 1
ATOM 6328 O O . LEU B 1 188 ? 7.322 75.216 64.806 1.00 27.47 188 LEU B O 1
ATOM 6333 N N . GLY B 1 189 ? 6.554 73.459 63.621 1.00 21.03 189 GLY B N 1
ATOM 6334 C CA . GLY B 1 189 ? 7.786 73.310 62.865 1.00 24.75 189 GLY B CA 1
ATOM 6335 C C . GLY B 1 189 ? 9.064 73.315 63.688 1.00 24.43 189 GLY B C 1
ATOM 6336 O O . GLY B 1 189 ? 9.136 72.691 64.749 1.00 23.30 189 GLY B O 1
ATOM 6337 N N . ALA B 1 190 ? 10.072 74.027 63.191 1.00 19.05 190 ALA B N 1
ATOM 6338 C CA . ALA B 1 190 ? 11.370 74.110 63.853 1.00 29.30 190 ALA B CA 1
ATOM 6339 C C . ALA B 1 190 ? 11.328 74.661 65.269 1.00 31.10 190 ALA B C 1
ATOM 6340 O O . ALA B 1 190 ? 12.273 74.475 66.029 1.00 32.59 190 ALA B O 1
ATOM 6342 N N . TYR B 1 191 ? 10.247 75.348 65.624 1.00 32.93 191 TYR B N 1
ATOM 6343 C CA . TYR B 1 191 ? 10.108 75.899 66.971 1.00 34.19 191 TYR B CA 1
ATOM 6344 C C . TYR B 1 191 ? 9.833 74.793 67.990 1.00 30.46 191 TYR B C 1
ATOM 6345 O O . TYR B 1 191 ? 9.869 75.028 69.198 1.00 29.03 191 TYR B O 1
ATOM 6354 N N . GLY B 1 192 ? 9.569 73.586 67.503 1.00 19.96 192 GLY B N 1
ATOM 6355 C CA . GLY B 1 192 ? 9.259 72.490 68.403 1.00 24.14 192 GLY B CA 1
ATOM 6356 C C . GLY B 1 192 ? 10.411 71.775 69.085 1.00 27.73 192 GLY B C 1
ATOM 6357 O O . GLY B 1 192 ? 10.191 70.769 69.755 1.00 27.23 192 GLY B O 1
ATOM 6358 N N . ILE B 1 193 ? 11.632 72.284 68.938 1.00 29.63 193 ILE B N 1
ATOM 6359 C CA . ILE B 1 193 ? 12.778 71.638 69.563 1.00 22.70 193 ILE B CA 1
ATOM 6360 C C . ILE B 1 193 ? 12.696 71.669 71.096 1.00 25.65 193 ILE B C 1
ATOM 6361 O O . ILE B 1 193 ? 13.349 70.883 71.775 1.00 25.48 193 ILE B O 1
ATOM 6366 N N . GLY B 1 194 ? 11.885 72.570 71.641 1.00 23.64 194 GLY B N 1
ATOM 6367 C CA . GLY B 1 194 ? 11.738 72.641 73.085 1.00 17.73 194 GLY B CA 1
ATOM 6368 C C . GLY B 1 194 ? 11.045 71.425 73.674 1.00 14.12 194 GLY B C 1
ATOM 6369 O O . GLY B 1 194 ? 11.254 71.085 74.834 1.00 19.89 194 GLY B O 1
ATOM 6370 N N . ILE B 1 195 ? 10.209 70.760 72.882 1.00 25.16 195 ILE B N 1
ATOM 6371 C CA . ILE B 1 195 ? 9.505 69.568 73.357 1.00 17.94 195 ILE B CA 1
ATOM 6372 C C . ILE B 1 195 ? 10.467 68.440 73.745 1.00 20.91 195 ILE B C 1
ATOM 6373 O O . ILE B 1 195 ? 10.406 67.928 74.865 1.00 28.62 195 ILE B O 1
ATOM 6378 N N . PRO B 1 196 ? 11.368 68.036 72.831 1.00 24.05 196 PRO B N 1
ATOM 6379 C CA . PRO B 1 196 ? 12.301 66.964 73.186 1.00 23.09 196 PRO B CA 1
ATOM 6380 C C . PRO B 1 196 ? 13.183 67.379 74.376 1.00 18.37 196 PRO B C 1
ATOM 6381 O O . PRO B 1 196 ? 13.521 66.557 75.226 1.00 30.16 196 PRO B O 1
ATOM 6385 N N . VAL B 1 197 ? 13.554 68.656 74.432 1.00 23.65 197 VAL B N 1
ATOM 6386 C CA . VAL B 1 197 ? 14.382 69.152 75.533 1.00 19.30 197 VAL B CA 1
ATOM 6387 C C . VAL B 1 197 ? 13.678 68.990 76.879 1.00 27.71 197 VAL B C 1
ATOM 6388 O O . VAL B 1 197 ? 14.274 68.506 77.846 1.00 24.77 197 VAL B O 1
ATOM 6392 N N . GLY B 1 198 ? 12.409 69.391 76.939 1.00 19.92 198 GLY B N 1
ATOM 6393 C CA . GLY B 1 198 ? 11.670 69.279 78.181 1.00 19.54 198 GLY B CA 1
ATOM 6394 C C . GLY B 1 198 ? 11.397 67.839 78.557 1.00 25.97 198 GLY B C 1
ATOM 6395 O O . GLY B 1 198 ? 11.398 67.479 79.735 1.00 23.01 198 GLY B O 1
ATOM 6396 N N . LYS B 1 199 ? 11.155 67.007 77.553 1.00 19.87 199 LYS B N 1
ATOM 6397 C CA . LYS B 1 199 ? 10.881 65.604 77.793 1.00 20.90 199 LYS B CA 1
ATOM 6398 C C . LYS B 1 199 ? 12.085 64.935 78.440 1.00 26.71 199 LYS B C 1
ATOM 6399 O O . LYS B 1 199 ? 11.947 64.150 79.377 1.00 23.33 199 LYS B O 1
ATOM 6405 N N . LEU B 1 200 ? 13.269 65.247 77.929 1.00 29.51 200 LEU B N 1
ATOM 6406 C CA . LEU B 1 200 ? 14.491 64.659 78.457 1.00 24.17 200 LEU B CA 1
ATOM 6407 C C . LEU B 1 200 ? 14.763 65.215 79.859 1.00 25.17 200 LEU B C 1
ATOM 6408 O O . LEU B 1 200 ? 15.268 64.497 80.729 1.00 32.11 200 LEU B O 1
ATOM 6413 N N . ALA B 1 201 ? 14.398 66.476 80.093 1.00 18.19 201 ALA B N 1
ATOM 6414 C CA . ALA B 1 201 ? 14.575 67.070 81.410 1.00 21.91 201 ALA B CA 1
ATOM 6415 C C . ALA B 1 201 ? 13.813 66.223 82.431 1.00 22.98 201 ALA B C 1
ATOM 6416 O O . ALA B 1 201 ? 14.280 66.022 83.548 1.00 22.37 201 ALA B O 1
ATOM 6418 N N . LEU B 1 202 ? 12.638 65.722 82.045 1.00 20.09 202 LEU B N 1
ATOM 6419 C CA . LEU B 1 202 ? 11.855 64.886 82.953 1.00 26.47 202 LEU B CA 1
ATOM 6420 C C . LEU B 1 202 ? 12.458 63.484 83.065 1.00 27.64 202 LEU B C 1
ATOM 6421 O O . LEU B 1 202 ? 12.358 62.846 84.111 1.00 24.38 202 LEU B O 1
ATOM 6426 N N . TYR B 1 203 ? 13.083 63.003 81.992 1.00 21.17 203 TYR B N 1
ATOM 6427 C CA . TYR B 1 203 ? 13.731 61.690 82.033 1.00 20.15 203 TYR B CA 1
ATOM 6428 C C . TYR B 1 203 ? 14.688 61.696 83.228 1.00 21.38 203 TYR B C 1
ATOM 6429 O O . TYR B 1 203 ? 14.738 60.748 84.023 1.00 22.25 203 TYR B O 1
ATOM 6438 N N . VAL B 1 204 ? 15.457 62.778 83.330 1.00 17.46 204 VAL B N 1
ATOM 6439 C CA . VAL B 1 204 ? 16.446 62.957 84.398 1.00 21.94 204 VAL B CA 1
ATOM 6440 C C . VAL B 1 204 ? 15.837 63.237 85.775 1.00 28.76 204 VAL B C 1
ATOM 6441 O O . VAL B 1 204 ? 16.130 62.537 86.755 1.00 26.34 204 VAL B O 1
ATOM 6445 N N . ALA B 1 205 ? 14.987 64.261 85.836 1.00 23.35 205 ALA B N 1
ATOM 6446 C CA . ALA B 1 205 ? 14.339 64.679 87.080 1.00 21.87 205 ALA B CA 1
ATOM 6447 C C . ALA B 1 205 ? 13.409 63.647 87.701 1.00 21.08 205 ALA B C 1
ATOM 6448 O O . ALA B 1 205 ? 13.426 63.429 88.912 1.00 27.33 205 ALA B O 1
ATOM 6450 N N . LEU B 1 206 ? 12.599 63.002 86.878 1.00 21.83 206 LEU B N 1
ATOM 6451 C CA . LEU B 1 206 ? 11.653 62.037 87.402 1.00 25.33 206 LEU B CA 1
ATOM 6452 C C . LEU B 1 206 ? 12.082 60.585 87.289 1.00 19.86 206 LEU B C 1
ATOM 6453 O O . LEU B 1 206 ? 11.632 59.735 88.066 1.00 23.69 206 LEU B O 1
ATOM 6458 N N . GLY B 1 207 ? 12.936 60.295 86.314 1.00 24.29 207 GLY B N 1
ATOM 6459 C CA . GLY B 1 207 ? 13.387 58.928 86.116 1.00 20.75 207 GLY B CA 1
ATOM 6460 C C . GLY B 1 207 ? 14.759 58.641 86.693 1.00 22.72 207 GLY B C 1
ATOM 6461 O O . GLY B 1 207 ? 15.077 57.502 87.008 1.00 26.29 207 GLY B O 1
ATOM 6462 N N . GLY B 1 208 ? 15.580 59.673 86.837 1.00 20.49 208 GLY B N 1
ATOM 6463 C CA . GLY B 1 208 ? 16.913 59.458 87.365 1.00 26.39 208 GLY B CA 1
ATOM 6464 C C . GLY B 1 208 ? 17.894 59.111 86.253 1.00 24.06 208 GLY B C 1
ATOM 6465 O O . GLY B 1 208 ? 19.005 58.650 86.503 1.00 18.67 208 GLY B O 1
ATOM 6466 N N . VAL B 1 209 ? 17.471 59.326 85.014 1.00 24.38 209 VAL B N 1
ATOM 6467 C CA . VAL B 1 209 ? 18.309 59.054 83.856 1.00 22.15 209 VAL B CA 1
ATOM 6468 C C . VAL B 1 209 ? 19.470 60.047 83.893 1.00 24.35 209 VAL B C 1
ATOM 6469 O O . VAL B 1 209 ? 19.265 61.228 84.162 1.00 27.56 209 VAL B O 1
ATOM 6473 N N . GLN B 1 210 ? 20.690 59.573 83.650 1.00 20.27 210 GLN B N 1
ATOM 6474 C CA . GLN B 1 210 ? 21.853 60.457 83.674 1.00 20.63 210 GLN B CA 1
ATOM 6475 C C . GLN B 1 210 ? 21.674 61.512 82.594 1.00 17.82 210 GLN B C 1
ATOM 6476 O O . GLN B 1 210 ? 21.282 61.201 81.470 1.00 25.06 210 GLN B O 1
ATOM 6482 N N . PRO B 1 211 ? 21.959 62.780 82.915 1.00 22.78 211 PRO B N 1
ATOM 6483 C CA . PRO B 1 211 ? 21.796 63.835 81.910 1.00 21.24 211 PRO B CA 1
ATOM 6484 C C . PRO B 1 211 ? 22.733 63.732 80.704 1.00 22.21 211 PRO B C 1
ATOM 6485 O O . PRO B 1 211 ? 22.359 64.121 79.594 1.00 19.53 211 PRO B O 1
ATOM 6489 N N . LYS B 1 212 ? 23.948 63.225 80.906 1.00 21.36 212 LYS B N 1
ATOM 6490 C CA . LYS B 1 212 ? 24.893 63.132 79.794 1.00 24.46 212 LYS B CA 1
ATOM 6491 C C . LYS B 1 212 ? 24.454 62.164 78.694 1.00 27.43 212 LYS B C 1
ATOM 6492 O O . LYS B 1 212 ? 24.950 62.235 77.566 1.00 25.94 212 LYS B O 1
ATOM 6498 N N . TRP B 1 213 ? 23.516 61.278 79.017 1.00 16.59 213 TRP B N 1
ATOM 6499 C CA . TRP B 1 213 ? 23.012 60.295 78.051 1.00 20.16 213 TRP B CA 1
ATOM 6500 C C . TRP B 1 213 ? 21.917 60.828 77.134 1.00 25.07 213 TRP B C 1
ATOM 6501 O O . TRP B 1 213 ? 21.585 60.195 76.130 1.00 25.86 213 TRP B O 1
ATOM 6512 N N . CYS B 1 214 ? 21.373 61.992 77.475 1.00 26.64 214 CYS B N 1
ATOM 6513 C CA . CYS B 1 214 ? 20.258 62.583 76.744 1.00 21.11 214 CYS B CA 1
ATOM 6514 C C . CYS B 1 214 ? 20.562 63.481 75.544 1.00 20.14 214 CYS B C 1
ATOM 6515 O O . CYS B 1 214 ? 21.398 64.382 75.610 1.00 22.39 214 CYS B O 1
ATOM 6518 N N . LEU B 1 215 ? 19.843 63.231 74.450 1.00 22.00 215 LEU B N 1
ATOM 6519 C CA . LEU B 1 215 ? 20.010 63.987 73.214 1.00 18.72 215 LEU B CA 1
ATOM 6520 C C . LEU B 1 215 ? 18.677 64.349 72.568 1.00 21.15 215 LEU B C 1
ATOM 6521 O O . LEU B 1 215 ? 17.990 63.483 72.022 1.00 19.85 215 LEU B O 1
ATOM 6526 N N . PRO B 1 216 ? 18.292 65.633 72.629 1.00 21.03 216 PRO B N 1
ATOM 6527 C CA . PRO B 1 216 ? 17.040 66.125 72.041 1.00 20.62 216 PRO B CA 1
ATOM 6528 C C . PRO B 1 216 ? 17.225 66.339 70.541 1.00 24.00 216 PRO B C 1
ATOM 6529 O O . PRO B 1 216 ? 18.222 66.920 70.117 1.00 24.48 216 PRO B O 1
ATOM 6533 N N . VAL B 1 217 ? 16.267 65.892 69.738 1.00 21.88 217 VAL B N 1
ATOM 6534 C CA . VAL B 1 217 ? 16.378 66.077 68.299 1.00 22.73 217 VAL B CA 1
ATOM 6535 C C . VAL B 1 217 ? 15.091 66.558 67.635 1.00 24.10 217 VAL B C 1
ATOM 6536 O O . VAL B 1 217 ? 13.999 66.083 67.952 1.00 22.11 217 VAL B O 1
ATOM 6540 N N . LEU B 1 218 ? 15.213 67.509 66.715 1.00 25.42 218 LEU B N 1
ATOM 6541 C CA . LEU B 1 218 ? 14.042 67.947 65.965 1.00 19.64 218 LEU B CA 1
ATOM 6542 C C . LEU B 1 218 ? 14.313 67.731 64.478 1.00 23.06 218 LEU B C 1
ATOM 6543 O O . LEU B 1 218 ? 15.291 68.248 63.941 1.00 23.65 218 LEU B O 1
ATOM 6548 N N . LEU B 1 219 ? 13.457 66.946 63.827 1.00 25.56 219 LEU B N 1
ATOM 6549 C CA . LEU B 1 219 ? 13.579 66.692 62.392 1.00 21.76 219 LEU B CA 1
ATOM 6550 C C . LEU B 1 219 ? 12.775 67.764 61.642 1.00 27.27 219 LEU B C 1
ATOM 6551 O O . LEU B 1 219 ? 11.563 67.862 61.809 1.00 26.15 219 LEU B O 1
ATOM 6556 N N . ASP B 1 220 ? 13.443 68.569 60.822 1.00 25.91 220 ASP B N 1
ATOM 6557 C CA . ASP B 1 220 ? 12.743 69.615 60.078 1.00 23.65 220 ASP B CA 1
ATOM 6558 C C . ASP B 1 220 ? 12.567 69.232 58.618 1.00 30.76 220 ASP B C 1
ATOM 6559 O O . ASP B 1 220 ? 13.527 69.207 57.852 1.00 29.15 220 ASP B O 1
ATOM 6564 N N . VAL B 1 221 ? 11.333 68.933 58.235 1.00 30.69 221 VAL B N 1
ATOM 6565 C CA . VAL B 1 221 ? 11.041 68.573 56.854 1.00 25.16 221 VAL B CA 1
ATOM 6566 C C . VAL B 1 221 ? 10.118 69.635 56.245 1.00 28.47 221 VAL B C 1
ATOM 6567 O O . VAL B 1 221 ? 9.561 69.443 55.157 1.00 29.04 221 VAL B O 1
ATOM 6571 N N . GLY B 1 222 ? 9.975 70.758 56.953 1.00 26.69 222 GLY B N 1
ATOM 6572 C CA . GLY B 1 222 ? 9.107 71.843 56.517 1.00 22.09 222 GLY B CA 1
ATOM 6573 C C . GLY B 1 222 ? 7.949 72.012 57.495 1.00 28.06 222 GLY B C 1
ATOM 6574 O O . GLY B 1 222 ? 7.892 71.332 58.520 1.00 27.45 222 GLY B O 1
ATOM 6575 N N . THR B 1 223 ? 7.007 72.899 57.193 1.00 29.53 223 THR B N 1
ATOM 6576 C CA . THR B 1 223 ? 5.867 73.107 58.087 1.00 27.31 223 THR B CA 1
ATOM 6577 C C . THR B 1 223 ? 4.625 73.536 57.314 1.00 33.96 223 THR B C 1
ATOM 6578 O O . THR B 1 223 ? 4.725 74.287 56.341 1.00 26.06 223 THR B O 1
ATOM 6582 N N . ASN B 1 224 ? 3.460 73.062 57.749 1.00 29.53 224 ASN B N 1
ATOM 6583 C CA . ASN B 1 224 ? 2.210 73.430 57.103 1.00 30.81 224 ASN B CA 1
ATOM 6584 C C . ASN B 1 224 ? 1.564 74.603 57.823 1.00 34.91 224 ASN B C 1
ATOM 6585 O O . ASN B 1 224 ? 0.511 75.091 57.413 1.00 40.35 224 ASN B O 1
ATOM 6590 N N . ASN B 1 225 ? 2.188 75.049 58.907 1.00 33.03 225 ASN B N 1
ATOM 6591 C CA . ASN B 1 225 ? 1.662 76.186 59.646 1.00 32.19 225 ASN B CA 1
ATOM 6592 C C . ASN B 1 225 ? 1.891 77.372 58.725 1.00 33.99 225 ASN B C 1
ATOM 6593 O O . ASN B 1 225 ? 3.025 77.817 58.557 1.00 42.95 225 ASN B O 1
ATOM 6598 N N . MET B 1 226 ? 0.821 77.879 58.119 1.00 39.22 226 MET B N 1
ATOM 6599 C CA . MET B 1 226 ? 0.941 79.003 57.195 1.00 34.31 226 MET B CA 1
ATOM 6600 C C . MET B 1 226 ? 1.446 80.278 57.848 1.00 30.72 226 MET B C 1
ATOM 6601 O O . MET B 1 226 ? 2.154 81.053 57.211 1.00 37.71 226 MET B O 1
ATOM 6606 N N . ASP B 1 227 ? 1.095 80.502 59.111 1.00 27.79 227 ASP B N 1
ATOM 6607 C CA . ASP B 1 227 ? 1.562 81.694 59.804 1.00 31.20 227 ASP B CA 1
ATOM 6608 C C . ASP B 1 227 ? 3.081 81.686 59.904 1.00 34.75 227 ASP B C 1
ATOM 6609 O O . ASP B 1 227 ? 3.728 82.709 59.677 1.00 40.02 227 ASP B O 1
ATOM 6614 N N . LEU B 1 228 ? 3.658 80.532 60.229 1.00 36.10 228 LEU B N 1
ATOM 6615 C CA . LEU B 1 228 ? 5.104 80.449 60.331 1.00 27.88 228 LEU B CA 1
ATOM 6616 C C . LEU B 1 228 ? 5.728 80.640 58.961 1.00 27.11 228 LEU B C 1
ATOM 6617 O O . LEU B 1 228 ? 6.691 81.385 58.825 1.00 32.62 228 LEU B O 1
ATOM 6622 N N . LEU B 1 229 ? 5.178 79.978 57.943 1.00 29.34 229 LEU B N 1
ATOM 6623 C CA . LEU B 1 229 ? 5.704 80.104 56.587 1.00 33.77 229 LEU B CA 1
ATOM 6624 C C . LEU B 1 229 ? 5.672 81.553 56.116 1.00 36.00 229 LEU B C 1
ATOM 6625 O O . LEU B 1 229 ? 6.524 81.973 55.333 1.00 39.74 229 LEU B O 1
ATOM 6630 N N . ASN B 1 230 ? 4.696 82.316 56.604 1.00 32.12 230 ASN B N 1
ATOM 6631 C CA . ASN B 1 230 ? 4.565 83.723 56.236 1.00 40.91 230 ASN B CA 1
ATOM 6632 C C . ASN B 1 230 ? 5.299 84.644 57.210 1.00 36.45 230 ASN B C 1
ATOM 6633 O O . ASN B 1 230 ? 5.455 85.832 56.942 1.00 41.92 230 ASN B O 1
ATOM 6638 N N . ASP B 1 231 ? 5.735 84.097 58.342 1.00 38.01 231 ASP B N 1
ATOM 6639 C CA . ASP B 1 231 ? 6.428 84.880 59.366 1.00 36.54 231 ASP B CA 1
ATOM 6640 C C . ASP B 1 231 ? 7.917 85.059 59.049 1.00 43.09 231 ASP B C 1
ATOM 6641 O O . ASP B 1 231 ? 8.703 84.113 59.131 1.00 49.05 231 ASP B O 1
ATOM 6646 N N . PRO B 1 232 ? 8.323 86.286 58.682 1.00 46.28 232 PRO B N 1
ATOM 6647 C CA . PRO B 1 232 ? 9.721 86.577 58.350 1.00 43.03 232 PRO B CA 1
ATOM 6648 C C . PRO B 1 232 ? 10.723 86.226 59.450 1.00 43.66 232 PRO B C 1
ATOM 6649 O O . PRO B 1 232 ? 11.927 86.198 59.205 1.00 37.90 232 PRO B O 1
ATOM 6653 N N . PHE B 1 233 ? 10.221 85.947 60.651 1.00 42.46 233 PHE B N 1
ATOM 6654 C CA . PHE B 1 233 ? 11.077 85.597 61.782 1.00 39.66 233 PHE B CA 1
ATOM 6655 C C . PHE B 1 233 ? 11.227 84.089 62.001 1.00 36.49 233 PHE B C 1
ATOM 6656 O O . PHE B 1 233 ? 12.035 83.653 62.816 1.00 34.55 233 PHE B O 1
ATOM 6664 N N . TYR B 1 234 ? 10.450 83.300 61.266 1.00 30.36 234 TYR B N 1
ATOM 6665 C CA . TYR B 1 234 ? 10.502 81.848 61.369 1.00 29.93 234 TYR B CA 1
ATOM 6666 C C . TYR B 1 234 ? 11.898 81.378 60.949 1.00 28.80 234 TYR B C 1
ATOM 6667 O O . TYR B 1 234 ? 12.491 81.934 60.022 1.00 33.28 234 TYR B O 1
ATOM 6676 N N . ILE B 1 235 ? 12.419 80.346 61.606 1.00 30.69 235 ILE B N 1
ATOM 6677 C CA . ILE B 1 235 ? 13.768 79.886 61.288 1.00 25.89 235 ILE B CA 1
ATOM 6678 C C . ILE B 1 235 ? 13.929 78.425 60.891 1.00 33.66 235 ILE B C 1
ATOM 6679 O O . ILE B 1 235 ? 15.027 77.869 60.978 1.00 34.17 235 ILE B O 1
ATOM 6684 N N . GLY B 1 236 ? 12.834 77.804 60.462 1.00 26.58 236 GLY B N 1
ATOM 6685 C CA . GLY B 1 236 ? 12.888 76.423 60.023 1.00 26.53 236 GLY B CA 1
ATOM 6686 C C . GLY B 1 236 ? 12.801 76.459 58.509 1.00 37.07 236 GLY B C 1
ATOM 6687 O O . GLY B 1 236 ? 12.704 77.551 57.935 1.00 35.80 236 GLY B O 1
ATOM 6688 N N . LEU B 1 237 ? 12.846 75.306 57.845 1.00 24.71 237 LEU B N 1
ATOM 6689 C CA . LEU B 1 237 ? 12.748 75.314 56.386 1.00 30.83 237 LEU B CA 1
ATOM 6690 C C . LEU B 1 237 ? 11.437 75.991 55.990 1.00 28.39 237 LEU B C 1
ATOM 6691 O O . LEU B 1 237 ? 10.360 75.617 56.468 1.00 29.62 237 LEU B O 1
ATOM 6696 N N . ARG B 1 238 ? 11.531 76.987 55.114 1.00 31.57 238 ARG B N 1
ATOM 6697 C CA . ARG B 1 238 ? 10.350 77.722 54.704 1.00 31.19 238 ARG B CA 1
ATOM 6698 C C . ARG B 1 238 ? 9.600 77.113 53.526 1.00 30.65 238 ARG B C 1
ATOM 6699 O O . ARG B 1 238 ? 9.592 77.659 52.427 1.00 28.88 238 ARG B O 1
ATOM 6707 N N . HIS B 1 239 ? 8.970 75.973 53.773 1.00 27.41 239 HIS B N 1
ATOM 6708 C CA . HIS B 1 239 ? 8.176 75.291 52.765 1.00 30.05 239 HIS B CA 1
ATOM 6709 C C . HIS B 1 239 ? 7.315 74.244 53.457 1.00 33.38 239 HIS B C 1
ATOM 6710 O O . HIS B 1 239 ? 7.619 73.829 54.572 1.00 27.19 239 HIS B O 1
ATOM 6717 N N . LYS B 1 240 ? 6.231 73.838 52.803 1.00 34.52 240 LYS B N 1
ATOM 6718 C CA . LYS B 1 240 ? 5.320 72.829 53.348 1.00 36.63 240 LYS B CA 1
ATOM 6719 C C . LYS B 1 240 ? 6.059 71.534 53.683 1.00 35.87 240 LYS B C 1
ATOM 6720 O O . LYS B 1 240 ? 7.147 71.277 53.172 1.00 40.25 240 LYS B O 1
ATOM 6726 N N . ARG B 1 241 ? 5.448 70.713 54.530 1.00 33.31 241 ARG B N 1
ATOM 6727 C CA . ARG B 1 241 ? 6.042 69.448 54.930 1.00 29.10 241 ARG B CA 1
ATOM 6728 C C . ARG B 1 241 ? 6.180 68.452 53.792 1.00 40.58 241 ARG B C 1
ATOM 6729 O O . ARG B 1 241 ? 5.308 68.348 52.928 1.00 31.96 241 ARG B O 1
ATOM 6737 N N . VAL B 1 242 ? 7.291 67.723 53.809 1.00 34.40 242 VAL B N 1
ATOM 6738 C CA . VAL B 1 242 ? 7.587 66.690 52.819 1.00 36.37 242 VAL B CA 1
ATOM 6739 C C . VAL B 1 242 ? 7.062 65.376 53.392 1.00 34.43 242 VAL B C 1
ATOM 6740 O O . VAL B 1 242 ? 7.336 65.058 54.548 1.00 34.45 242 VAL B O 1
ATOM 6744 N N . ARG B 1 243 ? 6.332 64.598 52.597 1.00 37.50 243 ARG B N 1
ATOM 6745 C CA . ARG B 1 243 ? 5.778 63.347 53.111 1.00 44.80 243 ARG B CA 1
ATOM 6746 C C . ARG B 1 243 ? 6.000 62.095 52.269 1.00 45.40 243 ARG B C 1
ATOM 6747 O O . ARG B 1 243 ? 5.748 60.986 52.731 1.00 57.61 243 ARG B O 1
ATOM 6755 N N . GLY B 1 244 ? 6.461 62.258 51.039 1.00 55.63 244 GLY B N 1
ATOM 6756 C CA . GLY B 1 244 ? 6.650 61.094 50.188 1.00 61.16 244 GLY B CA 1
ATOM 6757 C C . GLY B 1 244 ? 7.604 60.028 50.697 1.00 54.83 244 GLY B C 1
ATOM 6758 O O . GLY B 1 244 ? 7.702 59.759 51.897 1.00 49.10 244 GLY B O 1
ATOM 6759 N N . LYS B 1 245 ? 8.304 59.403 49.759 1.00 43.09 245 LYS B N 1
ATOM 6760 C CA . LYS B 1 245 ? 9.272 58.378 50.097 1.00 41.94 245 LYS B CA 1
ATOM 6761 C C . LYS B 1 245 ? 10.436 59.042 50.824 1.00 33.98 245 LYS B C 1
ATOM 6762 O O . LYS B 1 245 ? 11.070 58.429 51.675 1.00 44.54 245 LYS B O 1
ATOM 6768 N N . ASP B 1 246 ? 10.699 60.299 50.476 1.00 25.63 246 ASP B N 1
ATOM 6769 C CA . ASP B 1 246 ? 11.791 61.070 51.060 1.00 28.24 246 ASP B CA 1
ATOM 6770 C C . ASP B 1 246 ? 11.694 61.198 52.584 1.00 35.30 246 ASP B C 1
ATOM 6771 O O . ASP B 1 246 ? 12.710 61.171 53.281 1.00 30.31 246 ASP B O 1
ATOM 6776 N N . TYR B 1 247 ? 10.473 61.347 53.093 1.00 32.04 247 TYR B N 1
ATOM 6777 C CA . TYR B 1 247 ? 10.255 61.457 54.532 1.00 33.97 247 TYR B CA 1
ATOM 6778 C C . TYR B 1 247 ? 10.608 60.113 55.144 1.00 31.29 247 TYR B C 1
ATOM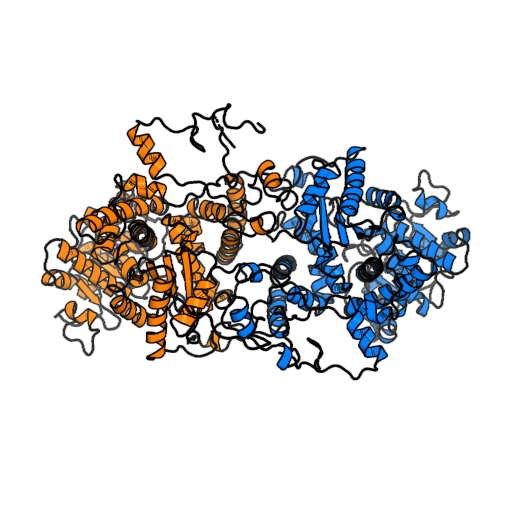 6779 O O . TYR B 1 247 ? 11.422 60.024 56.058 1.00 33.63 247 TYR B O 1
ATOM 6788 N N . ASP B 1 248 ? 9.983 59.063 54.629 1.00 30.11 248 ASP B N 1
ATOM 6789 C CA . ASP B 1 248 ? 10.229 57.722 55.131 1.00 33.24 248 ASP B CA 1
ATOM 6790 C C . ASP B 1 248 ? 11.710 57.377 55.096 1.00 22.78 248 ASP B C 1
ATOM 6791 O O . ASP B 1 248 ? 12.207 56.716 56.005 1.00 23.06 248 ASP B O 1
ATOM 6796 N N . THR B 1 249 ? 12.410 57.823 54.054 1.00 24.66 249 THR B N 1
ATOM 6797 C CA . THR B 1 249 ? 13.837 57.543 53.930 1.00 24.24 249 THR B CA 1
ATOM 6798 C C . THR B 1 249 ? 14.633 58.339 54.967 1.00 27.11 249 THR B C 1
ATOM 6799 O O . THR B 1 249 ? 15.598 57.828 55.528 1.00 26.61 249 THR B O 1
ATOM 6803 N N . LEU B 1 250 ? 14.233 59.584 55.216 1.00 28.52 250 LEU B N 1
ATOM 6804 C CA . LEU B 1 250 ? 14.905 60.417 56.212 1.00 25.70 250 LEU B CA 1
ATOM 6805 C C . LEU B 1 250 ? 14.770 59.749 57.578 1.00 26.44 250 LEU B C 1
ATOM 6806 O O . LEU B 1 250 ? 15.717 59.717 58.365 1.00 28.82 250 LEU B O 1
ATOM 6811 N N . LEU B 1 251 ? 13.589 59.211 57.865 1.00 24.10 251 LEU B N 1
ATOM 6812 C CA . LEU B 1 251 ? 13.383 58.540 59.145 1.00 28.07 251 LEU B CA 1
ATOM 6813 C C . LEU B 1 251 ? 14.185 57.244 59.228 1.00 29.33 251 LEU B C 1
ATOM 6814 O O . LEU B 1 251 ? 14.698 56.908 60.290 1.00 27.50 251 LEU B O 1
ATOM 6819 N N . ASP B 1 252 ? 14.303 56.520 58.115 1.00 28.63 252 ASP B N 1
ATOM 6820 C CA . ASP B 1 252 ? 15.072 55.273 58.124 1.00 29.84 252 ASP B CA 1
ATOM 6821 C C . ASP B 1 252 ? 16.554 55.584 58.340 1.00 27.83 252 ASP B C 1
ATOM 6822 O O . ASP B 1 252 ? 17.229 54.906 59.113 1.00 28.23 252 ASP B O 1
ATOM 6827 N N . ASN B 1 253 ? 17.050 56.595 57.632 1.00 22.94 253 ASN B N 1
ATOM 6828 C CA . ASN B 1 253 ? 18.449 57.017 57.752 1.00 31.81 253 ASN B CA 1
ATOM 6829 C C . ASN B 1 253 ? 18.750 57.553 59.153 1.00 27.77 253 ASN B C 1
ATOM 6830 O O . ASN B 1 253 ? 19.859 57.396 59.669 1.00 22.86 253 ASN B O 1
ATOM 6835 N N . PHE B 1 254 ? 17.757 58.192 59.761 1.00 24.44 254 PHE B N 1
ATOM 6836 C CA . PHE B 1 254 ? 17.913 58.720 61.109 1.00 30.85 254 PHE B CA 1
ATOM 6837 C C . PHE B 1 254 ? 18.111 57.571 62.095 1.00 27.77 254 PHE B C 1
ATOM 6838 O O . PHE B 1 254 ? 19.018 57.595 62.929 1.00 24.67 254 PHE B O 1
ATOM 6846 N N . MET B 1 255 ? 17.249 56.566 62.007 1.00 19.76 255 MET B N 1
ATOM 6847 C CA . MET B 1 255 ? 17.355 55.437 62.915 1.00 20.56 255 MET B CA 1
ATOM 6848 C C . MET B 1 255 ? 18.680 54.718 62.674 1.00 26.05 255 MET B C 1
ATOM 6849 O O . MET B 1 255 ? 19.318 54.277 63.629 1.00 18.52 255 MET B O 1
ATOM 6854 N N . LYS B 1 256 ? 19.089 54.605 61.407 1.00 24.45 256 LYS B N 1
ATOM 6855 C CA . LYS B 1 256 ? 20.344 53.931 61.065 1.00 27.24 256 LYS B CA 1
ATOM 6856 C C . LYS B 1 256 ? 21.544 54.673 61.620 1.00 19.74 256 LYS B C 1
ATOM 6857 O O . LYS B 1 256 ? 22.402 54.080 62.270 1.00 20.26 256 LYS B O 1
ATOM 6863 N N . ALA B 1 257 ? 21.587 55.975 61.356 1.00 24.57 257 ALA B N 1
ATOM 6864 C CA . ALA B 1 257 ? 22.685 56.825 61.798 1.00 20.01 257 ALA B CA 1
ATOM 6865 C C . ALA B 1 257 ? 22.814 56.859 63.315 1.00 25.25 257 ALA B C 1
ATOM 6866 O O . ALA B 1 257 ? 23.920 56.767 63.847 1.00 26.49 257 ALA B O 1
ATOM 6868 N N . CYS B 1 258 ? 21.694 56.973 64.025 1.00 20.69 258 CYS B N 1
ATOM 6869 C CA . CYS B 1 258 ? 21.765 57.020 65.485 1.00 23.19 258 CYS B CA 1
ATOM 6870 C C . CYS B 1 258 ? 22.355 55.743 66.065 1.00 24.45 258 CYS B C 1
ATOM 6871 O O . CYS B 1 258 ? 23.240 55.796 66.923 1.00 24.45 258 CYS B O 1
ATOM 6874 N N . THR B 1 259 ? 21.878 54.593 65.601 1.00 22.13 259 THR B N 1
ATOM 6875 C CA . THR B 1 259 ? 22.385 53.336 66.138 1.00 18.28 259 THR B CA 1
ATOM 6876 C C . THR B 1 259 ? 23.808 53.057 65.711 1.00 19.85 259 THR B C 1
ATOM 6877 O O . THR B 1 259 ? 24.565 52.425 66.441 1.00 20.75 259 THR B O 1
ATOM 6881 N N . LYS B 1 260 ? 24.175 53.540 64.536 1.00 22.35 260 LYS B N 1
ATOM 6882 C CA . LYS B 1 260 ? 25.533 53.351 64.063 1.00 19.26 260 LYS B CA 1
ATOM 6883 C C . LYS B 1 260 ? 26.449 54.234 64.914 1.00 25.59 260 LYS B C 1
ATOM 6884 O O . LYS B 1 260 ? 27.551 53.836 65.267 1.00 17.95 260 LYS B O 1
ATOM 6890 N N . LYS B 1 261 ? 25.983 55.432 65.254 1.00 21.72 261 LYS B N 1
ATOM 6891 C CA . LYS B 1 261 ? 26.791 56.349 66.054 1.00 27.60 261 LYS B CA 1
ATOM 6892 C C . LYS B 1 261 ? 26.913 55.941 67.527 1.00 26.69 261 LYS B C 1
ATOM 6893 O O . LYS B 1 261 ? 28.028 55.849 68.056 1.00 28.83 261 LYS B O 1
ATOM 6899 N N . TYR B 1 262 ? 25.780 55.678 68.181 1.00 26.48 262 TYR B N 1
ATOM 6900 C CA . TYR B 1 262 ? 25.779 55.330 69.604 1.00 29.77 262 TYR B CA 1
ATOM 6901 C C . TYR B 1 262 ? 25.527 53.871 69.951 1.00 28.77 262 TYR B C 1
ATOM 6902 O O . TYR B 1 262 ? 25.660 53.481 71.109 1.00 28.08 262 TYR B O 1
ATOM 6911 N N . GLY B 1 263 ? 25.157 53.069 68.957 1.00 34.12 263 GLY B N 1
ATOM 6912 C CA . GLY B 1 263 ? 24.903 51.662 69.208 1.00 24.33 263 GLY B CA 1
ATOM 6913 C C . GLY B 1 263 ? 23.443 51.263 69.077 1.00 25.60 263 GLY B C 1
ATOM 6914 O O . GLY B 1 263 ? 22.550 52.089 69.180 1.00 23.65 263 GLY B O 1
ATOM 6915 N N . GLN B 1 264 ? 23.205 49.980 68.846 1.00 23.58 264 GLN B N 1
ATOM 6916 C CA . GLN B 1 264 ? 21.852 49.452 68.708 1.00 26.27 264 GLN B CA 1
ATOM 6917 C C . GLN B 1 264 ? 21.080 49.586 70.033 1.00 27.99 264 GLN B C 1
ATOM 6918 O O . GLN B 1 264 ? 19.848 49.567 70.048 1.00 26.21 264 GLN B O 1
ATOM 6924 N N . LYS B 1 265 ? 21.803 49.735 71.140 1.00 24.69 265 LYS B N 1
ATOM 6925 C CA . LYS B 1 265 ? 21.172 49.847 72.456 1.00 27.73 265 LYS B CA 1
ATOM 6926 C C . LYS B 1 265 ? 20.491 51.192 72.685 1.00 22.58 265 LYS B C 1
ATOM 6927 O O . LYS B 1 265 ? 19.704 51.334 73.621 1.00 29.11 265 LYS B O 1
ATOM 6933 N N . THR B 1 266 ? 20.786 52.171 71.829 1.00 23.06 266 THR B N 1
ATOM 6934 C CA . THR B 1 266 ? 20.239 53.520 71.973 1.00 21.21 266 THR B CA 1
ATOM 6935 C C . THR B 1 266 ? 18.715 53.605 72.003 1.00 25.22 266 THR B C 1
ATOM 6936 O O . THR B 1 266 ? 18.049 53.182 71.057 1.00 23.12 266 THR B O 1
ATOM 6940 N N . LEU B 1 267 ? 18.162 54.156 73.081 1.00 21.55 267 LEU B N 1
ATOM 6941 C CA . LEU B 1 267 ? 16.710 54.322 73.176 1.00 23.98 267 LEU B CA 1
ATOM 6942 C C . LEU B 1 267 ? 16.325 55.540 72.366 1.00 24.88 267 LEU B C 1
ATOM 6943 O O . LEU B 1 267 ? 16.898 56.614 72.540 1.00 20.29 267 LEU B O 1
ATOM 6948 N N . ILE B 1 268 ? 15.369 55.370 71.465 1.00 25.71 268 ILE B N 1
ATOM 6949 C CA . ILE B 1 268 ? 14.907 56.473 70.634 1.00 19.68 268 ILE B CA 1
ATOM 6950 C C . ILE B 1 268 ? 13.399 56.538 70.828 1.00 22.31 268 ILE B C 1
ATOM 6951 O O . ILE B 1 268 ? 12.659 55.653 70.387 1.00 26.30 268 ILE B O 1
ATOM 6956 N N . GLN B 1 269 ? 12.951 57.592 71.495 1.00 20.42 269 GLN B N 1
ATOM 6957 C CA . GLN B 1 269 ? 11.531 57.776 71.781 1.00 18.98 269 GLN B CA 1
ATOM 6958 C C . GLN B 1 269 ? 10.933 58.865 70.897 1.00 20.78 269 GLN B C 1
ATOM 6959 O O . GLN B 1 269 ? 11.497 59.949 70.767 1.00 25.21 269 GLN B O 1
ATOM 6965 N N . PHE B 1 270 ? 9.795 58.569 70.277 1.00 22.48 270 PHE B N 1
ATOM 6966 C CA . PHE B 1 270 ? 9.132 59.527 69.385 1.00 21.63 270 PHE B CA 1
ATOM 6967 C C . PHE B 1 270 ? 8.098 60.322 70.165 1.00 24.31 270 PHE B C 1
ATOM 6968 O O . PHE B 1 270 ? 7.381 59.771 71.004 1.00 22.69 270 PHE B O 1
ATOM 6976 N N . GLU B 1 271 ? 8.025 61.616 69.880 1.00 26.15 271 GLU B N 1
ATOM 6977 C CA . GLU B 1 271 ? 7.109 62.500 70.589 1.00 27.98 271 GLU B CA 1
ATOM 6978 C C . GLU B 1 271 ? 6.496 63.546 69.656 1.00 22.87 271 GLU B C 1
ATOM 6979 O O . GLU B 1 271 ? 7.168 64.072 68.767 1.00 25.94 271 GLU B O 1
ATOM 6985 N N . ASP B 1 272 ? 5.215 63.830 69.875 1.00 27.01 272 ASP B N 1
ATOM 6986 C CA . ASP B 1 272 ? 4.469 64.817 69.110 1.00 22.21 272 ASP B CA 1
ATOM 6987 C C . ASP B 1 272 ? 4.517 64.752 67.583 1.00 25.69 272 ASP B C 1
ATOM 6988 O O . ASP B 1 272 ? 4.659 65.776 66.916 1.00 25.84 272 ASP B O 1
ATOM 6993 N N . PHE B 1 273 ? 4.388 63.545 67.040 1.00 24.44 273 PHE B N 1
ATOM 6994 C CA . PHE B 1 273 ? 4.338 63.346 65.599 1.00 29.40 273 PHE B CA 1
ATOM 6995 C C . PHE B 1 273 ? 2.852 63.351 65.258 1.00 21.89 273 PHE B C 1
ATOM 6996 O O . PHE B 1 273 ? 2.036 63.022 66.105 1.00 25.71 273 PHE B O 1
ATOM 7004 N N . ALA B 1 274 ? 2.491 63.726 64.036 1.00 26.24 274 ALA B N 1
ATOM 7005 C CA . ALA B 1 274 ? 1.080 63.676 63.651 1.00 28.10 274 ALA B CA 1
ATOM 7006 C C . ALA B 1 274 ? 0.657 62.235 63.958 1.00 24.32 274 ALA B C 1
ATOM 7007 O O . ALA B 1 274 ? 1.459 61.313 63.828 1.00 21.48 274 ALA B O 1
ATOM 7009 N N . ASN B 1 275 ? -0.584 62.030 64.370 1.00 22.13 275 ASN B N 1
ATOM 7010 C CA . ASN B 1 275 ? -1.036 60.685 64.700 1.00 30.02 275 ASN B CA 1
ATOM 7011 C C . ASN B 1 275 ? -0.787 59.592 63.658 1.00 29.01 275 ASN B C 1
ATOM 7012 O O . ASN B 1 275 ? -0.411 58.490 64.018 1.00 30.19 275 ASN B O 1
ATOM 7017 N N . PRO B 1 276 ? -0.989 59.874 62.364 1.00 30.08 276 PRO B N 1
ATOM 7018 C CA . PRO B 1 276 ? -0.736 58.807 61.384 1.00 33.41 276 PRO B CA 1
ATOM 7019 C C . PRO B 1 276 ? 0.738 58.369 61.352 1.00 32.50 276 PRO B C 1
ATOM 7020 O O . PRO B 1 276 ? 1.042 57.172 61.336 1.00 26.48 276 PRO B O 1
ATOM 7024 N N . ASN B 1 277 ? 1.650 59.337 61.324 1.00 26.69 277 ASN B N 1
ATOM 7025 C CA . ASN B 1 277 ? 3.079 59.015 61.304 1.00 21.17 277 ASN B CA 1
ATOM 7026 C C . ASN B 1 277 ? 3.499 58.382 62.637 1.00 22.09 277 ASN B C 1
ATOM 7027 O O . ASN B 1 277 ? 4.335 57.477 62.679 1.00 25.57 277 ASN B O 1
ATOM 7032 N N . ALA B 1 278 ? 2.911 58.860 63.727 1.00 25.43 278 ALA B N 1
ATOM 7033 C CA . ALA B 1 278 ? 3.231 58.332 65.045 1.00 19.84 278 ALA B CA 1
ATOM 7034 C C . ALA B 1 278 ? 3.008 56.835 65.101 1.00 33.26 278 ALA B C 1
ATOM 7035 O O . ALA B 1 278 ? 3.878 56.080 65.533 1.00 25.38 278 ALA B O 1
ATOM 7037 N N . PHE B 1 279 ? 1.828 56.409 64.667 1.00 30.98 279 PHE B N 1
ATOM 7038 C CA . PHE B 1 279 ? 1.476 55.000 64.691 1.00 31.37 279 PHE B CA 1
ATOM 7039 C C . PHE B 1 279 ? 2.252 54.174 63.671 1.00 24.08 279 PHE B C 1
ATOM 7040 O O . PHE B 1 279 ? 2.718 53.077 63.978 1.00 32.01 279 PHE B O 1
ATOM 7048 N N . ARG B 1 280 ? 2.363 54.691 62.454 1.00 31.25 280 ARG B N 1
ATOM 7049 C CA . ARG B 1 280 ? 3.079 53.989 61.392 1.00 32.55 280 ARG B CA 1
ATOM 7050 C C . ARG B 1 280 ? 4.541 53.751 61.778 1.00 32.92 280 ARG B C 1
ATOM 7051 O O . ARG B 1 280 ? 5.051 52.626 61.676 1.00 30.28 280 ARG B O 1
ATOM 7059 N N . LEU B 1 281 ? 5.211 54.811 62.225 1.00 25.94 281 LEU B N 1
ATOM 7060 C CA . LEU B 1 281 ? 6.616 54.709 62.601 1.00 28.26 281 LEU B CA 1
ATOM 7061 C C . LEU B 1 281 ? 6.821 53.763 63.771 1.00 30.28 281 LEU B C 1
ATOM 7062 O O . LEU B 1 281 ? 7.811 53.017 63.804 1.00 29.95 281 LEU B O 1
ATOM 7067 N N . LEU B 1 282 ? 5.887 53.782 64.721 1.00 21.99 282 LEU B N 1
ATOM 7068 C CA . LEU B 1 282 ? 5.961 52.889 65.875 1.00 21.75 282 LEU B CA 1
ATOM 7069 C C . LEU B 1 282 ? 5.859 51.429 65.427 1.00 30.56 282 LEU B C 1
ATOM 7070 O O . LEU B 1 282 ? 6.621 50.571 65.877 1.00 26.94 282 LEU B O 1
ATOM 7075 N N . ASP B 1 283 ? 4.903 51.152 64.550 1.00 27.80 283 ASP B N 1
ATOM 7076 C CA . ASP B 1 283 ? 4.675 49.790 64.060 1.00 30.27 283 ASP B CA 1
ATOM 7077 C C . ASP B 1 283 ? 5.884 49.280 63.283 1.00 24.91 283 ASP B C 1
ATOM 7078 O O . ASP B 1 283 ? 6.265 48.116 63.377 1.00 37.48 283 ASP B O 1
ATOM 7083 N N . LYS B 1 284 ? 6.484 50.182 62.522 1.00 26.27 284 LYS B N 1
ATOM 7084 C CA . LYS B 1 284 ? 7.648 49.896 61.705 1.00 30.83 284 LYS B CA 1
ATOM 7085 C C . LYS B 1 284 ? 8.969 49.732 62.490 1.00 32.02 284 LYS B C 1
ATOM 7086 O O . LYS B 1 284 ? 9.761 48.846 62.189 1.00 30.10 284 LYS B O 1
ATOM 7092 N N . TYR B 1 285 ? 9.196 50.555 63.511 1.00 30.96 285 TYR B N 1
ATOM 7093 C CA . TYR B 1 285 ? 10.462 50.504 64.264 1.00 25.46 285 TYR B CA 1
ATOM 7094 C C . TYR B 1 285 ? 10.474 49.738 65.576 1.00 32.76 285 TYR B C 1
ATOM 7095 O O . TYR B 1 285 ? 11.532 49.323 66.053 1.00 33.12 285 TYR B O 1
ATOM 7104 N N . GLN B 1 286 ? 9.295 49.569 66.155 1.00 26.49 286 GLN B N 1
ATOM 7105 C CA . GLN B 1 286 ? 9.099 48.883 67.428 1.00 28.69 286 GLN B CA 1
ATOM 7106 C C . GLN B 1 286 ? 9.945 47.629 67.671 1.00 28.02 286 GLN B C 1
ATOM 7107 O O . GLN B 1 286 ? 10.559 47.477 68.729 1.00 29.40 286 GLN B O 1
ATOM 7113 N N . ASP B 1 287 ? 9.962 46.725 66.697 1.00 27.16 287 ASP B N 1
ATOM 7114 C CA . ASP B 1 287 ? 10.697 45.471 66.823 1.00 32.83 287 ASP B CA 1
ATOM 7115 C C . ASP B 1 287 ? 12.031 45.452 66.084 1.00 32.91 287 ASP B C 1
ATOM 7116 O O . ASP B 1 287 ? 12.657 44.398 65.963 1.00 33.10 287 ASP B O 1
ATOM 7121 N N . LYS B 1 288 ? 12.462 46.607 65.590 1.00 31.53 288 LYS B N 1
ATOM 7122 C CA . LYS B 1 288 ? 13.732 46.697 64.873 1.00 31.45 288 LYS B CA 1
ATOM 7123 C C . LYS B 1 288 ? 14.729 47.546 65.657 1.00 30.14 288 LYS B C 1
ATOM 7124 O O . LYS B 1 288 ? 15.935 47.458 65.448 1.00 25.65 288 LYS B O 1
ATOM 7130 N N . TYR B 1 289 ? 14.216 48.381 66.555 1.00 25.27 289 TYR B N 1
ATOM 7131 C CA . TYR B 1 289 ? 15.065 49.239 67.370 1.00 29.21 289 TYR B CA 1
ATOM 7132 C C . TYR B 1 289 ? 14.536 49.298 68.794 1.00 28.55 289 TYR B C 1
ATOM 7133 O O . TYR B 1 289 ? 13.441 48.820 69.069 1.00 31.27 289 TYR B O 1
ATOM 7142 N N . THR B 1 290 ? 15.334 49.861 69.699 1.00 28.71 290 THR B N 1
ATOM 7143 C CA . THR B 1 290 ? 14.917 50.055 71.087 1.00 28.70 290 THR B CA 1
ATOM 7144 C C . THR B 1 290 ? 14.155 51.368 70.963 1.00 26.77 290 THR B C 1
ATOM 7145 O O . THR B 1 290 ? 14.708 52.459 71.139 1.00 26.54 290 THR B O 1
ATOM 7149 N N . MET B 1 291 ? 12.872 51.260 70.657 1.00 23.39 291 MET B N 1
ATOM 7150 C CA . MET B 1 291 ? 12.096 52.454 70.401 1.00 24.57 291 MET B CA 1
ATOM 7151 C C . MET B 1 291 ? 10.677 52.395 70.932 1.00 26.84 291 MET B C 1
ATOM 7152 O O . MET B 1 291 ? 10.136 51.317 71.182 1.00 24.14 291 MET B O 1
ATOM 7157 N N . PHE B 1 292 ? 10.095 53.570 71.145 1.00 24.85 292 PHE B N 1
ATOM 7158 C CA . PHE B 1 292 ? 8.710 53.653 71.581 1.00 25.57 292 PHE B CA 1
ATOM 7159 C C . PHE B 1 292 ? 8.202 55.064 71.423 1.00 28.55 292 PHE B C 1
ATOM 7160 O O . PHE B 1 292 ? 8.977 55.984 71.138 1.00 23.12 292 PHE B O 1
ATOM 7168 N N . ASN B 1 293 ? 6.889 55.220 71.555 1.00 27.28 293 ASN B N 1
ATOM 7169 C CA . ASN B 1 293 ? 6.248 56.521 71.404 1.00 28.73 293 ASN B CA 1
ATOM 7170 C C . ASN B 1 293 ? 5.390 56.767 72.638 1.00 28.11 293 ASN B C 1
ATOM 7171 O O . ASN B 1 293 ? 4.432 56.033 72.890 1.00 32.53 293 ASN B O 1
ATOM 7176 N N . ASP B 1 294 ? 5.728 57.797 73.409 1.00 28.57 294 ASP B N 1
ATOM 7177 C CA . ASP B 1 294 ? 4.987 58.065 74.635 1.00 21.71 294 ASP B CA 1
ATOM 7178 C C . ASP B 1 294 ? 3.525 58.430 74.426 1.00 23.26 294 ASP B C 1
ATOM 7179 O O . ASP B 1 294 ? 2.666 57.950 75.153 1.00 31.85 294 ASP B O 1
ATOM 7184 N N . ASP B 1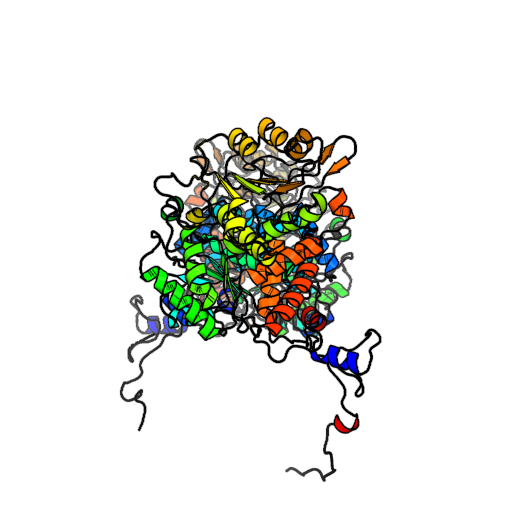 295 ? 3.246 59.277 73.440 1.00 27.98 295 ASP B N 1
ATOM 7185 C CA . ASP B 1 295 ? 1.874 59.695 73.170 1.00 32.41 295 ASP B CA 1
ATOM 7186 C C . ASP B 1 295 ? 0.958 58.505 72.946 1.00 30.09 295 ASP B C 1
ATOM 7187 O O . ASP B 1 295 ? -0.202 58.524 73.345 1.00 36.70 295 ASP B O 1
ATOM 7192 N N . ILE B 1 296 ? 1.486 57.461 72.322 1.00 27.57 296 ILE B N 1
ATOM 7193 C CA . ILE B 1 296 ? 0.691 56.276 72.067 1.00 25.86 296 ILE B CA 1
ATOM 7194 C C . ILE B 1 296 ? 0.740 55.301 73.243 1.00 29.74 296 ILE B C 1
ATOM 7195 O O . ILE B 1 296 ? -0.268 55.047 73.901 1.00 31.69 296 ILE B O 1
ATOM 7200 N N . GLN B 1 297 ? 1.929 54.778 73.515 1.00 30.14 297 GLN B N 1
ATOM 7201 C CA . GLN B 1 297 ? 2.122 53.789 74.572 1.00 27.95 297 GLN B CA 1
ATOM 7202 C C . GLN B 1 297 ? 2.118 54.313 76.000 1.00 25.76 297 GLN B C 1
ATOM 7203 O O . GLN B 1 297 ? 1.582 53.665 76.897 1.00 34.55 297 GLN B O 1
ATOM 7209 N N . GLY B 1 298 ? 2.735 55.467 76.223 1.00 30.62 298 GLY B N 1
ATOM 7210 C CA . GLY B 1 298 ? 2.766 56.018 77.564 1.00 28.40 298 GLY B CA 1
ATOM 7211 C C . GLY B 1 298 ? 1.363 56.372 78.019 1.00 31.90 298 GLY B C 1
ATOM 7212 O O . GLY B 1 298 ? 0.986 56.147 79.166 1.00 28.77 298 GLY B O 1
ATOM 7213 N N . THR B 1 299 ? 0.581 56.930 77.106 1.00 31.74 299 THR B N 1
ATOM 7214 C CA . THR B 1 299 ? -0.782 57.315 77.428 1.00 34.25 299 THR B CA 1
ATOM 7215 C C . THR B 1 299 ? -1.620 56.095 77.773 1.00 33.52 299 THR B C 1
ATOM 7216 O O . THR B 1 299 ? -2.264 56.045 78.823 1.00 36.70 299 THR B O 1
ATOM 7220 N N . ALA B 1 300 ? -1.602 55.109 76.886 1.00 35.87 300 ALA B N 1
ATOM 7221 C CA . ALA B 1 300 ? -2.375 53.888 77.083 1.00 35.46 300 ALA B CA 1
ATOM 7222 C C . ALA B 1 300 ? -2.000 53.187 78.381 1.00 39.63 300 ALA B C 1
ATOM 7223 O O . ALA B 1 300 ? -2.862 52.662 79.090 1.00 32.40 300 ALA B O 1
ATOM 7225 N N . SER B 1 301 ? -0.704 53.192 78.682 1.00 40.56 301 SER B N 1
ATOM 7226 C CA . SER B 1 301 ? -0.151 52.556 79.876 1.00 33.26 301 SER B CA 1
ATOM 7227 C C . SER B 1 301 ? -0.528 53.261 81.182 1.00 27.40 301 SER B C 1
ATOM 7228 O O . SER B 1 301 ? -0.918 52.615 82.158 1.00 23.24 301 SER B O 1
ATOM 7231 N N . VAL B 1 302 ? -0.388 54.584 81.203 1.00 26.90 302 VAL B N 1
ATOM 7232 C CA . VAL B 1 302 ? -0.703 55.361 82.394 1.00 27.93 302 VAL B CA 1
ATOM 7233 C C . VAL B 1 302 ? -2.200 55.358 82.669 1.00 28.64 302 VAL B C 1
ATOM 7234 O O . VAL B 1 302 ? -2.630 55.571 83.801 1.00 35.61 302 VAL B O 1
ATOM 7238 N N . ILE B 1 303 ? -3.001 55.129 81.635 1.00 28.30 303 ILE B N 1
ATOM 7239 C CA . ILE B 1 303 ? -4.445 55.089 81.839 1.00 32.40 303 ILE B CA 1
ATOM 7240 C C . ILE B 1 303 ? -4.820 53.700 82.361 1.00 32.08 303 ILE B C 1
ATOM 7241 O O . ILE B 1 303 ? -5.615 53.576 83.296 1.00 32.00 303 ILE B O 1
ATOM 7246 N N . VAL B 1 304 ? -4.238 52.656 81.777 1.00 23.96 304 VAL B N 1
ATOM 7247 C CA . VAL B 1 304 ? -4.516 51.304 82.253 1.00 27.36 304 VAL B CA 1
ATOM 7248 C C . VAL B 1 304 ? -4.106 51.227 83.719 1.00 30.47 304 VAL B C 1
ATOM 7249 O O . VAL B 1 304 ? -4.712 50.508 84.509 1.00 44.23 304 VAL B O 1
ATOM 7253 N N . ALA B 1 305 ? -3.080 51.985 84.086 1.00 34.38 305 ALA B N 1
ATOM 7254 C CA . ALA B 1 305 ? -2.615 52.007 85.462 1.00 25.49 305 ALA B CA 1
ATOM 7255 C C . ALA B 1 305 ? -3.709 52.592 86.345 1.00 34.01 305 ALA B C 1
ATOM 7256 O O . ALA B 1 305 ? -3.889 52.179 87.486 1.00 36.33 305 ALA B O 1
ATOM 7258 N N . GLY B 1 306 ? -4.438 53.567 85.818 1.00 35.84 306 GLY B N 1
ATOM 7259 C CA . GLY B 1 306 ? -5.499 54.172 86.599 1.00 37.80 306 GLY B CA 1
ATOM 7260 C C . GLY B 1 306 ? -6.655 53.208 86.766 1.00 39.24 306 GLY B C 1
ATOM 7261 O O . GLY B 1 306 ? -7.262 53.117 87.837 1.00 31.77 306 GLY B O 1
ATOM 7262 N N . LEU B 1 307 ? -6.962 52.485 85.692 1.00 37.62 307 LEU B N 1
ATOM 7263 C CA . LEU B 1 307 ? -8.048 51.517 85.703 1.00 34.10 307 LEU B CA 1
ATOM 7264 C C . LEU B 1 307 ? -7.693 50.336 86.602 1.00 43.30 307 LEU B C 1
ATOM 7265 O O . LEU B 1 307 ? -8.575 49.711 87.202 1.00 39.02 307 LEU B O 1
ATOM 7270 N N . LEU B 1 308 ? -6.400 50.028 86.697 1.00 42.76 308 LEU B N 1
ATOM 7271 C CA . LEU B 1 308 ? -5.953 48.925 87.547 1.00 40.42 308 LEU B CA 1
ATOM 7272 C C . LEU B 1 308 ? -6.190 49.308 89.002 1.00 32.44 308 LEU B C 1
ATOM 7273 O O . LEU B 1 308 ? -6.735 48.528 89.780 1.00 43.08 308 LEU B O 1
ATOM 7278 N N . THR B 1 309 ? -5.780 50.517 89.364 1.00 29.12 309 THR B N 1
ATOM 7279 C CA . THR B 1 309 ? -5.973 50.998 90.718 1.00 30.30 309 THR B CA 1
ATOM 7280 C C . THR B 1 309 ? -7.477 50.991 91.023 1.00 40.80 309 THR B C 1
ATOM 7281 O O . THR B 1 309 ? -7.884 50.759 92.162 1.00 33.19 309 THR B O 1
ATOM 7285 N N . CYS B 1 310 ? -8.296 51.237 89.999 1.00 38.97 310 CYS B N 1
ATOM 7286 C CA . CYS B 1 310 ? -9.746 51.253 90.171 1.00 35.69 310 CYS B CA 1
ATOM 7287 C C . CYS B 1 310 ? -10.322 49.867 90.493 1.00 43.28 310 CYS B C 1
ATOM 7288 O O . CYS B 1 310 ? -11.278 49.757 91.260 1.00 50.92 310 CYS B O 1
ATOM 7291 N N . THR B 1 311 ? -9.751 48.813 89.916 1.00 45.33 311 THR B N 1
ATOM 7292 C CA . THR B 1 311 ? -10.239 47.463 90.186 1.00 45.09 311 THR B CA 1
ATOM 7293 C C . THR B 1 311 ? -10.157 47.175 91.681 1.00 49.98 311 THR B C 1
ATOM 7294 O O . THR B 1 311 ? -10.875 46.318 92.200 1.00 51.19 311 THR B O 1
ATOM 7298 N N . ARG B 1 312 ? -9.272 47.889 92.371 1.00 48.73 312 ARG B N 1
ATOM 7299 C CA . ARG B 1 312 ? -9.108 47.714 93.810 1.00 52.03 312 ARG B CA 1
ATOM 7300 C C . ARG B 1 312 ? -10.344 48.190 94.571 1.00 53.70 312 ARG B C 1
ATOM 7301 O O . ARG B 1 312 ? -10.575 47.784 95.709 1.00 59.31 312 ARG B O 1
ATOM 7309 N N . VAL B 1 313 ? -11.137 49.055 93.942 1.00 58.89 313 VAL B N 1
ATOM 7310 C CA . VAL B 1 313 ? -12.343 49.586 94.574 1.00 55.52 313 VAL B CA 1
ATOM 7311 C C . VAL B 1 313 ? -13.626 48.978 94.009 1.00 55.18 313 VAL B C 1
ATOM 7312 O O . VAL B 1 313 ? -14.652 48.950 94.683 1.00 62.78 313 VAL B O 1
ATOM 7316 N N . THR B 1 314 ? -13.569 48.485 92.778 1.00 54.52 314 THR B N 1
ATOM 7317 C CA . THR B 1 314 ? -14.745 47.892 92.146 1.00 51.70 314 THR B CA 1
ATOM 7318 C C . THR B 1 314 ? -14.740 46.366 92.205 1.00 53.70 314 THR B C 1
ATOM 7319 O O . THR B 1 314 ? -15.668 45.716 91.711 1.00 53.19 314 THR B O 1
ATOM 7323 N N . LYS B 1 315 ? -13.702 45.795 92.807 1.00 45.59 315 LYS B N 1
ATOM 7324 C CA . LYS B 1 315 ? -13.588 44.346 92.892 1.00 48.38 315 LYS B CA 1
ATOM 7325 C C . LYS B 1 315 ? -13.916 43.717 91.541 1.00 54.32 315 LYS B C 1
ATOM 7326 O O . LYS B 1 315 ? -14.606 42.699 91.460 1.00 54.85 315 LYS B O 1
ATOM 7332 N N . LYS B 1 316 ? -13.426 44.348 90.481 1.00 56.77 316 LYS B N 1
ATOM 7333 C CA . LYS B 1 316 ? -13.636 43.861 89.127 1.00 55.64 316 LYS B CA 1
ATOM 7334 C C . LYS B 1 316 ? -12.375 44.024 88.292 1.00 57.06 316 LYS B C 1
ATOM 7335 O O . LYS B 1 316 ? -12.052 45.125 87.844 1.00 45.26 316 LYS B O 1
ATOM 7341 N N . LEU B 1 317 ? -11.662 42.922 88.092 1.00 59.39 317 LEU B N 1
ATOM 7342 C CA . LEU B 1 317 ? -10.446 42.939 87.294 1.00 53.35 317 LEU B CA 1
ATOM 7343 C C . LEU B 1 317 ? -10.796 43.457 85.906 1.00 55.46 317 LEU B C 1
ATOM 7344 O O . LEU B 1 317 ? -11.936 43.325 85.459 1.00 53.13 317 LEU B O 1
ATOM 7349 N N . VAL B 1 318 ? -9.817 44.048 85.232 1.00 49.54 318 VAL B N 1
ATOM 7350 C CA . VAL B 1 318 ? -10.033 44.592 83.899 1.00 44.32 318 VAL B CA 1
ATOM 7351 C C . VAL B 1 318 ? -10.760 43.600 83.003 1.00 44.90 318 VAL B C 1
ATOM 7352 O O . VAL B 1 318 ? -11.655 43.974 82.244 1.00 37.07 318 VAL B O 1
ATOM 7356 N N . SER B 1 319 ? -10.372 42.331 83.094 1.00 47.53 319 SER B N 1
ATOM 7357 C CA . SER B 1 319 ? -10.990 41.287 82.287 1.00 45.59 319 SER B CA 1
ATOM 7358 C C . SER B 1 319 ? -12.450 41.042 82.684 1.00 56.09 319 SER B C 1
ATOM 7359 O O . SER B 1 319 ? -13.211 40.445 81.923 1.00 56.01 319 SER B O 1
ATOM 7362 N N . GLN B 1 320 ? -12.839 41.509 83.868 1.00 51.72 320 GLN B N 1
ATOM 7363 C CA . GLN B 1 320 ? -14.210 41.341 84.344 1.00 61.07 320 GLN B CA 1
ATOM 7364 C C . GLN B 1 320 ? -14.977 42.653 84.224 1.00 60.36 320 GLN B C 1
ATOM 7365 O O . GLN B 1 320 ? -16.055 42.804 84.802 1.00 63.54 320 GLN B O 1
ATOM 7371 N N . GLU B 1 321 ? -14.427 43.599 83.469 1.00 55.58 321 GLU B N 1
ATOM 7372 C CA . GLU B 1 321 ? -15.060 44.903 83.324 1.00 43.69 321 GLU B CA 1
ATOM 7373 C C . GLU B 1 321 ? -15.551 45.217 81.908 1.00 46.95 321 GLU B C 1
ATOM 7374 O O . GLU B 1 321 ? -15.220 44.516 80.947 1.00 48.61 321 GLU B O 1
ATOM 7380 N N . LYS B 1 322 ? -16.363 46.267 81.795 1.00 40.90 322 LYS B N 1
ATOM 7381 C CA . LYS B 1 322 ? -16.882 46.717 80.507 1.00 37.32 322 LYS B CA 1
ATOM 7382 C C . LYS B 1 322 ? -16.512 48.189 80.371 1.00 45.21 322 LYS B C 1
ATOM 7383 O O . LYS B 1 322 ? -16.772 48.984 81.273 1.00 43.81 322 LYS B O 1
ATOM 7389 N N . TYR B 1 323 ? -15.897 48.555 79.250 1.00 39.06 323 TYR B N 1
ATOM 7390 C CA . TYR B 1 323 ? -15.483 49.938 79.055 1.00 39.96 323 TYR B CA 1
ATOM 7391 C C . TYR B 1 323 ? -16.082 50.626 77.838 1.00 36.55 323 TYR B C 1
ATOM 7392 O O . TYR B 1 323 ? -16.137 50.056 76.745 1.00 47.01 323 TYR B O 1
ATOM 7401 N N . LEU B 1 324 ? -16.530 51.861 78.037 1.00 41.09 324 LEU B N 1
ATOM 7402 C CA . LEU B 1 324 ? -17.099 52.658 76.953 1.00 43.28 324 LEU B CA 1
ATOM 7403 C C . LEU B 1 324 ? -16.228 53.886 76.731 1.00 39.73 324 LEU B C 1
ATOM 7404 O O . LEU B 1 324 ? -16.067 54.711 77.633 1.00 36.74 324 LEU B O 1
ATOM 7409 N N . PHE B 1 325 ? -15.660 53.998 75.535 1.00 37.75 325 PHE B N 1
ATOM 7410 C CA . PHE B 1 325 ? -14.824 55.143 75.205 1.00 40.77 325 PHE B CA 1
ATOM 7411 C C . PHE B 1 325 ? -15.595 56.167 74.379 1.00 44.42 325 PHE B C 1
ATOM 7412 O O . PHE B 1 325 ? -16.122 55.845 73.311 1.00 49.18 325 PHE B O 1
ATOM 7420 N N . PHE B 1 326 ? -15.670 57.398 74.873 1.00 43.61 326 PHE B N 1
ATOM 7421 C CA . PHE B 1 326 ? -16.332 58.451 74.122 1.00 41.30 326 PHE B CA 1
ATOM 7422 C C . PHE B 1 326 ? -15.217 59.135 73.342 1.00 42.88 326 PHE B C 1
ATOM 7423 O O . PHE B 1 326 ? -14.439 59.916 73.900 1.00 36.53 326 PHE B O 1
ATOM 7431 N N . GLY B 1 327 ? -15.162 58.836 72.049 1.00 40.67 327 GLY B N 1
ATOM 7432 C CA . GLY B 1 327 ? -14.121 59.362 71.191 1.00 39.30 327 GLY B CA 1
ATOM 7433 C C . GLY B 1 327 ? -13.306 58.117 70.896 1.00 35.51 327 GLY B C 1
ATOM 7434 O O . GLY B 1 327 ? -13.072 57.319 71.800 1.00 36.04 327 GLY B O 1
ATOM 7435 N N . ALA B 1 328 ? -12.899 57.920 69.648 1.00 39.63 328 ALA B N 1
ATOM 7436 C CA . ALA B 1 328 ? -12.132 56.730 69.299 1.00 37.41 328 ALA B CA 1
ATOM 7437 C C . ALA B 1 328 ? -10.919 57.061 68.447 1.00 37.94 328 ALA B C 1
ATOM 7438 O O . ALA B 1 328 ? -10.555 56.292 67.553 1.00 35.34 328 ALA B O 1
ATOM 7440 N N . GLY B 1 329 ? -10.302 58.209 68.726 1.00 37.12 329 GLY B N 1
ATOM 7441 C CA . GLY B 1 329 ? -9.125 58.629 67.984 1.00 38.11 329 GLY B CA 1
ATOM 7442 C C . GLY B 1 329 ? -7.879 57.880 68.427 1.00 36.94 329 GLY B C 1
ATOM 7443 O O . GLY B 1 329 ? -7.969 56.747 68.899 1.00 27.15 329 GLY B O 1
ATOM 7444 N N . ALA B 1 330 ? -6.716 58.513 68.286 1.00 36.90 330 ALA B N 1
ATOM 7445 C CA . ALA B 1 330 ? -5.449 57.883 68.664 1.00 39.26 330 ALA B CA 1
ATOM 7446 C C . ALA B 1 330 ? -5.435 57.459 70.127 1.00 33.46 330 ALA B C 1
ATOM 7447 O O . ALA B 1 330 ? -5.173 56.294 70.451 1.00 35.60 330 ALA B O 1
ATOM 7449 N N . ALA B 1 331 ? -5.727 58.409 71.009 1.00 34.02 331 ALA B N 1
ATOM 7450 C CA . ALA B 1 331 ? -5.744 58.146 72.444 1.00 34.76 331 ALA B CA 1
ATOM 7451 C C . ALA B 1 331 ? -6.682 57.009 72.866 1.00 33.44 331 ALA B C 1
ATOM 7452 O O . ALA B 1 331 ? -6.246 56.025 73.467 1.00 31.69 331 ALA B O 1
ATOM 7454 N N . SER B 1 332 ? -7.969 57.140 72.565 1.00 33.65 332 SER B N 1
ATOM 7455 C CA . SER B 1 332 ? -8.935 56.106 72.953 1.00 31.42 332 SER B CA 1
ATOM 7456 C C . SER B 1 332 ? -8.588 54.719 72.413 1.00 32.47 332 SER B C 1
ATOM 7457 O O . SER B 1 332 ? -8.603 53.725 73.145 1.00 36.22 332 SER B O 1
ATOM 7460 N N . THR B 1 333 ? -8.273 54.667 71.126 1.00 37.37 333 THR B N 1
ATOM 7461 C CA . THR B 1 333 ? -7.939 53.422 70.460 1.00 33.97 333 THR B CA 1
ATOM 7462 C C . THR B 1 333 ? -6.687 52.786 71.063 1.00 37.29 333 THR B C 1
ATOM 7463 O O . THR B 1 333 ? -6.632 51.571 71.251 1.00 38.79 333 THR B O 1
ATOM 7467 N N . GLY B 1 334 ? -5.684 53.603 71.375 1.00 39.35 334 GLY B N 1
ATOM 7468 C CA . GLY B 1 334 ? -4.460 53.068 71.955 1.00 24.15 334 GLY B CA 1
ATOM 7469 C C . GLY B 1 334 ? -4.697 52.468 73.328 1.00 32.92 334 GLY B C 1
ATOM 7470 O O . GLY B 1 334 ? -4.150 51.421 73.681 1.00 34.06 334 GLY B O 1
ATOM 7471 N N . ILE B 1 335 ? -5.522 53.146 74.114 1.00 28.91 335 ILE B N 1
ATOM 7472 C CA . ILE B 1 335 ? -5.846 52.692 75.457 1.00 31.20 335 ILE B CA 1
ATOM 7473 C C . ILE B 1 335 ? -6.626 51.381 75.384 1.00 32.53 335 ILE B C 1
ATOM 7474 O O . ILE B 1 335 ? -6.390 50.454 76.163 1.00 40.61 335 ILE B O 1
ATOM 7479 N N . ALA B 1 336 ? -7.564 51.315 74.447 1.00 42.55 336 ALA B N 1
ATOM 7480 C CA . ALA B 1 336 ? -8.375 50.120 74.265 1.00 43.89 336 ALA B CA 1
ATOM 7481 C C . ALA B 1 336 ? -7.477 48.925 73.947 1.00 46.10 336 ALA B C 1
ATOM 7482 O O . ALA B 1 336 ? -7.581 47.868 74.574 1.00 38.69 336 ALA B O 1
ATOM 7484 N N . GLU B 1 337 ? -6.586 49.104 72.977 1.00 43.32 337 GLU B N 1
ATOM 7485 C CA . GLU B 1 337 ? -5.679 48.039 72.572 1.00 44.23 337 GLU B CA 1
ATOM 7486 C C . GLU B 1 337 ? -4.850 47.559 73.748 1.00 40.97 337 GLU B C 1
ATOM 7487 O O . GLU B 1 337 ? -4.573 46.367 73.875 1.00 46.01 337 GLU B O 1
ATOM 7493 N N . MET B 1 338 ? -4.458 48.486 74.616 1.00 42.81 338 MET B N 1
ATOM 7494 C CA . MET B 1 338 ? -3.678 48.128 75.796 1.00 44.76 338 MET B CA 1
ATOM 7495 C C . MET B 1 338 ? -4.564 47.386 76.794 1.00 39.86 338 MET B C 1
ATOM 7496 O O . MET B 1 338 ? -4.144 46.389 77.377 1.00 37.22 338 MET B O 1
ATOM 7501 N N . ILE B 1 339 ? -5.786 47.876 76.995 1.00 38.42 339 ILE B N 1
ATOM 7502 C CA . ILE B 1 339 ? -6.708 47.217 77.917 1.00 40.56 339 ILE B CA 1
ATOM 7503 C C . ILE B 1 339 ? -6.939 45.777 77.451 1.00 39.89 339 ILE B C 1
ATOM 7504 O O . ILE B 1 339 ? -6.869 44.835 78.246 1.00 42.46 339 ILE B O 1
ATOM 7509 N N . VAL B 1 340 ? -7.194 45.613 76.156 1.00 41.58 340 VAL B N 1
ATOM 7510 C CA . VAL B 1 340 ? -7.416 44.292 75.579 1.00 42.34 340 VAL B CA 1
ATOM 7511 C C . VAL B 1 340 ? -6.223 43.398 75.885 1.00 42.55 340 VAL B C 1
ATOM 7512 O O . VAL B 1 340 ? -6.374 42.284 76.389 1.00 48.80 340 VAL B O 1
ATOM 7516 N N . HIS B 1 341 ? -5.032 43.897 75.577 1.00 44.34 341 HIS B N 1
ATOM 7517 C CA . HIS B 1 341 ? -3.807 43.157 75.830 1.00 42.70 341 HIS B CA 1
ATOM 7518 C C . HIS B 1 341 ? -3.742 42.761 77.302 1.00 43.63 341 HIS B C 1
ATOM 7519 O O . HIS B 1 341 ? -3.343 41.649 77.638 1.00 47.37 341 HIS B O 1
ATOM 7526 N N . GLN B 1 342 ? -4.128 43.679 78.183 1.00 44.34 342 GLN B N 1
ATOM 7527 C CA . GLN B 1 342 ? -4.120 43.398 79.614 1.00 43.17 342 GLN B CA 1
ATOM 7528 C C . GLN B 1 342 ? -5.122 42.296 79.929 1.00 46.02 342 GLN B C 1
ATOM 7529 O O . GLN B 1 342 ? -4.883 41.458 80.801 1.00 40.20 342 GLN B O 1
ATOM 7535 N N . MET B 1 343 ? -6.245 42.303 79.217 1.00 46.51 343 MET B N 1
ATOM 7536 C CA . MET B 1 343 ? -7.276 41.295 79.433 1.00 52.74 343 MET B CA 1
ATOM 7537 C C . MET B 1 343 ? -6.783 39.914 79.011 1.00 53.31 343 MET B C 1
ATOM 7538 O O . MET B 1 343 ? -6.944 38.938 79.744 1.00 60.69 343 MET B O 1
ATOM 7543 N N . GLN B 1 344 ? -6.169 39.835 77.836 1.00 51.64 344 GLN B N 1
ATOM 7544 C CA . GLN B 1 344 ? -5.648 38.566 77.349 1.00 49.75 344 GLN B CA 1
ATOM 7545 C C . GLN B 1 344 ? -4.679 37.964 78.365 1.00 55.06 344 GLN B C 1
ATOM 7546 O O . GLN B 1 344 ? -4.665 36.751 78.577 1.00 66.01 344 GLN B O 1
ATOM 7552 N N . ASN B 1 345 ? -3.879 38.813 79.002 1.00 53.33 345 ASN B N 1
ATOM 7553 C CA . ASN B 1 345 ? -2.913 38.345 79.994 1.00 52.40 345 ASN B CA 1
ATOM 7554 C C . ASN B 1 345 ? -3.587 37.866 81.276 1.00 54.28 345 ASN B C 1
ATOM 7555 O O . ASN B 1 345 ? -2.953 37.216 82.113 1.00 45.75 345 ASN B O 1
ATOM 7560 N N . GLU B 1 346 ? -4.867 38.185 81.444 1.00 58.09 346 GLU B N 1
ATOM 7561 C CA . GLU B 1 346 ? -5.568 37.757 82.649 1.00 61.50 346 GLU B CA 1
ATOM 7562 C C . GLU B 1 346 ? -6.372 36.481 82.418 1.00 63.68 346 GLU B C 1
ATOM 7563 O O . GLU B 1 346 ? -7.198 36.099 83.246 1.00 70.90 346 GLU B O 1
ATOM 7569 N N . GLY B 1 347 ? -6.120 35.822 81.291 1.00 62.47 347 GLY B N 1
ATOM 7570 C CA . GLY B 1 347 ? -6.805 34.577 80.995 1.00 63.73 347 GLY B CA 1
ATOM 7571 C C . GLY B 1 347 ? -7.825 34.626 79.876 1.00 63.48 347 GLY B C 1
ATOM 7572 O O . GLY B 1 347 ? -7.943 33.684 79.090 1.00 73.10 347 GLY B O 1
ATOM 7573 N N . ILE B 1 348 ? -8.570 35.720 79.802 1.00 59.17 348 ILE B N 1
ATOM 7574 C CA . ILE B 1 348 ? -9.588 35.876 78.778 1.00 59.53 348 ILE B CA 1
ATOM 7575 C C . ILE B 1 348 ? -9.005 35.823 77.368 1.00 60.13 348 ILE B C 1
ATOM 7576 O O . ILE B 1 348 ? -7.791 35.893 77.179 1.00 58.34 348 ILE B O 1
ATOM 7581 N N . SER B 1 349 ? -9.886 35.678 76.384 1.00 58.91 349 SER B N 1
ATOM 7582 C CA . SER B 1 349 ? -9.495 35.610 74.984 1.00 58.98 349 SER B CA 1
ATOM 7583 C C . SER B 1 349 ? -9.681 36.974 74.347 1.00 61.39 349 SER B C 1
ATOM 7584 O O . SER B 1 349 ? -10.392 37.823 74.884 1.00 66.62 349 SER B O 1
ATOM 7587 N N . LYS B 1 350 ? -9.064 37.178 73.190 1.00 60.91 350 LYS B N 1
ATOM 7588 C CA . LYS B 1 350 ? -9.199 38.451 72.502 1.00 64.43 350 LYS B CA 1
ATOM 7589 C C . LYS B 1 350 ? -10.653 38.596 72.064 1.00 67.45 350 LYS B C 1
ATOM 7590 O O . LYS B 1 350 ? -11.060 39.640 71.555 1.00 71.13 350 LYS B O 1
ATOM 7596 N N . GLU B 1 351 ? -11.428 37.532 72.269 1.00 72.20 351 GLU B N 1
ATOM 7597 C CA . GLU B 1 351 ? -12.847 37.513 71.921 1.00 68.79 351 GLU B CA 1
ATOM 7598 C C . GLU B 1 351 ? -13.617 38.372 72.912 1.00 60.31 351 GLU B C 1
ATOM 7599 O O . GLU B 1 351 ? -14.213 39.382 72.544 1.00 62.27 351 GLU B O 1
ATOM 7605 N N . GLU B 1 352 ? -13.610 37.945 74.172 1.00 64.05 352 GLU B N 1
ATOM 7606 C CA . GLU B 1 352 ? -14.306 38.667 75.228 1.00 65.77 352 GLU B CA 1
ATOM 7607 C C . GLU B 1 352 ? -13.760 40.075 75.367 1.00 62.64 352 GLU B C 1
ATOM 7608 O O . GLU B 1 352 ? -14.522 41.041 75.409 1.00 65.46 352 GLU B O 1
ATOM 7614 N N . ALA B 1 353 ? -12.435 40.175 75.451 1.00 60.08 353 ALA B N 1
ATOM 7615 C CA . ALA B 1 353 ? -11.757 41.459 75.597 1.00 53.54 353 ALA B CA 1
ATOM 7616 C C . ALA B 1 353 ? -12.350 42.522 74.678 1.00 46.93 353 ALA B C 1
ATOM 7617 O O . ALA B 1 353 ? -12.900 43.516 75.147 1.00 40.83 353 ALA B O 1
ATOM 7619 N N . CYS B 1 354 ? -12.247 42.308 73.371 1.00 46.31 354 CYS B N 1
ATOM 7620 C CA . CYS B 1 354 ? -12.783 43.265 72.411 1.00 52.72 354 CYS B CA 1
ATOM 7621 C C . CYS B 1 354 ? -14.293 43.435 72.562 1.00 57.52 354 CYS B C 1
ATOM 7622 O O . CYS B 1 354 ? -14.847 44.481 72.227 1.00 54.59 354 CYS B O 1
ATOM 7625 N N . ASN B 1 355 ? -14.955 42.403 73.070 1.00 62.43 355 ASN B N 1
ATOM 7626 C CA . ASN B 1 355 ? -16.401 42.436 73.256 1.00 59.87 355 ASN B CA 1
ATOM 7627 C C . ASN B 1 355 ? -16.744 43.224 74.520 1.00 56.96 355 ASN B C 1
ATOM 7628 O O . ASN B 1 355 ? -17.900 43.581 74.753 1.00 57.16 355 ASN B O 1
ATOM 7633 N N . ARG B 1 356 ? -15.729 43.499 75.332 1.00 49.25 356 ARG B N 1
ATOM 7634 C CA . ARG B 1 356 ? -15.925 44.243 76.568 1.00 48.62 356 ARG B CA 1
ATOM 7635 C C . ARG B 1 356 ? -15.634 45.728 76.402 1.00 45.60 356 ARG B C 1
ATOM 7636 O O . ARG B 1 356 ? -15.685 46.486 77.371 1.00 47.15 356 ARG B O 1
ATOM 7644 N N . ILE B 1 357 ? -15.338 46.139 75.172 1.00 42.62 357 ILE B N 1
ATOM 7645 C CA . ILE B 1 357 ? -15.021 47.535 74.883 1.00 45.00 357 ILE B CA 1
ATOM 7646 C C . ILE B 1 357 ? -15.889 48.135 73.780 1.00 40.12 357 ILE B C 1
ATOM 7647 O O . ILE B 1 357 ? -15.977 47.594 72.678 1.00 41.42 357 ILE B O 1
ATOM 7652 N N . TYR B 1 358 ? -16.509 49.271 74.082 1.00 41.47 358 TYR B N 1
ATOM 7653 C CA . TYR B 1 358 ? -17.383 49.954 73.135 1.00 47.20 358 TYR B CA 1
ATOM 7654 C C . TYR B 1 358 ? -16.833 51.332 72.761 1.00 49.02 358 TYR B C 1
ATOM 7655 O O . TYR B 1 358 ? -16.541 52.152 73.631 1.00 45.95 358 TYR B O 1
ATOM 7664 N N . LEU B 1 359 ? -16.717 51.592 71.462 1.00 46.54 359 LEU B N 1
ATOM 7665 C CA . LEU B 1 359 ? -16.191 52.867 70.987 1.00 47.27 359 LEU B CA 1
ATOM 7666 C C . LEU B 1 359 ? -17.233 53.777 70.347 1.00 45.60 359 LEU B C 1
ATOM 7667 O O . LEU B 1 359 ? -18.254 53.320 69.836 1.00 54.76 359 LEU B O 1
ATOM 7672 N N . MET B 1 360 ? -16.955 55.074 70.376 1.00 52.55 360 MET B N 1
ATOM 7673 C CA . MET B 1 360 ? -17.832 56.076 69.786 1.00 59.92 360 MET B CA 1
ATOM 7674 C C . MET B 1 360 ? -16.992 57.252 69.281 1.00 66.43 360 MET B C 1
ATOM 7675 O O . MET B 1 360 ? -15.920 57.528 69.820 1.00 67.06 360 MET B O 1
ATOM 7680 N N . ASP B 1 361 ? -17.481 57.935 68.248 1.00 63.07 361 ASP B N 1
ATOM 7681 C CA . ASP B 1 361 ? -16.792 59.094 67.689 1.00 54.06 361 ASP B CA 1
ATOM 7682 C C . ASP B 1 361 ? -17.825 60.105 67.198 1.00 55.79 361 ASP B C 1
ATOM 7683 O O . ASP B 1 361 ? -18.994 60.034 67.576 1.00 51.85 361 ASP B O 1
ATOM 7688 N N . ILE B 1 362 ? -17.393 61.053 66.369 1.00 54.53 362 ILE B N 1
ATOM 7689 C CA . ILE B 1 362 ? -18.294 62.071 65.834 1.00 58.29 362 ILE B CA 1
ATOM 7690 C C . ILE B 1 362 ? -19.573 61.467 65.275 1.00 58.64 362 ILE B C 1
ATOM 7691 O O . ILE B 1 362 ? -20.656 62.026 65.438 1.00 53.19 362 ILE B O 1
ATOM 7696 N N . ASP B 1 363 ? -19.436 60.323 64.614 1.00 55.93 363 ASP B N 1
ATOM 7697 C CA . ASP B 1 363 ? -20.574 59.651 64.013 1.00 61.72 363 ASP B CA 1
ATOM 7698 C C . ASP B 1 363 ? -21.191 58.600 64.933 1.00 64.98 363 ASP B C 1
ATOM 7699 O O . ASP B 1 363 ? -21.701 57.578 64.472 1.00 68.06 363 ASP B O 1
ATOM 7704 N N . GLY B 1 364 ? -21.143 58.863 66.236 1.00 64.36 364 GLY B N 1
ATOM 7705 C CA . GLY B 1 364 ? -21.712 57.945 67.209 1.00 62.27 364 GLY B CA 1
ATOM 7706 C C . GLY B 1 364 ? -21.019 56.603 67.346 1.00 58.07 364 GLY B C 1
ATOM 7707 O O . GLY B 1 364 ? -19.908 56.403 66.858 1.00 58.36 364 GLY B O 1
ATOM 7708 N N . LEU B 1 365 ? -21.684 55.676 68.025 1.00 58.29 365 LEU B N 1
ATOM 7709 C CA . LEU B 1 365 ? -21.145 54.340 68.242 1.00 56.98 365 LEU B CA 1
ATOM 7710 C C . LEU B 1 365 ? -20.573 53.751 66.960 1.00 59.69 365 LEU B C 1
ATOM 7711 O O . LEU B 1 365 ? -21.093 53.986 65.870 1.00 61.39 365 LEU B O 1
ATOM 7716 N N . VAL B 1 366 ? -19.494 52.989 67.106 1.00 61.10 366 VAL B N 1
ATOM 7717 C CA . VAL B 1 366 ? -18.838 52.341 65.978 1.00 61.55 366 VAL B CA 1
ATOM 7718 C C . VAL B 1 366 ? -19.414 50.933 65.879 1.00 68.07 366 VAL B C 1
ATOM 7719 O O . VAL B 1 366 ? -18.941 50.006 66.541 1.00 67.10 366 VAL B O 1
ATOM 7723 N N . THR B 1 367 ? -20.443 50.791 65.046 1.00 70.03 367 THR B N 1
ATOM 7724 C CA . THR B 1 367 ? -21.140 49.523 64.855 1.00 67.92 367 THR B CA 1
ATOM 7725 C C . THR B 1 367 ? -20.670 48.731 63.642 1.00 72.07 367 THR B C 1
ATOM 7726 O O . THR B 1 367 ? -20.088 49.290 62.717 1.00 76.16 367 THR B O 1
ATOM 7730 N N . LYS B 1 368 ? -20.940 47.427 63.652 1.00 73.63 368 LYS B N 1
ATOM 7731 C CA . LYS B 1 368 ? -20.559 46.548 62.549 1.00 76.77 368 LYS B CA 1
ATOM 7732 C C . LYS B 1 368 ? -21.092 47.088 61.225 1.00 78.92 368 LYS B C 1
ATOM 7733 O O . LYS B 1 368 ? -20.600 46.732 60.153 1.00 75.88 368 LYS B O 1
ATOM 7739 N N . ASN B 1 369 ? -22.101 47.948 61.312 1.00 80.93 369 ASN B N 1
ATOM 7740 C CA . ASN B 1 369 ? -22.712 48.549 60.133 1.00 83.64 369 ASN B CA 1
ATOM 7741 C C . ASN B 1 369 ? -22.092 49.918 59.867 1.00 87.16 369 ASN B C 1
ATOM 7742 O O . ASN B 1 369 ? -22.784 50.940 59.853 1.00 90.78 369 ASN B O 1
ATOM 7747 N N . ARG B 1 370 ? -20.780 49.928 59.663 1.00 87.25 370 ARG B N 1
ATOM 7748 C CA . ARG B 1 370 ? -20.045 51.158 59.398 1.00 82.90 370 ARG B CA 1
ATOM 7749 C C . ARG B 1 370 ? -19.623 51.250 57.942 1.00 79.08 370 ARG B C 1
ATOM 7750 O O . ARG B 1 370 ? -19.207 50.261 57.343 1.00 74.33 370 ARG B O 1
ATOM 7758 N N . LYS B 1 371 ? -19.731 52.448 57.380 1.00 80.48 371 LYS B N 1
ATOM 7759 C CA . LYS B 1 371 ? -19.338 52.670 55.998 1.00 84.35 371 LYS B CA 1
ATOM 7760 C C . LYS B 1 371 ? -17.959 53.329 55.976 1.00 87.38 371 LYS B C 1
ATOM 7761 O O . LYS B 1 371 ? -17.840 54.541 56.170 1.00 89.73 371 LYS B O 1
ATOM 7767 N N . GLU B 1 372 ? -16.925 52.514 55.765 1.00 87.93 372 GLU B N 1
ATOM 7768 C CA . GLU B 1 372 ? -15.541 52.988 55.698 1.00 84.94 372 GLU B CA 1
ATOM 7769 C C . GLU B 1 372 ? -14.881 53.262 57.049 1.00 83.74 372 GLU B C 1
ATOM 7770 O O . GLU B 1 372 ? -14.133 54.229 57.184 1.00 87.59 372 GLU B O 1
ATOM 7776 N N . MET B 1 373 ? -15.134 52.410 58.039 1.00 80.93 373 MET B N 1
ATOM 7777 C CA . MET B 1 373 ? -14.550 52.597 59.367 1.00 80.62 373 MET B CA 1
ATOM 7778 C C . MET B 1 373 ? -13.047 52.308 59.393 1.00 83.60 373 MET B C 1
ATOM 7779 O O . MET B 1 373 ? -12.515 51.628 58.511 1.00 83.00 373 MET B O 1
ATOM 7784 N N . ASN B 1 374 ? -12.374 52.825 60.420 1.00 81.17 374 ASN B N 1
ATOM 7785 C CA . ASN B 1 374 ? -10.935 52.635 60.585 1.00 74.37 374 ASN B CA 1
ATOM 7786 C C . ASN B 1 374 ? -10.598 51.177 60.876 1.00 67.86 374 ASN B C 1
ATOM 7787 O O . ASN B 1 374 ? -11.266 50.520 61.671 1.00 65.18 374 ASN B O 1
ATOM 7792 N N . PRO B 1 375 ? -9.545 50.657 60.235 1.00 65.96 375 PRO B N 1
ATOM 7793 C CA . PRO B 1 375 ? -9.089 49.274 60.400 1.00 63.73 375 PRO B CA 1
ATOM 7794 C C . PRO B 1 375 ? -8.921 48.827 61.850 1.00 62.72 375 PRO B C 1
ATOM 7795 O O . PRO B 1 375 ? -9.292 47.710 62.212 1.00 68.40 375 PRO B O 1
ATOM 7799 N N . ARG B 1 376 ? -8.360 49.704 62.676 1.00 69.49 376 ARG B N 1
ATOM 7800 C CA . ARG B 1 376 ? -8.117 49.393 64.085 1.00 62.43 376 ARG B CA 1
ATOM 7801 C C . ARG B 1 376 ? -9.386 49.264 64.917 1.00 55.41 376 ARG B C 1
ATOM 7802 O O . ARG B 1 376 ? -9.360 48.724 66.024 1.00 52.75 376 ARG B O 1
ATOM 7810 N N . HIS B 1 377 ? -10.495 49.762 64.384 1.00 58.76 377 HIS B N 1
ATOM 7811 C CA . HIS B 1 377 ? -11.774 49.704 65.083 1.00 58.53 377 HIS B CA 1
ATOM 7812 C C . HIS B 1 377 ? -12.534 48.418 64.754 1.00 61.59 377 HIS B C 1
ATOM 7813 O O . HIS B 1 377 ? -13.276 47.892 65.584 1.00 58.17 377 HIS B O 1
ATOM 7820 N N . VAL B 1 378 ? -12.341 47.920 63.537 1.00 61.75 378 VAL B N 1
ATOM 7821 C CA . VAL B 1 378 ? -13.001 46.704 63.074 1.00 59.77 378 VAL B CA 1
ATOM 7822 C C . VAL B 1 378 ? -13.266 45.669 64.172 1.00 60.73 378 VAL B C 1
ATOM 7823 O O . VAL B 1 378 ? -14.392 45.188 64.320 1.00 61.34 378 VAL B O 1
ATOM 7827 N N . GLN B 1 379 ? -12.236 45.340 64.946 1.00 57.29 379 GLN B N 1
ATOM 7828 C CA . GLN B 1 379 ? -12.368 44.345 66.007 1.00 55.81 379 GLN B CA 1
ATOM 7829 C C . GLN B 1 379 ? -13.159 44.817 67.233 1.00 54.22 379 GLN B C 1
ATOM 7830 O O . GLN B 1 379 ? -13.452 44.027 68.134 1.00 53.63 379 GLN B O 1
ATOM 7836 N N . PHE B 1 380 ? -13.496 46.101 67.270 1.00 50.66 380 PHE B N 1
ATOM 7837 C CA . PHE B 1 380 ? -14.252 46.653 68.390 1.00 50.68 380 PHE B CA 1
ATOM 7838 C C . PHE B 1 380 ? -15.672 46.991 67.966 1.00 54.40 380 PHE B C 1
ATOM 7839 O O . PHE B 1 380 ? -16.581 47.050 68.795 1.00 54.91 380 PHE B O 1
ATOM 7847 N N . ALA B 1 381 ? -15.852 47.227 66.670 1.00 58.31 381 ALA B N 1
ATOM 7848 C CA . ALA B 1 381 ? -17.157 47.572 66.123 1.00 60.44 381 ALA B CA 1
ATOM 7849 C C . ALA B 1 381 ? -18.230 46.608 66.622 1.00 63.60 381 ALA B C 1
ATOM 7850 O O . ALA B 1 381 ? -18.186 45.411 66.340 1.00 62.74 381 ALA B O 1
ATOM 7852 N N . LYS B 1 382 ? -19.188 47.142 67.373 1.00 63.69 382 LYS B N 1
ATOM 7853 C CA . LYS B 1 382 ? -20.273 46.342 67.924 1.00 63.45 382 LYS B CA 1
ATOM 7854 C C . LYS B 1 382 ? -21.436 46.173 66.952 1.00 67.30 382 LYS B C 1
ATOM 7855 O O . LYS B 1 382 ? -21.783 47.087 66.197 1.00 59.96 382 LYS B O 1
ATOM 7861 N N . ASP B 1 383 ? -22.039 44.984 66.966 1.00 68.82 383 ASP B N 1
ATOM 7862 C CA . ASP B 1 383 ? -23.162 44.700 66.131 1.00 73.14 383 ASP B CA 1
ATOM 7863 C C . ASP B 1 383 ? -24.468 45.037 66.819 1.00 70.90 383 ASP B C 1
ATOM 7864 O O . ASP B 1 383 ? -25.180 44.166 67.317 1.00 75.38 383 ASP B O 1
ATOM 7869 N N . MET B 1 384 ? -24.766 46.333 66.883 1.00 69.73 384 MET B N 1
ATOM 7870 C CA . MET B 1 384 ? -25.983 46.797 67.543 1.00 70.96 384 MET B CA 1
ATOM 7871 C C . MET B 1 384 ? -26.474 48.073 66.856 1.00 73.66 384 MET B C 1
ATOM 7872 O O . MET B 1 384 ? -25.788 48.619 65.994 1.00 75.89 384 MET B O 1
ATOM 7877 N N . PRO B 1 385 ? -27.671 48.562 67.225 1.00 74.75 385 PRO B N 1
ATOM 7878 C CA . PRO B 1 385 ? -28.234 49.775 66.618 1.00 74.82 385 PRO B CA 1
ATOM 7879 C C . PRO B 1 385 ? -27.373 51.034 66.686 1.00 74.16 385 PRO B C 1
ATOM 7880 O O . PRO B 1 385 ? -26.771 51.331 67.719 1.00 73.93 385 PRO B O 1
ATOM 7884 N N . GLU B 1 386 ? -27.326 51.773 65.578 1.00 72.33 386 GLU B N 1
ATOM 7885 C CA . GLU B 1 386 ? -26.557 53.010 65.513 1.00 73.97 386 GLU B CA 1
ATOM 7886 C C . GLU B 1 386 ? -27.247 54.100 66.326 1.00 74.04 386 GLU B C 1
ATOM 7887 O O . GLU B 1 386 ? -28.431 54.378 66.133 1.00 75.68 386 GLU B O 1
ATOM 7893 N N . THR B 1 387 ? -26.492 54.709 67.236 1.00 71.65 387 THR B N 1
ATOM 7894 C CA . THR B 1 387 ? -26.998 55.775 68.093 1.00 70.33 387 THR B CA 1
ATOM 7895 C C . THR B 1 387 ? -26.056 56.980 68.052 1.00 71.95 387 THR B C 1
ATOM 7896 O O . THR B 1 387 ? -25.187 57.077 67.185 1.00 76.04 387 THR B O 1
ATOM 7900 N N . THR B 1 388 ? -26.237 57.898 68.993 1.00 74.67 388 THR B N 1
ATOM 7901 C CA . THR B 1 388 ? -25.415 59.099 69.081 1.00 70.76 388 THR B CA 1
ATOM 7902 C C . THR B 1 388 ? -25.433 59.532 70.534 1.00 71.93 388 THR B C 1
ATOM 7903 O O . THR B 1 388 ? -24.617 60.343 70.975 1.00 70.64 388 THR B O 1
ATOM 7907 N N . SER B 1 389 ? -26.386 58.977 71.272 1.00 71.20 389 SER B N 1
ATOM 7908 C CA . SER B 1 389 ? -26.545 59.287 72.680 1.00 72.74 389 SER B CA 1
ATOM 7909 C C . SER B 1 389 ? -25.722 58.334 73.522 1.00 69.10 389 SER B C 1
ATOM 7910 O O . SER B 1 389 ? -25.811 57.113 73.365 1.00 67.08 389 SER B O 1
ATOM 7913 N N . ILE B 1 390 ? -24.919 58.899 74.413 1.00 62.72 390 ILE B N 1
ATOM 7914 C CA . ILE B 1 390 ? -24.093 58.095 75.295 1.00 65.91 390 ILE B CA 1
ATOM 7915 C C . ILE B 1 390 ? -25.033 57.272 76.172 1.00 63.33 390 ILE B C 1
ATOM 7916 O O . ILE B 1 390 ? -24.841 56.068 76.355 1.00 53.45 390 ILE B O 1
ATOM 7921 N N . LEU B 1 391 ? -26.062 57.932 76.693 1.00 67.16 391 LEU B N 1
ATOM 7922 C CA . LEU B 1 391 ? -27.048 57.284 77.551 1.00 63.61 391 LEU B CA 1
ATOM 7923 C C . LEU B 1 391 ? -27.567 55.986 76.947 1.00 59.21 391 LEU B C 1
ATOM 7924 O O . LEU B 1 391 ? -27.608 54.953 77.616 1.00 58.75 391 LEU B O 1
ATOM 7929 N N . GLU B 1 392 ? -27.964 56.038 75.681 1.00 60.42 392 GLU B N 1
ATOM 7930 C CA . GLU B 1 392 ? -28.474 54.849 75.013 1.00 61.96 392 GLU B CA 1
ATOM 7931 C C . GLU B 1 392 ? -27.431 53.738 75.014 1.00 62.70 392 GLU B C 1
ATOM 7932 O O . GLU B 1 392 ? -27.756 52.564 75.200 1.00 59.52 392 GLU B O 1
ATOM 7938 N N . VAL B 1 393 ? -26.174 54.117 74.818 1.00 60.06 393 VAL B N 1
ATOM 7939 C CA . VAL B 1 393 ? -25.086 53.152 74.809 1.00 53.81 393 VAL B CA 1
ATOM 7940 C C . VAL B 1 393 ? -24.920 52.596 76.220 1.00 47.18 393 VAL B C 1
ATOM 7941 O O . VAL B 1 393 ? -24.838 51.383 76.420 1.00 45.22 393 VAL B O 1
ATOM 7945 N N . ILE B 1 394 ? -24.886 53.496 77.197 1.00 50.28 394 ILE B N 1
ATOM 7946 C CA . ILE B 1 394 ? -24.734 53.113 78.594 1.00 48.62 394 ILE B CA 1
ATOM 7947 C C . ILE B 1 394 ? -25.784 52.093 79.021 1.00 57.28 394 ILE B C 1
ATOM 7948 O O . ILE B 1 394 ? -25.447 51.010 79.512 1.00 53.17 394 ILE B O 1
ATOM 7953 N N . ARG B 1 395 ? -27.053 52.442 78.829 1.00 57.15 395 ARG B N 1
ATOM 7954 C CA . ARG B 1 395 ? -28.156 51.559 79.198 1.00 57.62 395 ARG B CA 1
ATOM 7955 C C . ARG B 1 395 ? -28.082 50.235 78.453 1.00 55.34 395 ARG B C 1
ATOM 7956 O O . ARG B 1 395 ? -28.474 49.195 78.981 1.00 58.60 395 ARG B O 1
ATOM 7964 N N . ALA B 1 396 ? -27.568 50.276 77.229 1.00 49.13 396 ALA B N 1
ATOM 7965 C CA . ALA B 1 396 ? -27.454 49.076 76.403 1.00 58.34 396 ALA B CA 1
ATOM 7966 C C . ALA B 1 396 ? -26.300 48.140 76.778 1.00 57.23 396 ALA B C 1
ATOM 7967 O O . ALA B 1 396 ? -26.503 46.940 76.954 1.00 62.16 396 ALA B O 1
ATOM 7969 N N . ALA B 1 397 ? -25.093 48.684 76.891 1.00 56.95 397 ALA B N 1
ATOM 7970 C CA . ALA B 1 397 ? -23.922 47.877 77.228 1.00 58.12 397 ALA B CA 1
ATOM 7971 C C . ALA B 1 397 ? -23.639 47.814 78.730 1.00 57.71 397 ALA B C 1
ATOM 7972 O O . ALA B 1 397 ? -22.894 46.946 79.194 1.00 55.94 397 ALA B O 1
ATOM 7974 N N . ARG B 1 398 ? -24.236 48.735 79.482 1.00 59.22 398 ARG B N 1
ATOM 7975 C CA . ARG B 1 398 ? -24.055 48.800 80.929 1.00 60.20 398 ARG B CA 1
ATOM 7976 C C . ARG B 1 398 ? -22.575 48.781 81.291 1.00 59.48 398 ARG B C 1
ATOM 7977 O O . ARG B 1 398 ? -22.107 47.896 82.004 1.00 54.14 398 ARG B O 1
ATOM 7985 N N . PRO B 1 399 ? -21.819 49.772 80.807 1.00 58.96 399 PRO B N 1
ATOM 7986 C CA . PRO B 1 399 ? -20.384 49.862 81.083 1.00 50.91 399 PRO B CA 1
ATOM 7987 C C . PRO B 1 399 ? -20.060 50.200 82.533 1.00 47.85 399 PRO B C 1
ATOM 7988 O O . PRO B 1 399 ? -20.764 50.981 83.172 1.00 48.22 399 PRO B O 1
ATOM 7992 N N . GLY B 1 400 ? -18.990 49.597 83.043 1.00 47.91 400 GLY B N 1
ATOM 7993 C CA . GLY B 1 400 ? -18.563 49.858 84.405 1.00 42.87 400 GLY B CA 1
ATOM 7994 C C . GLY B 1 400 ? -17.681 51.094 84.421 1.00 46.54 400 GLY B C 1
ATOM 7995 O O . GLY B 1 400 ? -17.498 51.730 85.461 1.00 41.11 400 GLY B O 1
ATOM 7996 N N . ALA B 1 401 ? -17.138 51.441 83.256 1.00 44.30 401 ALA B N 1
ATOM 7997 C CA . ALA B 1 401 ? -16.276 52.611 83.138 1.00 51.22 401 ALA B CA 1
ATOM 7998 C C . ALA B 1 401 ? -16.553 53.435 81.879 1.00 42.64 401 ALA B C 1
ATOM 7999 O O . ALA B 1 401 ? -16.817 52.894 80.804 1.00 48.21 401 ALA B O 1
ATOM 8001 N N . LEU B 1 402 ? -16.493 54.753 82.034 1.00 44.57 402 LEU B N 1
ATOM 8002 C CA . LEU B 1 402 ? -16.716 55.685 80.938 1.00 36.57 402 LEU B CA 1
ATOM 8003 C C . LEU B 1 402 ? -15.440 56.512 80.735 1.00 39.48 402 LEU B C 1
ATOM 8004 O O . LEU B 1 402 ? -15.050 57.294 81.606 1.00 36.58 402 LEU B O 1
ATOM 8009 N N . ILE B 1 403 ? -14.801 56.340 79.581 1.00 41.36 403 ILE B N 1
ATOM 8010 C CA . ILE B 1 403 ? -13.561 57.053 79.276 1.00 41.49 403 ILE B CA 1
ATOM 8011 C C . ILE B 1 403 ? -13.706 58.035 78.117 1.00 36.73 403 ILE B C 1
ATOM 8012 O O . ILE B 1 403 ? -14.077 57.654 77.006 1.00 34.78 403 ILE B O 1
ATOM 8017 N N . GLY B 1 404 ? -13.390 59.299 78.377 1.00 32.68 404 GLY B N 1
ATOM 8018 C CA . GLY B 1 404 ? -13.516 60.300 77.338 1.00 38.18 404 GLY B CA 1
ATOM 8019 C C . GLY B 1 404 ? -12.212 60.855 76.796 1.00 38.17 404 GLY B C 1
ATOM 8020 O O . GLY B 1 404 ? -11.410 61.431 77.525 1.00 26.00 404 GLY B O 1
ATOM 8021 N N . ALA B 1 405 ? -12.005 60.664 75.499 1.00 40.12 405 ALA B N 1
ATOM 8022 C CA . ALA B 1 405 ? -10.823 61.166 74.815 1.00 44.61 405 ALA B CA 1
ATOM 8023 C C . ALA B 1 405 ? -11.375 61.813 73.556 1.00 47.06 405 ALA B C 1
ATOM 8024 O O . ALA B 1 405 ? -11.063 61.419 72.428 1.00 33.21 405 ALA B O 1
ATOM 8026 N N . SER B 1 406 ? -12.236 62.796 73.773 1.00 48.14 406 SER B N 1
ATOM 8027 C CA . SER B 1 406 ? -12.861 63.521 72.687 1.00 48.21 406 SER B CA 1
ATOM 8028 C C . SER B 1 406 ? -12.875 64.985 73.077 1.00 54.68 406 SER B C 1
ATOM 8029 O O . SER B 1 406 ? -13.437 65.364 74.104 1.00 71.68 406 SER B O 1
ATOM 8032 N N . THR B 1 407 ? -12.253 65.796 72.238 1.00 45.03 407 THR B N 1
ATOM 8033 C CA . THR B 1 407 ? -12.139 67.231 72.421 1.00 49.98 407 THR B CA 1
ATOM 8034 C C . THR B 1 407 ? -13.467 67.957 72.678 1.00 46.29 407 THR B C 1
ATOM 8035 O O . THR B 1 407 ? -13.593 69.147 72.388 1.00 42.83 407 THR B O 1
ATOM 8039 N N . VAL B 1 408 ? -14.450 67.257 73.241 1.00 45.79 408 VAL B N 1
ATOM 8040 C CA . VAL B 1 408 ? -15.749 67.871 73.502 1.00 45.32 408 VAL B CA 1
ATOM 8041 C C . VAL B 1 408 ? -16.027 68.148 74.974 1.00 44.99 408 VAL B C 1
ATOM 8042 O O . VAL B 1 408 ? -16.222 67.235 75.775 1.00 46.75 408 VAL B O 1
ATOM 8046 N N . ARG B 1 409 ? -16.051 69.430 75.319 1.00 38.23 409 ARG B N 1
ATOM 8047 C CA . ARG B 1 409 ? -16.305 69.847 76.688 1.00 38.66 409 ARG B CA 1
ATOM 8048 C C . ARG B 1 409 ? -17.703 69.461 77.180 1.00 45.41 409 ARG B C 1
ATOM 8049 O O . ARG B 1 409 ? -18.664 69.453 76.408 1.00 45.32 409 ARG B O 1
ATOM 8057 N N . GLY B 1 410 ? -17.799 69.144 78.470 1.00 43.03 410 GLY B N 1
ATOM 8058 C CA . GLY B 1 410 ? -19.070 68.782 79.076 1.00 43.99 410 GLY B CA 1
ATOM 8059 C C . GLY B 1 410 ? -19.830 67.630 78.442 1.00 44.95 410 GLY B C 1
ATOM 8060 O O . GLY B 1 410 ? -21.026 67.469 78.692 1.00 45.19 410 GLY B O 1
ATOM 8061 N N . ALA B 1 411 ? -19.157 66.821 77.632 1.00 34.00 411 ALA B N 1
ATOM 8062 C CA . ALA B 1 411 ? -19.818 65.691 76.977 1.00 40.21 411 ALA B CA 1
ATOM 8063 C C . ALA B 1 411 ? -20.544 64.818 77.992 1.00 47.39 411 ALA B C 1
ATOM 8064 O O . ALA B 1 411 ? -21.574 64.215 77.689 1.00 51.46 411 ALA B O 1
ATOM 8066 N N . PHE B 1 412 ? -19.992 64.750 79.197 1.00 50.04 412 PHE B N 1
ATOM 8067 C CA . PHE B 1 412 ? -20.578 63.952 80.265 1.00 48.35 412 PHE B CA 1
ATOM 8068 C C . PHE B 1 412 ? -21.424 64.859 81.150 1.00 53.80 412 PHE B C 1
ATOM 8069 O O . PHE B 1 412 ? -20.932 65.418 82.137 1.00 48.18 412 PHE B O 1
ATOM 8077 N N . ASN B 1 413 ? -22.693 65.014 80.780 1.00 50.54 413 ASN B N 1
ATOM 8078 C CA . ASN B 1 413 ? -23.614 65.852 81.539 1.00 47.57 413 ASN B CA 1
ATOM 8079 C C . ASN B 1 413 ? -24.189 65.067 82.718 1.00 49.83 413 ASN B C 1
ATOM 8080 O O . ASN B 1 413 ? -23.983 63.855 82.824 1.00 50.56 413 ASN B O 1
ATOM 8085 N N . GLU B 1 414 ? -24.906 65.758 83.599 1.00 55.59 414 GLU B N 1
ATOM 8086 C CA . GLU B 1 414 ? -25.497 65.118 84.772 1.00 54.97 414 GLU B CA 1
ATOM 8087 C C . GLU B 1 414 ? -26.198 63.816 84.386 1.00 49.69 414 GLU B C 1
ATOM 8088 O O . GLU B 1 414 ? -25.946 62.775 84.982 1.00 48.00 414 GLU B O 1
ATOM 8094 N N . GLU B 1 415 ? -27.061 63.873 83.378 1.00 48.44 415 GLU B N 1
ATOM 8095 C CA . GLU B 1 415 ? -27.776 62.687 82.918 1.00 55.85 415 GLU B CA 1
ATOM 8096 C C . GLU B 1 415 ? -26.833 61.512 82.685 1.00 55.64 415 GLU B C 1
ATOM 8097 O O . GLU B 1 415 ? -27.074 60.403 83.162 1.00 55.64 415 GLU B O 1
ATOM 8103 N N . VAL B 1 416 ? -25.764 61.761 81.934 1.00 56.75 416 VAL B N 1
ATOM 8104 C CA . VAL B 1 416 ? -24.788 60.722 81.623 1.00 51.35 416 VAL B CA 1
ATOM 8105 C C . VAL B 1 416 ? -24.109 60.191 82.878 1.00 48.22 416 VAL B C 1
ATOM 8106 O O . VAL B 1 416 ? -23.978 58.977 83.059 1.00 46.48 416 VAL B O 1
ATOM 8110 N N . ILE B 1 417 ? -23.675 61.104 83.740 1.00 35.59 417 ILE B N 1
ATOM 8111 C CA . ILE B 1 417 ? -23.005 60.722 84.971 1.00 35.42 417 ILE B CA 1
ATOM 8112 C C . ILE B 1 417 ? -23.973 59.971 85.879 1.00 45.71 417 ILE B C 1
ATOM 8113 O O . ILE B 1 417 ? -23.649 58.892 86.384 1.00 41.78 417 ILE B O 1
ATOM 8118 N N . ARG B 1 418 ? -25.160 60.545 86.079 1.00 46.69 418 ARG B N 1
ATOM 8119 C CA . ARG B 1 418 ? -26.189 59.931 86.919 1.00 44.90 418 ARG B CA 1
ATOM 8120 C C . ARG B 1 418 ? -26.427 58.492 86.473 1.00 35.06 418 ARG B C 1
ATOM 8121 O O . ARG B 1 418 ? -26.494 57.578 87.298 1.00 45.72 418 ARG B O 1
ATOM 8129 N N . ALA B 1 419 ? -26.543 58.302 85.161 1.00 32.58 419 ALA B N 1
ATOM 8130 C CA . ALA B 1 419 ? -26.782 56.983 84.584 1.00 35.09 419 ALA B CA 1
ATOM 8131 C C . ALA B 1 419 ? -25.678 55.990 84.920 1.00 50.98 419 ALA B C 1
ATOM 8132 O O . ALA B 1 419 ? -25.932 54.789 85.041 1.00 48.22 419 ALA B O 1
ATOM 8134 N N . MET B 1 420 ? -24.450 56.489 85.052 1.00 57.37 420 MET B N 1
ATOM 8135 C CA . MET B 1 420 ? -23.312 55.637 85.386 1.00 60.45 420 MET B CA 1
ATOM 8136 C C . MET B 1 420 ? -23.361 55.294 86.876 1.00 61.38 420 MET B C 1
ATOM 8137 O O . MET B 1 420 ? -23.102 54.152 87.270 1.00 58.24 420 MET B O 1
ATOM 8142 N N . ALA B 1 421 ? -23.696 56.293 87.691 1.00 58.48 421 ALA B N 1
ATOM 8143 C CA . ALA B 1 421 ? -23.792 56.120 89.136 1.00 60.30 421 ALA B CA 1
ATOM 8144 C C . ALA B 1 421 ? -25.004 55.260 89.485 1.00 64.98 421 ALA B C 1
ATOM 8145 O O . ALA B 1 421 ? -25.196 54.879 90.640 1.00 69.76 421 ALA B O 1
ATOM 8147 N N . GLU B 1 422 ? -25.823 54.964 88.482 1.00 63.35 422 GLU B N 1
ATOM 8148 C CA . GLU B 1 422 ? -27.004 54.133 88.677 1.00 70.93 422 GLU B CA 1
ATOM 8149 C C . GLU B 1 422 ? -26.654 52.677 88.413 1.00 70.99 422 GLU B C 1
ATOM 8150 O O . GLU B 1 422 ? -26.964 51.797 89.215 1.00 72.90 422 GLU B O 1
ATOM 8156 N N . ILE B 1 423 ? -26.012 52.430 87.275 1.00 61.99 423 ILE B N 1
ATOM 8157 C CA . ILE B 1 423 ? -25.621 51.079 86.896 1.00 62.11 423 ILE B CA 1
ATOM 8158 C C . ILE B 1 423 ? -24.478 50.540 87.755 1.00 57.96 423 ILE B C 1
ATOM 8159 O O . ILE B 1 423 ? -24.378 49.335 87.975 1.00 62.92 423 ILE B O 1
ATOM 8164 N N . ASN B 1 424 ? -23.623 51.430 88.249 1.00 56.46 424 ASN B N 1
ATOM 8165 C CA . ASN B 1 424 ? -22.480 51.003 89.050 1.00 56.37 424 ASN B CA 1
ATOM 8166 C C . ASN B 1 424 ? -22.392 51.672 90.420 1.00 55.25 424 ASN B C 1
ATOM 8167 O O . ASN B 1 424 ? -22.736 52.844 90.574 1.00 52.03 424 ASN B O 1
ATOM 8172 N N . GLU B 1 425 ? -21.924 50.915 91.411 1.00 52.93 425 GLU B N 1
ATOM 8173 C CA . GLU B 1 425 ? -21.769 51.428 92.769 1.00 49.23 425 GLU B CA 1
ATOM 8174 C C . GLU B 1 425 ? -20.711 52.513 92.775 1.00 50.64 425 GLU B C 1
ATOM 8175 O O . GLU B 1 425 ? -20.915 53.589 93.331 1.00 51.19 425 GLU B O 1
ATOM 8181 N N . ARG B 1 426 ? -19.573 52.204 92.160 1.00 54.55 426 ARG B N 1
ATOM 8182 C CA . ARG B 1 426 ? -18.450 53.128 92.053 1.00 50.75 426 ARG B CA 1
ATOM 8183 C C . ARG B 1 426 ? -18.083 53.224 90.579 1.00 53.54 426 ARG B C 1
ATOM 8184 O O . ARG B 1 426 ? -17.106 52.624 90.128 1.00 51.61 426 ARG B O 1
ATOM 8192 N N . PRO B 1 427 ? -18.876 53.979 89.802 1.00 51.92 427 PRO B N 1
ATOM 8193 C CA . PRO B 1 427 ? -18.623 54.141 88.370 1.00 48.82 427 PRO B CA 1
ATOM 8194 C C . PRO B 1 427 ? -17.289 54.816 88.086 1.00 49.07 427 PRO B C 1
ATOM 8195 O O . PRO B 1 427 ? -16.893 55.762 88.775 1.00 46.20 427 PRO B O 1
ATOM 8199 N N . ILE B 1 428 ? -16.605 54.315 87.064 1.00 47.28 428 ILE B N 1
ATOM 8200 C CA . ILE B 1 428 ? -15.313 54.843 86.649 1.00 40.07 428 ILE B CA 1
ATOM 8201 C C . ILE B 1 428 ? -15.533 55.917 85.590 1.00 36.71 428 ILE B C 1
ATOM 8202 O O . ILE B 1 428 ? -16.032 55.630 84.499 1.00 43.48 428 ILE B O 1
ATOM 8207 N N . ILE B 1 429 ? -15.164 57.153 85.910 1.00 35.99 429 ILE B N 1
ATOM 8208 C CA . ILE B 1 429 ? -15.327 58.250 84.964 1.00 34.48 429 ILE B CA 1
ATOM 8209 C C . ILE B 1 429 ? -14.017 58.981 84.722 1.00 35.41 429 ILE B C 1
ATOM 8210 O O . ILE B 1 429 ? -13.476 59.639 85.617 1.00 36.58 429 ILE B O 1
ATOM 8215 N N . PHE B 1 430 ? -13.521 58.863 83.495 1.00 36.54 430 PHE B N 1
ATOM 8216 C CA . PHE B 1 430 ? -12.271 59.496 83.083 1.00 36.18 430 PHE B CA 1
ATOM 8217 C C . PHE B 1 430 ? -12.513 60.525 81.978 1.00 34.83 430 PHE B C 1
ATOM 8218 O O . PHE B 1 430 ? -13.004 60.180 80.899 1.00 36.36 430 PHE B O 1
ATOM 8226 N N . ALA B 1 431 ? -12.176 61.784 82.253 1.00 32.92 431 ALA B N 1
ATOM 8227 C CA . ALA B 1 431 ? -12.311 62.864 81.267 1.00 31.99 431 ALA B CA 1
ATOM 8228 C C . ALA B 1 431 ? -10.886 63.232 80.858 1.00 34.44 431 ALA B C 1
ATOM 8229 O O . ALA B 1 431 ? -10.259 64.089 81.475 1.00 27.87 431 ALA B O 1
ATOM 8231 N N . LEU B 1 432 ? -10.387 62.584 79.811 1.00 32.65 432 LEU B N 1
ATOM 8232 C CA . LEU B 1 432 ? -9.015 62.794 79.343 1.00 33.63 432 LEU B CA 1
ATOM 8233 C C . LEU B 1 432 ? -8.738 63.942 78.367 1.00 36.09 432 LEU B C 1
ATOM 8234 O O . LEU B 1 432 ? -7.584 64.216 78.061 1.00 32.94 432 LEU B O 1
ATOM 8239 N N . SER B 1 433 ? -9.768 64.610 77.862 1.00 31.99 433 SER B N 1
ATOM 8240 C CA . SER B 1 433 ? -9.523 65.701 76.924 1.00 36.17 433 SER B CA 1
ATOM 8241 C C . SER B 1 433 ? -8.807 66.865 77.589 1.00 33.42 433 SER B C 1
ATOM 8242 O O . SER B 1 433 ? -9.126 67.235 78.716 1.00 41.30 433 SER B O 1
ATOM 8245 N N . ASN B 1 434 ? -7.829 67.431 76.888 1.00 32.21 434 ASN B N 1
ATOM 8246 C CA . ASN B 1 434 ? -7.042 68.550 77.405 1.00 33.29 434 ASN B CA 1
ATOM 8247 C C . ASN B 1 434 ? -7.251 69.804 76.570 1.00 30.37 434 ASN B C 1
ATOM 8248 O O . ASN B 1 434 ? -7.495 69.722 75.367 1.00 34.36 434 ASN B O 1
ATOM 8253 N N . PRO B 1 435 ? -7.154 70.985 77.196 1.00 36.62 435 PRO B N 1
ATOM 8254 C CA . PRO B 1 435 ? -6.886 71.212 78.622 1.00 33.11 435 PRO B CA 1
ATOM 8255 C C . PRO B 1 435 ? -8.180 71.008 79.410 1.00 36.26 435 PRO B C 1
ATOM 8256 O O . PRO B 1 435 ? -9.143 70.447 78.889 1.00 34.85 435 PRO B O 1
ATOM 8260 N N . THR B 1 436 ? -8.213 71.480 80.651 1.00 36.36 436 THR B N 1
ATOM 8261 C CA . THR B 1 436 ? -9.410 71.326 81.471 1.00 43.06 436 THR B CA 1
ATOM 8262 C C . THR B 1 436 ? -10.644 71.939 80.808 1.00 45.85 436 THR B C 1
ATOM 8263 O O . THR B 1 436 ? -11.761 71.449 80.990 1.00 50.96 436 THR B O 1
ATOM 8267 N N . SER B 1 437 ? -10.442 72.994 80.022 1.00 46.19 437 SER B N 1
ATOM 8268 C CA . SER B 1 437 ? -11.561 73.661 79.358 1.00 43.10 437 SER B CA 1
ATOM 8269 C C . SER B 1 437 ? -12.177 72.799 78.272 1.00 41.42 437 SER B C 1
ATOM 8270 O O . SER B 1 437 ? -13.101 73.232 77.588 1.00 49.73 437 SER B O 1
ATOM 8273 N N . LYS B 1 438 ? -11.665 71.585 78.102 1.00 39.54 438 LYS B N 1
ATOM 8274 C CA . LYS B 1 438 ? -12.203 70.684 77.090 1.00 35.85 438 LYS B CA 1
ATOM 8275 C C . LYS B 1 438 ? -12.493 69.310 77.679 1.00 37.14 438 LYS B C 1
ATOM 8276 O O . LYS B 1 438 ? -12.854 68.379 76.955 1.00 29.90 438 LYS B O 1
ATOM 8282 N N . ALA B 1 439 ? -12.339 69.191 78.997 1.00 32.20 439 ALA B N 1
ATOM 8283 C CA . ALA B 1 439 ? -12.596 67.930 79.686 1.00 41.05 439 ALA B CA 1
ATOM 8284 C C . ALA B 1 439 ? -14.054 67.525 79.487 1.00 45.78 439 ALA B C 1
ATOM 8285 O O . ALA B 1 439 ? -14.946 68.378 79.519 1.00 48.98 439 ALA B O 1
ATOM 8287 N N . GLU B 1 440 ? -14.294 66.231 79.281 1.00 38.18 440 GLU B N 1
ATOM 8288 C CA . GLU B 1 440 ? -15.650 65.726 79.091 1.00 43.70 440 GLU B CA 1
ATOM 8289 C C . GLU B 1 440 ? -16.543 66.181 80.250 1.00 46.95 440 GLU B C 1
ATOM 8290 O O . GLU B 1 440 ? -17.751 66.363 80.081 1.00 50.77 440 GLU B O 1
ATOM 8296 N N . CYS B 1 441 ? -15.938 66.354 81.423 1.00 39.38 441 CYS B N 1
ATOM 8297 C CA . CYS B 1 441 ? -16.645 66.825 82.616 1.00 39.40 441 CYS B CA 1
ATOM 8298 C C . CYS B 1 441 ? -15.618 67.066 83.712 1.00 44.58 441 CYS B C 1
ATOM 8299 O O . CYS B 1 441 ? -14.565 66.428 83.740 1.00 39.64 441 CYS B O 1
ATOM 8302 N N . THR B 1 442 ? -15.918 67.997 84.607 1.00 43.00 442 THR B N 1
ATOM 8303 C CA . THR B 1 442 ? -15.005 68.321 85.692 1.00 45.28 442 THR B CA 1
ATOM 8304 C C . THR B 1 442 ? -15.149 67.324 86.829 1.00 48.79 442 THR B C 1
ATOM 8305 O O . THR B 1 442 ? -16.061 66.492 86.829 1.00 43.60 442 THR B O 1
ATOM 8309 N N . ALA B 1 443 ? -14.239 67.408 87.793 1.00 48.13 443 ALA B N 1
ATOM 8310 C CA . ALA B 1 443 ? -14.277 66.518 88.944 1.00 46.22 443 ALA B CA 1
ATOM 8311 C C . ALA B 1 443 ? -15.533 66.850 89.742 1.00 48.38 443 ALA B C 1
ATOM 8312 O O . ALA B 1 443 ? -16.332 65.967 90.051 1.00 50.80 443 ALA B O 1
ATOM 8314 N N . GLU B 1 444 ? -15.700 68.131 90.064 1.00 53.26 444 GLU B N 1
ATOM 8315 C CA . GLU B 1 444 ? -16.863 68.593 90.810 1.00 51.84 444 GLU B CA 1
ATOM 8316 C C . GLU B 1 444 ? -18.138 67.957 90.252 1.00 55.52 444 GLU B C 1
ATOM 8317 O O . GLU B 1 444 ? -19.021 67.549 91.008 1.00 59.34 444 GLU B O 1
ATOM 8323 N N . GLU B 1 445 ? -18.225 67.869 88.928 1.00 52.94 445 GLU B N 1
ATOM 8324 C CA . GLU B 1 445 ? -19.385 67.271 88.269 1.00 56.40 445 GLU B CA 1
ATOM 8325 C C . GLU B 1 445 ? -19.433 65.764 88.481 1.00 54.33 445 GLU B C 1
ATOM 8326 O O . GLU B 1 445 ? -20.478 65.204 88.813 1.00 42.89 445 GLU B O 1
ATOM 8332 N N . ALA B 1 446 ? -18.293 65.112 88.274 1.00 45.35 446 ALA B N 1
ATOM 8333 C CA . ALA B 1 446 ? -18.196 63.669 88.423 1.00 50.21 446 ALA B CA 1
ATOM 8334 C C . ALA B 1 446 ? -18.607 63.228 89.818 1.00 41.90 446 ALA B C 1
ATOM 8335 O O . ALA B 1 446 ? -19.328 62.247 89.979 1.00 50.91 446 ALA B O 1
ATOM 8337 N N . TYR B 1 447 ? -18.154 63.964 90.822 1.00 42.39 447 TYR B N 1
ATOM 8338 C CA . TYR B 1 447 ? -18.455 63.639 92.207 1.00 49.09 447 TYR B CA 1
ATOM 8339 C C . TYR B 1 447 ? -19.870 64.048 92.600 1.00 54.35 447 TYR B C 1
ATOM 8340 O O . TYR B 1 447 ? -20.668 63.219 93.046 1.00 46.58 447 TYR B O 1
ATOM 8349 N N . THR B 1 448 ? -20.180 65.327 92.428 1.00 52.20 448 THR B N 1
ATOM 8350 C CA . THR B 1 448 ? -21.500 65.831 92.770 1.00 47.87 448 THR B CA 1
ATOM 8351 C C . THR B 1 448 ? -22.589 64.902 92.235 1.00 48.33 448 THR B C 1
ATOM 8352 O O . THR B 1 448 ? -23.301 64.252 93.003 1.00 40.53 448 THR B O 1
ATOM 8356 N N . PHE B 1 449 ? -22.694 64.829 90.914 1.00 44.93 449 PHE B N 1
ATOM 8357 C CA . PHE B 1 449 ? -23.698 63.999 90.258 1.00 51.39 449 PHE B CA 1
ATOM 8358 C C . PHE B 1 449 ? -23.516 62.498 90.481 1.00 54.43 449 PHE B C 1
ATOM 8359 O O . PHE B 1 449 ? -24.088 61.683 89.751 1.00 59.57 449 PHE B O 1
ATOM 8367 N N . THR B 1 450 ? -22.724 62.136 91.486 1.00 52.25 450 THR B N 1
ATOM 8368 C CA . THR B 1 450 ? -22.476 60.731 91.801 1.00 54.50 450 THR B CA 1
ATOM 8369 C C . THR B 1 450 ? -22.529 60.484 93.307 1.00 56.92 450 THR B C 1
ATOM 8370 O O . THR B 1 450 ? -22.752 59.356 93.749 1.00 58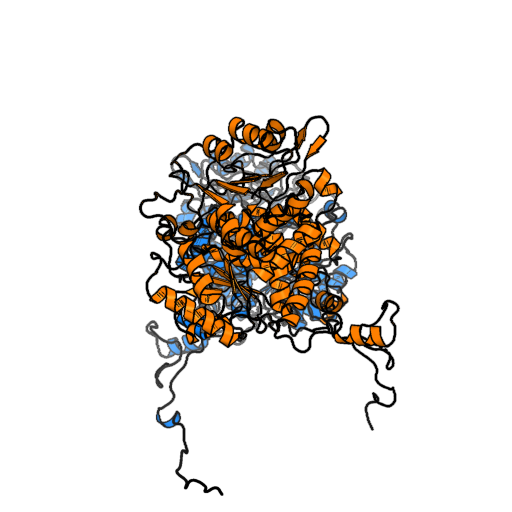.36 450 THR B O 1
ATOM 8374 N N . ASN B 1 451 ? -22.327 61.549 94.078 1.00 58.04 451 ASN B N 1
ATOM 8375 C CA . ASN B 1 451 ? -22.324 61.497 95.537 1.00 61.34 451 ASN B CA 1
ATOM 8376 C C . ASN B 1 451 ? -20.940 61.183 96.074 1.00 62.61 451 ASN B C 1
ATOM 8377 O O . ASN B 1 451 ? -20.777 60.878 97.253 1.00 68.51 451 ASN B O 1
ATOM 8382 N N . GLY B 1 452 ? -19.940 61.273 95.204 1.00 62.28 452 GLY B N 1
ATOM 8383 C CA . GLY B 1 452 ? -18.578 60.989 95.615 1.00 63.46 452 GLY B CA 1
ATOM 8384 C C . GLY B 1 452 ? -18.240 59.518 95.459 1.00 60.96 452 GLY B C 1
ATOM 8385 O O . GLY B 1 452 ? -17.197 59.058 95.920 1.00 62.27 452 GLY B O 1
ATOM 8386 N N . ALA B 1 453 ? -19.130 58.779 94.806 1.00 53.78 453 ALA B N 1
ATOM 8387 C CA . ALA B 1 453 ? -18.930 57.356 94.589 1.00 50.85 453 ALA B CA 1
ATOM 8388 C C . ALA B 1 453 ? -18.170 57.097 93.292 1.00 51.50 453 ALA B C 1
ATOM 8389 O O . ALA B 1 453 ? -17.825 55.955 92.985 1.00 50.46 453 ALA B O 1
ATOM 8391 N N . ALA B 1 454 ? -17.905 58.160 92.538 1.00 45.03 454 ALA B N 1
ATOM 8392 C CA . ALA B 1 454 ? -17.208 58.040 91.263 1.00 45.57 454 ALA B CA 1
ATOM 8393 C C . ALA B 1 454 ? -15.689 57.951 91.353 1.00 48.18 454 ALA B C 1
ATOM 8394 O O . ALA B 1 454 ? -15.048 58.712 92.085 1.00 46.22 454 ALA B O 1
ATOM 8396 N N . LEU B 1 455 ? -15.122 57.005 90.607 1.00 43.86 455 LEU B N 1
ATOM 8397 C CA . LEU B 1 455 ? -13.673 56.838 90.542 1.00 40.47 455 LEU B CA 1
ATOM 8398 C C . LEU B 1 455 ? -13.306 57.687 89.329 1.00 36.90 455 LEU B C 1
ATOM 8399 O O . LEU B 1 455 ? -13.403 57.240 88.183 1.00 34.71 455 LEU B O 1
ATOM 8404 N N . TYR B 1 456 ? -12.910 58.926 89.599 1.00 38.20 456 TYR B N 1
ATOM 8405 C CA . TYR B 1 456 ? -12.581 59.895 88.559 1.00 41.27 456 TYR B CA 1
ATOM 8406 C C . TYR B 1 456 ? -11.091 60.175 88.402 1.00 37.36 456 TYR B C 1
ATOM 8407 O O . TYR B 1 456 ? -10.315 60.079 89.355 1.00 37.79 456 TYR B O 1
ATOM 8416 N N . ALA B 1 457 ? -10.719 60.535 87.180 1.00 39.99 457 ALA B N 1
ATOM 8417 C CA . ALA B 1 457 ? -9.349 60.880 86.824 1.00 39.95 457 ALA B CA 1
ATOM 8418 C C . ALA B 1 457 ? -9.471 61.699 85.548 1.00 41.84 457 ALA B C 1
ATOM 8419 O O . ALA B 1 457 ? -10.422 61.518 84.782 1.00 38.35 457 ALA B O 1
ATOM 8421 N N . SER B 1 458 ? -8.526 62.606 85.328 1.00 39.45 458 SER B N 1
ATOM 8422 C CA . SER B 1 458 ? -8.542 63.450 84.140 1.00 36.43 458 SER B CA 1
ATOM 8423 C C . SER B 1 458 ? -7.155 63.571 83.512 1.00 38.40 458 SER B C 1
ATOM 8424 O O . SER B 1 458 ? -6.151 63.138 84.088 1.00 31.30 458 SER B O 1
ATOM 8427 N N . GLY B 1 459 ? -7.110 64.166 82.326 1.00 34.76 459 GLY B N 1
ATOM 8428 C CA . GLY B 1 459 ? -5.843 64.351 81.646 1.00 45.22 459 GLY B CA 1
ATOM 8429 C C . GLY B 1 459 ? -5.155 65.595 82.173 1.00 42.39 459 GLY B C 1
ATOM 8430 O O . GLY B 1 459 ? -3.931 65.671 82.226 1.00 47.10 459 GLY B O 1
ATOM 8431 N N . SER B 1 460 ? -5.958 66.577 82.560 1.00 45.04 460 SER B N 1
ATOM 8432 C CA . SER B 1 460 ? -5.450 67.827 83.095 1.00 48.11 460 SER B CA 1
ATOM 8433 C C . SER B 1 460 ? -5.878 67.962 84.557 1.00 51.25 460 SER B C 1
ATOM 8434 O O . SER B 1 460 ? -6.834 67.323 84.997 1.00 51.40 460 SER B O 1
ATOM 8437 N N . PRO B 1 461 ? -5.185 68.815 85.324 1.00 54.85 461 PRO B N 1
ATOM 8438 C CA . PRO B 1 461 ? -5.460 69.054 86.745 1.00 57.06 461 PRO B CA 1
ATOM 8439 C C . PRO B 1 461 ? -6.734 69.802 87.130 1.00 53.64 461 PRO B C 1
ATOM 8440 O O . PRO B 1 461 ? -7.140 70.756 86.468 1.00 54.20 461 PRO B O 1
ATOM 8444 N N . PHE B 1 462 ? -7.342 69.347 88.224 1.00 54.02 462 PHE B N 1
ATOM 8445 C CA . PHE B 1 462 ? -8.543 69.946 88.808 1.00 54.24 462 PHE B CA 1
ATOM 8446 C C . PHE B 1 462 ? -8.269 70.048 90.306 1.00 51.05 462 PHE B C 1
ATOM 8447 O O . PHE B 1 462 ? -7.618 69.177 90.882 1.00 57.80 462 PHE B O 1
ATOM 8455 N N . PRO B 1 463 ? -8.760 71.111 90.957 1.00 55.36 463 PRO B N 1
ATOM 8456 C CA . PRO B 1 463 ? -8.550 71.304 92.398 1.00 57.24 463 PRO B CA 1
ATOM 8457 C C . PRO B 1 463 ? -9.314 70.304 93.262 1.00 56.32 463 PRO B C 1
ATOM 8458 O O . PRO B 1 463 ? -10.198 69.596 92.769 1.00 50.65 463 PRO B O 1
ATOM 8462 N N . ASN B 1 464 ? -8.970 70.248 94.547 1.00 54.57 464 ASN B N 1
ATOM 8463 C CA . ASN B 1 464 ? -9.640 69.339 95.472 1.00 60.87 464 ASN B CA 1
ATOM 8464 C C . ASN B 1 464 ? -11.089 69.791 95.667 1.00 58.08 464 ASN B C 1
ATOM 8465 O O . ASN B 1 464 ? -11.378 70.987 95.671 1.00 59.47 464 ASN B O 1
ATOM 8470 N N . PHE B 1 465 ? -11.992 68.831 95.832 1.00 59.84 465 PHE B N 1
ATOM 8471 C CA . PHE B 1 465 ? -13.411 69.133 95.995 1.00 61.53 465 PHE B CA 1
ATOM 8472 C C . PHE B 1 465 ? -13.997 68.512 97.261 1.00 62.49 465 PHE B C 1
ATOM 8473 O O . PHE B 1 465 ? -13.828 67.322 97.512 1.00 56.39 465 PHE B O 1
ATOM 8481 N N . GLU B 1 466 ? -14.688 69.332 98.051 1.00 70.51 466 GLU B N 1
ATOM 8482 C CA . GLU B 1 466 ? -15.316 68.881 99.292 1.00 66.75 466 GLU B CA 1
ATOM 8483 C C . GLU B 1 466 ? -16.821 68.714 99.089 1.00 67.69 466 GLU B C 1
ATOM 8484 O O . GLU B 1 466 ? -17.514 69.653 98.696 1.00 68.72 466 GLU B O 1
ATOM 8490 N N . LEU B 1 467 ? -17.316 67.509 99.351 1.00 63.68 467 LEU B N 1
ATOM 8491 C CA . LEU B 1 467 ? -18.733 67.206 99.202 1.00 65.95 467 LEU B CA 1
ATOM 8492 C C . LEU B 1 467 ? -19.218 66.474 100.448 1.00 70.11 467 LEU B C 1
ATOM 8493 O O . LEU B 1 467 ? -18.716 65.396 100.774 1.00 70.68 467 LEU B O 1
ATOM 8498 N N . ASN B 1 468 ? -20.193 67.059 101.139 1.00 71.36 468 ASN B N 1
ATOM 8499 C CA . ASN B 1 468 ? -20.749 66.465 102.356 1.00 68.74 468 ASN B CA 1
ATOM 8500 C C . ASN B 1 468 ? -19.676 66.263 103.421 1.00 64.20 468 ASN B C 1
ATOM 8501 O O . ASN B 1 468 ? -19.626 65.214 104.066 1.00 56.17 468 ASN B O 1
ATOM 8506 N N . GLY B 1 469 ? -18.818 67.266 103.594 1.00 62.77 469 GLY B N 1
ATOM 8507 C CA . GLY B 1 469 ? -17.764 67.179 104.591 1.00 66.05 469 GLY B CA 1
ATOM 8508 C C . GLY B 1 469 ? -16.613 66.261 104.219 1.00 65.52 469 GLY B C 1
ATOM 8509 O O . GLY B 1 469 ? -15.703 66.045 105.020 1.00 61.11 469 GLY B O 1
ATOM 8510 N N . HIS B 1 470 ? -16.655 65.717 103.007 1.00 67.17 470 HIS B N 1
ATOM 8511 C CA . HIS B 1 470 ? -15.611 64.820 102.515 1.00 70.95 470 HIS B CA 1
ATOM 8512 C C . HIS B 1 470 ? -14.759 65.548 101.477 1.00 70.15 470 HIS B C 1
ATOM 8513 O O . HIS B 1 470 ? -15.294 66.174 100.565 1.00 63.42 470 HIS B O 1
ATOM 8520 N N . THR B 1 471 ? -13.438 65.472 101.617 1.00 71.50 471 THR B N 1
ATOM 8521 C CA . THR B 1 471 ? -12.542 66.127 100.666 1.00 70.61 471 THR B CA 1
ATOM 8522 C C . THR B 1 471 ? -12.058 65.133 99.614 1.00 63.72 471 THR B C 1
ATOM 8523 O O . THR B 1 471 ? -11.567 64.058 99.942 1.00 64.01 471 THR B O 1
ATOM 8527 N N . TYR B 1 472 ? -12.213 65.493 98.346 1.00 61.23 472 TYR B N 1
ATOM 8528 C CA . TYR B 1 472 ? -11.788 64.625 97.261 1.00 56.72 472 TYR B CA 1
ATOM 8529 C C . TYR B 1 472 ? -10.587 65.220 96.540 1.00 59.88 472 TYR B C 1
ATOM 8530 O O . TYR B 1 472 ? -10.518 66.430 96.316 1.00 59.87 472 TYR B O 1
ATOM 8539 N N . LYS B 1 473 ? -9.642 64.360 96.176 1.00 54.90 473 LYS B N 1
ATOM 8540 C CA . LYS B 1 473 ? -8.444 64.793 95.471 1.00 53.99 473 LYS B CA 1
ATOM 8541 C C . LYS B 1 473 ? -8.324 63.994 94.178 1.00 51.85 473 LYS B C 1
ATOM 8542 O O . LYS B 1 473 ? -7.701 62.932 94.143 1.00 51.56 473 LYS B O 1
ATOM 8548 N N . PRO B 1 474 ? -8.930 64.498 93.091 1.00 50.51 474 PRO B N 1
ATOM 8549 C CA . PRO B 1 474 ? -8.891 63.817 91.793 1.00 48.16 474 PRO B CA 1
ATOM 8550 C C . PRO B 1 474 ? -7.482 63.749 91.210 1.00 40.69 474 PRO B C 1
ATOM 8551 O O . PRO B 1 474 ? -6.742 64.731 91.238 1.00 39.04 474 PRO B O 1
ATOM 8555 N N . GLY B 1 475 ? -7.116 62.579 90.697 1.00 40.18 475 GLY B N 1
ATOM 8556 C CA . GLY B 1 475 ? -5.792 62.402 90.120 1.00 33.79 475 GLY B CA 1
ATOM 8557 C C . GLY B 1 475 ? -5.738 62.671 88.629 1.00 38.22 475 GLY B C 1
ATOM 8558 O O . GLY B 1 475 ? -6.775 62.752 87.965 1.00 37.84 475 GLY B O 1
ATOM 8559 N N . GLN B 1 476 ? -4.524 62.793 88.100 1.00 43.52 476 GLN B N 1
ATOM 8560 C CA . GLN B 1 476 ? -4.309 63.055 86.678 1.00 41.75 476 GLN B CA 1
ATOM 8561 C C . GLN B 1 476 ? -3.541 61.921 86.019 1.00 39.41 476 GLN B C 1
ATOM 8562 O O . GLN B 1 476 ? -2.525 61.478 86.542 1.00 37.63 476 GLN B O 1
ATOM 8568 N N . GLY B 1 477 ? -4.027 61.465 84.869 1.00 34.34 477 GLY B N 1
ATOM 8569 C CA . GLY B 1 477 ? -3.363 60.393 84.148 1.00 38.26 477 GLY B CA 1
ATOM 8570 C C . GLY B 1 477 ? -2.199 60.962 83.360 1.00 33.89 477 GLY B C 1
ATOM 8571 O O . GLY B 1 477 ? -2.215 60.990 82.127 1.00 40.87 477 GLY B O 1
ATOM 8572 N N . ASN B 1 478 ? -1.187 61.424 84.085 1.00 34.99 478 ASN B N 1
ATOM 8573 C CA . ASN B 1 478 ? 0.002 62.016 83.483 1.00 36.60 478 ASN B CA 1
ATOM 8574 C C . ASN B 1 478 ? 1.017 60.947 83.026 1.00 26.75 478 ASN B C 1
ATOM 8575 O O . ASN B 1 478 ? 1.425 60.096 83.805 1.00 21.85 478 ASN B O 1
ATOM 8580 N N . ASN B 1 479 ? 1.406 60.997 81.758 1.00 32.87 479 ASN B N 1
ATOM 8581 C CA . ASN B 1 479 ? 2.373 60.052 81.206 1.00 30.30 479 ASN B CA 1
ATOM 8582 C C . ASN B 1 479 ? 3.664 60.003 82.042 1.00 27.92 479 ASN B C 1
ATOM 8583 O O . ASN B 1 479 ? 4.367 59.002 82.039 1.00 30.51 479 ASN B O 1
ATOM 8588 N N . ALA B 1 480 ? 3.954 61.088 82.759 1.00 25.13 480 ALA B N 1
ATOM 8589 C CA . ALA B 1 480 ? 5.148 61.180 83.595 1.00 23.41 480 ALA B CA 1
ATOM 8590 C C . ALA B 1 480 ? 5.289 60.069 84.636 1.00 29.07 480 ALA B C 1
ATOM 8591 O O . ALA B 1 480 ? 6.365 59.887 85.201 1.00 26.90 480 ALA B O 1
ATOM 8593 N N . TYR B 1 481 ? 4.212 59.338 84.910 1.00 28.47 481 TYR B N 1
ATOM 8594 C CA . TYR B 1 481 ? 4.289 58.240 85.881 1.00 35.10 481 TYR B CA 1
ATOM 8595 C C . TYR B 1 481 ? 4.935 57.003 85.248 1.00 32.27 481 TYR B C 1
ATOM 8596 O O . TYR B 1 481 ? 5.498 56.162 85.951 1.00 24.18 481 TYR B O 1
ATOM 8605 N N . ILE B 1 482 ? 4.864 56.923 83.918 1.00 30.16 482 ILE B N 1
ATOM 8606 C CA . ILE B 1 482 ? 5.354 55.769 83.157 1.00 34.88 482 ILE B CA 1
ATOM 8607 C C . ILE B 1 482 ? 6.659 55.871 82.344 1.00 30.04 482 ILE B C 1
ATOM 8608 O O . ILE B 1 482 ? 7.560 55.053 82.513 1.00 22.94 482 ILE B O 1
ATOM 8613 N N . PHE B 1 483 ? 6.769 56.850 81.454 1.00 27.28 483 PHE B N 1
ATOM 8614 C CA . PHE B 1 483 ? 7.971 56.913 80.632 1.00 26.54 483 PHE B CA 1
ATOM 8615 C C . PHE B 1 483 ? 9.322 57.057 81.337 1.00 28.49 483 PHE B C 1
ATOM 8616 O O . PHE B 1 483 ? 10.295 56.453 80.900 1.00 26.34 483 PHE B O 1
ATOM 8624 N N . PRO B 1 484 ? 9.408 57.825 82.440 1.00 22.05 484 PRO B N 1
ATOM 8625 C CA . PRO B 1 484 ? 10.723 57.937 83.086 1.00 21.09 484 PRO B CA 1
ATOM 8626 C C . PRO B 1 484 ? 11.245 56.576 83.533 1.00 24.51 484 PRO B C 1
ATOM 8627 O O . PRO B 1 484 ? 12.411 56.251 83.326 1.00 24.14 484 PRO B O 1
ATOM 8631 N N . GLY B 1 485 ? 10.360 55.784 84.131 1.00 22.05 485 GLY B N 1
ATOM 8632 C CA . GLY B 1 485 ? 10.730 54.464 84.604 1.00 22.26 485 GLY B CA 1
ATOM 8633 C C . GLY B 1 485 ? 11.014 53.521 83.452 1.00 27.54 485 GLY B C 1
ATOM 8634 O O . GLY B 1 485 ? 12.006 52.799 83.481 1.00 26.00 485 GLY B O 1
ATOM 8635 N N . VAL B 1 486 ? 10.144 53.511 82.442 1.00 19.90 486 VAL B N 1
ATOM 8636 C CA . VAL B 1 486 ? 10.357 52.649 81.282 1.00 19.19 486 VAL B CA 1
ATOM 8637 C C . VAL B 1 486 ? 11.702 53.000 80.641 1.00 26.88 486 VAL B C 1
ATOM 8638 O O . VAL B 1 486 ? 12.475 52.103 80.268 1.00 26.55 486 VAL B O 1
ATOM 8642 N N . ALA B 1 487 ? 11.993 54.298 80.530 1.00 19.23 487 ALA B N 1
ATOM 8643 C CA . ALA B 1 487 ? 13.265 54.738 79.951 1.00 18.56 487 ALA B CA 1
ATOM 8644 C C . ALA B 1 487 ? 14.439 54.206 80.785 1.00 29.47 487 ALA B C 1
ATOM 8645 O O . ALA B 1 487 ? 15.341 53.557 80.251 1.00 26.21 487 ALA B O 1
ATOM 8647 N N . LEU B 1 488 ? 14.414 54.462 82.093 1.00 21.02 488 LEU B N 1
ATOM 8648 C CA . LEU B 1 488 ? 15.489 54.017 82.992 1.00 23.14 488 LEU B CA 1
ATOM 8649 C C . LEU B 1 488 ? 15.764 52.516 82.886 1.00 30.99 488 LEU B C 1
ATOM 8650 O O . LEU B 1 488 ? 16.908 52.088 82.704 1.00 19.30 488 LEU B O 1
ATOM 8655 N N . GLY B 1 489 ? 14.712 51.719 83.008 1.00 29.40 489 GLY B N 1
ATOM 8656 C CA . GLY B 1 489 ? 14.876 50.280 82.917 1.00 26.70 489 GLY B CA 1
ATOM 8657 C C . GLY B 1 489 ? 15.444 49.875 81.572 1.00 27.60 489 GLY B C 1
ATOM 8658 O O . GLY B 1 489 ? 16.356 49.057 81.494 1.00 26.96 489 GLY B O 1
ATOM 8659 N N . THR B 1 490 ? 14.914 50.465 80.506 1.00 22.24 490 THR B N 1
ATOM 8660 C CA . THR B 1 490 ? 15.355 50.140 79.159 1.00 22.10 490 THR B CA 1
ATOM 8661 C C . THR B 1 490 ? 16.833 50.463 78.940 1.00 22.21 490 THR B C 1
ATOM 8662 O O . THR B 1 490 ? 17.593 49.650 78.395 1.00 26.11 490 THR B O 1
ATOM 8666 N N . ILE B 1 491 ? 17.235 51.654 79.365 1.00 26.53 491 ILE B N 1
ATOM 8667 C CA . ILE B 1 491 ? 18.612 52.087 79.218 1.00 19.87 491 ILE B CA 1
ATOM 8668 C C . ILE B 1 491 ? 19.562 51.254 80.054 1.00 27.10 491 ILE B C 1
ATOM 8669 O O . ILE B 1 491 ? 20.499 50.640 79.530 1.00 28.67 491 ILE B O 1
ATOM 8674 N N . LEU B 1 492 ? 19.310 51.215 81.357 1.00 23.00 492 LEU B N 1
ATOM 8675 C CA . LEU B 1 492 ? 20.200 50.504 82.259 1.00 20.92 492 LEU B CA 1
ATOM 8676 C C . LEU B 1 492 ? 20.463 49.037 81.942 1.00 27.17 492 LEU B C 1
ATOM 8677 O O . LEU B 1 492 ? 21.603 48.591 82.032 1.00 28.14 492 LEU B O 1
ATOM 8682 N N . PHE B 1 493 ? 19.430 48.288 81.567 1.00 24.50 493 PHE B N 1
ATOM 8683 C CA . PHE B 1 493 ? 19.615 46.871 81.281 1.00 26.10 493 PHE B CA 1
ATOM 8684 C C . PHE B 1 493 ? 19.649 46.548 79.795 1.00 23.92 493 PHE B C 1
ATOM 8685 O O . PHE B 1 493 ? 19.473 45.401 79.390 1.00 27.07 493 PHE B O 1
ATOM 8693 N N . GLN B 1 494 ? 19.884 47.576 78.988 1.00 26.28 494 GLN B N 1
ATOM 8694 C CA . GLN B 1 494 ? 19.973 47.420 77.542 1.00 31.00 494 GLN B CA 1
ATOM 8695 C C . GLN B 1 494 ? 18.909 46.483 76.971 1.00 30.64 494 GLN B C 1
ATOM 8696 O O . GLN B 1 494 ? 19.218 45.510 76.283 1.00 27.65 494 GLN B O 1
ATOM 8702 N N . ILE B 1 495 ? 17.650 46.785 77.262 1.00 25.42 495 ILE B N 1
ATOM 8703 C CA . ILE B 1 495 ? 16.543 45.978 76.766 1.00 25.65 495 ILE B CA 1
ATOM 8704 C C . ILE B 1 495 ? 16.417 46.184 75.260 1.00 22.10 495 ILE B C 1
ATOM 8705 O O . ILE B 1 495 ? 16.335 47.314 74.774 1.00 21.48 495 ILE B O 1
ATOM 8710 N N . ARG B 1 496 ? 16.408 45.083 74.521 1.00 22.17 496 ARG B N 1
ATOM 8711 C CA . ARG B 1 496 ? 16.360 45.141 73.065 1.00 27.01 496 ARG B CA 1
ATOM 8712 C C . ARG B 1 496 ? 15.179 45.896 72.471 1.00 29.87 496 ARG B C 1
ATOM 8713 O O . ARG B 1 496 ? 15.345 46.716 71.570 1.00 25.39 496 ARG B O 1
ATOM 8721 N N . HIS B 1 497 ? 13.984 45.597 72.962 1.00 30.36 497 HIS B N 1
ATOM 8722 C CA . HIS B 1 497 ? 12.777 46.233 72.456 1.00 28.87 497 HIS B CA 1
ATOM 8723 C C . HIS B 1 497 ? 11.784 46.427 73.601 1.00 21.17 497 HIS B C 1
ATOM 8724 O O . HIS B 1 497 ? 11.790 45.676 74.578 1.00 26.00 497 HIS B O 1
ATOM 8731 N N . VAL B 1 498 ? 10.937 47.442 73.483 1.00 20.69 498 VAL B N 1
ATOM 8732 C CA . VAL B 1 498 ? 9.944 47.715 74.513 1.00 28.16 498 VAL B CA 1
ATOM 8733 C C . VAL B 1 498 ? 8.567 47.320 73.967 1.00 27.27 498 VAL B C 1
ATOM 8734 O O . VAL B 1 498 ? 8.127 47.856 72.958 1.00 32.29 498 VAL B O 1
ATOM 8738 N N . ASP B 1 499 ? 7.891 46.383 74.621 1.00 33.18 499 ASP B N 1
ATOM 8739 C CA . ASP B 1 499 ? 6.576 45.950 74.144 1.00 37.82 499 ASP B CA 1
ATOM 8740 C C . ASP B 1 499 ? 5.470 46.148 75.178 1.00 37.13 499 ASP B C 1
ATOM 8741 O O . ASP B 1 499 ? 5.726 46.578 76.301 1.00 33.98 499 ASP B O 1
ATOM 8746 N N . ASN B 1 500 ? 4.238 45.832 74.788 1.00 43.57 500 ASN B N 1
ATOM 8747 C CA . ASN B 1 500 ? 3.086 45.982 75.676 1.00 41.34 500 ASN B CA 1
ATOM 8748 C C . ASN B 1 500 ? 3.299 45.430 77.073 1.00 34.71 500 ASN B C 1
ATOM 8749 O O . ASN B 1 500 ? 2.997 46.099 78.057 1.00 37.62 500 ASN B O 1
ATOM 8754 N N . ASP B 1 501 ? 3.803 44.204 77.166 1.00 37.07 501 ASP B N 1
ATOM 8755 C CA . ASP B 1 501 ? 4.022 43.605 78.472 1.00 40.11 501 ASP B CA 1
ATOM 8756 C C . ASP B 1 501 ? 4.849 44.481 79.390 1.00 38.28 501 ASP B C 1
ATOM 8757 O O . ASP B 1 501 ? 4.571 44.557 80.589 1.00 38.18 501 ASP B O 1
ATOM 8762 N N . LEU B 1 502 ? 5.864 45.144 78.842 1.00 35.87 502 LEU B N 1
ATOM 8763 C CA . LEU B 1 502 ? 6.698 46.004 79.672 1.00 33.72 502 LEU B CA 1
ATOM 8764 C C . LEU B 1 502 ? 5.896 47.220 80.150 1.00 30.77 502 LEU B C 1
ATOM 8765 O O . LEU B 1 502 ? 5.988 47.609 81.316 1.00 30.44 502 LEU B O 1
ATOM 8770 N N . PHE B 1 503 ? 5.105 47.815 79.261 1.00 28.20 503 PHE B N 1
ATOM 8771 C CA . PHE B 1 503 ? 4.283 48.954 79.661 1.00 31.65 503 PHE B CA 1
ATOM 8772 C C . PHE B 1 503 ? 3.266 48.483 80.702 1.00 33.51 503 PHE B C 1
ATOM 8773 O O . PHE B 1 503 ? 3.036 49.155 81.710 1.00 38.25 503 PHE B O 1
ATOM 8781 N N . LEU B 1 504 ? 2.672 47.316 80.465 1.00 37.69 504 LEU B N 1
ATOM 8782 C CA . LEU B 1 504 ? 1.712 46.763 81.412 1.00 34.06 504 LEU B CA 1
ATOM 8783 C C . LEU B 1 504 ? 2.391 46.568 82.760 1.00 29.08 504 LEU B C 1
ATOM 8784 O O . LEU B 1 504 ? 1.803 46.815 83.810 1.00 33.16 504 LEU B O 1
ATOM 8789 N N . LEU B 1 505 ? 3.642 46.130 82.725 1.00 27.23 505 LEU B N 1
ATOM 8790 C CA . LEU B 1 505 ? 4.407 45.905 83.943 1.00 23.23 505 LEU B CA 1
ATOM 8791 C C . LEU B 1 505 ? 4.634 47.243 84.644 1.00 27.53 505 LEU B C 1
ATOM 8792 O O . LEU B 1 505 ? 4.605 47.328 85.876 1.00 29.79 505 LEU B O 1
ATOM 8797 N N . ALA B 1 506 ? 4.880 48.287 83.856 1.00 28.55 506 ALA B N 1
ATOM 8798 C CA . ALA B 1 506 ? 5.086 49.617 84.421 1.00 29.88 506 ALA B CA 1
ATOM 8799 C C . ALA B 1 506 ? 3.746 50.075 85.001 1.00 30.83 506 ALA B C 1
ATOM 8800 O O . ALA B 1 506 ? 3.689 50.679 86.081 1.00 33.87 506 ALA B O 1
ATOM 8802 N N . ALA B 1 507 ? 2.671 49.779 84.275 1.00 30.53 507 ALA B N 1
ATOM 8803 C CA . ALA B 1 507 ? 1.319 50.140 84.702 1.00 34.50 507 ALA B CA 1
ATOM 8804 C C . ALA B 1 507 ? 0.980 49.494 86.047 1.00 39.92 507 ALA B C 1
ATOM 8805 O O . ALA B 1 507 ? 0.430 50.145 86.936 1.00 37.56 507 ALA B O 1
ATOM 8807 N N . LYS B 1 508 ? 1.309 48.213 86.190 1.00 34.77 508 LYS B N 1
ATOM 8808 C CA . LYS B 1 508 ? 1.035 47.499 87.426 1.00 28.76 508 LYS B CA 1
ATOM 8809 C C . LYS B 1 508 ? 1.851 48.033 88.591 1.00 33.37 508 LYS B C 1
ATOM 8810 O O . LYS B 1 508 ? 1.399 48.001 89.736 1.00 35.25 508 LYS B O 1
ATOM 8816 N N . LYS B 1 509 ? 3.051 48.531 88.312 1.00 27.54 509 LYS B N 1
ATOM 8817 C CA . LYS B 1 509 ? 3.887 49.048 89.381 1.00 25.01 509 LYS B CA 1
ATOM 8818 C C . LYS B 1 509 ? 3.314 50.361 89.894 1.00 28.30 509 LYS B C 1
ATOM 8819 O O . LYS B 1 509 ? 3.217 50.570 91.102 1.00 34.35 509 LYS B O 1
ATOM 8825 N N . VAL B 1 510 ? 2.932 51.250 88.983 1.00 23.18 510 VAL B N 1
ATOM 8826 C CA . VAL B 1 510 ? 2.355 52.520 89.401 1.00 30.76 510 VAL B CA 1
ATOM 8827 C C . VAL B 1 510 ? 1.101 52.250 90.247 1.00 28.10 510 VAL B C 1
ATOM 8828 O O . VAL B 1 510 ? 0.927 52.825 91.316 1.00 26.88 510 VAL B O 1
ATOM 8832 N N . ALA B 1 511 ? 0.239 51.357 89.771 1.00 35.15 511 ALA B N 1
ATOM 8833 C CA . ALA B 1 511 ? -0.985 51.022 90.492 1.00 35.09 511 ALA B CA 1
ATOM 8834 C C . ALA B 1 511 ? -0.681 50.571 91.913 1.00 39.93 511 ALA B C 1
ATOM 8835 O O . ALA B 1 511 ? -1.363 50.961 92.857 1.00 36.86 511 ALA B O 1
ATOM 8837 N N . SER B 1 512 ? 0.351 49.750 92.063 1.00 37.36 512 SER B N 1
ATOM 8838 C CA . SER B 1 512 ? 0.721 49.236 93.373 1.00 31.63 512 SER B CA 1
ATOM 8839 C C . SER B 1 512 ? 1.263 50.273 94.346 1.00 27.86 512 SER B C 1
ATOM 8840 O O . SER B 1 512 ? 1.242 50.049 95.552 1.00 41.25 512 SER B O 1
ATOM 8843 N N . CYS B 1 513 ? 1.761 51.398 93.841 1.00 28.60 513 CYS B N 1
ATOM 8844 C CA . CYS B 1 513 ? 2.301 52.428 94.728 1.00 28.75 513 CYS B CA 1
ATOM 8845 C C . CYS B 1 513 ? 1.244 53.413 95.219 1.00 33.89 513 CYS B C 1
ATOM 8846 O O . CYS B 1 513 ? 1.569 54.410 95.863 1.00 28.97 513 CYS B O 1
ATOM 8849 N N . VAL B 1 514 ? -0.018 53.141 94.899 1.00 32.13 514 VAL B N 1
ATOM 8850 C CA . VAL B 1 514 ? -1.117 54.002 95.338 1.00 35.68 514 VAL B CA 1
ATOM 8851 C C . VAL B 1 514 ? -1.500 53.573 96.752 1.00 34.90 514 VAL B C 1
ATOM 8852 O O . VAL B 1 514 ? -1.963 52.448 96.957 1.00 36.46 514 VAL B O 1
ATOM 8856 N N . THR B 1 515 ? -1.309 54.464 97.720 1.00 28.80 515 THR B N 1
ATOM 8857 C CA . THR B 1 515 ? -1.632 54.155 99.113 1.00 37.61 515 THR B CA 1
ATOM 8858 C C . THR B 1 515 ? -3.132 54.091 99.375 1.00 41.17 515 THR B C 1
ATOM 8859 O O . THR B 1 515 ? -3.930 54.612 98.598 1.00 41.14 515 THR B O 1
ATOM 8863 N N . GLU B 1 516 ? -3.517 53.446 100.473 1.00 42.46 516 GLU B N 1
ATOM 8864 C CA . GLU B 1 516 ? -4.929 53.333 100.811 1.00 45.63 516 GLU B CA 1
ATOM 8865 C C . GLU B 1 516 ? -5.513 54.708 101.101 1.00 39.52 516 GLU B C 1
ATOM 8866 O O . GLU B 1 516 ? -6.629 55.008 100.688 1.00 44.19 516 GLU B O 1
ATOM 8872 N N . ASP B 1 517 ? -4.756 55.541 101.807 1.00 34.16 517 ASP B N 1
ATOM 8873 C CA . ASP B 1 517 ? -5.219 56.884 102.126 1.00 48.76 517 ASP B CA 1
ATOM 8874 C C . ASP B 1 517 ? -5.560 57.674 100.852 1.00 50.25 517 ASP B C 1
ATOM 8875 O O . ASP B 1 517 ? -6.591 58.342 100.789 1.00 50.95 517 ASP B O 1
ATOM 8880 N N . SER B 1 518 ? -4.704 57.594 99.835 1.00 45.62 518 SER B N 1
ATOM 8881 C CA . SER B 1 518 ? -4.963 58.304 98.586 1.00 45.08 518 SER B CA 1
ATOM 8882 C C . SER B 1 518 ? -6.247 57.770 97.973 1.00 44.10 518 SER B C 1
ATOM 8883 O O . SER B 1 518 ? -7.047 58.516 97.406 1.00 50.78 518 SER B O 1
ATOM 8886 N N . LEU B 1 519 ? -6.441 56.466 98.102 1.00 35.89 519 LEU B N 1
ATOM 8887 C CA . LEU B 1 519 ? -7.614 55.816 97.550 1.00 41.48 519 LEU B CA 1
ATOM 8888 C C . LEU B 1 519 ? -8.874 56.266 98.283 1.00 49.73 519 LEU B C 1
ATOM 8889 O O . LEU B 1 519 ? -9.931 56.422 97.672 1.00 53.27 519 LEU B O 1
ATOM 8894 N N . LYS B 1 520 ? -8.763 56.481 99.593 1.00 50.21 520 LYS B N 1
ATOM 8895 C CA . LYS B 1 520 ? -9.917 56.908 100.378 1.00 57.39 520 LYS B CA 1
ATOM 8896 C C . LYS B 1 520 ? -10.326 58.316 99.962 1.00 57.23 520 LYS B C 1
ATOM 8897 O O . LYS B 1 520 ? -11.455 58.743 100.200 1.00 60.04 520 LYS B O 1
ATOM 8903 N N . VAL B 1 521 ? -9.393 59.029 99.339 1.00 52.70 521 VAL B N 1
ATOM 8904 C CA . VAL B 1 521 ? -9.634 60.391 98.881 1.00 51.28 521 VAL B CA 1
ATOM 8905 C C . VAL B 1 521 ? -9.989 60.403 97.393 1.00 49.51 521 VAL B C 1
ATOM 8906 O O . VAL B 1 521 ? -10.017 61.457 96.758 1.00 51.86 521 VAL B O 1
ATOM 8910 N N . GLY B 1 522 ? -10.257 59.226 96.837 1.00 44.12 522 GLY B N 1
ATOM 8911 C CA . GLY B 1 522 ? -10.618 59.144 95.433 1.00 45.44 522 GLY B CA 1
ATOM 8912 C C . GLY B 1 522 ? -9.472 59.319 94.449 1.00 44.62 522 GLY B C 1
ATOM 8913 O O . GLY B 1 522 ? -9.694 59.404 93.242 1.00 43.05 522 GLY B O 1
ATOM 8914 N N . ARG B 1 523 ? -8.242 59.378 94.944 1.00 44.64 523 ARG B N 1
ATOM 8915 C CA . ARG B 1 523 ? -7.098 59.524 94.050 1.00 46.02 523 ARG B CA 1
ATOM 8916 C C . ARG B 1 523 ? -6.608 58.145 93.592 1.00 40.30 523 ARG B C 1
ATOM 8917 O O . ARG B 1 523 ? -6.197 57.328 94.414 1.00 40.25 523 ARG B O 1
ATOM 8925 N N . VAL B 1 524 ? -6.668 57.887 92.285 1.00 36.80 524 VAL B N 1
ATOM 8926 C CA . VAL B 1 524 ? -6.236 56.603 91.737 1.00 39.10 524 VAL B CA 1
ATOM 8927 C C . VAL B 1 524 ? -4.837 56.609 91.099 1.00 32.48 524 VAL B C 1
ATOM 8928 O O . VAL B 1 524 ? -4.514 55.741 90.288 1.00 30.91 524 VAL B O 1
ATOM 8932 N N . TYR B 1 525 ? -4.024 57.596 91.465 1.00 32.21 525 TYR B N 1
ATOM 8933 C CA . TYR B 1 525 ? -2.653 57.712 90.972 1.00 32.77 525 TYR B CA 1
ATOM 8934 C C . TYR B 1 525 ? -1.763 58.131 92.146 1.00 34.53 525 TYR B C 1
ATOM 8935 O O . TYR B 1 525 ? -2.211 58.833 93.049 1.00 34.50 525 TYR B O 1
ATOM 8944 N N . PRO B 1 526 ? -0.489 57.703 92.145 1.00 34.83 526 PRO B N 1
ATOM 8945 C CA . PRO B 1 526 ? 0.447 58.043 93.224 1.00 31.35 526 PRO B CA 1
ATOM 8946 C C . PRO B 1 526 ? 0.777 59.532 93.240 1.00 30.26 526 PRO B C 1
ATOM 8947 O O . PRO B 1 526 ? 0.400 60.271 92.331 1.00 33.30 526 PRO B O 1
ATOM 8951 N N . GLN B 1 527 ? 1.490 59.970 94.268 1.00 34.42 527 GLN B N 1
ATOM 8952 C CA . GLN B 1 527 ? 1.879 61.369 94.352 1.00 37.20 527 GLN B CA 1
ATOM 8953 C C . GLN B 1 527 ? 3.001 61.641 93.354 1.00 34.79 527 GLN B C 1
ATOM 8954 O O . GLN B 1 527 ? 3.910 60.825 93.192 1.00 32.15 527 GLN B O 1
ATOM 8960 N N . LEU B 1 528 ? 2.939 62.794 92.700 1.00 33.51 528 LEU B N 1
ATOM 8961 C CA . LEU B 1 528 ? 3.946 63.187 91.721 1.00 35.86 528 LEU B CA 1
ATOM 8962 C C . LEU B 1 528 ? 5.372 63.119 92.270 1.00 35.80 528 LEU B C 1
ATOM 8963 O O . LEU B 1 528 ? 6.316 62.806 91.541 1.00 35.33 528 LEU B O 1
ATOM 8968 N N . LYS B 1 529 ? 5.531 63.396 93.559 1.00 34.09 529 LYS B N 1
ATOM 8969 C CA . LYS B 1 529 ? 6.857 63.372 94.165 1.00 32.85 529 LYS B CA 1
ATOM 8970 C C . LYS B 1 529 ? 7.422 61.964 94.359 1.00 24.85 529 LYS B C 1
ATOM 8971 O O . LYS B 1 529 ? 8.592 61.804 94.703 1.00 35.54 529 LYS B O 1
ATOM 8977 N N . GLU B 1 530 ? 6.602 60.946 94.138 1.00 30.07 530 GLU B N 1
ATOM 8978 C CA . GLU B 1 530 ? 7.054 59.569 94.309 1.00 33.50 530 GLU B CA 1
ATOM 8979 C C . GLU B 1 530 ? 7.549 58.929 93.013 1.00 33.55 530 GLU B C 1
ATOM 8980 O O . GLU B 1 530 ? 7.956 57.766 93.002 1.00 39.06 530 GLU B O 1
ATOM 8986 N N . ILE B 1 531 ? 7.528 59.689 91.924 1.00 28.57 531 ILE B N 1
ATOM 8987 C CA . ILE B 1 531 ? 7.942 59.158 90.637 1.00 30.32 531 ILE B CA 1
ATOM 8988 C C . ILE B 1 531 ? 9.392 58.673 90.561 1.00 29.25 531 ILE B C 1
ATOM 8989 O O . ILE B 1 531 ? 9.660 57.647 89.939 1.00 30.52 531 ILE B O 1
ATOM 8994 N N . ARG B 1 532 ? 10.327 59.386 91.176 1.00 25.14 532 ARG B N 1
ATOM 8995 C CA . ARG B 1 532 ? 11.704 58.922 91.138 1.00 23.16 532 ARG B CA 1
ATOM 8996 C C . ARG B 1 532 ? 11.781 57.514 91.716 1.00 32.39 532 ARG B C 1
ATOM 8997 O O . ARG B 1 532 ? 12.448 56.636 91.161 1.00 27.08 532 ARG B O 1
ATOM 9005 N N . GLU B 1 533 ? 11.092 57.298 92.835 1.00 29.18 533 GLU B N 1
ATOM 9006 C CA . GLU B 1 533 ? 11.106 55.995 93.478 1.00 20.56 533 GLU B CA 1
ATOM 9007 C C . GLU B 1 533 ? 10.358 54.989 92.613 1.00 31.92 533 GLU B C 1
ATOM 9008 O O . GLU B 1 533 ? 10.796 53.847 92.441 1.00 26.04 533 GLU B O 1
ATOM 9014 N N . ILE B 1 534 ? 9.232 55.414 92.051 1.00 26.20 534 ILE B N 1
ATOM 9015 C CA . ILE B 1 534 ? 8.465 54.527 91.183 1.00 29.07 534 ILE B CA 1
ATOM 9016 C C . ILE B 1 534 ? 9.315 54.085 89.985 1.00 26.07 534 ILE B C 1
ATOM 9017 O O . ILE B 1 534 ? 9.308 52.913 89.611 1.00 28.27 534 ILE B O 1
ATOM 9022 N N . SER B 1 535 ? 10.049 55.027 89.395 1.00 20.73 535 SER B N 1
ATOM 9023 C CA . SER B 1 535 ? 10.896 54.736 88.238 1.00 27.76 535 SER B CA 1
ATOM 9024 C C . SER B 1 535 ? 11.936 53.658 88.551 1.00 22.83 535 SER B C 1
ATOM 9025 O O . SER B 1 535 ? 12.176 52.770 87.738 1.00 28.64 535 SER B O 1
ATOM 9028 N N . ILE B 1 536 ? 12.544 53.741 89.730 1.00 16.07 536 ILE B N 1
ATOM 9029 C CA . ILE B 1 536 ? 13.551 52.763 90.150 1.00 24.96 536 ILE B CA 1
ATOM 9030 C C . ILE B 1 536 ? 12.929 51.394 90.300 1.00 30.28 536 ILE B C 1
ATOM 9031 O O . ILE B 1 536 ? 13.532 50.391 89.922 1.00 25.20 536 ILE B O 1
ATOM 9036 N N . GLN B 1 537 ? 11.715 51.355 90.850 1.00 29.04 537 GLN B N 1
ATOM 9037 C CA . GLN B 1 537 ? 11.004 50.092 91.041 1.00 32.22 537 GLN B CA 1
ATOM 9038 C C . GLN B 1 537 ? 10.618 49.483 89.702 1.00 28.35 537 GLN B C 1
ATOM 9039 O O . GLN B 1 537 ? 10.668 48.265 89.523 1.00 24.73 537 GLN B O 1
ATOM 9045 N N . ILE B 1 538 ? 10.223 50.332 88.760 1.00 23.35 538 ILE B N 1
ATOM 9046 C CA . ILE B 1 538 ? 9.845 49.859 87.435 1.00 22.10 538 ILE B CA 1
ATOM 9047 C C . ILE B 1 538 ? 11.064 49.269 86.716 1.00 27.86 538 ILE B C 1
ATOM 9048 O O . ILE B 1 538 ? 10.978 48.217 86.076 1.00 24.36 538 ILE B O 1
ATOM 9053 N N . ALA B 1 539 ? 12.201 49.947 86.833 1.00 25.47 539 ALA B N 1
ATOM 9054 C CA . ALA B 1 539 ? 13.425 49.491 86.179 1.00 30.91 539 ALA B CA 1
ATOM 9055 C C . ALA B 1 539 ? 13.805 48.104 86.704 1.00 31.51 539 ALA B C 1
ATOM 9056 O O . ALA B 1 539 ? 14.110 47.206 85.925 1.00 41.29 539 ALA B O 1
ATOM 9058 N N . VAL B 1 540 ? 13.754 47.928 88.019 1.00 25.19 540 VAL B N 1
ATOM 9059 C CA . VAL B 1 540 ? 14.059 46.642 88.637 1.00 25.55 540 VAL B CA 1
ATOM 9060 C C . VAL B 1 540 ? 13.086 45.557 88.146 1.00 31.59 540 VAL B C 1
ATOM 9061 O O . VAL B 1 540 ? 13.500 44.451 87.785 1.00 31.70 540 VAL B O 1
ATOM 9065 N N . GLU B 1 541 ? 11.796 45.880 88.127 1.00 29.41 541 GLU B N 1
ATOM 9066 C CA . GLU B 1 541 ? 10.770 44.942 87.668 1.00 26.72 541 GLU B CA 1
ATOM 9067 C C . GLU B 1 541 ? 11.000 44.571 86.199 1.00 30.99 541 GLU B C 1
ATOM 9068 O O . GLU B 1 541 ? 10.849 43.414 85.804 1.00 27.34 541 GLU B O 1
ATOM 9074 N N . MET B 1 542 ? 11.361 45.559 85.391 1.00 31.61 542 MET B N 1
ATOM 9075 C CA . MET B 1 542 ? 11.637 45.326 83.976 1.00 34.72 542 MET B CA 1
ATOM 9076 C C . MET B 1 542 ? 12.830 44.375 83.818 1.00 25.43 542 MET B C 1
ATOM 9077 O O . MET B 1 542 ? 12.804 43.461 82.991 1.00 30.29 542 MET B O 1
ATOM 9082 N N . ALA B 1 543 ? 13.879 44.596 84.601 1.00 27.95 543 ALA B N 1
ATOM 9083 C CA . ALA B 1 543 ? 15.057 43.738 84.515 1.00 28.52 543 ALA B CA 1
ATOM 9084 C C . ALA B 1 543 ? 14.675 42.287 84.803 1.00 30.44 543 ALA B C 1
ATOM 9085 O O . ALA B 1 543 ? 15.045 41.385 84.054 1.00 35.90 543 ALA B O 1
ATOM 9087 N N . LYS B 1 544 ? 13.929 42.064 85.884 1.00 24.21 544 LYS B N 1
ATOM 9088 C CA . LYS B 1 544 ? 13.495 40.715 86.244 1.00 29.32 544 LYS B CA 1
ATOM 9089 C C . LYS B 1 544 ? 12.761 40.038 85.097 1.00 32.74 544 LYS B C 1
ATOM 9090 O O . LYS B 1 544 ? 13.047 38.890 84.751 1.00 38.47 544 LYS B O 1
ATOM 9096 N N . TYR B 1 545 ? 11.813 40.758 84.510 1.00 28.34 545 TYR B N 1
ATOM 9097 C CA . TYR B 1 545 ? 11.022 40.240 83.402 1.00 29.50 545 TYR B CA 1
ATOM 9098 C C . TYR B 1 545 ? 11.888 39.962 82.176 1.00 34.34 545 TYR B C 1
ATOM 9099 O O . TYR B 1 545 ? 11.751 38.923 81.526 1.00 33.77 545 TYR B O 1
ATOM 9108 N N . CYS B 1 546 ? 12.782 40.895 81.866 1.00 29.18 546 CYS B N 1
ATOM 9109 C CA . CYS B 1 546 ? 13.639 40.768 80.695 1.00 31.32 546 CYS B CA 1
ATOM 9110 C C . CYS B 1 546 ? 14.792 39.786 80.836 1.00 28.03 546 CYS B C 1
ATOM 9111 O O . CYS B 1 546 ? 15.295 39.268 79.844 1.00 35.44 546 CYS B O 1
ATOM 9114 N N . TYR B 1 547 ? 15.227 39.535 82.059 1.00 27.48 547 TYR B N 1
ATOM 9115 C CA . TYR B 1 547 ? 16.287 38.568 82.230 1.00 37.71 547 TYR B CA 1
ATOM 9116 C C . TYR B 1 547 ? 15.661 37.187 82.111 1.00 45.37 547 TYR B C 1
ATOM 9117 O O . TYR B 1 547 ? 16.311 36.236 81.676 1.00 40.55 547 TYR B O 1
ATOM 9126 N N . LYS B 1 548 ? 14.384 37.085 82.466 1.00 37.42 548 LYS B N 1
ATOM 9127 C CA . LYS B 1 548 ? 13.693 35.808 82.364 1.00 43.58 548 LYS B CA 1
ATOM 9128 C C . LYS B 1 548 ? 13.427 35.431 80.910 1.00 42.34 548 LYS B C 1
ATOM 9129 O O . LYS B 1 548 ? 13.613 34.277 80.533 1.00 38.30 548 LYS B O 1
ATOM 9135 N N . ASN B 1 549 ? 13.011 36.388 80.083 1.00 33.04 549 ASN B N 1
ATOM 9136 C CA . ASN B 1 549 ? 12.757 36.061 78.683 1.00 35.81 549 ASN B CA 1
ATOM 9137 C C . ASN B 1 549 ? 13.966 36.368 77.798 1.00 39.18 549 ASN B C 1
ATOM 9138 O O . ASN B 1 549 ? 13.886 36.292 76.569 1.00 33.77 549 ASN B O 1
ATOM 9143 N N . GLY B 1 550 ? 15.082 36.712 78.439 1.00 37.82 550 GLY B N 1
ATOM 9144 C CA . GLY B 1 550 ? 16.317 37.010 77.727 1.00 34.77 550 GLY B CA 1
ATOM 9145 C C . GLY B 1 550 ? 16.286 38.169 76.745 1.00 34.82 550 GLY B C 1
ATOM 9146 O O . GLY B 1 550 ? 16.688 38.019 75.591 1.00 37.68 550 GLY B O 1
ATOM 9147 N N . THR B 1 551 ? 15.821 39.332 77.184 1.00 33.46 551 THR B N 1
ATOM 9148 C CA . THR B 1 551 ? 15.768 40.483 76.291 1.00 29.72 551 THR B CA 1
ATOM 9149 C C . THR B 1 551 ? 16.587 41.649 76.838 1.00 27.70 551 THR B C 1
ATOM 9150 O O . THR B 1 551 ? 16.605 42.730 76.247 1.00 31.91 551 THR B O 1
ATOM 9154 N N . ALA B 1 552 ? 17.257 41.419 77.964 1.00 25.72 552 ALA B N 1
ATOM 9155 C CA . ALA B 1 552 ? 18.116 42.431 78.585 1.00 26.50 552 ALA B CA 1
ATOM 9156 C C . ALA B 1 552 ? 19.545 42.121 78.152 1.00 31.89 552 ALA B C 1
ATOM 9157 O O . ALA B 1 552 ? 20.102 41.093 78.537 1.00 33.37 552 ALA B O 1
ATOM 9159 N N . ASN B 1 553 ? 20.133 43.002 77.351 1.00 29.03 553 ASN B N 1
ATOM 9160 C CA . ASN B 1 553 ? 21.497 42.812 76.861 1.00 31.69 553 ASN B CA 1
ATOM 9161 C C . ASN B 1 553 ? 22.601 43.064 77.884 1.00 33.75 553 ASN B C 1
ATOM 9162 O O . ASN B 1 553 ? 23.746 42.677 77.659 1.00 34.19 553 ASN B O 1
ATOM 9167 N N . LEU B 1 554 ? 22.281 43.711 79.001 1.00 30.03 554 LEU B N 1
ATOM 9168 C CA . LEU B 1 554 ? 23.299 43.958 80.009 1.00 20.68 554 LEU B CA 1
ATOM 9169 C C . LEU B 1 554 ? 23.774 42.599 80.520 1.00 35.60 554 LEU B C 1
ATOM 9170 O O . LEU B 1 554 ? 22.972 41.792 80.998 1.00 33.17 554 LEU B O 1
ATOM 9175 N N . TYR B 1 555 ? 25.075 42.347 80.416 1.00 28.73 555 TYR B N 1
ATOM 9176 C CA . TYR B 1 555 ? 25.647 41.076 80.854 1.00 25.20 555 TYR B CA 1
ATOM 9177 C C . TYR B 1 555 ? 26.804 41.277 81.827 1.00 30.60 555 TYR B C 1
ATOM 9178 O O . TYR B 1 555 ? 27.672 42.121 81.609 1.00 30.95 555 TYR B O 1
ATOM 9187 N N . PRO B 1 556 ? 26.814 40.519 82.934 1.00 29.36 556 PRO B N 1
ATOM 9188 C CA . PRO B 1 556 ? 25.782 39.538 83.276 1.00 28.60 556 PRO B CA 1
ATOM 9189 C C . PRO B 1 556 ? 24.706 40.236 84.106 1.00 33.32 556 PRO B C 1
ATOM 9190 O O . PRO B 1 556 ? 24.826 41.427 84.412 1.00 27.25 556 PRO B O 1
ATOM 9194 N N . GLN B 1 557 ? 23.657 39.510 84.469 1.00 28.61 557 GLN B N 1
ATOM 9195 C CA . GLN B 1 557 ? 22.615 40.108 85.289 1.00 31.66 557 GLN B CA 1
ATOM 9196 C C . GLN B 1 557 ? 23.276 40.568 86.582 1.00 31.38 557 GLN B C 1
ATOM 9197 O O . GLN B 1 557 ? 23.949 39.788 87.254 1.00 32.88 557 GLN B O 1
ATOM 9203 N N . PRO B 1 558 ? 23.124 41.844 86.941 1.00 28.30 558 PRO B N 1
ATOM 9204 C CA . PRO B 1 558 ? 23.783 42.205 88.195 1.00 25.85 558 PRO B CA 1
ATOM 9205 C C . PRO B 1 558 ? 23.221 41.404 89.371 1.00 37.39 558 PRO B C 1
ATOM 9206 O O . PRO B 1 558 ? 22.044 41.045 89.369 1.00 31.06 558 PRO B O 1
ATOM 9210 N N . GLU B 1 559 ? 24.078 41.104 90.349 1.00 34.80 559 GLU B N 1
ATOM 9211 C CA . GLU B 1 559 ? 23.700 40.343 91.538 1.00 34.30 559 GLU B CA 1
ATOM 9212 C C . GLU B 1 559 ? 22.505 40.903 92.291 1.00 36.72 559 GLU B C 1
ATOM 9213 O O . GLU B 1 559 ? 21.600 40.168 92.682 1.00 33.95 559 GLU B O 1
ATOM 9219 N N . ASP B 1 560 ? 22.535 42.212 92.517 1.00 28.33 560 ASP B N 1
ATOM 9220 C CA . ASP B 1 560 ? 21.492 42.901 93.258 1.00 24.62 560 ASP B CA 1
ATOM 9221 C C . ASP B 1 560 ? 20.937 44.003 92.354 1.00 28.12 560 ASP B C 1
ATOM 9222 O O . ASP B 1 560 ? 21.489 45.098 92.284 1.00 27.58 560 ASP B O 1
ATOM 9227 N N . LEU B 1 561 ? 19.849 43.701 91.657 1.00 23.85 561 LEU B N 1
ATOM 9228 C CA . LEU B 1 561 ? 19.251 44.656 90.739 1.00 28.96 561 LEU B CA 1
ATOM 9229 C C . LEU B 1 561 ? 18.952 46.022 91.344 1.00 29.36 561 LEU B C 1
ATOM 9230 O O . LEU B 1 561 ? 19.315 47.035 90.756 1.00 25.33 561 LEU B O 1
ATOM 9235 N N . GLU B 1 562 ? 18.317 46.050 92.518 1.00 25.85 562 GLU B N 1
ATOM 9236 C CA . GLU B 1 562 ? 17.946 47.309 93.164 1.00 27.43 562 GLU B CA 1
ATOM 9237 C C . GLU B 1 562 ? 19.148 48.141 93.590 1.00 29.25 562 GLU B C 1
ATOM 9238 O O . GLU B 1 562 ? 19.170 49.354 93.395 1.00 29.85 562 GLU B O 1
ATOM 9244 N N . LYS B 1 563 ? 20.137 47.497 94.196 1.00 23.27 563 LYS B N 1
ATOM 9245 C CA . LYS B 1 563 ? 21.335 48.207 94.611 1.00 28.04 563 LYS B CA 1
ATOM 9246 C C . LYS B 1 563 ? 22.042 48.763 93.375 1.00 26.82 563 LYS B C 1
ATOM 9247 O O . LYS B 1 563 ? 22.592 49.863 93.401 1.00 26.80 563 LYS B O 1
ATOM 9253 N N . TYR B 1 564 ? 22.019 47.989 92.294 1.00 23.48 564 TYR B N 1
ATOM 9254 C CA . TYR B 1 564 ? 22.639 48.397 91.036 1.00 35.35 564 TYR B CA 1
ATOM 9255 C C . TYR B 1 564 ? 21.947 49.632 90.461 1.00 25.97 564 TYR B C 1
ATOM 9256 O O . TYR B 1 564 ? 22.604 50.623 90.119 1.00 22.72 564 TYR B O 1
ATOM 9265 N N . VAL B 1 565 ? 20.623 49.565 90.341 1.00 29.00 565 VAL B N 1
ATOM 9266 C CA . VAL B 1 565 ? 19.861 50.687 89.801 1.00 23.29 565 VAL B CA 1
ATOM 9267 C C . VAL B 1 565 ? 20.104 51.955 90.614 1.00 21.77 565 VAL B C 1
ATOM 9268 O O . VAL B 1 565 ? 20.405 53.009 90.048 1.00 26.15 565 VAL B O 1
ATOM 9272 N N . ARG B 1 566 ? 19.980 51.860 91.938 1.00 26.64 566 ARG B N 1
ATOM 9273 C CA . ARG B 1 566 ? 20.184 53.028 92.792 1.00 30.51 566 ARG B CA 1
ATOM 9274 C C . ARG B 1 566 ? 21.574 53.644 92.666 1.00 30.00 566 ARG B C 1
ATOM 9275 O O . ARG B 1 566 ? 21.754 54.833 92.949 1.00 32.05 566 ARG B O 1
ATOM 9283 N N . ALA B 1 567 ? 22.556 52.851 92.240 1.00 27.31 567 ALA B N 1
ATOM 9284 C CA . ALA B 1 567 ? 23.913 53.370 92.079 1.00 14.91 567 ALA B CA 1
ATOM 9285 C C . ALA B 1 567 ? 24.075 54.065 90.725 1.00 21.40 567 ALA B C 1
ATOM 9286 O O . ALA B 1 567 ? 25.009 54.853 90.525 1.00 20.78 567 ALA B O 1
ATOM 9288 N N . GLN B 1 568 ? 23.171 53.776 89.795 1.00 24.93 568 GLN B N 1
ATOM 9289 C CA . GLN B 1 568 ? 23.252 54.367 88.464 1.00 22.65 568 GLN B CA 1
ATOM 9290 C C . GLN B 1 568 ? 22.478 55.673 88.301 1.00 26.80 568 GLN B C 1
ATOM 9291 O O . GLN B 1 568 ? 22.867 56.525 87.503 1.00 23.61 568 GLN B O 1
ATOM 9297 N N . VAL B 1 569 ? 21.378 55.832 89.039 1.00 22.62 569 VAL B N 1
ATOM 9298 C CA . VAL B 1 569 ? 20.559 57.040 88.911 1.00 21.23 569 VAL B CA 1
ATOM 9299 C C . VAL B 1 569 ? 21.277 58.344 89.229 1.00 25.67 569 VAL B C 1
ATOM 9300 O O . VAL B 1 569 ? 22.192 58.391 90.049 1.00 26.12 569 VAL B O 1
ATOM 9304 N N . TYR B 1 570 ? 20.836 59.413 88.575 1.00 22.71 570 TYR B N 1
ATOM 9305 C CA . TYR B 1 570 ? 21.430 60.723 88.752 1.00 18.68 570 TYR B CA 1
ATOM 9306 C C . TYR B 1 570 ? 21.301 61.259 90.164 1.00 23.27 570 TYR B C 1
ATOM 9307 O O . TYR B 1 570 ? 20.254 61.124 90.808 1.00 26.40 570 TYR B O 1
ATOM 9316 N N . ASN B 1 571 ? 22.378 61.877 90.635 1.00 21.63 571 ASN B N 1
ATOM 9317 C CA . ASN B 1 571 ? 22.422 62.471 91.961 1.00 29.51 571 ASN B CA 1
ATOM 9318 C C . ASN B 1 571 ? 22.518 63.984 91.800 1.00 33.94 571 ASN B C 1
ATOM 9319 O O . ASN B 1 571 ? 23.437 64.481 91.148 1.00 26.94 571 ASN B O 1
ATOM 9324 N N . THR B 1 572 ? 21.577 64.713 92.396 1.00 24.73 572 THR B N 1
ATOM 9325 C CA . THR B 1 572 ? 21.550 66.171 92.293 1.00 27.06 572 THR B CA 1
ATOM 9326 C C . THR B 1 572 ? 22.589 66.892 93.154 1.00 18.89 572 THR B C 1
ATOM 9327 O O . THR B 1 572 ? 22.828 68.090 92.975 1.00 22.44 572 THR B O 1
ATOM 9331 N N . GLU B 1 573 ? 23.204 66.191 94.094 1.00 21.79 573 GLU B N 1
ATOM 9332 C CA . GLU B 1 573 ? 24.180 66.861 94.945 1.00 21.07 573 GLU B CA 1
ATOM 9333 C C . GLU B 1 573 ? 25.518 67.071 94.227 1.00 29.12 573 GLU B C 1
ATOM 9334 O O . GLU B 1 573 ? 25.929 66.257 93.396 1.00 29.09 573 GLU B O 1
ATOM 9340 N N . TYR B 1 574 ? 26.178 68.179 94.550 1.00 23.45 574 TYR B N 1
ATOM 9341 C CA . TYR B 1 574 ? 27.462 68.531 93.966 1.00 32.20 574 TYR B CA 1
ATOM 9342 C C . TYR B 1 574 ? 28.481 67.439 94.275 1.00 27.77 574 TYR B C 1
ATOM 9343 O O . TYR B 1 574 ? 28.405 66.780 95.307 1.00 28.77 574 TYR B O 1
ATOM 9352 N N . GLU B 1 575 ? 29.434 67.249 93.375 1.00 33.02 575 GLU B N 1
ATOM 9353 C CA . GLU B 1 575 ? 30.468 66.245 93.574 1.00 35.90 575 GLU B CA 1
ATOM 9354 C C . GLU B 1 575 ? 31.840 66.905 93.496 1.00 29.95 575 GLU B C 1
ATOM 9355 O O . GLU B 1 575 ? 31.955 68.042 93.046 1.00 36.61 575 GLU B O 1
ATOM 9361 N N . GLU B 1 576 ? 32.871 66.194 93.940 1.00 31.68 576 GLU B N 1
ATOM 9362 C CA . GLU B 1 576 ? 34.236 66.709 93.881 1.00 38.88 576 GLU B CA 1
ATOM 9363 C C . GLU B 1 576 ? 34.688 66.682 92.432 1.00 34.02 576 GLU B C 1
ATOM 9364 O O . GLU B 1 576 ? 34.393 65.741 91.702 1.00 30.75 576 GLU B O 1
ATOM 9370 N N . LEU B 1 577 ? 35.404 67.719 92.017 1.00 28.59 577 LEU B N 1
ATOM 9371 C CA . LEU B 1 577 ? 35.891 67.809 90.652 1.00 32.60 577 LEU B CA 1
ATOM 9372 C C . LEU B 1 577 ? 37.409 67.697 90.669 1.00 41.01 577 LEU B C 1
ATOM 9373 O O . LEU B 1 577 ? 38.066 67.767 89.631 1.00 44.92 577 LEU B O 1
ATOM 9378 N N . ILE B 1 578 ? 37.955 67.525 91.864 1.00 34.79 578 ILE B N 1
ATOM 9379 C CA . ILE B 1 578 ? 39.394 67.428 92.049 1.00 27.65 578 ILE B CA 1
ATOM 9380 C C . ILE B 1 578 ? 39.781 66.018 92.453 1.00 32.04 578 ILE B C 1
ATOM 9381 O O . ILE B 1 578 ? 39.130 65.399 93.302 1.00 28.78 578 ILE B O 1
ATOM 9386 N N . ASN B 1 579 ? 40.851 65.520 91.842 1.00 27.01 579 ASN B N 1
ATOM 9387 C CA . ASN B 1 579 ? 41.330 64.167 92.099 1.00 24.96 579 ASN B CA 1
ATOM 9388 C C . ASN B 1 579 ? 41.582 63.840 93.550 1.00 20.39 579 ASN B C 1
ATOM 9389 O O . ASN B 1 579 ? 42.163 64.632 94.292 1.00 24.52 579 ASN B O 1
ATOM 9394 N N . ALA B 1 580 ? 41.131 62.664 93.964 1.00 28.01 580 ALA B N 1
ATOM 9395 C CA . ALA B 1 580 ? 41.371 62.239 95.334 1.00 33.61 580 ALA B CA 1
ATOM 9396 C C . ALA B 1 580 ? 42.813 61.745 95.320 1.00 30.05 580 ALA B C 1
ATOM 9397 O O . ALA B 1 580 ? 43.231 61.091 94.363 1.00 33.93 580 ALA B O 1
ATOM 9399 N N . THR B 1 581 ? 43.582 62.076 96.351 1.00 26.63 581 THR B N 1
ATOM 9400 C CA . THR B 1 581 ? 44.962 61.617 96.416 1.00 30.40 581 THR B CA 1
ATOM 9401 C C . THR B 1 581 ? 45.090 60.603 97.549 1.00 29.64 581 THR B C 1
ATOM 9402 O O . THR B 1 581 ? 44.330 60.630 98.511 1.00 32.99 581 THR B O 1
ATOM 9406 N N . TYR B 1 582 ? 46.044 59.690 97.413 1.00 30.50 582 TYR B N 1
ATOM 9407 C CA . TYR B 1 582 ? 46.251 58.650 98.410 1.00 31.00 582 TYR B CA 1
ATOM 9408 C C . TYR B 1 582 ? 47.716 58.252 98.540 1.00 36.02 582 TYR B C 1
ATOM 9409 O O . TYR B 1 582 ? 48.481 58.314 97.574 1.00 27.36 582 TYR B O 1
ATOM 9418 N N . ASP B 1 583 ? 48.096 57.852 99.748 1.00 27.88 583 ASP B N 1
ATOM 9419 C CA . ASP B 1 583 ? 49.460 57.451 100.043 1.00 34.70 583 ASP B CA 1
ATOM 9420 C C . ASP B 1 583 ? 49.780 56.048 99.548 1.00 32.65 583 ASP B C 1
ATOM 9421 O O . ASP B 1 583 ? 48.893 55.238 99.297 1.00 30.13 583 ASP B O 1
ATOM 9426 N N . TRP B 1 584 ? 51.075 55.789 99.431 1.00 35.44 584 TRP B N 1
ATOM 9427 C CA . TRP B 1 584 ? 51.619 54.495 99.045 1.00 35.17 584 TRP B CA 1
ATOM 9428 C C . TRP B 1 584 ? 52.515 54.176 100.239 1.00 38.92 584 TRP B C 1
ATOM 9429 O O . TRP B 1 584 ? 52.758 55.050 101.070 1.00 39.98 584 TRP B O 1
ATOM 9440 N N . PRO B 1 585 ? 53.002 52.930 100.359 1.00 35.99 585 PRO B N 1
ATOM 9441 C CA . PRO B 1 585 ? 53.871 52.683 101.514 1.00 40.82 585 PRO B CA 1
ATOM 9442 C C . PRO B 1 585 ? 54.963 53.756 101.487 1.00 31.96 585 PRO B C 1
ATOM 9443 O O . PRO B 1 585 ? 55.440 54.127 100.419 1.00 34.30 585 PRO B O 1
ATOM 9447 N N . GLU B 1 586 ? 55.342 54.265 102.652 1.00 40.75 586 GLU B N 1
ATOM 9448 C CA . GLU B 1 586 ? 56.360 55.306 102.727 1.00 43.11 586 GLU B CA 1
ATOM 9449 C C . GLU B 1 586 ? 57.608 54.993 101.904 1.00 47.74 586 GLU B C 1
ATOM 9450 O O . GLU B 1 586 ? 58.013 55.773 101.037 1.00 51.62 586 GLU B O 1
ATOM 9456 N N . GLN B 1 587 ? 58.215 53.848 102.182 1.00 46.37 587 GLN B N 1
ATOM 9457 C CA . GLN B 1 587 ? 59.414 53.412 101.480 1.00 49.60 587 GLN B CA 1
ATOM 9458 C C . GLN B 1 587 ? 59.303 53.545 99.956 1.00 56.96 587 GLN B C 1
ATOM 9459 O O . GLN B 1 587 ? 60.307 53.762 99.274 1.00 63.40 587 GLN B O 1
ATOM 9465 N N . ASP B 1 588 ? 58.084 53.440 99.425 1.00 51.46 588 ASP B N 1
ATOM 9466 C CA . ASP B 1 588 ? 57.879 53.493 97.976 1.00 49.87 588 ASP B CA 1
ATOM 9467 C C . ASP B 1 588 ? 57.484 54.821 97.324 1.00 53.31 588 ASP B C 1
ATOM 9468 O O . ASP B 1 588 ? 57.179 54.847 96.130 1.00 51.91 588 ASP B O 1
ATOM 9473 N N . MET B 1 589 ? 57.482 55.915 98.079 1.00 53.01 589 MET B N 1
ATOM 9474 C CA . MET B 1 589 ? 57.136 57.213 97.499 1.00 53.23 589 MET B CA 1
ATOM 9475 C C . MET B 1 589 ? 58.369 58.111 97.496 1.00 54.11 589 MET B C 1
ATOM 9476 O O . MET B 1 589 ? 58.365 59.185 96.900 1.00 51.02 589 MET B O 1
ATOM 9481 N N . ARG B 1 590 ? 59.418 57.665 98.177 1.00 54.76 590 ARG B N 1
ATOM 9482 C CA . ARG B 1 590 ? 60.651 58.433 98.275 1.00 59.47 590 ARG B CA 1
ATOM 9483 C C . ARG B 1 590 ? 61.292 58.712 96.920 1.00 54.49 590 ARG B C 1
ATOM 9484 O O . ARG B 1 590 ? 61.411 57.819 96.081 1.00 52.33 590 ARG B O 1
ATOM 9492 N N . HIS B 1 591 ? 61.695 59.964 96.720 1.00 54.86 591 HIS B N 1
ATOM 9493 C CA . HIS B 1 591 ? 62.355 60.394 95.489 1.00 57.44 591 HIS B CA 1
ATOM 9494 C C . HIS B 1 591 ? 63.864 60.150 95.627 1.00 63.20 591 HIS B C 1
ATOM 9495 O O . HIS B 1 591 ? 64.355 59.879 96.723 1.00 63.83 591 HIS B O 1
ATOM 9502 N N . GLY B 1 592 ? 64.592 60.234 94.517 1.00 67.22 592 GLY B N 1
ATOM 9503 C CA . GLY B 1 592 ? 66.031 60.028 94.558 1.00 69.11 592 GLY B CA 1
ATOM 9504 C C . GLY B 1 592 ? 66.450 58.577 94.723 1.00 74.16 592 GLY B C 1
ATOM 9505 O O . GLY B 1 592 ? 65.611 57.702 94.946 1.00 75.10 592 GLY B O 1
ATOM 9506 N N . PHE B 1 593 ? 67.753 58.324 94.616 1.00 76.25 593 PHE B N 1
ATOM 9507 C CA . PHE B 1 593 ? 68.296 56.972 94.756 1.00 78.65 593 PHE B CA 1
ATOM 9508 C C . PHE B 1 593 ? 68.017 56.370 96.132 1.00 77.30 593 PHE B C 1
ATOM 9509 O O . PHE B 1 593 ? 67.285 57.005 96.922 1.00 84.36 593 PHE B O 1
#

GO terms:
  GO:0004471 malate dehydrogenase (decarboxylating) (NAD+) activity (F, EXP)

InterPro domains:
  IPR001891 Malic oxidoreductase [PIRSF000106] (70-616)
  IPR001891 Malic oxidoreductase [PR00072] (147-171)
  IPR001891 Malic oxidoreductase [PR00072] (209-238)
  IPR001891 Malic oxidoreductase [PR00072] (245-267)
  IPR001891 Malic oxidoreductase [PR00072] (305-323)
  IPR001891 Malic oxidoreductase [PR00072] (330-346)
  IPR001891 Malic oxidoreductase [PR00072] (361-377)
  IPR001891 Malic oxidoreductase [PR00072] (462-478)
  IPR012301 Malic enzyme, N-terminal domain [PF00390] (141-324)
  IPR012301 Malic enzyme, N-terminal domain [SM01274] (141-324)
  IPR012302 Malic enzyme, NAD-binding [PF03949] (334-584)
  IPR012302 Malic enzyme, NAD-binding [SM00919] (334-585)
  IPR015884 Malic enzyme, conserved site [PS00331] (330-346)
  IPR036291 NAD(P)-binding domain superfamily [SSF51735] (334-630)
  IPR037062 Malic enzyme, N-terminal domain superfamily [G3DSA:3.40.50.10380] (75-331)
  IPR046346 Aminoacid dehydrogenase-like, N-terminal domain superfamily [SSF53223] (44-333)

CATH classification: 6.20.310.10 (+3 more: 1.20.1370.30, 3.40.50.10380, 3.40.50.720)

Organism: Ascaris suum (NCBI:txid6253)

B-factor: mean 39.82, std 14.77, range [12.3, 107.09]

Sequence (1194 aa):
SVAHHEDVYSHNLPPMDEKEMALYKLYRPERVTPKKRSAELLKEPRLNKGMGFSLYERQYLGLHGLLPPAFMTQEQQAYRVITKLREQPNDLARYIQLDGLQDRNEKLFYRVVCDHVKELMPIVYTPTVGLACQNFGYIYRKPKGLYITINDNSVSKIYQILSNWHEEDVRAIVVTDGERILGLGDLGAYGIGIPVGKLALYVALGGVQPKWCLPVLLDVGTNNMDLLNDPFYIGLRHKRVRGKDYDTLLDNFMKACTKKYGQKTLIQFEDFANPNAFRLLDKYQDKYTMFNDDIQGTASVIVAGLLTCTRVTKKLVSQEKYLFFGAGAASTGIAEMIVHQMQNEGISKEEACNRIYLMDIDGLVTKNRKEMNPRHVQFAKDMPETTSILEVIRAARPGALIGASTVRGAFNEEVIRAMAEINERPIIFALSNPTSKAECTAEEAYTFTNGAALYASGSPFPNFELNGHTYKPGQGNNAYIFPGVALGTILFQIRHVDNDLFLLAAKKVASCVTEDSLKVGRVYPQLKEIREISIQIAVEMAKYCYKNGTANLYPQPEDLEKYVRAQVYNTEYEELINATYDWPEQDMRHGFPVPVVRHDSMSVAHHEDVYSHNLPPMDEKEMALYKLYRPERVTPKKRSAELLKEPRLNKGMGFSLYERQYLGLHGLLPPAFMTQEQQAYRVITKLREQPNDLARYIQLDGLQDRNEKLFYRVVCDHVKELMPIVYTPTVGLACQNFGYIYRKPKGLYITINDNSVSKIYQILSNWHEEDVRAIVVTDGERILGLGDLGAYGIGIPVGKLALYVALGGVQPKWCLPVLLDVGTNNMDLLNDPFYIGLRHKRVRGKDYDTLLDNFMKACTKKYGQKTLIQFEDFANPNAFRLLDKYQDKYTMFNDDIQGTASVIVAGLLTCTRVTKKLVSQEKYLFFGAGAASTGIAEMIVHQMQNEGISKEEACNRIYLMDIDGLVTKNRKEMNPRHVQFAKDMPETTSILEVIRAARPGALIGASTVRGAFNEEVIRAMAEINERPIIFALSNPTSKAECTAEEAYTFTNGAALYASGSPFPNFELNGHTYKPGQGNNAYIFPGVALGTILFQIRHVDNDLFLLAAKKVASCVTEDSLKVGRVYPQLKEIREISIQIAVEMAKYCYKNGTANLYPQPEDLEKYVRAQVYNTEYEELINATYDWPEQDMRHGF

Secondary structure (DSSP, 8-state):
-B-TTS-TT--SPPP--HHHHHHHHHHSPPP---S--HHHHHT-TTT--GGGS-HHHHHHTT-TTTS-S----HHHHHHHHHHHHHHSSSHHHHHHHHHHHHHH-HHHHHHHHHHTHHHHHHHHSTTHHHHHHHHH-SPP----SEEEEGGG-SHHHHHHHHTTSS-S---EEEEE-SS-BTTTB--GGGGGHHHHHHHHHIIIII---GGGEEEEEEES----HHHHH-TT--S-SSPPP-SHHHHHHHHHHHHHHHHHH-TT-EEEE-S--HHHHHHHHHHHTTTSEEEEIIIIIHHHHHHHHHHHHHHHH---GGG--EEEE--SHHHHHHHHHHHHHHHTTT--HHHHHHTEEEEETTEE-BTT-SS--GGGTTT-BSS-----HHHHHHHH--SEEEE-SS-TT-S-HHHHHHHHHH-SS-EEEE--SSGGG-SS-HHHHHHTTTS--EEEESS----EEETTEEE--EE--GGGTHHHHHHHHHHHTBS---HHHHHHHHHHHHHT--HHHHTTT--S--GGGHHHHHHHHHHHHHHHHHHTT-B-SSSPPS-HHHHHHHHS---S----SPP-B---GGGG--S-SS--PPP---/-B-TTS-TT--SPPP--HHHHHHHHHHS------S--HHHHHT-TTT--GGGS-HHHHHHTT-TTTS-S----HHHHHHHHHHHHHTSSSHHHHHHHHHHHHTT-HHHHHHHHHHTHHHHHHHHSTTHHHHHHHHH-S---S--SEEEETTS-SHHHHHHHHTTSS-S---EEEEE-STTBTTTB--GGGGGHHHHHHHHHIIIII---GGGEEEEEEES----HHHHH-TT--S-SSPPP-SHHHHHHHHHHHHHHHHHH-TT-EEEE-S--HHHHHHHHHHHTTTSSEEEIIIIIHHHHHHHHHHHHHHHHT--GGG--EEEE--SHHHHHHHHHHHHHHHTTT--HHHHHHTEEEEETTEE-BSS-SS--TTTTTT-BSS-----HHHHHHHH--SEEEE-SS-TT-S-HHHHHHHHHH-SS-EEEE--SSGGG-SS-HHHHHHTTTS--EEEESS----EEETTEEE--EE--GGGTHHHHHHHHHHTTBS---HHHHHHHHHHHHHT--HHHHHTT--S--GGGHHHHHHHHHHHHHHHHHHTT-B-SSS--SSHHHHHHHHS---S----S---B---GGGT----

Foldseek 3Di:
DAEQVDDFPPPPDDDDDPVRVVLCVVQFDDFDFDPAAAPVQQQAQARHPALCQDPVRCVVRVHPPVGDPHHDHLVVVLVVLVVVLVVDPDLLVSLLSLLVNCSGHVLSSLVNCLVPVVPCLVSLAVPNLVVNLQPVPDRDGDPQAFEAELVLQALVSLLVRVVVDDFQQAAEEEEEQQQARDPPGRSGPSNQSHQVSVLSLLFNQQLADSSNYHYYHYGQETPPVVLLVDPRHDGDNDHGDDPVSVVSSVVSNLVNVCVRNNQLREYEYERYPLVVQVVVCVVCQQPGAYDYCVQLLLLLLVVLLVCLCCVPLVAHLLRFAEEEAACGRNNLSNLVLSLVVNVVVPDDSLSSLVSYWYAHPQGTQACPDDDDDPSCNSNHHPDDGDRDLLVVCVVNVGQEYAYDHQADLLCDLVNLLSNLVSGVAGEYEQEHDDNRSGVDAPQRNCVSNVHRYLYEYQYADDWDADPNQIAGHYHSDSSLQVSLLSLLSRLQSQGGDDSVLSNLLSNLQQVPDDPVNVSRSYSGDDSSCSNVSSLVSSLSVLVVCVVVVRGPPPPRDPDSSSSSVSNGHDSGNDDNDDGDYDHPPLVVDDDDPDDDDDDDDD/DAAQVDDFPDPPPPDDDPVRVVLCVVQFDDFDFDDAAAPVQQQAQARHPALCQDPVNCVVRVHPPVGPPHHDHLVRVLVVLVVVLVVDPDLLRNLVSLQVNCSGHVLSSLVNCLVPVVNCLCSLAPPNLVVNLQPPADDDGDDQAFEAELVLQALVSLLVSVVPDDQQQAAEEEEEQQQADDPPGRSGPSPQSNRVSVVSLLFNQQLADSSNYHGYHYHQETPPVCLLVDPRHDGPNDHGDDPVSVVSSVVSNLVNVCVRNHLLHEYEYERYPLVCQVVVCVVCQQPGAYYYCQQLLLLLLVVLLVCLVCVVQVAHLLRFAEEEEACPRNNLSNLVLSLVVNVVVPDDNLSSLVRYWYAHPQGTQACPDDDDDPSCNSNHHHDDGDHQVLVVCVVSVGQEYAYDYQAALLCPLSNLLSNLVSGVAREYEQAYDDNRRTNYAPCSNCVSNVNSYLYEYQYDDDWDADPNAIAHHYHSYSSLQDSLLSLLSRVQSFGGDDSVLSNLLSNLQQVQQDVVNVSRSYRGDDSSCSNVSSLVSSLSSLVVCVVVVRGPDPDSDPDSSSSSVSNGHDSGNDDNDDGDYDHPPVPPDDDD

Nearest PDB structures (foldseek):
  1o0s-assembly1_A  TM=1.002E+00  e=0.000E+00  Ascaris suum
  6c7n-assembly1_A  TM=9.686E-01  e=1.017E-62  Sorghum bicolor
  5ou5-assembly1_A  TM=9.453E-01  e=1.068E-61  Zea mays
  6ags-assembly1_A  TM=9.343E-01  e=1.055E-55  Escherichia coli
  7mf4-assembly1_A  TM=9.512E-01  e=5.663E-52  Trypanosoma cruzi strain CL Brener